Protein AF-0000000067233153 (afdb_homodimer)

Foldseek 3Di:
DDDPPPPPPPCPVPPPPVPDPPLWDDDPCVVCLVVLLVVCLVVLQPLQDDLPVSCVVSVRQLLLNSLLSLCVNLPVDDPHLFDPQLSSRLLVSQQVQFAPALFLHQSLLNQLLSQLVNQVVLLVVQAPDDDSLNNNLLNVLSNQLQGNPPLDALVLCCVLVPVLCVVVVSQLSRLVCSLVVSVVSLVPDVSNPRCVSDDPVSSVVSSVLSSLQSSLLRVVCQVVLLVVLLVVCVVPVRCNPDPDCSSVSSLSSNLSSLLQLLGAQVRNVSNLQSNLLSLLVSQVVCVVLVHPRDPSSPLANAASLVVVLVSCVPHNVSSLVSCCSSRVPSSVSSVVNNVVSNVVSVVCVVVPHGHDPVSHDDDPPPPPDPPPPPPPPDPDDDDPPPDDPPPPDDPDDPDDDPRPSPPPPDDPRPDD/DPPPPPPPPPCPVPPPPVPDPPLWDDDPCPVCLVVLLVVCLVVLQPLQDDLPVSCVVRVRQLLLNSLLSLCVNLPVDDPHLFDPQLSSRLLVSQQVQFDPALFLHQSLLNQLLSQLVNQVVLLVVQAVDDDSLNSNLLSVLSNQLQGNPPLDALVLCCVLVPVLCVVVVSQLSRLVCRLVVSVVSLVPDVSNPRCVSDDPVSVVVSSVLSSLQSSLLRVVCQVVLLVVLLVVCVVPVRCNPDPDCSSVSSLSSNLSSLLQLLGAQVRNVSNLQSNLLSLLVSQVVCVVLVHPRDPSSPLANAASLVVVLVSCVPHNVSSLVSCCSSRVVVSVSSVVNNVVSNVVSVVCVVVPHGHDPVSHDDDPPPPPDPPPPPPPPPPDDDDPDDDDDPPPPDPDDPDPDPRPSPPPPDDPRPDD

Sequence (832 aa):
MNGSAHADADENASSSSRQTPGHLIYDKYASQRRAWCDSIRDQTHAWNFNAFELYTRTHGNPLVTITVTLLESYELLDGWLLDRQKVVNFLLRVESEYNPNSYHNNTHAADVTQTSCVILESFKKQVKQISKLEYFSIIIASAVHDLGHLGVNNDFLINSRHPRATMYNDKSVNENFHIARAFAIARESPDLDIFSGFSLDDQKQIRKLMIETVLSTDMAVHFDLLSRFTSQVDAKPDLSEWTDRTLLYQMLVHLADIANPSRPFHLARGWAERVIEEFCDQGDREAACGLPVSAMCNRVTMNMPRAQLGFINIFLKPTLNCFERAAPDFVRMALEHLDLTIKEWQGLDAGGLVLPPHLMPQPSPQAGQPEQAQQQQQQQGSPATGGKVEDTRAPPMQPQLPLKVVDAGPLPKRHPMNGSAHADADENASSSSRQTPGHLIYDKYASQRRAWCDSIRDQTHAWNFNAFELYTRTHGNPLVTITVTLLESYELLDGWLLDRQKVVNFLLRVESEYNPNSYHNNTHAADVTQTSCVILESFKKQVKQISKLEYFSIIIASAVHDLGHLGVNNDFLINSRHPRATMYNDKSVNENFHIARAFAIARESPDLDIFSGFSLDDQKQIRKLMIETVLSTDMAVHFDLLSRFTSQVDAKPDLSEWTDRTLLYQMLVHLADIANPSRPFHLARGWAERVIEEFCDQGDREAACGLPVSAMCNRVTMNMPRAQLGFINIFLKPTLNCFERAAPDFVRMALEHLDLTIKEWQGLDAGGLVLPPHLMPQPSPQAGQPEQAQQQQQQQGSPATGGKVEDTRAPPMQPQLPLKVVDAGPLPKRHP

Structure (mmCIF, N/CA/C/O backbone):
data_AF-0000000067233153-model_v1
#
loop_
_entity.id
_entity.type
_entity.pdbx_description
1 polymer 'PDEase domain-containing protein'
#
loop_
_atom_site.group_PDB
_atom_site.id
_atom_site.type_symbol
_atom_site.label_atom_id
_ato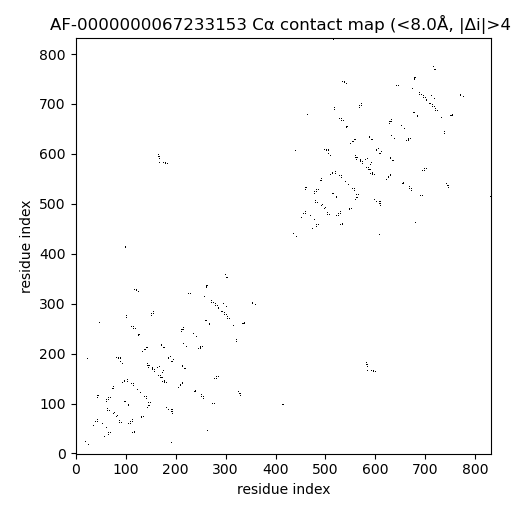m_site.label_alt_id
_atom_site.label_comp_id
_atom_site.label_asym_id
_atom_site.label_entity_id
_atom_site.label_seq_id
_atom_site.pdbx_PDB_ins_code
_atom_site.Cartn_x
_atom_site.Cartn_y
_atom_site.Cartn_z
_atom_site.occupancy
_atom_site.B_iso_or_equiv
_atom_site.auth_seq_id
_atom_site.auth_comp_id
_atom_site.auth_asym_id
_atom_site.auth_atom_id
_atom_site.pdbx_PDB_model_num
ATOM 1 N N . MET A 1 1 ? -25.312 11.039 80.875 1 21.83 1 MET A N 1
ATOM 2 C CA . MET A 1 1 ? -25.422 10.281 79.625 1 21.83 1 MET A CA 1
ATOM 3 C C . MET A 1 1 ? -24.219 10.539 78.75 1 21.83 1 MET A C 1
ATOM 5 O O . MET A 1 1 ? -23.438 11.477 79 1 21.83 1 MET A O 1
ATOM 9 N N . ASN A 1 2 ? -24.359 10.234 77.375 1 23.45 2 ASN A N 1
ATOM 10 C CA . ASN A 1 2 ? -23.812 9.617 76.188 1 23.45 2 ASN A CA 1
ATOM 11 C C . ASN A 1 2 ? -22.969 10.594 75.375 1 23.45 2 ASN A C 1
ATOM 13 O O . ASN A 1 2 ? -23.484 11.562 74.812 1 23.45 2 ASN A O 1
ATOM 17 N N . GLY A 1 3 ? -21.812 10.898 75.875 1 26.89 3 GLY A N 1
ATOM 18 C CA . GLY A 1 3 ? -20.812 11.711 75.188 1 26.89 3 GLY A CA 1
ATOM 19 C C . GLY A 1 3 ? -20.5 11.211 73.75 1 26.89 3 GLY A C 1
ATOM 20 O O . GLY A 1 3 ? -20.203 10.031 73.562 1 26.89 3 GLY A O 1
ATOM 21 N N . SER A 1 4 ? -21.172 11.789 72.75 1 26.62 4 SER A N 1
ATOM 22 C CA . SER A 1 4 ? -21.156 11.555 71.312 1 26.62 4 SER A CA 1
ATOM 23 C C . SER A 1 4 ? -19.75 11.672 70.688 1 26.62 4 SER A C 1
ATOM 25 O O . SER A 1 4 ? -19.156 12.758 70.75 1 26.62 4 SER A O 1
ATOM 27 N N . ALA A 1 5 ? -18.875 10.586 70.875 1 26.81 5 ALA A N 1
ATOM 28 C CA . ALA A 1 5 ? -17.578 10.359 70.25 1 26.81 5 ALA A CA 1
ATOM 29 C C . ALA A 1 5 ? -17.672 10.578 68.75 1 26.81 5 ALA A C 1
ATOM 31 O O . ALA A 1 5 ? -18.312 9.805 68.062 1 26.81 5 ALA A O 1
ATOM 32 N N . HIS A 1 6 ? -17.812 11.812 68.312 1 25.22 6 HIS A N 1
ATOM 33 C CA . HIS A 1 6 ? -17.734 12.078 66.875 1 25.22 6 HIS A CA 1
ATOM 34 C C . HIS A 1 6 ? -16.438 11.555 66.312 1 25.22 6 HIS A C 1
ATOM 36 O O . HIS A 1 6 ? -15.352 11.992 66.688 1 25.22 6 HIS A O 1
ATOM 42 N N . ALA A 1 7 ? -16.328 10.18 66.125 1 27.09 7 ALA A N 1
ATOM 43 C CA . ALA A 1 7 ? -15.242 9.586 65.312 1 27.09 7 ALA A CA 1
ATOM 44 C C . ALA A 1 7 ? -15.039 10.328 64 1 27.09 7 ALA A C 1
ATOM 46 O O . ALA A 1 7 ? -15.977 10.469 63.25 1 27.09 7 ALA A O 1
ATOM 47 N N . ASP A 1 8 ? -14.203 11.273 64 1 22.95 8 ASP A N 1
ATOM 48 C CA . ASP A 1 8 ? -13.711 11.875 62.75 1 22.95 8 ASP A CA 1
ATOM 49 C C . ASP A 1 8 ? -13.219 10.812 61.781 1 22.95 8 ASP A C 1
ATOM 51 O O . ASP A 1 8 ? -12.242 10.109 62.062 1 22.95 8 ASP A O 1
ATOM 55 N N . ALA A 1 9 ? -14.172 9.938 61.219 1 26.86 9 ALA A N 1
ATOM 56 C CA . ALA A 1 9 ? -13.789 9.102 60.094 1 26.86 9 ALA A CA 1
ATOM 57 C C . ALA A 1 9 ? -12.938 9.891 59.094 1 26.86 9 ALA A C 1
ATOM 59 O O . ALA A 1 9 ? -13.367 10.922 58.562 1 26.86 9 ALA A O 1
ATOM 60 N N . ASP A 1 10 ? -11.664 9.914 59.375 1 25.98 10 ASP A N 1
ATOM 61 C CA . ASP A 1 10 ? -10.703 10.328 58.375 1 25.98 10 ASP A CA 1
ATOM 62 C C . ASP A 1 10 ? -11.078 9.758 57 1 25.98 10 ASP A C 1
ATOM 64 O O . ASP A 1 10 ? -11.203 8.547 56.844 1 25.98 10 ASP A O 1
ATOM 68 N N . GLU A 1 11 ? -11.969 10.445 56.312 1 30.02 11 GLU A N 1
ATOM 69 C CA . GLU A 1 11 ? -12.203 10.211 54.875 1 30.02 11 GLU A CA 1
ATOM 70 C C . GLU A 1 11 ? -10.891 10.078 54.125 1 30.02 11 GLU A C 1
ATOM 72 O O . GLU A 1 11 ? -10.227 11.078 53.844 1 30.02 11 GLU A O 1
ATOM 77 N N . ASN A 1 12 ? -10.062 9.164 54.531 1 29.08 12 ASN A N 1
ATOM 78 C CA . ASN A 1 12 ? -9.039 8.812 53.562 1 29.08 12 ASN A CA 1
ATOM 79 C C . ASN A 1 12 ? -9.641 8.57 52.188 1 29.08 12 ASN A C 1
ATOM 81 O O . ASN A 1 12 ? -10.258 7.531 51.938 1 29.08 12 ASN A O 1
ATOM 85 N N . ALA A 1 13 ? -10.227 9.539 51.594 1 27.55 13 ALA A N 1
ATOM 86 C CA . ALA A 1 13 ? -10.5 9.469 50.156 1 27.55 13 ALA A CA 1
ATOM 87 C C . ALA A 1 13 ? -9.398 8.727 49.406 1 27.55 13 ALA A C 1
ATOM 89 O O . ALA A 1 13 ? -8.227 9.109 49.5 1 27.55 13 ALA A O 1
ATOM 90 N N . SER A 1 14 ? -9.461 7.402 49.406 1 31.36 14 SER A N 1
ATOM 91 C CA . SER A 1 14 ? -8.766 6.602 48.375 1 31.36 14 SER A CA 1
ATOM 92 C C . SER A 1 14 ? -8.57 7.387 47.094 1 31.36 14 SER A C 1
ATOM 94 O O . SER A 1 14 ? -9.539 7.801 46.469 1 31.36 14 SER A O 1
ATOM 96 N N . SER A 1 15 ? -7.707 8.32 47.094 1 33.16 15 SER A N 1
ATOM 97 C CA . SER A 1 15 ? -7.242 8.82 45.781 1 33.16 15 SER A CA 1
ATOM 98 C C . SER A 1 15 ? -7.234 7.715 44.75 1 33.16 15 SER A C 1
ATOM 100 O O . SER A 1 15 ? -6.41 6.797 44.812 1 33.16 15 SER A O 1
ATOM 102 N N . SER A 1 16 ? -8.297 7.039 44.438 1 34.19 16 SER A N 1
ATOM 103 C CA . SER A 1 16 ? -8.453 6.141 43.281 1 34.19 16 SER A CA 1
ATOM 104 C C . SER A 1 16 ? -7.613 6.598 42.094 1 34.19 16 SER A C 1
ATOM 106 O O . SER A 1 16 ? -7.926 7.605 41.469 1 34.19 16 SER A O 1
ATOM 108 N N . SER A 1 17 ? -6.34 6.676 42.062 1 37.53 17 SER A N 1
ATOM 109 C CA . SER A 1 17 ? -5.453 6.723 40.906 1 37.53 17 SER A CA 1
ATOM 110 C C . SER A 1 17 ? -5.996 5.875 39.75 1 37.53 17 SER A C 1
ATOM 112 O O . SER A 1 17 ? -5.859 4.648 39.75 1 37.53 17 SER A O 1
ATOM 114 N N . ARG A 1 18 ? -7.117 5.965 39.25 1 44.06 18 ARG A N 1
ATOM 115 C CA . ARG A 1 18 ? -7.668 5.254 38.094 1 44.06 18 ARG A CA 1
ATOM 116 C C . ARG A 1 18 ? -6.605 5.039 37.031 1 44.06 18 ARG A C 1
ATOM 118 O O . ARG A 1 18 ? -6.059 6 36.469 1 44.06 18 ARG A O 1
ATOM 125 N N . GLN A 1 19 ? -5.863 4.039 37.094 1 58.22 19 GLN A N 1
ATOM 126 C CA . GLN A 1 19 ? -4.879 3.553 36.125 1 58.22 19 GLN A CA 1
ATOM 127 C C . GLN A 1 19 ? -5.395 3.695 34.688 1 58.22 19 GLN A C 1
ATOM 129 O O . GLN A 1 19 ? -6.477 3.201 34.375 1 58.22 19 GLN A O 1
ATOM 134 N N . THR A 1 20 ? -4.984 4.773 34.031 1 69.94 20 THR A N 1
ATOM 135 C CA . THR A 1 20 ? -5.285 4.926 32.625 1 69.94 20 THR A CA 1
ATOM 136 C C . THR A 1 20 ? -5.031 3.623 31.859 1 69.94 20 THR A C 1
ATOM 138 O O . THR A 1 20 ? -3.959 3.025 31.984 1 69.94 20 THR A O 1
ATOM 141 N N . PRO A 1 21 ? -6.098 3.1 31.344 1 72.44 21 PRO A N 1
ATOM 142 C CA . PRO A 1 21 ? -5.859 1.893 30.547 1 72.44 21 PRO A CA 1
ATOM 143 C C . PRO A 1 21 ? -4.68 2.041 29.594 1 72.44 21 PRO A C 1
ATOM 145 O O . PRO A 1 21 ? -4.398 3.146 29.125 1 72.44 21 PRO A O 1
ATOM 148 N N . GLY A 1 22 ? -3.928 1.023 29.375 1 75 22 GLY A N 1
ATOM 149 C CA . GLY A 1 22 ? -2.691 0.998 28.609 1 75 22 GLY A CA 1
ATOM 150 C C . GLY A 1 22 ? -2.838 1.579 27.219 1 75 22 GLY A C 1
ATOM 151 O O . GLY A 1 22 ? -1.884 2.133 26.656 1 75 22 GLY A O 1
ATOM 152 N N . HIS A 1 23 ? -4 1.578 26.766 1 84.62 23 HIS A N 1
ATOM 153 C CA . HIS A 1 23 ? -4.195 2.068 25.406 1 84.62 23 HIS A CA 1
ATOM 154 C C . HIS A 1 23 ? -4.492 3.564 25.391 1 84.62 23 HIS A C 1
ATOM 156 O O . HIS A 1 23 ? -4.484 4.199 24.344 1 84.62 23 HIS A O 1
ATOM 162 N N . LEU A 1 24 ? -4.742 4.141 26.516 1 88.38 24 LEU A N 1
ATOM 163 C CA . LEU A 1 24 ? -5.023 5.57 26.641 1 88.38 24 LEU A CA 1
ATOM 164 C C . LEU A 1 24 ? -3.826 6.312 27.219 1 88.38 24 LEU A C 1
ATOM 166 O O . LEU A 1 24 ? -2.998 5.723 27.906 1 88.38 24 LEU A O 1
ATOM 170 N N . ILE A 1 25 ? -3.807 7.59 26.812 1 91.56 25 ILE A N 1
ATOM 171 C CA . ILE A 1 25 ? -2.822 8.492 27.391 1 91.56 25 ILE A CA 1
ATOM 172 C C . ILE A 1 25 ? -3.492 9.383 28.438 1 91.56 25 ILE A C 1
ATOM 174 O O . ILE A 1 25 ? -4.523 10.008 28.172 1 91.56 25 ILE A O 1
ATOM 178 N N . TYR A 1 26 ? -2.938 9.398 29.562 1 88.5 26 TYR A N 1
ATOM 179 C CA . TYR A 1 26 ? -3.461 10.273 30.609 1 88.5 26 TYR A CA 1
ATOM 180 C C . TYR A 1 26 ? -3.346 11.734 30.203 1 88.5 26 TYR A C 1
ATOM 182 O O . TYR A 1 26 ? -2.27 12.195 29.812 1 88.5 26 TYR A O 1
ATOM 190 N N . ASP A 1 27 ? -4.434 12.438 30.344 1 92 27 ASP A N 1
ATOM 191 C CA . ASP A 1 27 ? -4.449 13.852 29.984 1 92 27 ASP A CA 1
ATOM 192 C C . ASP A 1 27 ? -3.994 14.719 31.156 1 92 27 ASP A C 1
ATOM 194 O O . ASP A 1 27 ? -4.812 15.383 31.797 1 92 27 ASP A O 1
ATOM 198 N N . LYS A 1 28 ? -2.752 14.883 31.234 1 91 28 LYS A N 1
ATOM 199 C CA . LYS A 1 28 ? -2.117 15.617 32.312 1 91 28 LYS A CA 1
ATOM 200 C C . LYS A 1 28 ? -2.57 17.078 32.344 1 91 28 LYS A C 1
ATOM 202 O O . LYS A 1 28 ? -2.602 17.703 33.406 1 91 28 LYS A O 1
ATOM 207 N N . TYR A 1 29 ? -3 17.562 31.219 1 93.44 29 TYR A N 1
ATOM 208 C CA . TYR A 1 29 ? -3.254 19 31.094 1 93.44 29 TYR A CA 1
ATOM 209 C C . TYR A 1 29 ? -4.711 19.266 30.75 1 93.44 29 TYR A C 1
ATOM 211 O O . TYR A 1 29 ? -5.027 20.266 30.094 1 93.44 29 TYR A O 1
ATOM 219 N N . ALA A 1 30 ? -5.543 18.406 31.125 1 92 30 ALA A N 1
ATOM 220 C CA . ALA A 1 30 ? -6.969 18.531 30.828 1 92 30 ALA A CA 1
ATOM 221 C C . ALA A 1 30 ? -7.523 19.859 31.297 1 92 30 ALA A C 1
ATOM 223 O O . ALA A 1 30 ? -8.305 20.5 30.594 1 92 30 ALA A O 1
ATOM 224 N N . SER A 1 31 ? -7.09 20.328 32.438 1 93.25 31 SER A N 1
ATOM 225 C CA . SER A 1 31 ? -7.617 21.531 33.031 1 93.25 31 SER A CA 1
ATOM 226 C C . SER A 1 31 ? -7.129 22.781 32.312 1 93.25 31 SER A C 1
ATOM 228 O O . SER A 1 31 ? -7.809 23.812 32.281 1 93.25 31 SER A O 1
ATOM 230 N N . GLN A 1 32 ? -6.004 22.672 31.656 1 96.44 32 GLN A N 1
ATOM 231 C CA . GLN A 1 32 ? -5.398 23.812 30.984 1 96.44 32 GLN A CA 1
ATOM 232 C C . GLN A 1 32 ? -5.805 23.875 29.516 1 96.44 32 GLN A C 1
ATOM 234 O O . GLN A 1 32 ? -5.707 24.922 28.875 1 96.44 32 GLN A O 1
ATOM 239 N N . ARG A 1 33 ? -6.211 22.828 28.984 1 95.12 33 ARG A N 1
ATOM 240 C CA . ARG A 1 33 ? -6.379 22.672 27.547 1 95.12 33 ARG A CA 1
ATOM 241 C C . ARG A 1 33 ? -7.402 23.656 27.016 1 95.12 33 ARG A C 1
ATOM 243 O O . ARG A 1 33 ? -7.207 24.25 25.938 1 95.12 33 ARG A O 1
ATOM 250 N N . ARG A 1 34 ? -8.438 23.844 27.734 1 94.94 34 ARG A N 1
ATOM 251 C CA . ARG A 1 34 ? -9.461 24.766 27.281 1 94.94 34 ARG A CA 1
ATOM 252 C C . ARG A 1 34 ? -8.898 26.188 27.141 1 94.94 34 ARG A C 1
ATOM 254 O O . ARG A 1 34 ? -9.188 26.875 26.172 1 94.94 34 ARG A O 1
ATOM 261 N N . ALA A 1 35 ? -8.172 26.547 28.094 1 97.06 35 ALA A N 1
ATOM 262 C CA . ALA A 1 35 ? -7.559 27.875 28.062 1 97.06 35 ALA A CA 1
ATOM 263 C C . ALA A 1 35 ? -6.586 28 26.891 1 97.06 35 ALA A C 1
ATOM 265 O O . ALA A 1 35 ? -6.492 29.047 26.266 1 97.06 35 ALA A O 1
ATOM 266 N N . TRP A 1 36 ? -5.836 26.953 26.672 1 97.75 36 TRP A N 1
ATOM 267 C CA . TRP A 1 36 ? -4.926 26.938 25.531 1 97.75 36 TRP A CA 1
ATOM 268 C C . TRP A 1 36 ? -5.688 27.094 24.219 1 97.75 36 TRP A C 1
ATOM 270 O O . TRP A 1 36 ? -5.309 27.906 23.359 1 97.75 36 TRP A O 1
ATOM 280 N N . CYS A 1 37 ? -6.742 26.375 24.078 1 97.38 37 CYS A N 1
ATOM 281 C CA . CYS A 1 37 ? -7.562 26.453 22.875 1 97.38 37 CYS A CA 1
ATOM 282 C C . CYS A 1 37 ? -8.141 27.844 22.688 1 97.38 37 CYS A C 1
ATOM 284 O O . CYS A 1 37 ? -8.078 28.406 21.594 1 97.38 37 CYS A O 1
ATOM 286 N N . ASP A 1 38 ? -8.625 28.438 23.719 1 97 38 ASP A N 1
ATOM 287 C CA . ASP A 1 38 ? -9.203 29.781 23.672 1 97 38 ASP A CA 1
ATOM 288 C C . ASP A 1 38 ? -8.156 30.812 23.266 1 97 38 ASP A C 1
ATOM 290 O O . ASP A 1 38 ? -8.461 31.766 22.547 1 97 38 ASP A O 1
ATOM 294 N N . SER A 1 39 ? -7.047 30.594 23.688 1 96.62 39 SER A N 1
ATOM 295 C CA . SER A 1 39 ? -5.977 31.562 23.484 1 96.62 39 SER A CA 1
ATOM 296 C C . SER A 1 39 ? -5.547 31.609 22.016 1 96.62 39 SER A C 1
ATOM 298 O O . SER A 1 39 ? -4.949 32.594 21.562 1 96.62 39 SER A O 1
ATOM 300 N N . ILE A 1 40 ? -5.785 30.547 21.25 1 97.44 40 ILE A N 1
ATOM 301 C CA . ILE A 1 40 ? -5.297 30.531 19.875 1 97.44 40 ILE A CA 1
ATOM 302 C C . ILE A 1 40 ? -6.477 30.562 18.906 1 97.44 40 ILE A C 1
ATOM 304 O O . ILE A 1 40 ? -6.301 30.375 17.703 1 97.44 40 ILE A O 1
ATOM 308 N N . ARG A 1 41 ? -7.629 30.766 19.375 1 96.75 41 ARG A N 1
ATOM 309 C CA . ARG A 1 41 ? -8.836 30.734 18.562 1 96.75 41 ARG A CA 1
ATOM 310 C C . ARG A 1 41 ? -8.75 31.75 17.422 1 96.75 41 ARG A C 1
ATOM 312 O O . ARG A 1 41 ? -9.219 31.484 16.312 1 96.75 41 ARG A O 1
ATOM 319 N N . ASP A 1 42 ? -8.195 32.875 17.688 1 95.5 42 ASP A N 1
ATOM 320 C CA . ASP A 1 42 ? -8.094 33.938 16.703 1 95.5 42 ASP A CA 1
ATOM 321 C C . ASP A 1 42 ? -6.941 33.688 15.734 1 95.5 42 ASP A C 1
ATOM 323 O O . ASP A 1 42 ? -6.793 34.375 14.734 1 95.5 42 ASP A O 1
ATOM 327 N N . GLN A 1 43 ? -6.184 32.656 16.016 1 95.62 43 GLN A N 1
ATOM 328 C CA . GLN A 1 43 ? -5.008 32.344 15.195 1 95.62 43 GLN A CA 1
ATOM 329 C C . GLN A 1 43 ? -5.27 31.188 14.258 1 95.62 43 GLN A C 1
ATOM 331 O O . GLN A 1 43 ? -4.43 30.844 13.422 1 95.62 43 GLN A O 1
ATOM 336 N N . THR A 1 44 ? -6.426 30.609 14.297 1 94.69 44 THR A N 1
ATOM 337 C CA . THR A 1 44 ? -6.73 29.406 13.547 1 94.69 44 THR A CA 1
ATOM 338 C C . THR A 1 44 ? -6.664 29.656 12.047 1 94.69 44 THR A C 1
ATOM 340 O O . THR A 1 44 ? -6.426 28.75 11.258 1 94.69 44 THR A O 1
ATOM 343 N N . HIS A 1 45 ? -6.797 30.938 11.586 1 93 45 HIS A N 1
ATOM 344 C CA . HIS A 1 45 ? -6.742 31.234 10.164 1 93 45 HIS A CA 1
ATOM 345 C C . HIS A 1 45 ? -5.68 32.281 9.867 1 93 45 HIS A C 1
ATOM 347 O O . HIS A 1 45 ? -5.676 32.875 8.781 1 93 45 HIS A O 1
ATOM 353 N N . ALA A 1 46 ? -4.836 32.469 10.836 1 94.88 46 ALA A N 1
ATOM 354 C CA . ALA A 1 46 ? -3.768 33.469 10.664 1 94.88 46 ALA A CA 1
ATOM 355 C C . ALA A 1 46 ? -2.551 32.844 9.984 1 94.88 46 ALA A C 1
ATOM 357 O O . ALA A 1 46 ? -2.156 31.703 10.312 1 94.88 46 ALA A O 1
ATOM 358 N N . TRP A 1 47 ? -1.996 33.562 9.023 1 96.06 47 TRP A N 1
ATOM 359 C CA . TRP A 1 47 ? -0.86 33 8.289 1 96.06 47 TRP A CA 1
ATOM 360 C C . TRP A 1 47 ? 0.427 33.156 9.094 1 96.06 47 TRP A C 1
ATOM 362 O O . TRP A 1 47 ? 1.421 32.469 8.812 1 96.06 47 TRP A O 1
ATOM 372 N N . ASN A 1 48 ? 0.435 34 10.133 1 94.88 48 ASN A N 1
ATOM 373 C CA . ASN A 1 48 ? 1.604 34.156 10.992 1 94.88 48 ASN A CA 1
ATOM 374 C C . ASN A 1 48 ? 1.511 33.281 12.227 1 94.88 48 ASN A C 1
ATOM 376 O O . ASN A 1 48 ? 2.166 33.531 13.242 1 94.88 48 ASN A O 1
ATOM 380 N N . PHE A 1 49 ? 0.603 32.281 12.203 1 97.31 49 PHE A N 1
ATOM 381 C CA . PHE A 1 49 ? 0.495 31.281 13.266 1 97.31 49 PHE A CA 1
ATOM 382 C C . PHE A 1 49 ? 1.857 30.672 13.578 1 97.31 49 PHE A C 1
ATOM 384 O O . PHE A 1 49 ? 2.57 30.234 12.672 1 97.31 49 PHE A O 1
ATOM 391 N N . ASN A 1 50 ? 2.215 30.703 14.859 1 98.38 50 ASN A N 1
ATOM 392 C CA . ASN A 1 50 ? 3.512 30.219 15.32 1 98.38 50 ASN A CA 1
ATOM 393 C C . ASN A 1 50 ? 3.383 28.891 16.078 1 98.38 50 ASN A C 1
ATOM 395 O O . ASN A 1 50 ? 3.215 28.891 17.297 1 98.38 50 ASN A O 1
ATOM 399 N N . ALA A 1 51 ? 3.6 27.797 15.391 1 98.44 51 ALA A N 1
ATOM 400 C CA . ALA A 1 51 ? 3.469 26.453 15.977 1 98.44 51 ALA A CA 1
ATOM 401 C C . ALA A 1 51 ? 4.535 26.219 17.047 1 98.44 51 ALA A C 1
ATOM 403 O O . ALA A 1 51 ? 4.309 25.469 18 1 98.44 51 ALA A O 1
ATOM 404 N N . PHE A 1 52 ? 5.719 26.859 16.891 1 98.44 52 PHE A N 1
ATOM 405 C CA . PHE A 1 52 ? 6.781 26.719 17.875 1 98.44 52 PHE A CA 1
ATOM 406 C C . PHE A 1 52 ? 6.352 27.312 19.219 1 98.44 52 PHE A C 1
ATOM 408 O O . PHE A 1 52 ? 6.594 26.703 20.266 1 98.44 52 PHE A O 1
ATOM 415 N N . GLU A 1 53 ? 5.824 28.438 19.109 1 98.19 53 GLU A N 1
ATOM 416 C CA . GLU A 1 53 ? 5.32 29.078 20.328 1 98.19 53 GLU A CA 1
ATOM 417 C C . GLU A 1 53 ? 4.219 28.25 20.969 1 98.19 53 GLU A C 1
ATOM 419 O O . GLU A 1 53 ? 4.168 28.125 22.203 1 98.19 53 GLU A O 1
ATOM 424 N N . LEU A 1 54 ? 3.326 27.719 20.172 1 98.56 54 LEU A N 1
ATOM 425 C CA . LEU A 1 54 ? 2.262 26.875 20.688 1 98.56 54 LEU A CA 1
ATOM 426 C C . LEU A 1 54 ? 2.836 25.656 21.422 1 98.56 54 LEU A C 1
ATOM 428 O O . LEU A 1 54 ? 2.326 25.25 22.469 1 98.56 54 LEU A O 1
ATOM 432 N N . TYR A 1 55 ? 3.814 25.031 20.844 1 98.5 55 TYR A N 1
ATOM 433 C CA . TYR A 1 55 ? 4.484 23.906 21.484 1 98.5 55 TYR A CA 1
ATOM 434 C C . TYR A 1 55 ? 4.949 24.281 22.875 1 98.5 55 TYR A C 1
ATOM 436 O O . TYR A 1 55 ? 4.695 23.547 23.844 1 98.5 55 TYR A O 1
ATOM 444 N N . THR A 1 56 ? 5.613 25.438 22.984 1 98.19 56 THR A N 1
ATOM 445 C CA . THR A 1 56 ? 6.148 25.891 24.266 1 98.19 56 THR A CA 1
ATOM 446 C C . THR A 1 56 ? 5.02 26.188 25.25 1 98.19 56 THR A C 1
ATOM 448 O O . THR A 1 56 ? 5.055 25.719 26.391 1 98.19 56 THR A O 1
ATOM 451 N N . ARG A 1 57 ? 4.023 26.812 24.828 1 97.38 57 ARG A N 1
ATOM 452 C CA . ARG A 1 57 ? 2.924 27.25 25.688 1 97.38 57 ARG A CA 1
ATOM 453 C C . ARG A 1 57 ? 2.113 26.062 26.188 1 97.38 57 ARG A C 1
ATOM 455 O O . ARG A 1 57 ? 1.532 26.109 27.266 1 97.38 57 ARG A O 1
ATOM 462 N N . THR A 1 58 ? 2.105 25.016 25.453 1 98.06 58 THR A N 1
ATOM 463 C CA . THR A 1 58 ? 1.249 23.891 25.781 1 98.06 58 THR A CA 1
ATOM 464 C C . THR A 1 58 ? 2.07 22.734 26.359 1 98.06 58 THR A C 1
ATOM 466 O O . THR A 1 58 ? 1.602 21.594 26.406 1 98.06 58 THR A O 1
ATOM 469 N N . HIS A 1 59 ? 3.289 22.984 26.672 1 97.06 59 HIS A N 1
ATOM 470 C CA . HIS A 1 59 ? 4.184 22 27.266 1 97.06 59 HIS A CA 1
ATOM 471 C C . HIS A 1 59 ? 4.273 20.75 26.406 1 97.06 59 HIS A C 1
ATOM 473 O O . HIS A 1 59 ? 4.129 19.625 26.906 1 97.06 59 HIS A O 1
ATOM 479 N N . GLY A 1 60 ? 4.34 20.969 25.109 1 97.75 60 GLY A N 1
ATOM 480 C CA . GLY A 1 60 ? 4.605 19.875 24.203 1 97.75 60 GLY A CA 1
ATOM 481 C C . GLY A 1 60 ? 3.346 19.266 23.609 1 97.75 60 GLY A C 1
ATOM 482 O O . GLY A 1 60 ? 3.387 18.188 23.016 1 97.75 60 GLY A O 1
ATOM 483 N N . ASN A 1 61 ? 2.172 20 23.75 1 98.06 61 ASN A N 1
ATOM 484 C CA . ASN A 1 61 ? 0.915 19.469 23.234 1 98.06 61 ASN A CA 1
ATOM 485 C C . ASN A 1 61 ? 0.303 20.375 22.172 1 98.06 61 ASN A C 1
ATOM 487 O O . ASN A 1 61 ? -0.879 20.719 22.25 1 98.06 61 ASN A O 1
ATOM 491 N N . PRO A 1 62 ? 1.052 20.734 21.156 1 98.75 62 PRO A N 1
ATOM 492 C CA . PRO A 1 62 ? 0.524 21.688 20.172 1 98.75 62 PRO A CA 1
ATOM 493 C C . PRO A 1 62 ? -0.524 21.062 19.25 1 98.75 62 PRO A C 1
ATOM 495 O O . PRO A 1 62 ? -1.484 21.734 18.859 1 98.75 62 PRO A O 1
ATOM 498 N N . LEU A 1 63 ? -0.368 19.75 18.922 1 98.88 63 LEU A N 1
ATOM 499 C CA . LEU A 1 63 ? -1.211 19.109 17.922 1 98.88 63 LEU A CA 1
ATOM 500 C C . LEU A 1 63 ? -2.635 18.938 18.453 1 98.88 63 LEU A C 1
ATOM 502 O O . LEU A 1 63 ? -3.596 19.312 17.781 1 98.88 63 LEU A O 1
ATOM 506 N N . VAL A 1 64 ? -2.75 18.328 19.656 1 98.75 64 VAL A N 1
ATOM 507 C CA . VAL A 1 64 ? -4.078 18.141 20.234 1 98.75 64 VAL A CA 1
ATOM 508 C C . VAL A 1 64 ? -4.762 19.5 20.422 1 98.75 64 VAL A C 1
ATOM 510 O O . VAL A 1 64 ? -5.957 19.641 20.172 1 98.75 64 VAL A O 1
ATOM 513 N N . THR A 1 65 ? -4.016 20.516 20.797 1 98.69 65 THR A N 1
ATOM 514 C CA . THR A 1 65 ? -4.566 21.844 21.094 1 98.69 65 THR A CA 1
ATOM 515 C C . THR A 1 65 ? -5.125 22.484 19.828 1 98.69 65 THR A C 1
ATOM 517 O O . THR A 1 65 ? -6.285 22.906 19.797 1 98.69 65 THR A O 1
ATOM 520 N N . ILE A 1 66 ? -4.312 22.547 18.781 1 98.81 66 ILE A N 1
ATOM 521 C CA . ILE A 1 66 ? -4.762 23.219 17.578 1 98.81 66 ILE A CA 1
ATOM 522 C C . ILE A 1 66 ? -5.887 22.406 16.922 1 98.81 66 ILE A C 1
ATOM 524 O O . ILE A 1 66 ? -6.828 22.984 16.375 1 98.81 66 ILE A O 1
ATOM 528 N N . THR A 1 67 ? -5.824 21.047 16.938 1 98.81 67 THR A N 1
ATOM 529 C CA . THR A 1 67 ? -6.832 20.203 16.297 1 98.81 67 THR A CA 1
ATOM 530 C C . THR A 1 67 ? -8.188 20.359 16.984 1 98.81 67 THR A C 1
ATOM 532 O O . THR A 1 67 ? -9.211 20.547 16.328 1 98.81 67 THR A O 1
ATOM 535 N N . VAL A 1 68 ? -8.164 20.328 18.297 1 98.25 68 VAL A N 1
ATOM 536 C CA . VAL A 1 68 ? -9.398 20.516 19.047 1 98.25 68 VAL A CA 1
ATOM 537 C C . VAL A 1 68 ? -9.969 21.906 18.766 1 98.25 68 VAL A C 1
ATOM 539 O O . VAL A 1 68 ? -11.172 22.062 18.547 1 98.25 68 VAL A O 1
ATOM 542 N N . THR A 1 69 ? -9.148 22.922 18.781 1 98.38 69 THR A N 1
ATOM 543 C CA . THR A 1 69 ? -9.586 24.281 18.516 1 98.38 69 THR A CA 1
ATOM 544 C C . THR A 1 69 ? -10.25 24.406 17.156 1 98.38 69 THR A C 1
ATOM 546 O O . THR A 1 69 ? -11.305 25.031 17.016 1 98.38 69 THR A O 1
ATOM 549 N N . LEU A 1 70 ? -9.641 23.781 16.141 1 98.38 70 LEU A N 1
ATOM 550 C CA . LEU A 1 70 ? -10.18 23.828 14.789 1 98.38 70 LEU A CA 1
ATOM 551 C C . LEU A 1 70 ? -11.508 23.078 14.719 1 98.38 70 LEU A C 1
ATOM 553 O O . LEU A 1 70 ? -12.461 23.562 14.102 1 98.38 70 LEU A O 1
ATOM 557 N N . LEU A 1 71 ? -11.57 21.891 15.352 1 98.12 71 LEU A N 1
ATOM 558 C CA . LEU A 1 71 ? -12.82 21.141 15.359 1 98.12 71 LEU A CA 1
ATOM 559 C C . LEU A 1 71 ? -13.93 21.938 16.031 1 98.12 71 LEU A C 1
ATOM 561 O O . LEU A 1 71 ? -15.086 21.906 15.594 1 98.12 71 LEU A O 1
ATOM 565 N N . GLU A 1 72 ? -13.617 22.688 17.047 1 96.69 72 GLU A N 1
ATOM 566 C CA . GLU A 1 72 ? -14.586 23.562 17.703 1 96.69 72 GLU A CA 1
ATOM 567 C C . GLU A 1 72 ? -15.008 24.719 16.797 1 96.69 72 GLU A C 1
ATOM 569 O O . GLU A 1 72 ? -16.188 25.047 16.703 1 96.69 72 GLU A O 1
ATOM 574 N N . SER A 1 73 ? -14.055 25.266 16.172 1 95.25 73 SER A N 1
ATOM 575 C CA . SER A 1 73 ? -14.305 26.438 15.344 1 95.25 73 SER A CA 1
ATOM 576 C C . SER A 1 73 ? -15.25 26.109 14.195 1 95.25 73 SER A C 1
ATOM 578 O O . SER A 1 73 ? -16.031 26.953 13.758 1 95.25 73 SER A O 1
ATOM 580 N N . TYR A 1 74 ? -15.211 24.891 13.719 1 94.81 74 TYR A N 1
ATOM 581 C CA . TYR A 1 74 ? -16.078 24.484 12.617 1 94.81 74 TYR A CA 1
ATOM 582 C C . TYR A 1 74 ? -17.312 23.75 13.141 1 94.81 74 TYR A C 1
ATOM 584 O O . TYR A 1 74 ? -18.016 23.078 12.375 1 94.81 74 TYR A O 1
ATOM 592 N N . GLU A 1 75 ? -17.531 23.781 14.453 1 95.62 75 GLU A N 1
ATOM 593 C CA . GLU A 1 75 ? -18.703 23.234 15.117 1 95.62 75 GLU A CA 1
ATOM 594 C C . GLU A 1 75 ? -18.828 21.734 14.883 1 95.62 75 GLU A C 1
ATOM 596 O O . GLU A 1 75 ? -19.922 21.25 14.578 1 95.62 75 GLU A O 1
ATOM 601 N N . LEU A 1 76 ? -17.672 21.141 14.953 1 96.5 76 LEU A N 1
ATOM 602 C CA . LEU A 1 76 ? -17.672 19.703 14.75 1 96.5 76 LEU A CA 1
ATOM 603 C C . LEU A 1 76 ? -17.703 18.953 16.078 1 96.5 76 LEU A C 1
ATOM 605 O O . LEU A 1 76 ? -17.953 17.75 16.125 1 96.5 76 LEU A O 1
ATOM 609 N N . LEU A 1 77 ? -17.469 19.734 17.125 1 93.25 77 LEU A N 1
ATOM 610 C CA . LEU A 1 77 ? -17.5 19.156 18.469 1 93.25 77 LEU A CA 1
ATOM 611 C C . LEU A 1 77 ? -18.734 19.625 19.234 1 93.25 77 LEU A C 1
ATOM 613 O O . LEU A 1 77 ? -19.188 20.75 19.078 1 93.25 77 LEU A O 1
ATOM 617 N N . ASP A 1 78 ? -19.312 18.812 20.156 1 85.38 78 ASP A N 1
ATOM 618 C CA . ASP A 1 78 ? -20.391 19.141 21.078 1 85.38 78 ASP A CA 1
ATOM 619 C C . ASP A 1 78 ? -21.688 19.453 20.344 1 85.38 78 ASP A C 1
ATOM 621 O O . ASP A 1 78 ? -22.406 20.391 20.703 1 85.38 78 ASP A O 1
ATOM 625 N N . GLY A 1 79 ? -22.094 18.734 19.438 1 83.81 79 GLY A N 1
ATOM 626 C CA . GLY A 1 79 ? -23.344 18.969 18.734 1 83.81 79 GLY A CA 1
ATOM 627 C C . GLY A 1 79 ? -23.391 18.328 17.359 1 83.81 79 GLY A C 1
ATOM 628 O O . GLY A 1 79 ? -24.266 18.641 16.547 1 83.81 79 GLY A O 1
ATOM 629 N N . TRP A 1 80 ? -22.375 17.797 17.016 1 92 80 TRP A N 1
ATOM 630 C CA . TRP A 1 80 ? -22.312 17 15.797 1 92 80 TRP A CA 1
ATOM 631 C C . TRP A 1 80 ? -22.016 15.539 16.125 1 92 80 TRP A C 1
ATOM 633 O O . TRP A 1 80 ? -22.406 15.039 17.172 1 92 80 TRP A O 1
ATOM 643 N N . LEU A 1 81 ? -21.391 14.898 15.289 1 91.19 81 LEU A N 1
ATOM 644 C CA . LEU A 1 81 ? -21.312 13.445 15.398 1 91.19 81 LEU A CA 1
ATOM 645 C C . LEU A 1 81 ? -20.047 13.023 16.141 1 91.19 81 LEU A C 1
ATOM 647 O O . LEU A 1 81 ? -19.859 11.844 16.438 1 91.19 81 LEU A O 1
ATOM 651 N N . LEU A 1 82 ? -19.266 14.055 16.594 1 96.31 82 LEU A N 1
ATOM 652 C CA . LEU A 1 82 ? -18.016 13.727 17.281 1 96.31 82 LEU A CA 1
ATOM 653 C C . LEU A 1 82 ? -18.188 13.766 18.781 1 96.31 82 LEU A C 1
ATOM 655 O O . LEU A 1 82 ? -18.812 14.68 19.328 1 96.31 82 LEU A O 1
ATOM 659 N N . ASP A 1 83 ? -17.703 12.727 19.422 1 95.44 83 ASP A N 1
ATOM 660 C CA . ASP A 1 83 ? -17.578 12.695 20.875 1 95.44 83 ASP A CA 1
ATOM 661 C C . ASP A 1 83 ? -16.281 13.359 21.328 1 95.44 83 ASP A C 1
ATOM 663 O O . ASP A 1 83 ? -15.188 12.859 21.047 1 95.44 83 ASP A O 1
ATOM 667 N N . ARG A 1 84 ? -16.391 14.406 22.109 1 95.81 84 ARG A N 1
ATOM 668 C CA . ARG A 1 84 ? -15.234 15.203 22.5 1 95.81 84 ARG A CA 1
ATOM 669 C C . ARG A 1 84 ? -14.203 14.352 23.234 1 95.81 84 ARG A C 1
ATOM 671 O O . ARG A 1 84 ? -13.008 14.461 22.984 1 95.81 84 ARG A O 1
ATOM 678 N N . GLN A 1 85 ? -14.633 13.609 24.156 1 95.62 85 GLN A N 1
ATOM 679 C CA . GLN A 1 85 ? -13.703 12.82 24.953 1 95.62 85 GLN A CA 1
ATOM 680 C C . GLN A 1 85 ? -12.953 11.812 24.078 1 95.62 85 GLN A C 1
ATOM 682 O O . GLN A 1 85 ? -11.75 11.617 24.25 1 95.62 85 GLN A O 1
ATOM 687 N N . LYS A 1 86 ? -13.625 11.141 23.156 1 96.81 86 LYS A N 1
ATOM 688 C CA . LYS A 1 86 ? -12.977 10.211 22.234 1 96.81 86 LYS A CA 1
ATOM 689 C C . LYS A 1 86 ? -11.953 10.93 21.359 1 96.81 86 LYS A C 1
ATOM 691 O O . LYS A 1 86 ? -10.867 10.406 21.109 1 96.81 86 LYS A O 1
ATOM 696 N N . VAL A 1 87 ? -12.367 12.102 20.953 1 98.12 87 VAL A N 1
ATOM 697 C CA . VAL A 1 87 ? -11.492 12.883 20.094 1 98.12 87 VAL A CA 1
ATOM 698 C C . VAL A 1 87 ? -10.219 13.266 20.844 1 98.12 87 VAL A C 1
ATOM 700 O O . VAL A 1 87 ? -9.109 13.109 20.328 1 98.12 87 VAL A O 1
ATOM 703 N N . VAL A 1 88 ? -10.359 13.734 22.031 1 98 88 VAL A N 1
ATOM 704 C CA . VAL A 1 88 ? -9.203 14.133 22.828 1 98 88 VAL A CA 1
ATOM 705 C C . VAL A 1 88 ? -8.328 12.914 23.125 1 98 88 VAL A C 1
ATOM 707 O O . VAL A 1 88 ? -7.105 12.977 22.984 1 98 88 VAL A O 1
ATOM 710 N N . ASN A 1 89 ? -8.938 11.781 23.516 1 98.12 89 ASN A N 1
ATOM 711 C CA . ASN A 1 89 ? -8.188 10.547 23.75 1 98.12 89 ASN A CA 1
ATOM 712 C C . ASN A 1 89 ? -7.395 10.133 22.516 1 98.12 89 ASN A C 1
ATOM 714 O O . ASN A 1 89 ? -6.215 9.797 22.609 1 98.12 89 ASN A O 1
ATOM 718 N N . PHE A 1 90 ? -8.117 10.18 21.375 1 98.56 90 PHE A N 1
ATOM 719 C CA . PHE A 1 90 ? -7.492 9.805 20.109 1 98.56 90 PHE A CA 1
ATOM 720 C C . PHE A 1 90 ? -6.312 10.719 19.797 1 98.56 90 PHE A C 1
ATOM 722 O O . PHE A 1 90 ? -5.227 10.25 19.453 1 98.56 90 PHE A O 1
ATOM 729 N N . LEU A 1 91 ? -6.48 11.969 19.953 1 98.81 91 LEU A N 1
ATOM 730 C CA . LEU A 1 91 ? -5.449 12.938 19.594 1 98.81 91 LEU A CA 1
ATOM 731 C C . LEU A 1 91 ? -4.273 12.859 20.562 1 98.81 91 LEU A C 1
ATOM 733 O O . LEU A 1 91 ? -3.123 13.07 20.172 1 98.81 91 LEU A O 1
ATOM 737 N N . LEU A 1 92 ? -4.559 12.641 21.797 1 98.5 92 LEU A N 1
ATOM 738 C CA . LEU A 1 92 ? -3.469 12.453 22.75 1 98.5 92 LEU A CA 1
ATOM 739 C C . LEU A 1 92 ? -2.633 11.227 22.391 1 98.5 92 LEU A C 1
ATOM 741 O O . LEU A 1 92 ? -1.402 11.266 22.469 1 98.5 92 LEU A O 1
ATOM 745 N N . ARG A 1 93 ? -3.312 10.164 22.016 1 98.44 93 ARG A N 1
ATOM 746 C CA . ARG A 1 93 ? -2.617 8.953 21.578 1 98.44 93 ARG A CA 1
ATOM 747 C C . ARG A 1 93 ? -1.797 9.227 20.312 1 98.44 93 ARG A C 1
ATOM 749 O O . ARG A 1 93 ? -0.641 8.805 20.219 1 98.44 93 ARG A O 1
ATOM 756 N N . VAL A 1 94 ? -2.367 9.898 19.344 1 98.75 94 VAL A N 1
ATOM 757 C CA . VAL A 1 94 ? -1.699 10.258 18.109 1 98.75 94 VAL A CA 1
ATOM 758 C C . VAL A 1 94 ? -0.467 11.109 18.406 1 98.75 94 VAL A C 1
ATOM 760 O O . VAL A 1 94 ? 0.635 10.797 17.938 1 98.75 94 VAL A O 1
ATOM 763 N N . GLU A 1 95 ? -0.659 12.125 19.156 1 98.62 95 GLU A N 1
ATOM 764 C CA . GLU A 1 95 ? 0.438 13.047 19.453 1 98.62 95 GLU A CA 1
ATOM 765 C C . GLU A 1 95 ? 1.565 12.344 20.203 1 98.62 95 GLU A C 1
ATOM 767 O O . GLU A 1 95 ? 2.742 12.641 19.984 1 98.62 95 GLU A O 1
ATOM 772 N N . SER A 1 96 ? 1.25 11.406 21.078 1 97.88 96 SER A N 1
ATOM 773 C CA . SER A 1 96 ? 2.252 10.664 21.828 1 97.88 96 SER A CA 1
ATOM 774 C C . SER A 1 96 ? 3.092 9.781 20.922 1 97.88 96 SER A C 1
ATOM 776 O O . SER A 1 96 ? 4.199 9.375 21.281 1 97.88 96 SER A O 1
ATOM 778 N N . GLU A 1 97 ? 2.602 9.469 19.734 1 98.19 97 GLU A N 1
ATOM 779 C CA . GLU A 1 97 ? 3.316 8.57 18.828 1 98.19 97 GLU A CA 1
ATOM 780 C C . GLU A 1 97 ? 4.09 9.344 17.766 1 98.19 97 GLU A C 1
ATOM 782 O O . GLU A 1 97 ? 4.754 8.75 16.922 1 98.19 97 GLU A O 1
ATOM 787 N N . TYR A 1 98 ? 3.973 10.625 17.781 1 98.62 98 TYR A N 1
ATOM 788 C CA . TYR A 1 98 ? 4.914 11.422 17 1 98.62 98 TYR A CA 1
ATOM 789 C C . TYR A 1 98 ? 6.305 11.391 17.641 1 98.62 98 TYR A C 1
ATOM 791 O O . TYR A 1 98 ? 6.457 11.664 18.828 1 98.62 98 TYR A O 1
ATOM 799 N N . ASN A 1 99 ? 7.242 11.023 16.828 1 98.44 99 ASN A N 1
ATOM 800 C CA . ASN A 1 99 ? 8.625 10.992 17.297 1 98.44 99 ASN A CA 1
ATOM 801 C C . ASN A 1 99 ? 9.227 12.398 17.359 1 98.44 99 ASN A C 1
ATOM 803 O O . ASN A 1 99 ? 8.828 13.281 16.609 1 98.44 99 ASN A O 1
ATOM 807 N N . PRO A 1 100 ? 10.125 12.57 18.266 1 97.88 100 PRO A N 1
ATOM 808 C CA . PRO A 1 100 ? 10.734 13.898 18.422 1 97.88 100 PRO A CA 1
ATOM 809 C C . PRO A 1 100 ? 11.797 14.188 17.375 1 97.88 100 PRO A C 1
ATOM 811 O O . PRO A 1 100 ? 12.906 14.602 17.703 1 97.88 100 PRO A O 1
ATOM 814 N N . ASN A 1 101 ? 11.469 14.016 16.125 1 98.56 101 ASN A N 1
ATOM 815 C CA . ASN A 1 101 ? 12.328 14.406 15.008 1 98.56 101 ASN A CA 1
ATOM 816 C C . ASN A 1 101 ? 12.5 15.922 14.938 1 98.56 101 ASN A C 1
ATOM 818 O O . ASN A 1 101 ? 11.695 16.672 15.492 1 98.56 101 ASN A O 1
ATOM 822 N N . SER A 1 102 ? 13.516 16.328 14.297 1 98.25 102 SER A N 1
ATOM 823 C CA . SER A 1 102 ? 13.727 17.766 14.203 1 98.25 102 SER A CA 1
ATOM 824 C C . SER A 1 102 ? 12.633 18.438 13.383 1 98.25 102 SER A C 1
ATOM 826 O O . SER A 1 102 ? 12.188 19.531 13.711 1 98.25 102 SER A O 1
ATOM 828 N N . TYR A 1 103 ? 12.164 17.75 12.336 1 98.62 103 TYR A N 1
ATOM 829 C CA . TYR A 1 103 ? 11.188 18.391 11.453 1 98.62 103 TYR A CA 1
ATOM 830 C C . TYR A 1 103 ? 9.852 17.656 11.508 1 98.62 103 TYR A C 1
ATOM 832 O O . TYR A 1 103 ? 8.844 18.219 11.93 1 98.62 103 TYR A O 1
ATOM 840 N N . HIS A 1 104 ? 9.852 16.359 11.094 1 98.88 104 HIS A N 1
ATOM 841 C CA . HIS A 1 104 ? 8.609 15.594 11.062 1 98.88 104 HIS A CA 1
ATOM 842 C C . HIS A 1 104 ? 8.188 15.172 12.469 1 98.88 104 HIS A C 1
ATOM 844 O O . HIS A 1 104 ? 8.367 14.016 12.852 1 98.88 104 HIS A O 1
ATOM 850 N N . ASN A 1 105 ? 7.602 16.047 13.211 1 98.81 105 ASN A N 1
ATOM 851 C CA . ASN A 1 105 ? 7.168 15.883 14.594 1 98.81 105 ASN A CA 1
ATOM 852 C C . ASN A 1 105 ? 5.77 16.453 14.812 1 98.81 105 ASN A C 1
ATOM 854 O O . ASN A 1 105 ? 5.098 16.844 13.859 1 98.81 105 ASN A O 1
ATOM 858 N N . ASN A 1 106 ? 5.312 16.453 16.094 1 98.81 106 ASN A N 1
ATOM 859 C CA . ASN A 1 106 ? 3.963 16.906 16.422 1 98.81 106 ASN A CA 1
ATOM 860 C C . ASN A 1 106 ? 3.801 18.406 16.156 1 98.81 106 ASN A C 1
ATOM 862 O O . ASN A 1 106 ? 2.705 18.859 15.828 1 98.81 106 ASN A O 1
ATOM 866 N N . THR A 1 107 ? 4.836 19.188 16.234 1 98.94 107 THR A N 1
ATOM 867 C CA . THR A 1 107 ? 4.777 20.625 15.953 1 98.94 107 THR A CA 1
ATOM 868 C C . THR A 1 107 ? 4.547 20.875 14.469 1 98.94 107 THR A C 1
ATOM 870 O O . THR A 1 107 ? 3.734 21.734 14.102 1 98.94 107 THR A O 1
ATOM 873 N N . HIS A 1 108 ? 5.305 20.125 13.641 1 98.94 108 HIS A N 1
ATOM 874 C CA . HIS A 1 108 ? 5.086 20.219 12.203 1 98.94 108 HIS A CA 1
ATOM 875 C C . HIS A 1 108 ? 3.66 19.812 11.836 1 98.94 108 HIS A C 1
ATOM 877 O O . HIS A 1 108 ? 3.016 20.469 11.008 1 98.94 108 HIS A O 1
ATOM 883 N N . ALA A 1 109 ? 3.189 18.75 12.43 1 98.94 109 ALA A N 1
ATOM 884 C CA . ALA A 1 109 ? 1.824 18.297 12.18 1 98.94 109 ALA A CA 1
ATOM 885 C C . ALA A 1 109 ? 0.811 19.359 12.562 1 98.94 109 ALA A C 1
ATOM 887 O O . ALA A 1 109 ? -0.181 19.578 11.859 1 98.94 109 ALA A O 1
ATOM 888 N N . ALA A 1 110 ? 1.066 20.047 13.688 1 98.88 110 ALA A N 1
ATOM 889 C CA . ALA A 1 110 ? 0.194 21.141 14.117 1 98.88 110 ALA A CA 1
ATOM 890 C C . ALA A 1 110 ? 0.173 22.266 13.086 1 98.88 110 ALA A C 1
ATOM 892 O O . ALA A 1 110 ? -0.893 22.781 12.742 1 98.88 110 ALA A O 1
ATOM 893 N N . ASP A 1 111 ? 1.296 22.594 12.633 1 98.88 111 ASP A N 1
ATOM 894 C CA . ASP A 1 111 ? 1.425 23.656 11.625 1 98.88 111 ASP A CA 1
ATOM 895 C C . ASP A 1 111 ? 0.66 23.297 10.352 1 98.88 111 ASP A C 1
ATOM 897 O O . ASP A 1 111 ? -0.066 24.125 9.805 1 98.88 111 ASP 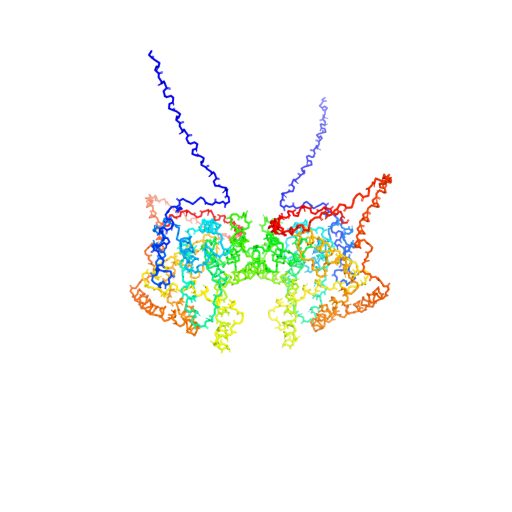A O 1
ATOM 901 N N . VAL A 1 112 ? 0.828 22.078 9.883 1 98.88 112 VAL A N 1
ATOM 902 C CA . VAL A 1 112 ? 0.18 21.625 8.648 1 98.88 112 VAL A CA 1
ATOM 903 C C . VAL A 1 112 ? -1.333 21.578 8.852 1 98.88 112 VAL A C 1
ATOM 905 O O . VAL A 1 112 ? -2.094 21.938 7.949 1 98.88 112 VAL A O 1
ATOM 908 N N . THR A 1 113 ? -1.769 21.125 10.023 1 98.94 113 THR A N 1
ATOM 909 C CA . THR A 1 113 ? -3.195 21.062 10.32 1 98.94 113 THR A CA 1
ATOM 910 C C . THR A 1 113 ? -3.814 22.453 10.273 1 98.94 113 THR A C 1
ATOM 912 O O . THR A 1 113 ? -4.855 22.656 9.641 1 98.94 113 THR A O 1
ATOM 915 N N . GLN A 1 114 ? -3.174 23.422 10.906 1 98.75 114 GLN A N 1
ATOM 916 C CA . GLN A 1 114 ? -3.635 24.812 10.891 1 98.75 114 GLN A CA 1
ATOM 917 C C . GLN A 1 114 ? -3.613 25.375 9.469 1 98.75 114 GLN A C 1
ATOM 919 O O . GLN A 1 114 ? -4.578 26 9.031 1 98.75 114 GLN A O 1
ATOM 924 N N . THR A 1 115 ? -2.545 25.125 8.727 1 98.31 115 THR A N 1
ATOM 925 C CA . THR A 1 115 ? -2.387 25.609 7.363 1 98.31 115 THR A CA 1
ATOM 926 C C . THR A 1 115 ? -3.475 25.047 6.453 1 98.31 115 THR A C 1
ATOM 928 O O . THR A 1 115 ? -4.004 25.766 5.598 1 98.31 115 THR A O 1
ATOM 931 N N . SER A 1 116 ? -3.771 23.781 6.617 1 98.25 116 SER A N 1
ATOM 932 C CA . SER A 1 116 ? -4.82 23.141 5.82 1 98.25 116 SER A CA 1
ATOM 933 C C . SER A 1 116 ? -6.145 23.875 5.969 1 98.25 116 SER A C 1
ATOM 935 O O . SER A 1 116 ? -6.871 24.062 4.988 1 98.25 116 SER A O 1
ATOM 937 N N . CYS A 1 117 ? -6.422 24.359 7.152 1 97.25 117 CYS A N 1
ATOM 938 C CA . CYS A 1 117 ? -7.684 25.047 7.398 1 97.25 117 CYS A CA 1
ATOM 939 C C . CYS A 1 117 ? -7.645 26.469 6.84 1 97.25 117 CYS A C 1
ATOM 941 O O . CYS A 1 117 ? -8.664 26.984 6.391 1 97.25 117 CYS A O 1
ATOM 943 N N . VAL A 1 118 ? -6.48 27.078 6.848 1 96.62 118 VAL A N 1
ATOM 944 C CA . VAL A 1 118 ? -6.34 28.391 6.195 1 96.62 118 VAL A CA 1
ATOM 945 C C . VAL A 1 118 ? -6.672 28.25 4.711 1 96.62 118 VAL A C 1
ATOM 947 O O . VAL A 1 118 ? -7.406 29.078 4.16 1 96.62 118 VAL A O 1
ATOM 950 N N . ILE A 1 119 ? -6.121 27.219 4.082 1 96.25 119 ILE A N 1
ATOM 951 C CA . ILE A 1 119 ? -6.359 26.984 2.66 1 96.25 119 ILE A CA 1
ATOM 952 C C . ILE A 1 119 ? -7.828 26.641 2.432 1 96.25 119 ILE A C 1
ATOM 954 O O . ILE A 1 119 ? -8.453 27.125 1.486 1 96.25 119 ILE A O 1
ATOM 958 N N . LEU A 1 120 ? -8.383 25.812 3.316 1 94.69 120 LEU A N 1
ATOM 959 C CA . LEU A 1 120 ? -9.789 25.438 3.229 1 94.69 120 LEU A CA 1
ATOM 960 C C . LEU A 1 120 ? -10.688 26.672 3.242 1 94.69 120 LEU A C 1
ATOM 962 O O . LEU A 1 120 ? -11.672 26.734 2.498 1 94.69 120 LEU A O 1
ATOM 966 N N . GLU A 1 121 ? -10.383 27.625 4.094 1 92 121 GLU A N 1
ATOM 967 C CA . GLU A 1 121 ? -11.156 28.859 4.195 1 92 121 GLU A CA 1
ATOM 968 C C . GLU A 1 121 ? -11.133 29.641 2.885 1 92 121 GLU A C 1
ATOM 970 O O . GLU A 1 121 ? -12.109 30.297 2.527 1 92 121 GLU A O 1
ATOM 975 N N . SER A 1 122 ? -10.062 29.516 2.238 1 90.19 122 SER A N 1
ATOM 976 C CA . SER A 1 122 ? -9.93 30.203 0.96 1 90.19 122 SER A CA 1
ATOM 977 C C . SER A 1 122 ? -10.758 29.516 -0.126 1 90.19 122 SER A C 1
ATOM 979 O O . SER A 1 122 ? -11.117 30.156 -1.123 1 90.19 122 SER A O 1
ATOM 981 N N . PHE A 1 123 ? -11.008 28.188 0.022 1 89.31 123 PHE A N 1
ATOM 982 C CA . PHE A 1 123 ? -11.82 27.438 -0.927 1 89.31 123 PHE A CA 1
ATOM 983 C C . PHE A 1 123 ? -13.289 27.844 -0.819 1 89.31 123 PHE A C 1
ATOM 985 O O . PHE A 1 123 ? -14.055 27.672 -1.766 1 89.31 123 PHE A O 1
ATOM 992 N N . LYS A 1 124 ? -13.703 28.375 0.325 1 85.19 124 LYS A N 1
ATOM 993 C CA . LYS A 1 124 ? -15.109 28.688 0.584 1 85.19 124 LYS A CA 1
ATOM 994 C C . LYS A 1 124 ? -15.648 29.688 -0.43 1 85.19 124 LYS A C 1
ATOM 996 O O . LYS A 1 124 ? -16.844 29.688 -0.719 1 85.19 124 LYS A O 1
ATOM 1001 N N . LYS A 1 125 ? -14.805 30.406 -0.966 1 81.25 125 LYS A N 1
ATOM 1002 C CA . LYS A 1 125 ? -15.234 31.406 -1.947 1 81.25 125 LYS A CA 1
ATOM 1003 C C . LYS A 1 125 ? -15.438 30.766 -3.32 1 81.25 125 LYS A C 1
ATOM 1005 O O . LYS A 1 125 ? -16.109 31.344 -4.18 1 81.25 125 LYS A O 1
ATOM 1010 N N . GLN A 1 126 ? -14.875 29.625 -3.512 1 84.12 126 GLN A N 1
ATOM 1011 C CA . GLN A 1 126 ? -14.867 29 -4.828 1 84.12 126 GLN A CA 1
ATOM 1012 C C . GLN A 1 126 ? -15.758 27.766 -4.852 1 84.12 126 GLN A C 1
ATOM 1014 O O . GLN A 1 126 ? -16.219 27.344 -5.918 1 84.12 126 GLN A O 1
ATOM 1019 N N . VAL A 1 127 ? -15.867 27.156 -3.666 1 84.62 127 VAL A N 1
ATOM 1020 C CA . VAL A 1 127 ? -16.656 25.922 -3.566 1 84.62 127 VAL A CA 1
ATOM 1021 C C . VAL A 1 127 ? -17.969 26.219 -2.859 1 84.62 127 VAL A C 1
ATOM 1023 O O . VAL A 1 127 ? -18.031 27.062 -1.949 1 84.62 127 VAL A O 1
ATOM 1026 N N . LYS A 1 128 ? -19.109 25.922 -3.418 1 75.5 128 LYS A N 1
ATOM 1027 C CA . LYS A 1 128 ? -20.438 26.25 -2.908 1 75.5 128 LYS A CA 1
ATOM 1028 C C . LYS A 1 128 ? -20.578 25.875 -1.437 1 75.5 128 LYS A C 1
ATOM 1030 O O . LYS A 1 128 ? -21 26.703 -0.617 1 75.5 128 LYS A O 1
ATOM 1035 N N . GLN A 1 129 ? -20.406 24.641 -1.096 1 88 129 GLN A N 1
ATOM 1036 C CA . GLN A 1 129 ? -20.578 24.188 0.285 1 88 129 GLN A CA 1
ATOM 1037 C C . GLN A 1 129 ? -19.578 23.078 0.624 1 88 129 GLN A C 1
ATOM 1039 O O . GLN A 1 129 ? -19.516 22.062 -0.082 1 88 129 GLN A O 1
ATOM 1044 N N . ILE A 1 130 ? -18.688 23.391 1.641 1 93.25 130 ILE A N 1
ATOM 1045 C CA . ILE A 1 130 ? -17.844 22.344 2.197 1 93.25 130 ILE A CA 1
ATOM 1046 C C . ILE A 1 130 ? -18.562 21.656 3.354 1 93.25 130 ILE A C 1
ATOM 1048 O O . ILE A 1 130 ? -18.938 22.297 4.332 1 93.25 130 ILE A O 1
ATOM 1052 N N . SER A 1 131 ? -18.812 20.406 3.219 1 94.19 131 SER A N 1
ATOM 1053 C CA . SER A 1 131 ? -19.562 19.688 4.234 1 94.19 131 SER A CA 1
ATOM 1054 C C . SER A 1 131 ? -18.75 19.5 5.512 1 94.19 131 SER A C 1
ATOM 1056 O O . SER A 1 131 ? -17.531 19.531 5.477 1 94.19 131 SER A O 1
ATOM 1058 N N . LYS A 1 132 ? -19.406 19.344 6.656 1 96.06 132 LYS A N 1
ATOM 1059 C CA . LYS A 1 132 ? -18.75 19.062 7.934 1 96.06 132 LYS A CA 1
ATOM 1060 C C . LYS A 1 132 ? -17.891 17.812 7.855 1 96.06 132 LYS A C 1
ATOM 1062 O O . LYS A 1 132 ? -16.828 17.734 8.469 1 96.06 132 LYS A O 1
ATOM 1067 N N . LEU A 1 133 ? -18.328 16.828 7.035 1 96.75 133 LEU A N 1
ATOM 1068 C CA . LEU A 1 133 ? -17.578 15.594 6.848 1 96.75 133 LEU A CA 1
ATOM 1069 C C . LEU A 1 133 ? -16.234 15.859 6.18 1 96.75 133 LEU A C 1
ATOM 1071 O O . LEU A 1 133 ? -15.219 15.281 6.559 1 96.75 133 LEU A O 1
ATOM 1075 N N . GLU A 1 134 ? -16.266 16.734 5.246 1 96.69 134 GLU A N 1
ATOM 1076 C CA . GLU A 1 134 ? -15.039 17.109 4.551 1 96.69 134 GLU A CA 1
ATOM 1077 C C . GLU A 1 134 ? -14.086 17.859 5.473 1 96.69 134 GLU A C 1
ATOM 1079 O O . GLU A 1 134 ? -12.883 17.578 5.496 1 96.69 134 GLU A O 1
ATOM 1084 N N . TYR A 1 135 ? -14.648 18.781 6.281 1 97.12 135 TYR A N 1
ATOM 1085 C CA . TYR A 1 135 ? -13.828 19.484 7.262 1 97.12 135 TYR A CA 1
ATOM 1086 C C . TYR A 1 135 ? -13.172 18.516 8.227 1 97.12 135 TYR A C 1
ATOM 1088 O O . TYR A 1 135 ? -11.953 18.562 8.438 1 97.12 135 TYR A O 1
ATOM 1096 N N . PHE A 1 136 ? -14.008 17.625 8.734 1 98.5 136 PHE A N 1
ATOM 1097 C CA . PHE A 1 136 ? -13.516 16.641 9.695 1 98.5 136 PHE A CA 1
ATOM 1098 C C . PHE A 1 136 ? -12.406 15.797 9.086 1 98.5 136 PHE A C 1
ATOM 1100 O O . PHE A 1 136 ? -11.336 15.648 9.68 1 98.5 136 PHE A O 1
ATOM 1107 N N . SER A 1 137 ? -12.578 15.281 7.867 1 98.75 137 SER A N 1
ATOM 1108 C CA . SER A 1 137 ? -11.633 14.391 7.199 1 98.75 137 SER A CA 1
ATOM 1109 C C . SER A 1 137 ? -10.297 15.086 6.965 1 98.75 137 SER A C 1
ATOM 1111 O O . SER A 1 137 ? -9.234 14.508 7.227 1 98.75 137 SER A O 1
ATOM 1113 N N . ILE A 1 138 ? -10.328 16.297 6.543 1 98.62 138 ILE A N 1
ATOM 1114 C CA . ILE A 1 138 ? -9.117 17.016 6.164 1 98.62 138 ILE A CA 1
ATOM 1115 C C . ILE A 1 138 ? -8.352 17.422 7.418 1 98.62 138 ILE A C 1
ATOM 1117 O O . ILE A 1 138 ? -7.117 17.344 7.449 1 98.62 138 ILE A O 1
ATOM 1121 N N . ILE A 1 139 ? -9.086 17.828 8.43 1 98.81 139 ILE A N 1
ATOM 1122 C CA . ILE A 1 139 ? -8.438 18.234 9.672 1 98.81 139 ILE A CA 1
ATOM 1123 C C . ILE A 1 139 ? -7.715 17.047 10.289 1 98.81 139 ILE A C 1
ATOM 1125 O O . ILE A 1 139 ? -6.535 17.141 10.641 1 98.81 139 ILE A O 1
ATOM 1129 N N . ILE A 1 140 ? -8.375 15.898 10.352 1 98.94 140 ILE A N 1
ATOM 1130 C CA . ILE A 1 140 ? -7.77 14.727 10.977 1 98.94 140 ILE A CA 1
ATOM 1131 C C . ILE A 1 140 ? -6.668 14.172 10.078 1 98.94 140 ILE A C 1
ATOM 1133 O O . ILE A 1 140 ? -5.605 13.766 10.562 1 98.94 140 ILE A O 1
ATOM 1137 N N . ALA A 1 141 ? -6.875 14.141 8.758 1 98.94 141 ALA A N 1
ATOM 1138 C CA . ALA A 1 141 ? -5.836 13.688 7.84 1 98.94 141 ALA A CA 1
ATOM 1139 C C . ALA A 1 141 ? -4.566 14.516 7.988 1 98.94 141 ALA A C 1
ATOM 1141 O O . ALA A 1 141 ? -3.457 13.977 8.008 1 98.94 141 ALA A O 1
ATOM 1142 N N . SER A 1 142 ? -4.723 15.797 8.102 1 98.94 142 SER A N 1
ATOM 1143 C CA . SER A 1 142 ? -3.58 16.688 8.289 1 98.94 142 SER A CA 1
ATOM 1144 C C . SER A 1 142 ? -2.877 16.422 9.617 1 98.94 142 SER A C 1
ATOM 1146 O O . SER A 1 142 ? -1.646 16.422 9.68 1 98.94 142 SER A O 1
ATOM 1148 N N . ALA A 1 143 ? -3.641 16.172 10.602 1 98.94 143 ALA A N 1
ATOM 1149 C CA . ALA A 1 143 ? -3.096 15.945 11.938 1 98.94 143 ALA A CA 1
ATOM 1150 C C . ALA A 1 143 ? -2.273 14.664 11.992 1 98.94 143 ALA A C 1
ATOM 1152 O O . ALA A 1 143 ? -1.301 14.57 12.742 1 98.94 143 ALA A O 1
ATOM 1153 N N . VAL A 1 144 ? -2.623 13.695 11.148 1 98.94 144 VAL A N 1
ATOM 1154 C CA . VAL A 1 144 ? -1.991 12.383 11.281 1 98.94 144 VAL A CA 1
ATOM 1155 C C . VAL A 1 144 ? -1.045 12.141 10.109 1 98.94 144 VAL A C 1
ATOM 1157 O O . VAL A 1 144 ? -0.484 11.055 9.977 1 98.94 144 VAL A O 1
ATOM 1160 N N . HIS A 1 145 ? -0.758 13.094 9.203 1 98.94 145 HIS A N 1
ATOM 1161 C CA . HIS A 1 145 ? -0.11 12.859 7.918 1 98.94 145 HIS A CA 1
ATOM 1162 C C . HIS A 1 145 ? 1.324 12.375 8.102 1 98.94 145 HIS A C 1
ATOM 1164 O O . HIS A 1 145 ? 1.877 11.703 7.23 1 98.94 145 HIS A O 1
ATOM 1170 N N . ASP A 1 146 ? 1.934 12.633 9.258 1 98.88 146 ASP A N 1
ATOM 1171 C CA . ASP A 1 146 ? 3.312 12.242 9.539 1 98.88 146 ASP A CA 1
ATOM 1172 C C . ASP A 1 146 ? 3.396 11.406 10.812 1 98.88 146 ASP A C 1
ATOM 1174 O O . ASP A 1 146 ? 4.445 11.344 11.453 1 98.88 146 ASP A O 1
ATOM 1178 N N . LEU A 1 147 ? 2.301 10.781 11.219 1 98.88 147 LEU A N 1
ATOM 1179 C CA . LEU A 1 147 ? 2.24 9.992 12.445 1 98.88 147 LEU A CA 1
ATOM 1180 C C . LEU A 1 147 ? 3.283 8.883 12.43 1 98.88 147 LEU A C 1
ATOM 1182 O O . LEU A 1 147 ? 3.324 8.07 11.492 1 98.88 147 LEU A O 1
ATOM 1186 N N . GLY A 1 148 ? 4.141 8.891 13.477 1 98.62 148 GLY A N 1
ATOM 1187 C CA . GLY A 1 148 ? 5.129 7.836 13.617 1 98.62 148 GLY A CA 1
ATOM 1188 C C . GLY A 1 148 ? 6.301 7.984 12.664 1 98.62 148 GLY A C 1
ATOM 1189 O O . GLY A 1 148 ? 7.062 7.039 12.461 1 98.62 148 GLY A O 1
ATOM 1190 N N . HIS A 1 149 ? 6.434 9.117 12.039 1 98.81 149 HIS A N 1
ATOM 1191 C CA . HIS A 1 149 ? 7.535 9.359 11.109 1 98.81 149 HIS A CA 1
ATOM 1192 C C . HIS A 1 149 ? 8.883 9.117 11.773 1 98.81 149 HIS A C 1
ATOM 1194 O O . HIS A 1 149 ? 9.094 9.516 12.922 1 98.81 149 HIS A O 1
ATOM 1200 N N . LEU A 1 150 ? 9.852 8.508 11.055 1 98.56 150 LEU A N 1
ATOM 1201 C CA . LEU A 1 150 ? 11.102 8.062 11.672 1 98.56 150 LEU A CA 1
ATOM 1202 C C . LEU A 1 150 ? 12.219 9.062 11.422 1 98.56 150 LEU A C 1
ATOM 1204 O O . LEU A 1 150 ? 13.375 8.805 11.766 1 98.56 150 LEU A O 1
ATOM 1208 N N . GLY A 1 151 ? 11.906 10.148 10.75 1 98.69 151 GLY A N 1
ATOM 1209 C CA . GLY A 1 151 ? 12.898 11.18 10.5 1 98.69 151 GLY A CA 1
ATOM 1210 C C . GLY A 1 151 ? 13.773 10.883 9.297 1 98.69 151 GLY A C 1
ATOM 1211 O O . GLY A 1 151 ? 14.852 11.453 9.148 1 98.69 151 GLY A O 1
ATOM 1212 N N . VAL A 1 152 ? 13.383 9.875 8.508 1 98.56 152 VAL A N 1
ATOM 1213 C CA . VAL A 1 152 ? 14.07 9.516 7.277 1 98.56 152 VAL A CA 1
ATOM 1214 C C . VAL A 1 152 ? 13.062 9.406 6.137 1 98.56 152 VAL A C 1
ATOM 1216 O O . VAL A 1 152 ? 11.867 9.203 6.371 1 98.56 152 VAL A O 1
ATOM 1219 N N . ASN A 1 153 ? 13.531 9.656 4.914 1 98.25 153 ASN A N 1
ATOM 1220 C CA . ASN A 1 153 ? 12.617 9.609 3.781 1 98.25 153 ASN A CA 1
ATOM 1221 C C . ASN A 1 153 ? 12.414 8.18 3.283 1 98.25 153 ASN A C 1
ATOM 1223 O O . ASN A 1 153 ? 13 7.242 3.818 1 98.25 153 ASN A O 1
ATOM 1227 N N . ASN A 1 154 ? 11.562 7.98 2.34 1 98.5 154 ASN A N 1
ATOM 1228 C CA . ASN A 1 154 ? 11.219 6.668 1.802 1 98.5 154 ASN A CA 1
ATOM 1229 C C . ASN A 1 154 ? 12.438 5.961 1.214 1 98.5 154 ASN A C 1
ATOM 1231 O O . ASN A 1 154 ? 12.602 4.754 1.387 1 98.5 154 ASN A O 1
ATOM 1235 N N . ASP A 1 155 ? 13.336 6.676 0.529 1 97.69 155 ASP A N 1
ATOM 1236 C CA . ASP A 1 155 ? 14.516 6.074 -0.091 1 97.69 155 ASP A CA 1
ATOM 1237 C C . ASP A 1 155 ? 15.422 5.434 0.958 1 97.69 155 ASP A C 1
ATOM 1239 O O . ASP A 1 155 ? 15.969 4.348 0.736 1 97.69 155 ASP A O 1
ATOM 1243 N N . PHE A 1 156 ? 15.625 6.113 2.096 1 98.25 156 PHE A N 1
ATOM 1244 C CA . PHE A 1 156 ? 16.422 5.535 3.168 1 98.25 156 PHE A CA 1
ATOM 1245 C C . PHE A 1 156 ? 15.836 4.215 3.641 1 98.25 156 PHE A C 1
ATOM 1247 O O . PHE A 1 156 ? 16.562 3.229 3.805 1 98.25 156 PHE A O 1
ATOM 1254 N N . LEU A 1 157 ? 14.492 4.203 3.857 1 98.56 157 LEU A N 1
ATOM 1255 C CA . LEU A 1 157 ? 13.82 3.008 4.355 1 98.56 157 LEU A CA 1
ATOM 1256 C C . LEU A 1 157 ? 13.953 1.859 3.359 1 98.56 157 LEU A C 1
ATOM 1258 O O . LEU A 1 157 ? 14.203 0.718 3.752 1 98.56 157 LEU A O 1
ATOM 1262 N N . ILE A 1 158 ? 13.766 2.127 2.115 1 98 158 ILE A N 1
ATOM 1263 C CA . ILE A 1 158 ? 13.852 1.119 1.063 1 98 158 ILE A CA 1
ATOM 1264 C C . ILE A 1 158 ? 15.281 0.6 0.958 1 98 158 ILE A C 1
ATOM 1266 O O . ILE A 1 158 ? 15.516 -0.611 0.995 1 98 158 ILE A O 1
ATOM 1270 N N . ASN A 1 159 ? 16.266 1.532 0.893 1 96.31 159 ASN A N 1
ATOM 1271 C CA . ASN A 1 159 ? 17.672 1.168 0.679 1 96.31 159 ASN A CA 1
ATOM 1272 C C . ASN A 1 159 ? 18.25 0.436 1.886 1 96.31 159 ASN A C 1
ATOM 1274 O O . ASN A 1 159 ? 19.141 -0.395 1.741 1 96.31 159 ASN A O 1
ATOM 1278 N N . SER A 1 160 ? 17.719 0.714 3.047 1 96.38 160 SER A N 1
ATOM 1279 C CA . SER A 1 160 ? 18.188 0.043 4.258 1 96.38 160 SER A CA 1
ATOM 1280 C C . SER A 1 160 ? 17.406 -1.235 4.52 1 96.38 160 SER A C 1
ATOM 1282 O O . SER A 1 160 ? 17.641 -1.922 5.516 1 96.38 160 SER A O 1
ATOM 1284 N N . ARG A 1 161 ? 16.406 -1.563 3.668 1 94.88 161 ARG A N 1
ATOM 1285 C CA . ARG A 1 161 ? 15.555 -2.734 3.799 1 94.88 161 ARG A CA 1
ATOM 1286 C C . ARG A 1 161 ? 14.82 -2.727 5.137 1 94.88 161 ARG A C 1
ATOM 1288 O O . ARG A 1 161 ? 14.727 -3.758 5.805 1 94.88 161 ARG A O 1
ATOM 1295 N N . HIS A 1 162 ? 14.453 -1.497 5.508 1 97.12 162 HIS A N 1
ATOM 1296 C CA . HIS A 1 162 ? 13.672 -1.374 6.73 1 97.12 162 HIS A CA 1
ATOM 1297 C C . HIS A 1 162 ? 12.406 -2.221 6.664 1 97.12 162 HIS A C 1
ATOM 1299 O O . HIS A 1 162 ? 11.773 -2.316 5.609 1 97.12 162 HIS A O 1
ATOM 1305 N N . PRO A 1 163 ? 11.945 -2.842 7.727 1 97.88 163 PRO A N 1
ATOM 1306 C CA . PRO A 1 163 ? 10.742 -3.686 7.719 1 97.88 163 PRO A CA 1
ATOM 1307 C C . PRO A 1 163 ? 9.523 -2.967 7.164 1 97.88 163 PRO A C 1
ATOM 1309 O O . PRO A 1 163 ? 8.688 -3.586 6.5 1 97.88 163 PRO A O 1
ATOM 1312 N N . ARG A 1 164 ? 9.383 -1.642 7.367 1 98.38 164 ARG A N 1
ATOM 1313 C CA . ARG A 1 164 ? 8.258 -0.894 6.824 1 98.38 164 ARG A CA 1
ATOM 1314 C C . ARG A 1 164 ? 8.289 -0.884 5.301 1 98.38 164 ARG A C 1
ATOM 1316 O O . ARG A 1 164 ? 7.242 -0.899 4.652 1 98.38 164 ARG A O 1
ATOM 1323 N N . ALA A 1 165 ? 9.539 -0.788 4.766 1 98.56 165 ALA A N 1
ATOM 1324 C CA . ALA A 1 165 ? 9.664 -0.827 3.309 1 98.56 165 ALA A CA 1
ATOM 1325 C C . ALA A 1 165 ? 9.234 -2.184 2.76 1 98.56 165 ALA A C 1
ATOM 1327 O O . ALA A 1 165 ? 8.562 -2.26 1.725 1 98.56 165 ALA A O 1
ATOM 1328 N N . THR A 1 166 ? 9.594 -3.258 3.457 1 98.38 166 THR A N 1
ATOM 1329 C CA . THR A 1 166 ? 9.164 -4.598 3.074 1 98.38 166 THR A CA 1
ATOM 1330 C C . THR A 1 166 ? 7.652 -4.734 3.164 1 98.38 166 THR A C 1
ATOM 1332 O O . THR A 1 166 ? 7.012 -5.25 2.244 1 98.38 166 THR A O 1
ATOM 1335 N N . MET A 1 167 ? 7.094 -4.184 4.184 1 98.38 167 MET A N 1
ATOM 1336 C CA . MET A 1 167 ? 5.668 -4.293 4.469 1 98.38 167 MET A CA 1
ATOM 1337 C C . MET A 1 167 ? 4.844 -3.58 3.402 1 98.38 167 MET A C 1
ATOM 1339 O O . MET A 1 167 ? 3.826 -4.105 2.943 1 98.38 167 MET A O 1
ATOM 1343 N N . TYR A 1 168 ? 5.285 -2.457 3.039 1 98.62 168 TYR A N 1
ATOM 1344 C CA . TYR A 1 168 ? 4.473 -1.639 2.146 1 98.62 168 TYR A CA 1
ATOM 1345 C C . TYR A 1 168 ? 4.992 -1.71 0.716 1 98.62 168 TYR A C 1
ATOM 1347 O O . TYR A 1 168 ? 4.645 -0.874 -0.121 1 98.62 168 TYR A O 1
ATOM 1355 N N . ASN A 1 169 ? 5.891 -2.674 0.527 1 98.62 169 ASN A N 1
ATOM 1356 C CA . ASN A 1 169 ? 6.363 -3.018 -0.81 1 98.62 169 ASN A CA 1
ATOM 1357 C C . ASN A 1 169 ? 6.965 -1.807 -1.52 1 98.62 169 ASN A C 1
ATOM 1359 O O . ASN A 1 169 ? 6.684 -1.57 -2.695 1 98.62 169 ASN A O 1
ATOM 1363 N N . ASP A 1 170 ? 7.648 -0.975 -0.747 1 98.25 170 ASP A N 1
ATOM 1364 C CA . ASP A 1 170 ? 8.531 0.084 -1.227 1 98.25 170 ASP A CA 1
ATOM 1365 C C . ASP A 1 170 ? 7.73 1.235 -1.831 1 98.25 170 ASP A C 1
ATOM 1367 O O . ASP A 1 170 ? 8.273 2.049 -2.58 1 98.25 170 ASP A O 1
ATOM 1371 N N . LYS A 1 171 ? 6.418 1.282 -1.593 1 98.06 171 LYS A N 1
ATOM 1372 C CA . LYS A 1 171 ? 5.59 2.355 -2.137 1 98.06 171 LYS A CA 1
ATOM 1373 C C . LYS A 1 171 ? 5.082 3.275 -1.028 1 98.06 171 LYS A C 1
ATOM 1375 O O . LYS A 1 171 ? 4.363 2.834 -0.128 1 98.06 171 LYS A O 1
ATOM 1380 N N . SER A 1 172 ? 5.434 4.57 -1.172 1 98.62 172 SER A N 1
ATOM 1381 C CA . SER A 1 172 ? 4.977 5.547 -0.19 1 98.62 172 SER A CA 1
ATOM 1382 C C . SER A 1 172 ? 5.004 4.969 1.221 1 98.62 172 SER A C 1
ATOM 1384 O O . SER A 1 172 ? 4 5.012 1.936 1 98.62 172 SER A O 1
ATOM 1386 N N . VAL A 1 173 ? 6.168 4.477 1.601 1 98.81 173 VAL A N 1
ATOM 1387 C CA . VAL A 1 173 ? 6.34 3.668 2.803 1 98.81 173 VAL A CA 1
ATOM 1388 C C . VAL A 1 173 ? 5.895 4.461 4.027 1 98.81 173 VAL A C 1
ATOM 1390 O O . VAL A 1 173 ? 5.043 4.004 4.797 1 98.81 173 VAL A O 1
ATOM 1393 N N . ASN A 1 174 ? 6.359 5.688 4.18 1 98.88 174 ASN A N 1
ATOM 1394 C CA . ASN A 1 174 ? 6 6.527 5.312 1 98.88 174 ASN A CA 1
ATOM 1395 C C . ASN A 1 174 ? 4.504 6.828 5.34 1 98.88 174 ASN A C 1
ATOM 1397 O O . ASN A 1 174 ? 3.822 6.539 6.324 1 98.88 174 ASN A O 1
ATOM 1401 N N . GLU A 1 175 ? 3.99 7.246 4.25 1 98.88 175 GLU A N 1
ATOM 1402 C CA . GLU A 1 175 ? 2.611 7.723 4.184 1 98.88 175 GLU A CA 1
ATOM 1403 C C . GLU A 1 175 ? 1.623 6.582 4.406 1 98.88 175 GLU A C 1
ATOM 1405 O O . GLU A 1 175 ? 0.597 6.766 5.066 1 98.88 175 GLU A O 1
ATOM 1410 N N . ASN A 1 176 ? 1.995 5.402 3.848 1 98.88 176 ASN A N 1
ATOM 1411 C CA . ASN A 1 176 ? 1.151 4.242 4.117 1 98.88 176 ASN A CA 1
ATOM 1412 C C . ASN A 1 176 ? 1.141 3.889 5.602 1 98.88 176 ASN A C 1
ATOM 1414 O O . ASN A 1 176 ? 0.09 3.568 6.16 1 98.88 176 ASN A O 1
ATOM 1418 N N . PHE A 1 177 ? 2.268 3.953 6.238 1 98.88 177 PHE A N 1
ATOM 1419 C CA . PHE A 1 177 ? 2.332 3.658 7.664 1 98.88 177 PHE A CA 1
ATOM 1420 C C . PHE A 1 177 ? 1.545 4.688 8.461 1 98.88 177 PHE A C 1
ATOM 1422 O O . PHE A 1 177 ? 0.795 4.332 9.375 1 98.88 177 PHE A O 1
ATOM 1429 N N . HIS A 1 178 ? 1.725 5.988 8.125 1 98.94 178 HIS A N 1
ATOM 1430 C CA . HIS A 1 178 ? 1.098 7.062 8.883 1 98.94 178 HIS A CA 1
ATOM 1431 C C . HIS A 1 178 ? -0.412 6.867 8.977 1 98.94 178 HIS A C 1
ATOM 1433 O O . HIS A 1 178 ? -0.976 6.848 10.07 1 98.94 178 HIS A O 1
ATOM 1439 N N . ILE A 1 179 ? -1.023 6.707 7.844 1 98.94 179 ILE A N 1
ATOM 1440 C CA . ILE A 1 179 ? -2.48 6.668 7.797 1 98.94 179 ILE A CA 1
ATOM 1441 C C . ILE A 1 179 ? -2.98 5.324 8.32 1 98.94 179 ILE A C 1
ATOM 1443 O O . ILE A 1 179 ? -4.016 5.258 8.992 1 98.94 179 ILE A O 1
ATOM 1447 N N . ALA A 1 180 ? -2.25 4.223 8.07 1 98.88 180 ALA A N 1
ATOM 1448 C CA . ALA A 1 180 ? -2.613 2.93 8.641 1 98.88 180 ALA A CA 1
ATOM 1449 C C . ALA A 1 180 ? -2.586 2.979 10.164 1 98.88 180 ALA A C 1
ATOM 1451 O O . ALA A 1 180 ? -3.496 2.471 10.828 1 98.88 180 ALA A O 1
ATOM 1452 N N . ARG A 1 181 ? -1.54 3.568 10.688 1 98.75 181 ARG A N 1
ATOM 1453 C CA . ARG A 1 181 ? -1.388 3.646 12.133 1 98.75 181 ARG A CA 1
ATOM 1454 C C . ARG A 1 181 ? -2.512 4.465 12.758 1 98.75 181 ARG A C 1
ATOM 1456 O O . ARG A 1 181 ? -3.029 4.113 13.82 1 98.75 181 ARG A O 1
ATOM 1463 N N . ALA A 1 182 ? -2.9 5.512 12.117 1 98.88 182 ALA A N 1
ATOM 1464 C CA . ALA A 1 182 ? -3.979 6.355 12.625 1 98.88 182 ALA A CA 1
ATOM 1465 C C . ALA A 1 182 ? -5.273 5.562 12.781 1 98.88 182 ALA A C 1
ATOM 1467 O O . ALA A 1 182 ? -5.926 5.621 13.82 1 98.88 182 ALA A O 1
ATOM 1468 N N . PHE A 1 183 ? -5.645 4.836 11.781 1 98.81 183 PHE A N 1
ATOM 1469 C CA . PHE A 1 183 ? -6.875 4.059 11.836 1 98.81 183 PHE A CA 1
ATOM 1470 C C . PHE A 1 183 ? -6.73 2.883 12.797 1 98.81 183 PHE A C 1
ATOM 1472 O O . PHE A 1 183 ? -7.695 2.49 13.453 1 98.81 183 PHE A O 1
ATOM 1479 N N . ALA A 1 184 ? -5.516 2.322 12.867 1 98.44 184 ALA A N 1
ATOM 1480 C CA . ALA A 1 184 ? -5.281 1.273 13.859 1 98.44 184 ALA A CA 1
ATOM 1481 C C . ALA A 1 184 ? -5.512 1.793 15.273 1 98.44 184 ALA A C 1
ATOM 1483 O O . ALA A 1 184 ? -6.125 1.11 16.094 1 98.44 184 ALA A O 1
ATOM 1484 N N . ILE A 1 185 ? -5.039 2.949 15.578 1 98.44 185 ILE A N 1
ATOM 1485 C CA . ILE A 1 185 ? -5.23 3.559 16.891 1 98.44 185 ILE A CA 1
ATOM 1486 C C . ILE A 1 185 ? -6.723 3.707 17.172 1 98.44 185 ILE A C 1
ATOM 1488 O O . ILE A 1 185 ? -7.191 3.334 18.25 1 98.44 185 ILE A O 1
ATOM 1492 N N . ALA A 1 186 ? -7.465 4.199 16.188 1 98.31 186 ALA A N 1
ATOM 1493 C CA . ALA A 1 186 ? -8.891 4.441 16.359 1 98.31 186 ALA A CA 1
ATOM 1494 C C . ALA A 1 186 ? -9.641 3.137 16.625 1 98.31 186 ALA A C 1
ATOM 1496 O O . ALA A 1 186 ? -10.75 3.146 17.172 1 98.31 186 ALA A O 1
ATOM 1497 N N . ARG A 1 187 ? -9.023 2.025 16.25 1 96.69 187 ARG A N 1
ATOM 1498 C CA . ARG A 1 187 ? -9.695 0.733 16.359 1 96.69 187 ARG A CA 1
ATOM 1499 C C . ARG A 1 187 ? -9.211 -0.045 17.578 1 96.69 187 ARG A C 1
ATOM 1501 O O . ARG A 1 187 ? -9.695 -1.145 17.844 1 96.69 187 ARG A O 1
ATOM 1508 N N . GLU A 1 188 ? -8.297 0.487 18.297 1 96.38 188 GLU A N 1
ATOM 1509 C CA . GLU A 1 188 ? -7.723 -0.213 19.453 1 96.38 188 GLU A CA 1
ATOM 1510 C C . GLU A 1 188 ? -8.734 -0.338 20.578 1 96.38 188 GLU A C 1
ATOM 1512 O O . GLU A 1 188 ? -8.703 -1.301 21.344 1 96.38 188 GLU A O 1
ATOM 1517 N N . SER A 1 189 ? -9.547 0.71 20.766 1 95.5 189 SER A N 1
ATOM 1518 C CA . SER A 1 189 ? -10.555 0.729 21.828 1 95.5 189 SER A CA 1
ATOM 1519 C C . SER A 1 189 ? -11.727 1.637 21.453 1 95.5 189 SER A C 1
ATOM 1521 O O . SER A 1 189 ? -11.562 2.578 20.672 1 95.5 189 SER A O 1
ATOM 1523 N N . PRO A 1 190 ? -12.875 1.356 22.047 1 96 190 PRO A N 1
ATOM 1524 C CA . PRO A 1 190 ? -14.023 2.234 21.781 1 96 190 PRO A CA 1
ATOM 1525 C C . PRO A 1 190 ? -13.773 3.676 22.219 1 96 190 PRO A C 1
ATOM 1527 O O . PRO A 1 190 ? -14.32 4.609 21.625 1 96 190 PRO A O 1
ATOM 1530 N N . ASP A 1 191 ? -12.898 3.875 23.172 1 96.75 191 ASP A N 1
ATOM 1531 C CA . ASP A 1 191 ? -12.633 5.199 23.719 1 96.75 191 ASP A CA 1
ATOM 1532 C C . ASP A 1 191 ? -11.766 6.023 22.766 1 96.75 191 ASP A C 1
ATOM 1534 O O . ASP A 1 191 ? -11.641 7.238 22.922 1 96.75 191 ASP A O 1
ATOM 1538 N N . LEU A 1 192 ? -11.227 5.34 21.75 1 98.12 192 LEU A N 1
ATOM 1539 C CA . LEU A 1 192 ? -10.367 6.004 20.781 1 98.12 192 LEU A CA 1
ATOM 1540 C C . LEU A 1 192 ? -11.07 6.152 19.438 1 98.12 192 LEU A C 1
ATOM 1542 O O . LEU A 1 192 ? -10.547 6.801 18.516 1 98.12 192 LEU A O 1
ATOM 1546 N N . ASP A 1 193 ? -12.227 5.559 19.328 1 97.75 193 ASP A N 1
ATOM 1547 C CA . ASP A 1 193 ? -12.898 5.461 18.031 1 97.75 193 ASP A CA 1
ATOM 1548 C C . ASP A 1 193 ? -13.648 6.75 17.703 1 97.75 193 ASP A C 1
ATOM 1550 O O . ASP A 1 193 ? -14.867 6.832 17.891 1 97.75 193 ASP A O 1
ATOM 1554 N N . ILE A 1 194 ? -13 7.637 17.031 1 98.31 194 ILE A N 1
ATOM 1555 C CA . ILE A 1 194 ? -13.562 8.953 16.734 1 98.31 194 ILE A CA 1
ATOM 1556 C C . ILE A 1 194 ? -14.539 8.852 15.57 1 98.31 194 ILE A C 1
ATOM 1558 O O . ILE A 1 194 ? -15.219 9.82 15.234 1 98.31 194 ILE A O 1
ATOM 1562 N N . PHE A 1 195 ? -14.695 7.668 14.977 1 97.81 195 PHE A N 1
ATOM 1563 C CA . PHE A 1 195 ? -15.555 7.48 13.812 1 97.81 195 PHE A CA 1
ATOM 1564 C C . PHE A 1 195 ? -16.875 6.84 14.219 1 97.81 195 PHE A C 1
ATOM 1566 O O . PHE A 1 195 ? -17.781 6.707 13.398 1 97.81 195 PHE A O 1
ATOM 1573 N N . SER A 1 196 ? -17.078 6.504 15.461 1 95.94 196 SER A N 1
ATOM 1574 C CA . SER A 1 196 ? -18.172 5.664 15.938 1 95.94 196 SER A CA 1
ATOM 1575 C C . SER A 1 196 ? -19.531 6.34 15.734 1 95.94 196 SER A C 1
ATOM 1577 O O . SER A 1 196 ? -20.547 5.668 15.633 1 95.94 196 SER A O 1
ATOM 1579 N N . GLY A 1 197 ? -19.531 7.684 15.641 1 95.88 197 GLY A N 1
ATOM 1580 C CA . GLY A 1 197 ? -20.781 8.406 15.5 1 95.88 197 GLY A CA 1
ATOM 1581 C C . GLY A 1 197 ? -21.281 8.461 14.07 1 95.88 197 GLY A C 1
ATOM 1582 O O . GLY A 1 197 ? -22.422 8.82 13.82 1 95.88 197 GLY A O 1
ATOM 1583 N N . PHE A 1 198 ? -20.547 8.055 13.078 1 97.38 198 PHE A N 1
ATOM 1584 C CA . PHE A 1 198 ? -20.875 8.18 11.664 1 97.38 198 PHE A CA 1
ATOM 1585 C C . PHE A 1 198 ? -21.531 6.898 11.148 1 97.38 198 PHE A C 1
ATOM 1587 O O . PHE A 1 198 ? -21.281 5.812 11.672 1 97.38 198 PHE A O 1
ATOM 1594 N N . SER A 1 199 ? -22.391 7.09 10.133 1 96.5 199 SER A N 1
ATOM 1595 C CA . SER A 1 199 ? -22.891 5.926 9.422 1 96.5 199 SER A CA 1
ATOM 1596 C C . SER A 1 199 ? -21.766 5.16 8.734 1 96.5 199 SER A C 1
ATOM 1598 O O . SER A 1 199 ? -20.672 5.695 8.547 1 96.5 199 SER A O 1
ATOM 1600 N N . LEU A 1 200 ? -22.016 3.947 8.352 1 93.75 200 LEU A N 1
ATOM 1601 C CA . LEU A 1 200 ? -21.016 3.139 7.668 1 93.75 200 LEU A CA 1
ATOM 1602 C C . LEU A 1 200 ? -20.594 3.793 6.355 1 93.75 200 LEU A C 1
ATOM 1604 O O . LEU A 1 200 ? -19.406 3.783 6.008 1 93.75 200 LEU A O 1
ATOM 1608 N N . ASP A 1 201 ? -21.516 4.332 5.695 1 95.5 201 ASP A N 1
ATOM 1609 C CA . ASP A 1 201 ? -21.219 4.992 4.426 1 95.5 201 ASP A CA 1
ATOM 1610 C C . ASP A 1 201 ? -20.344 6.223 4.641 1 95.5 201 ASP A C 1
ATOM 1612 O O . ASP A 1 201 ? -19.406 6.465 3.873 1 95.5 201 ASP A O 1
ATOM 1616 N N . ASP A 1 202 ? -20.641 6.957 5.645 1 97.5 202 ASP A N 1
ATOM 1617 C CA . ASP A 1 202 ? -19.844 8.133 5.969 1 97.5 202 ASP A CA 1
ATOM 1618 C C . ASP A 1 202 ? -18.422 7.727 6.391 1 97.5 202 ASP A C 1
ATOM 1620 O O . ASP A 1 202 ? -17.453 8.391 6.031 1 97.5 202 ASP A O 1
ATOM 1624 N N . GLN A 1 203 ? -18.359 6.688 7.145 1 97.75 203 GLN A N 1
ATOM 1625 C CA . GLN A 1 203 ? -17.047 6.199 7.562 1 97.75 203 GLN A CA 1
ATOM 1626 C C . GLN A 1 203 ? -16.188 5.816 6.355 1 97.75 203 GLN A C 1
ATOM 1628 O O . GLN A 1 203 ? -14.992 6.109 6.32 1 97.75 203 GLN A O 1
ATOM 1633 N N . LYS A 1 204 ? -16.812 5.148 5.43 1 96.62 204 LYS A N 1
ATOM 1634 C CA . LYS A 1 204 ? -16.094 4.758 4.215 1 96.62 204 LYS A CA 1
ATOM 1635 C C . LYS A 1 204 ? -15.609 5.98 3.447 1 96.62 204 LYS A C 1
ATOM 1637 O O . LYS A 1 204 ? -14.484 5.992 2.943 1 96.62 204 LYS A O 1
ATOM 1642 N N . GLN A 1 205 ? -16.422 6.945 3.371 1 97.12 205 GLN A N 1
ATOM 1643 C CA . GLN A 1 205 ? -16.062 8.172 2.676 1 97.12 205 GLN A CA 1
ATOM 1644 C C . GLN A 1 205 ? -14.922 8.898 3.389 1 97.12 205 GLN A C 1
ATOM 1646 O O . GLN A 1 205 ? -13.977 9.359 2.746 1 97.12 205 GLN A O 1
ATOM 1651 N N . ILE A 1 206 ? -15.008 8.984 4.68 1 98.31 206 ILE A N 1
ATOM 1652 C CA . ILE A 1 206 ? -13.984 9.633 5.492 1 98.31 206 ILE A CA 1
ATOM 1653 C C . ILE A 1 206 ? -12.648 8.906 5.32 1 98.31 206 ILE A C 1
ATOM 1655 O O . ILE A 1 206 ? -11.617 9.531 5.066 1 98.31 206 ILE A O 1
ATOM 1659 N N . ARG A 1 207 ? -12.727 7.609 5.438 1 98.56 207 ARG A N 1
ATOM 1660 C CA . ARG A 1 207 ? -11.516 6.801 5.348 1 98.56 207 ARG A CA 1
ATOM 1661 C C . ARG A 1 207 ? -10.859 6.941 3.979 1 98.56 207 ARG A C 1
ATOM 1663 O O . ARG A 1 207 ? -9.648 7.148 3.881 1 98.56 207 ARG A O 1
ATOM 1670 N N . LYS A 1 208 ? -11.648 6.836 2.973 1 98.06 208 LYS A N 1
ATOM 1671 C CA . LYS A 1 208 ? -11.117 6.988 1.619 1 98.06 208 LYS A CA 1
ATOM 1672 C C . LYS A 1 208 ? -10.43 8.344 1.446 1 98.06 208 LYS A C 1
ATOM 1674 O O . LYS A 1 208 ? -9.312 8.414 0.942 1 98.06 208 LYS A O 1
ATOM 1679 N N . LEU A 1 209 ? -11.078 9.359 1.851 1 98.5 209 LEU A N 1
ATOM 1680 C CA . LEU A 1 209 ? -10.555 10.711 1.691 1 98.5 209 LEU A CA 1
ATOM 1681 C C . LEU A 1 209 ? -9.273 10.898 2.504 1 98.5 209 LEU A C 1
ATOM 1683 O O . LEU A 1 209 ? -8.305 11.477 2.014 1 98.5 209 LEU A O 1
ATOM 1687 N N . MET A 1 210 ? -9.273 10.43 3.729 1 98.88 210 MET A N 1
ATOM 1688 C CA . MET A 1 210 ? -8.094 10.555 4.582 1 98.88 210 MET A CA 1
ATOM 1689 C C . MET A 1 210 ? -6.914 9.797 3.998 1 98.88 210 MET A C 1
ATOM 1691 O O . MET A 1 210 ? -5.789 10.297 3.984 1 98.88 210 MET A O 1
ATOM 1695 N N . ILE A 1 211 ? -7.184 8.602 3.51 1 98.88 211 ILE A N 1
ATOM 1696 C CA . ILE A 1 211 ? -6.125 7.781 2.926 1 98.88 211 ILE A CA 1
ATOM 1697 C C . ILE A 1 211 ? -5.531 8.5 1.715 1 98.88 211 ILE A C 1
ATOM 1699 O O . ILE A 1 211 ? -4.316 8.695 1.636 1 98.88 211 ILE A O 1
ATOM 1703 N N . GLU A 1 212 ? -6.352 8.938 0.841 1 98.44 212 GLU A N 1
ATOM 1704 C CA . GLU A 1 212 ? -5.898 9.578 -0.39 1 98.44 212 GLU A CA 1
ATOM 1705 C C . GLU A 1 212 ? -5.129 10.867 -0.094 1 98.44 212 GLU A C 1
ATOM 1707 O O . GLU A 1 212 ? -4.133 11.164 -0.753 1 98.44 212 GLU A O 1
ATOM 1712 N N . THR A 1 213 ? -5.566 11.539 0.848 1 98.56 213 THR A N 1
ATOM 1713 C CA . THR A 1 213 ? -4.953 12.812 1.209 1 98.56 213 THR A CA 1
ATOM 1714 C C . THR A 1 213 ? -3.574 12.594 1.829 1 98.56 213 THR A C 1
ATOM 1716 O O . THR A 1 213 ? -2.602 13.242 1.438 1 98.56 213 THR A O 1
ATOM 1719 N N . VAL A 1 214 ? -3.469 11.688 2.748 1 98.94 214 VAL A N 1
ATOM 1720 C CA . VAL A 1 214 ? -2.195 11.438 3.418 1 98.94 214 VAL A CA 1
ATOM 1721 C C . VAL A 1 214 ? -1.198 10.844 2.426 1 98.94 214 VAL A C 1
ATOM 1723 O O . VAL A 1 214 ? -0.024 11.227 2.418 1 98.94 214 VAL A O 1
ATOM 1726 N N . LEU A 1 215 ? -1.638 9.953 1.575 1 98.81 215 LEU A N 1
ATOM 1727 C CA . LEU A 1 215 ? -0.753 9.359 0.576 1 98.81 215 LEU A CA 1
ATOM 1728 C C . LEU A 1 215 ? -0.213 10.43 -0.369 1 98.81 215 LEU A C 1
ATOM 1730 O O . LEU A 1 215 ? 0.908 10.312 -0.87 1 98.81 215 LEU A O 1
ATOM 1734 N N . SER A 1 216 ? -0.914 11.508 -0.558 1 98.5 216 SER A N 1
ATOM 1735 C CA . SER A 1 216 ? -0.529 12.555 -1.494 1 98.5 216 SER A CA 1
ATOM 1736 C C . SER A 1 216 ? 0.577 13.438 -0.916 1 98.5 216 SER A C 1
ATOM 1738 O O . SER A 1 216 ? 1.148 14.266 -1.623 1 98.5 216 SER A O 1
ATOM 1740 N N . THR A 1 217 ? 0.921 13.219 0.33 1 98.69 217 THR A N 1
ATOM 1741 C CA . THR A 1 217 ? 1.994 14.008 0.925 1 98.69 217 THR A CA 1
ATOM 1742 C C . THR A 1 217 ? 3.355 13.398 0.6 1 98.69 217 THR A C 1
ATOM 1744 O O . THR A 1 217 ? 4.395 13.984 0.923 1 98.69 217 THR A O 1
ATOM 1747 N N . ASP A 1 218 ? 3.322 12.258 -0.046 1 98.5 218 ASP A N 1
ATOM 1748 C CA . ASP A 1 218 ? 4.547 11.711 -0.62 1 98.5 218 ASP A CA 1
ATOM 1749 C C . ASP A 1 218 ? 5.051 12.578 -1.771 1 98.5 218 ASP A C 1
ATOM 1751 O O . ASP A 1 218 ? 4.348 12.773 -2.764 1 98.5 218 ASP A O 1
ATOM 1755 N N . MET A 1 219 ? 6.254 13.023 -1.688 1 97.56 219 MET A N 1
ATOM 1756 C CA . MET A 1 219 ? 6.809 13.922 -2.703 1 97.56 219 MET A CA 1
ATOM 1757 C C . MET A 1 219 ? 7.027 13.18 -4.02 1 97.56 219 MET A C 1
ATOM 1759 O O . MET A 1 219 ? 7.172 13.805 -5.07 1 97.56 219 MET A O 1
ATOM 1763 N N . ALA A 1 220 ? 7.02 11.867 -3.939 1 97.19 220 ALA A N 1
ATOM 1764 C CA . ALA A 1 220 ? 7.207 11.07 -5.148 1 97.19 220 ALA A CA 1
ATOM 1765 C C . ALA A 1 220 ? 6.062 11.297 -6.137 1 97.19 220 ALA A C 1
ATOM 1767 O O . ALA A 1 220 ? 6.23 11.109 -7.344 1 97.19 220 ALA A O 1
ATOM 1768 N N . VAL A 1 221 ? 4.938 11.75 -5.613 1 97.5 221 VAL A N 1
ATOM 1769 C CA . VAL A 1 221 ? 3.791 11.891 -6.508 1 97.5 221 VAL A CA 1
ATOM 1770 C C . VAL A 1 221 ? 3.533 13.367 -6.789 1 97.5 221 VAL A C 1
ATOM 1772 O O . VAL A 1 221 ? 2.525 13.727 -7.406 1 97.5 221 VAL A O 1
ATOM 1775 N N . HIS A 1 222 ? 4.402 14.25 -6.402 1 98.19 222 HIS A N 1
ATOM 1776 C CA . HIS A 1 222 ? 4.199 15.695 -6.48 1 98.19 222 HIS A CA 1
ATOM 1777 C C . HIS A 1 222 ? 3.9 16.141 -7.91 1 98.19 222 HIS A C 1
ATOM 1779 O O . HIS A 1 222 ? 2.883 16.781 -8.164 1 98.19 222 HIS A O 1
ATOM 1785 N N . PHE A 1 223 ? 4.75 15.781 -8.828 1 97.81 223 PHE A N 1
ATOM 1786 C CA . PHE A 1 223 ? 4.625 16.297 -10.188 1 97.81 223 PHE A CA 1
ATOM 1787 C C . PHE A 1 223 ? 3.4 15.719 -10.875 1 97.81 223 PHE A C 1
ATOM 1789 O O . PHE A 1 223 ? 2.725 16.406 -11.641 1 97.81 223 PHE A O 1
ATOM 1796 N N . ASP A 1 224 ? 3.143 14.438 -10.602 1 97.44 224 ASP A N 1
ATOM 1797 C CA . ASP A 1 224 ? 1.924 13.836 -11.133 1 97.44 224 ASP A CA 1
ATOM 1798 C C . ASP A 1 224 ? 0.682 14.523 -10.57 1 97.44 224 ASP A C 1
ATOM 1800 O O . ASP A 1 224 ? -0.255 14.82 -11.312 1 97.44 224 ASP A O 1
ATOM 1804 N N . LEU A 1 225 ? 0.678 14.773 -9.305 1 97.25 225 LEU A N 1
ATOM 1805 C CA . LEU A 1 225 ? -0.434 15.438 -8.633 1 97.25 225 LEU A CA 1
ATOM 1806 C C . LEU A 1 225 ? -0.642 16.844 -9.188 1 97.25 225 LEU A C 1
ATOM 1808 O O . LEU A 1 225 ? -1.772 17.234 -9.477 1 97.25 225 LEU A O 1
ATOM 1812 N N . LEU A 1 226 ? 0.439 17.547 -9.305 1 97.5 226 LEU A N 1
ATOM 1813 C CA . LEU A 1 226 ? 0.385 18.922 -9.812 1 97.5 226 LEU A CA 1
ATOM 1814 C C . LEU A 1 226 ? -0.151 18.953 -11.242 1 97.5 226 LEU A C 1
ATOM 1816 O O . LEU A 1 226 ? -0.972 19.812 -11.578 1 97.5 226 LEU A O 1
ATOM 1820 N N . SER A 1 227 ? 0.291 18.031 -12.047 1 97.75 227 SER A N 1
ATOM 1821 C CA . SER A 1 227 ? -0.156 17.953 -13.43 1 97.75 227 SER A CA 1
ATOM 1822 C C . SER A 1 227 ? -1.648 17.641 -13.516 1 97.75 227 SER A C 1
ATOM 1824 O O . SER A 1 227 ? -2.377 18.281 -14.273 1 97.75 227 SER A O 1
ATOM 1826 N N . ARG A 1 228 ? -2.113 16.703 -12.766 1 97.06 228 ARG A N 1
ATOM 1827 C CA . ARG A 1 228 ? -3.525 16.344 -12.75 1 97.06 228 ARG A CA 1
ATOM 1828 C C . ARG A 1 228 ? -4.387 17.5 -12.266 1 97.06 228 ARG A C 1
ATOM 1830 O O . ARG A 1 228 ? -5.457 17.766 -12.82 1 97.06 228 ARG A O 1
ATOM 1837 N N . PHE A 1 229 ? -3.951 18.141 -11.258 1 96.75 229 PHE A N 1
ATOM 1838 C CA . PHE A 1 229 ? -4.688 19.266 -10.688 1 96.75 229 PHE A CA 1
ATOM 1839 C C . PHE A 1 229 ? -4.789 20.406 -11.688 1 96.75 229 PHE A C 1
ATOM 1841 O O . PHE A 1 229 ? -5.867 20.969 -11.891 1 96.75 229 PHE A O 1
ATOM 1848 N N . THR A 1 230 ? -3.682 20.719 -12.297 1 95.75 230 THR A N 1
ATOM 1849 C CA . THR A 1 230 ? -3.65 21.781 -13.289 1 95.75 230 THR A CA 1
ATOM 1850 C C . THR A 1 230 ? -4.5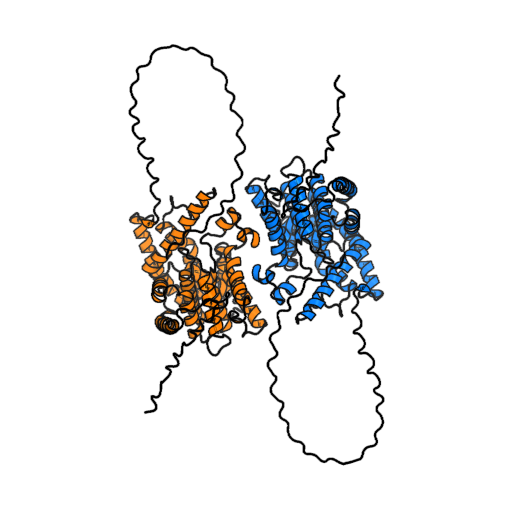86 21.469 -14.453 1 95.75 230 THR A C 1
ATOM 1852 O O . THR A 1 230 ? -5.359 22.328 -14.883 1 95.75 230 THR A O 1
ATOM 1855 N N . SER A 1 231 ? -4.504 20.25 -14.891 1 96.06 231 SER A N 1
ATOM 1856 C CA . SER A 1 231 ? -5.367 19.812 -15.984 1 96.06 231 SER A CA 1
ATOM 1857 C C . SER A 1 231 ? -6.84 19.922 -15.609 1 96.06 231 SER A C 1
ATOM 1859 O O . SER A 1 231 ? -7.66 20.359 -16.422 1 96.06 231 SER A O 1
ATOM 1861 N N . GLN A 1 232 ? -7.125 19.578 -14.406 1 94.94 232 GLN A N 1
ATOM 1862 C CA . GLN A 1 232 ? -8.516 19.609 -13.953 1 94.94 232 GLN A CA 1
ATOM 1863 C C . GLN A 1 232 ? -9 21.047 -13.797 1 94.94 232 GLN A C 1
ATOM 1865 O O . GLN A 1 232 ? -10.141 21.359 -14.141 1 94.94 232 GLN A O 1
ATOM 1870 N N . VAL A 1 233 ? -8.219 21.891 -13.227 1 92.5 233 VAL A N 1
ATOM 1871 C CA . VAL A 1 233 ? -8.57 23.297 -13.031 1 92.5 233 VAL A CA 1
ATOM 1872 C C . VAL A 1 233 ? -8.773 23.969 -14.383 1 92.5 233 VAL A C 1
ATOM 1874 O O . VAL A 1 233 ? -9.648 24.828 -14.539 1 92.5 233 VAL A O 1
ATOM 1877 N N . ASP A 1 234 ? -7.984 23.578 -15.359 1 92.88 234 ASP A N 1
ATOM 1878 C CA . ASP A 1 234 ? -8.117 24.125 -16.703 1 92.88 234 ASP A CA 1
ATOM 1879 C C . ASP A 1 234 ? -9.398 23.641 -17.375 1 92.88 234 ASP A C 1
ATOM 1881 O O . ASP A 1 234 ? -10.102 24.406 -18.031 1 92.88 234 ASP A O 1
ATOM 1885 N N . ALA A 1 235 ? -9.656 22.391 -17.141 1 93.56 235 ALA A N 1
ATOM 1886 C CA . ALA A 1 235 ? -10.828 21.781 -17.766 1 93.56 235 ALA A CA 1
ATOM 1887 C C . ALA A 1 235 ? -12.117 22.266 -17.109 1 93.56 235 ALA A C 1
ATOM 1889 O O . ALA A 1 235 ? -13.133 22.453 -17.781 1 93.56 235 ALA A O 1
ATOM 1890 N N . LYS A 1 236 ? -12.086 22.422 -15.836 1 92.5 236 LYS A N 1
ATOM 1891 C CA . LYS A 1 236 ? -13.227 22.875 -15.047 1 92.5 236 LYS A CA 1
ATOM 1892 C C . LYS A 1 236 ? -12.805 23.969 -14.055 1 92.5 236 LYS A C 1
ATOM 1894 O O . LYS A 1 236 ? -12.719 23.703 -12.852 1 92.5 236 LYS A O 1
ATOM 1899 N N . PRO A 1 237 ? -12.805 25.172 -14.523 1 88.31 237 PRO A N 1
ATOM 1900 C CA . PRO A 1 237 ? -12.297 26.266 -13.688 1 88.31 237 PRO A CA 1
ATOM 1901 C C . PRO A 1 237 ? -13.219 26.578 -12.508 1 88.31 237 PRO A C 1
ATOM 1903 O O . PRO A 1 237 ? -12.766 27.125 -11.5 1 88.31 237 PRO A O 1
ATOM 1906 N N . ASP A 1 238 ? -14.461 26.219 -12.664 1 90.12 238 ASP A N 1
ATOM 1907 C CA . ASP A 1 238 ? -15.398 26.406 -11.562 1 90.12 238 ASP A CA 1
ATOM 1908 C C . ASP A 1 238 ? -15.391 25.219 -10.609 1 90.12 238 ASP A C 1
ATOM 1910 O O . ASP A 1 238 ? -15.984 24.188 -10.891 1 90.12 238 ASP A O 1
ATOM 1914 N N . LEU A 1 239 ? -14.789 25.406 -9.461 1 90.94 239 LEU A N 1
ATOM 1915 C CA . LEU A 1 239 ? -14.609 24.328 -8.484 1 90.94 239 LEU A CA 1
ATOM 1916 C C . LEU A 1 239 ? -15.953 23.812 -7.992 1 90.94 239 LEU A C 1
ATOM 1918 O O . LEU A 1 239 ? -16.047 22.688 -7.512 1 90.94 239 LEU A O 1
ATOM 1922 N N . SER A 1 240 ? -16.922 24.656 -8.055 1 88.5 240 SER A N 1
ATOM 1923 C CA . SER A 1 240 ? -18.25 24.234 -7.605 1 88.5 240 SER A CA 1
ATOM 1924 C C . SER A 1 240 ? -18.797 23.109 -8.477 1 88.5 240 SER A C 1
ATOM 1926 O O . SER A 1 240 ? -19.734 22.406 -8.07 1 88.5 240 SER A O 1
ATOM 1928 N N . GLU A 1 241 ? -18.219 22.922 -9.586 1 89.81 241 GLU A N 1
ATOM 1929 C CA . GLU A 1 241 ? -18.656 21.891 -10.516 1 89.81 241 GLU A CA 1
ATOM 1930 C C . GLU A 1 241 ? -17.969 20.562 -10.227 1 89.81 241 GLU A C 1
ATOM 1932 O O . GLU A 1 241 ? -18.359 19.516 -10.773 1 89.81 241 GLU A O 1
ATOM 1937 N N . TRP A 1 242 ? -17.031 20.656 -9.336 1 90.38 242 TRP A N 1
ATOM 1938 C CA . TRP A 1 242 ? -16.297 19.422 -9.031 1 90.38 242 TRP A CA 1
ATOM 1939 C C . TRP A 1 242 ? -17.156 18.484 -8.195 1 90.38 242 TRP A C 1
ATOM 1941 O O . TRP A 1 242 ? -17.438 18.75 -7.027 1 90.38 242 TRP A O 1
ATOM 1951 N N . THR A 1 243 ? -17.562 17.375 -8.781 1 86.75 243 THR A N 1
ATOM 1952 C CA . THR A 1 243 ? -18.391 16.406 -8.078 1 86.75 243 THR A CA 1
ATOM 1953 C C . THR A 1 243 ? -17.531 15.516 -7.184 1 86.75 243 THR A C 1
ATOM 1955 O O . THR A 1 243 ? -17.938 15.164 -6.074 1 86.75 243 THR A O 1
ATOM 1958 N N . ASP A 1 244 ? -16.422 15.148 -7.652 1 88.38 244 ASP A N 1
ATOM 1959 C CA . ASP A 1 244 ? -15.406 14.469 -6.855 1 88.38 244 ASP A CA 1
ATOM 1960 C C . ASP A 1 244 ? -14.273 15.414 -6.469 1 88.38 244 ASP A C 1
ATOM 1962 O O . ASP A 1 244 ? -13.477 15.82 -7.32 1 88.38 244 ASP A O 1
ATOM 1966 N N . ARG A 1 245 ? -14.172 15.742 -5.188 1 94.06 245 ARG A N 1
ATOM 1967 C CA . ARG A 1 245 ? -13.234 16.766 -4.73 1 94.06 245 ARG A CA 1
ATOM 1968 C C . ARG A 1 245 ? -12 16.125 -4.102 1 94.06 245 ARG A C 1
ATOM 1970 O O . ARG A 1 245 ? -11.25 16.781 -3.387 1 94.06 245 ARG A O 1
ATOM 1977 N N . THR A 1 246 ? -11.82 14.836 -4.332 1 96.94 246 THR A N 1
ATOM 1978 C CA . THR A 1 246 ? -10.68 14.133 -3.764 1 96.94 246 THR A CA 1
ATOM 1979 C C . THR A 1 246 ? -9.367 14.781 -4.191 1 96.94 246 THR A C 1
ATOM 1981 O O . THR A 1 246 ? -8.5 15.055 -3.359 1 96.94 246 THR A O 1
ATOM 1984 N N . LEU A 1 247 ? -9.258 15.086 -5.473 1 97.31 247 LEU A N 1
ATOM 1985 C CA . LEU A 1 247 ? -8.047 15.703 -6 1 97.31 247 LEU A CA 1
ATOM 1986 C C . LEU A 1 247 ? -7.812 17.062 -5.375 1 97.31 247 LEU A C 1
ATOM 1988 O O . LEU A 1 247 ? -6.672 17.438 -5.094 1 97.31 247 LEU A O 1
ATOM 1992 N N . LEU A 1 248 ? -8.859 17.812 -5.172 1 96.25 248 LEU A N 1
ATOM 1993 C CA . LEU A 1 248 ? -8.781 19.125 -4.551 1 96.25 248 LEU A CA 1
ATOM 1994 C C . LEU A 1 248 ? -8.188 19.031 -3.15 1 96.25 248 LEU A C 1
ATOM 1996 O O . LEU A 1 248 ? -7.273 19.781 -2.807 1 96.25 248 LEU A O 1
ATOM 2000 N N . TYR A 1 249 ? -8.648 18.109 -2.402 1 97.75 249 TYR A N 1
ATOM 2001 C CA . TYR A 1 249 ? -8.219 17.984 -1.015 1 97.75 249 TYR A CA 1
ATOM 2002 C C . TYR A 1 249 ? -6.84 17.344 -0.928 1 97.75 249 TYR A C 1
ATOM 2004 O O . TYR A 1 249 ? -6.055 17.672 -0.033 1 97.75 249 TYR A O 1
ATOM 2012 N N . GLN A 1 250 ? -6.508 16.406 -1.853 1 98.5 250 GLN A N 1
ATOM 2013 C CA . GLN A 1 250 ? -5.141 15.906 -1.96 1 98.5 250 GLN A CA 1
ATOM 2014 C C . GLN A 1 250 ? -4.148 17.062 -2.125 1 98.5 250 GLN A C 1
ATOM 2016 O O . GLN A 1 250 ? -3.164 17.141 -1.386 1 98.5 250 GLN A O 1
ATOM 2021 N N . MET A 1 251 ? -4.473 17.922 -3.037 1 97.81 251 MET A N 1
ATOM 2022 C CA . MET A 1 251 ? -3.576 19.031 -3.344 1 97.81 251 MET A CA 1
ATOM 2023 C C . MET A 1 251 ? -3.549 20.031 -2.201 1 97.81 251 MET A C 1
ATOM 2025 O O . MET A 1 251 ? -2.514 20.656 -1.935 1 97.81 251 MET A O 1
ATOM 2029 N N . LEU A 1 252 ? -4.645 20.188 -1.568 1 97.75 252 LEU A N 1
ATOM 2030 C CA . LEU A 1 252 ? -4.73 21.109 -0.439 1 97.75 252 LEU A CA 1
ATOM 2031 C C . LEU A 1 252 ? -3.748 20.719 0.658 1 97.75 252 LEU A C 1
ATOM 2033 O O . LEU A 1 252 ? -2.924 21.531 1.078 1 97.75 252 LEU A O 1
ATOM 2037 N N . VAL A 1 253 ? -3.805 19.484 1.093 1 98.75 253 VAL A N 1
ATOM 2038 C CA . VAL A 1 253 ? -2.947 19.062 2.191 1 98.75 253 VAL A CA 1
ATOM 2039 C C . VAL A 1 253 ? -1.5 18.969 1.714 1 98.75 253 VAL A C 1
ATOM 2041 O O . VAL A 1 253 ? -0.571 19.266 2.471 1 98.75 253 VAL A O 1
ATOM 2044 N N . HIS A 1 254 ? -1.312 18.531 0.453 1 98.75 254 HIS A N 1
ATOM 2045 C CA . HIS A 1 254 ? 0.019 18.531 -0.143 1 98.75 254 HIS A CA 1
ATOM 2046 C C . HIS A 1 254 ? 0.651 19.906 -0.09 1 98.75 254 HIS A C 1
ATOM 2048 O O . HIS A 1 254 ? 1.804 20.062 0.322 1 98.75 254 HIS A O 1
ATOM 2054 N N . LEU A 1 255 ? -0.11 20.906 -0.459 1 98.5 255 LEU A N 1
ATOM 2055 C CA . LEU A 1 255 ? 0.362 22.281 -0.412 1 98.5 255 LEU A CA 1
ATOM 2056 C C . LEU A 1 255 ? 0.593 22.734 1.028 1 98.5 255 LEU A C 1
ATOM 2058 O O . LEU A 1 255 ? 1.591 23.391 1.324 1 98.5 255 LEU A O 1
ATOM 2062 N N . ALA A 1 256 ? -0.339 22.422 1.853 1 98.69 256 ALA A N 1
ATOM 2063 C CA . ALA A 1 256 ? -0.192 22.797 3.258 1 98.69 256 ALA A CA 1
ATOM 2064 C C . ALA A 1 256 ? 1.118 22.266 3.832 1 98.69 256 ALA A C 1
ATOM 2066 O O . ALA A 1 256 ? 1.778 22.938 4.621 1 98.69 256 ALA A O 1
ATOM 2067 N N . ASP A 1 257 ? 1.49 21.047 3.428 1 98.75 257 ASP A N 1
ATOM 2068 C CA . ASP A 1 257 ? 2.666 20.344 3.934 1 98.75 257 ASP A CA 1
ATOM 2069 C C . ASP A 1 257 ? 3.953 21 3.432 1 98.75 257 ASP A C 1
ATOM 2071 O O . ASP A 1 257 ? 4.992 20.906 4.086 1 98.75 257 ASP A O 1
ATOM 2075 N N . ILE A 1 258 ? 3.938 21.719 2.311 1 98.44 258 ILE A N 1
ATOM 2076 C CA . ILE A 1 258 ? 5.184 22.219 1.744 1 98.44 258 ILE A CA 1
ATOM 2077 C C . ILE A 1 258 ? 5.188 23.75 1.794 1 98.44 258 ILE A C 1
ATOM 2079 O O . ILE A 1 258 ? 6.133 24.391 1.33 1 98.44 258 ILE A O 1
ATOM 2083 N N . ALA A 1 259 ? 4.27 24.406 2.479 1 98.25 259 ALA A N 1
ATOM 2084 C CA . ALA A 1 259 ? 4.031 25.844 2.301 1 98.25 259 ALA A CA 1
ATOM 2085 C C . ALA A 1 259 ? 4.805 26.656 3.328 1 98.25 259 ALA A C 1
ATOM 2087 O O . ALA A 1 259 ? 4.832 27.891 3.26 1 98.25 259 ALA A O 1
ATOM 2088 N N . ASN A 1 260 ? 5.449 26.047 4.246 1 96.56 260 ASN A N 1
ATOM 2089 C CA . ASN A 1 260 ? 6.012 26.766 5.383 1 96.56 260 ASN A CA 1
ATOM 2090 C C . ASN A 1 260 ? 7.031 27.812 4.941 1 96.56 260 ASN A C 1
ATOM 2092 O O . ASN A 1 260 ? 7.238 28.812 5.625 1 96.56 260 ASN A O 1
ATOM 2096 N N . PRO A 1 261 ? 7.707 27.703 3.73 1 98.31 261 PRO A N 1
ATOM 2097 C CA . PRO A 1 261 ? 8.602 28.781 3.301 1 98.31 261 PRO A CA 1
ATOM 2098 C C . PRO A 1 261 ? 7.859 30.078 2.99 1 98.31 261 PRO A C 1
ATOM 2100 O O . PRO A 1 261 ? 8.484 31.125 2.848 1 98.31 261 PRO A O 1
ATOM 2103 N N . SER A 1 262 ? 6.598 29.984 2.859 1 98.25 262 SER A N 1
ATOM 2104 C CA . SER A 1 262 ? 5.812 31.172 2.527 1 98.25 262 SER A CA 1
ATOM 2105 C C . SER A 1 262 ? 5.234 31.828 3.781 1 98.25 262 SER A C 1
ATOM 2107 O O . SER A 1 262 ? 4.41 32.75 3.691 1 98.25 262 SER A O 1
ATOM 2109 N N . ARG A 1 263 ? 5.617 31.422 4.949 1 97.62 263 ARG A N 1
ATOM 2110 C CA . ARG A 1 263 ? 5.332 32.094 6.207 1 97.62 263 ARG A CA 1
ATOM 2111 C C . ARG A 1 263 ? 6.285 33.281 6.422 1 97.62 263 ARG A C 1
ATOM 2113 O O . ARG A 1 263 ? 7.25 33.438 5.672 1 97.62 263 ARG A O 1
ATOM 2120 N N . PRO A 1 264 ? 5.957 34.125 7.441 1 97.62 264 PRO A N 1
ATOM 2121 C CA . PRO A 1 264 ? 6.965 35.125 7.781 1 97.62 264 PRO A CA 1
ATOM 2122 C C . PRO A 1 264 ? 8.359 34.531 7.977 1 97.62 264 PRO A C 1
ATOM 2124 O O . PRO A 1 264 ? 8.492 33.438 8.531 1 97.62 264 PRO A O 1
ATOM 2127 N N . PHE A 1 265 ? 9.367 35.219 7.578 1 98.06 265 PHE A N 1
ATOM 2128 C CA . PHE A 1 265 ? 10.695 34.656 7.383 1 98.06 265 PHE A CA 1
ATOM 2129 C C . PHE A 1 265 ? 11.203 34 8.664 1 98.06 265 PHE A C 1
ATOM 2131 O O . PHE A 1 265 ? 11.875 32.969 8.625 1 98.06 265 PHE A O 1
ATOM 2138 N N . HIS A 1 266 ? 10.938 34.625 9.805 1 97.38 266 HIS A N 1
ATOM 2139 C CA . HIS A 1 266 ? 11.453 34.031 11.039 1 97.38 266 HIS A CA 1
ATOM 2140 C C . HIS A 1 266 ? 10.875 32.625 11.273 1 97.38 266 HIS A C 1
ATOM 2142 O O . HIS A 1 266 ? 11.555 31.766 11.82 1 97.38 266 HIS A O 1
ATOM 2148 N N . LEU A 1 267 ? 9.625 32.406 10.906 1 98.38 267 LEU A N 1
ATOM 2149 C CA . LEU A 1 267 ? 9.031 31.062 10.992 1 98.38 267 LEU A CA 1
ATOM 2150 C C . LEU A 1 267 ? 9.562 30.156 9.883 1 98.38 267 LEU A C 1
ATOM 2152 O O . LEU A 1 267 ? 9.914 29 10.141 1 98.38 267 LEU A O 1
ATOM 2156 N N . ALA A 1 268 ? 9.617 30.719 8.609 1 98.44 268 ALA A N 1
ATOM 2157 C CA . ALA A 1 268 ? 10.148 29.984 7.473 1 98.44 268 ALA A CA 1
ATOM 2158 C C . ALA A 1 268 ? 11.57 29.484 7.75 1 98.44 268 ALA A C 1
ATOM 2160 O O . ALA A 1 268 ? 11.906 28.344 7.461 1 98.44 268 ALA A O 1
ATOM 2161 N N . ARG A 1 269 ? 12.383 30.359 8.312 1 97.88 269 ARG A N 1
ATOM 2162 C CA . ARG A 1 269 ? 13.758 30 8.641 1 97.88 269 ARG A CA 1
ATOM 2163 C C . ARG A 1 269 ? 13.797 28.922 9.719 1 97.88 269 ARG A C 1
ATOM 2165 O O . ARG A 1 269 ? 14.625 28.016 9.672 1 97.88 269 ARG A O 1
ATOM 2172 N N . GLY A 1 270 ? 12.914 29.078 10.742 1 98.06 270 GLY A N 1
ATOM 2173 C CA . GLY A 1 270 ? 12.828 28.062 11.766 1 98.06 270 GLY A CA 1
ATOM 2174 C C . GLY A 1 270 ? 12.555 26.672 11.211 1 98.06 270 GLY A C 1
ATOM 2175 O O . GLY A 1 270 ? 13.195 25.703 11.609 1 98.06 270 GLY A O 1
ATOM 2176 N N . TRP A 1 271 ? 11.656 26.562 10.305 1 98.56 271 TRP A N 1
ATOM 2177 C CA . TRP A 1 271 ? 11.312 25.281 9.68 1 98.56 271 TRP A CA 1
ATOM 2178 C C . TRP A 1 271 ? 12.438 24.797 8.781 1 98.56 271 TRP A C 1
ATOM 2180 O O . TRP A 1 271 ? 12.734 23.609 8.727 1 98.56 271 TRP A O 1
ATOM 2190 N N . ALA A 1 272 ? 13.094 25.734 8.016 1 98.38 272 ALA A N 1
ATOM 2191 C CA . ALA A 1 272 ? 14.211 25.391 7.141 1 98.38 272 ALA A CA 1
ATOM 2192 C C . ALA A 1 272 ? 15.344 24.734 7.93 1 98.38 272 ALA A C 1
ATOM 2194 O O . ALA A 1 272 ? 15.898 23.719 7.512 1 98.38 272 ALA A O 1
ATOM 2195 N N . GLU A 1 273 ? 15.695 25.312 9.039 1 97.94 273 GLU A N 1
ATOM 2196 C CA . GLU A 1 273 ? 16.781 24.781 9.859 1 97.94 273 GLU A CA 1
ATOM 2197 C C . GLU A 1 273 ? 16.453 23.375 10.352 1 97.94 273 GLU A C 1
ATOM 2199 O O . GLU A 1 273 ? 17.312 22.5 10.383 1 97.94 273 GLU A O 1
ATOM 2204 N N . ARG A 1 274 ? 15.25 23.141 10.68 1 98.31 274 ARG A N 1
ATOM 2205 C CA . ARG A 1 274 ? 14.82 21.859 11.242 1 98.31 274 ARG A CA 1
ATOM 2206 C C . ARG A 1 274 ? 14.805 20.766 10.172 1 98.31 274 ARG A C 1
ATOM 2208 O O . ARG A 1 274 ? 15.203 19.641 10.43 1 98.31 274 ARG A O 1
ATOM 2215 N N . VAL A 1 275 ? 14.312 21.078 8.945 1 98.38 275 VAL A N 1
ATOM 2216 C CA . VAL A 1 275 ? 14.266 20.078 7.891 1 98.38 275 VAL A CA 1
ATOM 2217 C C . VAL A 1 275 ? 15.68 19.75 7.418 1 98.38 275 VAL A C 1
ATOM 2219 O O . VAL A 1 275 ? 15.992 18.594 7.125 1 98.38 275 VAL A O 1
ATOM 2222 N N . ILE A 1 276 ? 16.531 20.797 7.336 1 98.12 276 ILE A N 1
ATOM 2223 C CA . ILE A 1 276 ? 17.922 20.578 6.941 1 98.12 276 ILE A CA 1
ATOM 2224 C C . ILE A 1 276 ? 18.625 19.719 7.984 1 98.12 276 ILE A C 1
ATOM 2226 O O . ILE A 1 276 ? 19.422 18.844 7.637 1 98.12 276 ILE A O 1
ATOM 2230 N N . GLU A 1 277 ? 18.375 20 9.234 1 98.12 277 GLU A N 1
ATOM 2231 C CA . GLU A 1 277 ? 18.922 19.156 10.297 1 98.12 277 GLU A CA 1
ATOM 2232 C C . GLU A 1 277 ? 18.531 17.703 10.117 1 98.12 277 GLU A C 1
ATOM 2234 O O . GLU A 1 277 ? 19.359 16.797 10.25 1 98.12 277 GLU A O 1
ATOM 2239 N N . GLU A 1 278 ? 17.328 17.453 9.805 1 98.44 278 GLU A N 1
ATOM 2240 C CA . GLU A 1 278 ? 16.828 16.094 9.625 1 98.44 278 GLU A CA 1
ATOM 2241 C C . GLU A 1 278 ? 17.484 15.43 8.414 1 98.44 278 GLU A C 1
ATOM 2243 O O . GLU A 1 278 ? 17.812 14.242 8.461 1 98.44 278 GLU A O 1
ATOM 2248 N N . PHE A 1 279 ? 17.656 16.188 7.371 1 98.19 279 PHE A N 1
ATOM 2249 C CA . PHE A 1 279 ? 18.344 15.672 6.191 1 98.19 279 PHE A CA 1
ATOM 2250 C C . PHE A 1 279 ? 19.797 15.305 6.527 1 98.19 279 PHE A C 1
ATOM 2252 O O . PHE A 1 279 ? 20.266 14.234 6.148 1 98.19 279 PHE A O 1
ATOM 2259 N N . CYS A 1 280 ? 20.422 16.203 7.219 1 97.62 280 CYS A N 1
ATOM 2260 C CA . CYS A 1 280 ? 21.812 15.93 7.617 1 97.62 280 CYS A CA 1
ATOM 2261 C C . CYS A 1 280 ? 21.891 14.688 8.5 1 97.62 280 CYS A C 1
ATOM 2263 O O . CYS A 1 280 ? 22.781 13.859 8.32 1 97.62 280 CYS A O 1
ATOM 2265 N N . ASP A 1 281 ? 20.984 14.586 9.414 1 97.94 281 ASP A N 1
ATOM 2266 C CA . ASP A 1 281 ? 20.938 13.406 10.273 1 97.94 281 ASP A CA 1
ATOM 2267 C C . ASP A 1 281 ? 20.75 12.133 9.453 1 97.94 281 ASP A C 1
ATOM 2269 O O . ASP A 1 281 ? 21.375 11.102 9.75 1 97.94 281 ASP A O 1
ATOM 2273 N N . GLN A 1 282 ? 19.891 12.156 8.484 1 98.44 282 GLN A N 1
ATOM 2274 C CA . GL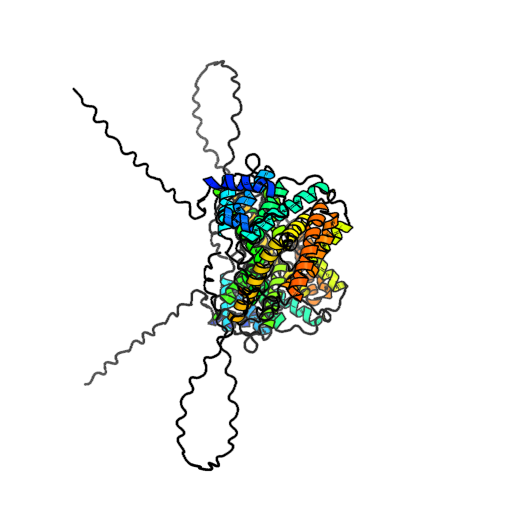N A 1 282 ? 19.703 11 7.613 1 98.44 282 GLN A CA 1
ATOM 2275 C C . GLN A 1 282 ? 21 10.648 6.883 1 98.44 282 GLN A C 1
ATOM 2277 O O . GLN A 1 282 ? 21.344 9.469 6.762 1 98.44 282 GLN A O 1
ATOM 2282 N N . GLY A 1 283 ? 21.656 11.703 6.316 1 98.06 283 GLY A N 1
ATOM 2283 C CA . GLY A 1 283 ? 22.938 11.445 5.664 1 98.06 283 GLY A CA 1
ATOM 2284 C C . GLY A 1 283 ? 23.938 10.758 6.566 1 98.06 283 GLY A C 1
ATOM 2285 O O . GLY A 1 283 ? 24.641 9.836 6.137 1 98.06 283 GLY A O 1
ATOM 2286 N N . ASP A 1 284 ? 24 11.195 7.812 1 97.62 284 ASP A N 1
ATOM 2287 C CA . ASP A 1 284 ? 24.891 10.562 8.797 1 97.62 284 ASP A CA 1
ATOM 2288 C C . ASP A 1 284 ? 24.5 9.102 9.008 1 97.62 284 ASP A C 1
ATOM 2290 O O . ASP A 1 284 ? 25.375 8.234 9.117 1 97.62 284 ASP A O 1
ATOM 2294 N N . ARG A 1 285 ? 23.25 8.844 9.07 1 97.88 285 ARG A N 1
ATOM 2295 C CA . ARG A 1 285 ? 22.781 7.477 9.25 1 97.88 285 ARG A CA 1
ATOM 2296 C C . ARG A 1 285 ? 23.094 6.621 8.031 1 97.88 285 ARG A C 1
ATOM 2298 O O . ARG A 1 285 ? 23.438 5.445 8.164 1 97.88 285 ARG A O 1
ATOM 2305 N N . GLU A 1 286 ? 22.875 7.188 6.891 1 97.81 286 GLU A N 1
ATOM 2306 C CA . GLU A 1 286 ? 23.234 6.48 5.668 1 97.81 286 GLU A CA 1
ATOM 2307 C C . GLU A 1 286 ? 24.703 6.062 5.684 1 97.81 286 GLU A C 1
ATOM 2309 O O . GLU A 1 286 ? 25.016 4.902 5.422 1 97.81 286 GLU A O 1
ATOM 2314 N N . ALA A 1 287 ? 25.531 6.992 6.023 1 96.56 287 ALA A N 1
ATOM 2315 C CA . ALA A 1 287 ? 26.969 6.711 6.098 1 96.56 287 ALA A CA 1
ATOM 2316 C C . ALA A 1 287 ? 27.266 5.621 7.125 1 96.56 287 ALA A C 1
ATOM 2318 O O . ALA A 1 287 ? 28.047 4.711 6.867 1 96.56 287 ALA A O 1
ATOM 2319 N N . ALA A 1 288 ? 26.609 5.688 8.172 1 96.75 288 ALA A N 1
ATOM 2320 C CA . ALA A 1 288 ? 26.844 4.754 9.273 1 96.75 288 ALA A CA 1
ATOM 2321 C C . ALA A 1 288 ? 26.438 3.334 8.883 1 96.75 288 ALA A C 1
ATOM 2323 O O . ALA A 1 288 ? 27.031 2.359 9.352 1 96.75 288 ALA A O 1
ATOM 2324 N N . CYS A 1 289 ? 25.438 3.242 8.023 1 94.75 289 CYS A N 1
ATOM 2325 C CA . CYS A 1 289 ? 24.953 1.93 7.625 1 94.75 289 CYS A CA 1
ATOM 2326 C C . CYS A 1 289 ? 25.625 1.459 6.34 1 94.75 289 CYS A C 1
ATOM 2328 O O . CYS A 1 289 ? 25.234 0.434 5.773 1 94.75 289 CYS A O 1
ATOM 2330 N N . GLY A 1 290 ? 26.547 2.219 5.82 1 94.75 290 GLY A N 1
ATOM 2331 C CA . GLY A 1 290 ? 27.297 1.82 4.641 1 94.75 290 GLY A CA 1
ATOM 2332 C C . GLY A 1 290 ? 26.562 2.088 3.346 1 94.75 290 GLY A C 1
ATOM 2333 O O . GLY A 1 290 ? 26.891 1.518 2.305 1 94.75 290 GLY A O 1
ATOM 2334 N N . LEU A 1 291 ? 25.547 2.898 3.393 1 95.62 291 LEU A N 1
ATOM 2335 C CA . LEU A 1 291 ? 24.812 3.299 2.201 1 95.62 291 LEU A CA 1
ATOM 2336 C C . LEU A 1 291 ? 25.422 4.543 1.569 1 95.62 291 LEU A C 1
ATOM 2338 O O . LEU A 1 291 ? 26.062 5.348 2.26 1 95.62 291 LEU A O 1
ATOM 2342 N N . PRO A 1 292 ? 25.25 4.574 0.199 1 95.25 292 PRO A N 1
ATOM 2343 C CA . PRO A 1 292 ? 25.625 5.867 -0.38 1 95.25 292 PRO A CA 1
ATOM 2344 C C . PRO A 1 292 ? 24.844 7.035 0.233 1 95.25 292 PRO A C 1
ATOM 2346 O O . PRO A 1 292 ? 23.641 6.945 0.417 1 95.25 292 PRO A O 1
ATOM 2349 N N . VAL A 1 293 ? 25.578 8.094 0.566 1 97.12 293 VAL A N 1
ATOM 2350 C CA . VAL A 1 293 ? 24.953 9.258 1.169 1 97.12 293 VAL A CA 1
ATOM 2351 C C . VAL A 1 293 ? 24.203 10.055 0.097 1 97.12 293 VAL A C 1
ATOM 2353 O O . VAL A 1 293 ? 24.797 10.461 -0.905 1 97.12 293 VAL A O 1
ATOM 2356 N N . SER A 1 294 ? 22.938 10.266 0.314 1 96.44 294 SER A N 1
ATOM 2357 C CA . SER A 1 294 ? 22.125 11.016 -0.634 1 96.44 294 SER A CA 1
ATOM 2358 C C . SER A 1 294 ? 22.609 12.461 -0.752 1 96.44 294 SER A C 1
ATOM 2360 O O . SER A 1 294 ? 22.984 13.078 0.247 1 96.44 294 SER A O 1
ATOM 2362 N N . ALA A 1 295 ? 22.547 12.961 -1.938 1 93.56 295 ALA A N 1
ATOM 2363 C CA . ALA A 1 295 ? 23.094 14.281 -2.232 1 93.56 295 ALA A CA 1
ATOM 2364 C C . ALA A 1 295 ? 22.438 15.352 -1.359 1 93.56 295 ALA A C 1
ATOM 2366 O O . ALA A 1 295 ? 23.125 16.219 -0.821 1 93.56 295 ALA A O 1
ATOM 2367 N N . MET A 1 296 ? 21.156 15.281 -1.138 1 93.94 296 MET A N 1
ATOM 2368 C CA . MET A 1 296 ? 20.422 16.312 -0.405 1 93.94 296 MET A CA 1
ATOM 2369 C C . MET A 1 296 ? 20.531 16.078 1.1 1 93.94 296 MET A C 1
ATOM 2371 O O . MET A 1 296 ? 20.047 16.891 1.889 1 93.94 296 MET A O 1
ATOM 2375 N N . CYS A 1 297 ? 21.203 15.008 1.499 1 96.88 297 CYS A N 1
ATOM 2376 C CA . CYS A 1 297 ? 21.312 14.672 2.912 1 96.88 297 CYS A CA 1
ATOM 2377 C C . CYS A 1 297 ? 22.766 14.742 3.373 1 96.88 297 CYS A C 1
ATOM 2379 O O . CYS A 1 297 ? 23.078 14.398 4.516 1 96.88 297 CYS A O 1
ATOM 2381 N N . ASN A 1 298 ? 23.641 15.156 2.479 1 96.06 298 ASN A N 1
ATOM 2382 C CA . ASN A 1 298 ? 25.078 15.188 2.773 1 96.06 298 ASN A CA 1
ATOM 2383 C C . ASN A 1 298 ? 25.453 16.453 3.539 1 96.06 298 ASN A C 1
ATOM 2385 O O . ASN A 1 298 ? 25.531 17.531 2.961 1 96.06 298 ASN A O 1
ATOM 2389 N N . ARG A 1 299 ? 25.719 16.312 4.793 1 94.62 299 ARG A N 1
ATOM 2390 C CA . ARG A 1 299 ? 26.047 17.406 5.699 1 94.62 299 ARG A CA 1
ATOM 2391 C C . ARG A 1 299 ? 27.25 18.203 5.199 1 94.62 299 ARG A C 1
ATOM 2393 O O . ARG A 1 299 ? 27.328 19.406 5.398 1 94.62 299 ARG A O 1
ATOM 2400 N N . VAL A 1 300 ? 28.156 17.531 4.523 1 92.81 300 VAL A N 1
ATOM 2401 C CA . VAL A 1 300 ? 29.406 18.141 4.098 1 92.81 300 VAL A CA 1
ATOM 2402 C C . VAL A 1 300 ? 29.156 19.078 2.918 1 92.81 300 VAL A C 1
ATOM 2404 O O . VAL A 1 300 ? 29.797 20.125 2.811 1 92.81 300 VAL A O 1
ATOM 2407 N N . THR A 1 301 ? 28.266 18.75 2.105 1 94.75 301 THR A N 1
ATOM 2408 C CA . THR A 1 301 ? 28.062 19.5 0.879 1 94.75 301 THR A CA 1
ATOM 2409 C C . THR A 1 301 ? 26.766 20.312 0.949 1 94.75 301 THR A C 1
ATOM 2411 O O . THR A 1 301 ? 26.453 21.094 0.043 1 94.75 301 THR A O 1
ATOM 2414 N N . MET A 1 302 ? 26.078 20.203 2.076 1 95.88 302 MET A N 1
ATOM 2415 C CA . MET A 1 302 ? 24.781 20.859 2.227 1 95.88 302 MET A CA 1
ATOM 2416 C C . MET A 1 302 ? 24.922 22.375 2.285 1 95.88 302 MET A C 1
ATOM 2418 O O . MET A 1 302 ? 25.812 22.891 2.959 1 95.88 302 MET A O 1
ATOM 2422 N N . ASN A 1 303 ? 24.141 23.094 1.454 1 97.12 303 ASN A N 1
ATOM 2423 C CA . ASN A 1 303 ? 23.969 24.531 1.499 1 97.12 303 ASN A CA 1
ATOM 2424 C C . ASN A 1 303 ? 22.5 24.922 1.717 1 97.12 303 ASN A C 1
ATOM 2426 O O . ASN A 1 303 ? 21.703 24.875 0.783 1 97.12 303 ASN A O 1
ATOM 2430 N N . MET A 1 304 ? 22.172 25.375 2.955 1 97.69 304 MET A N 1
ATOM 2431 C CA . MET A 1 304 ? 20.781 25.562 3.367 1 97.69 304 MET A CA 1
ATOM 2432 C C . MET A 1 304 ? 20.094 26.641 2.525 1 97.69 304 MET A C 1
ATOM 2434 O O . MET A 1 304 ? 19.016 26.406 1.979 1 97.69 304 MET A O 1
ATOM 2438 N N . PRO A 1 305 ? 20.656 27.812 2.326 1 98.25 305 PRO A N 1
ATOM 2439 C CA . PRO A 1 305 ? 20 28.828 1.494 1 98.25 305 PRO A CA 1
ATOM 2440 C C . PRO A 1 305 ? 19.703 28.328 0.082 1 98.25 305 PRO A C 1
ATOM 2442 O O . PRO A 1 305 ? 18.594 28.531 -0.43 1 98.25 305 PRO A O 1
ATOM 2445 N N . ARG A 1 306 ? 20.609 27.641 -0.499 1 97.94 306 ARG A N 1
ATOM 2446 C CA . ARG A 1 306 ? 20.438 27.156 -1.864 1 97.94 306 ARG A CA 1
ATOM 2447 C C . ARG A 1 306 ? 19.391 26.047 -1.921 1 97.94 306 ARG A C 1
ATOM 2449 O O . ARG A 1 306 ? 18.625 25.953 -2.877 1 97.94 306 ARG A O 1
ATOM 2456 N N . ALA A 1 307 ? 19.484 25.203 -0.909 1 97.94 307 ALA A N 1
ATOM 2457 C CA . ALA A 1 307 ? 18.469 24.141 -0.822 1 97.94 307 ALA A CA 1
ATOM 2458 C C . ALA A 1 307 ? 17.078 24.734 -0.718 1 97.94 307 ALA A C 1
ATOM 2460 O O . ALA A 1 307 ? 16.141 24.266 -1.377 1 97.94 307 ALA A O 1
ATOM 2461 N N . GLN A 1 308 ? 16.922 25.766 0.094 1 98.31 308 GLN A N 1
ATOM 2462 C CA . GLN A 1 308 ? 15.625 26.406 0.28 1 98.31 308 GLN A CA 1
ATOM 2463 C C . GLN A 1 308 ? 15.164 27.109 -0.999 1 98.31 308 GLN A C 1
ATOM 2465 O O . GLN A 1 308 ? 13.992 27.016 -1.379 1 98.31 308 GLN A O 1
ATOM 2470 N N . LEU A 1 309 ? 16.078 27.812 -1.646 1 98.5 309 LEU A N 1
ATOM 2471 C CA . LEU A 1 309 ? 15.75 28.484 -2.896 1 98.5 309 LEU A CA 1
ATOM 2472 C C . LEU A 1 309 ? 15.359 27.484 -3.971 1 98.5 309 LEU A C 1
ATOM 2474 O O . LEU A 1 309 ? 14.414 27.703 -4.73 1 98.5 309 LEU A O 1
ATOM 2478 N N . GLY A 1 310 ? 16.109 26.391 -4.039 1 98.19 310 GLY A N 1
ATOM 2479 C CA . GLY A 1 310 ? 15.766 25.328 -4.965 1 98.19 310 GLY A CA 1
ATOM 2480 C C . GLY A 1 310 ? 14.391 24.734 -4.711 1 98.19 310 GLY A C 1
ATOM 2481 O O . GLY A 1 310 ? 13.609 24.547 -5.645 1 98.19 310 GLY A O 1
ATOM 2482 N N . PHE A 1 311 ? 14.102 24.453 -3.424 1 98.31 311 PHE A N 1
ATOM 2483 C CA . PHE A 1 311 ? 12.812 23.891 -3.037 1 98.31 311 PHE A CA 1
ATOM 2484 C C . PHE A 1 311 ? 11.68 24.844 -3.42 1 98.31 311 PHE A C 1
ATOM 2486 O O . PHE A 1 311 ? 10.664 24.422 -3.971 1 98.31 311 PHE A O 1
ATOM 2493 N N . ILE A 1 312 ? 11.828 26.094 -3.145 1 98.5 312 ILE A N 1
ATOM 2494 C CA . ILE A 1 312 ? 10.828 27.125 -3.434 1 98.5 312 ILE A CA 1
ATOM 2495 C C . ILE A 1 312 ? 10.57 27.188 -4.938 1 98.5 312 ILE A C 1
ATOM 2497 O O . ILE A 1 312 ? 9.422 27.172 -5.379 1 98.5 312 ILE A O 1
ATOM 2501 N N . ASN A 1 313 ? 11.594 27.141 -5.707 1 97.94 313 ASN A N 1
ATOM 2502 C CA . ASN A 1 313 ? 11.492 27.328 -7.152 1 97.94 313 ASN A CA 1
ATOM 2503 C C . ASN A 1 313 ? 10.891 26.109 -7.836 1 97.94 313 ASN A C 1
ATOM 2505 O O . ASN A 1 313 ? 10.133 26.234 -8.797 1 97.94 313 ASN A O 1
ATOM 2509 N N . ILE A 1 314 ? 11.227 24.938 -7.359 1 97.88 314 ILE A N 1
ATOM 2510 C CA . ILE A 1 314 ? 10.867 23.719 -8.062 1 97.88 314 ILE A CA 1
ATOM 2511 C C . ILE A 1 314 ? 9.5 23.234 -7.566 1 97.88 314 ILE A C 1
ATOM 2513 O O . ILE A 1 314 ? 8.695 22.734 -8.352 1 97.88 314 ILE A O 1
ATOM 2517 N N . PHE A 1 315 ? 9.242 23.406 -6.301 1 98.06 315 PHE A N 1
ATOM 2518 C CA . PHE A 1 315 ? 8.086 22.734 -5.734 1 98.06 315 PHE A CA 1
ATOM 2519 C C . PHE A 1 315 ? 7.023 23.734 -5.301 1 98.06 315 PHE A C 1
ATOM 2521 O O . PHE A 1 315 ? 5.859 23.625 -5.699 1 98.06 315 PHE A O 1
ATOM 2528 N N . LEU A 1 316 ? 7.348 24.75 -4.535 1 98.5 316 LEU A N 1
ATOM 2529 C CA . LEU A 1 316 ? 6.348 25.594 -3.881 1 98.5 316 LEU A CA 1
ATOM 2530 C C . LEU A 1 316 ? 5.75 26.594 -4.859 1 98.5 316 LEU A C 1
ATOM 2532 O O . LEU A 1 316 ? 4.531 26.688 -5 1 98.5 316 LEU A O 1
ATOM 2536 N N . LYS A 1 317 ? 6.566 27.344 -5.578 1 97 317 LYS A N 1
ATOM 2537 C CA . LYS A 1 317 ? 6.09 28.422 -6.438 1 97 317 LYS A CA 1
ATOM 2538 C C . LYS A 1 317 ? 5.156 27.891 -7.523 1 97 317 LYS A C 1
ATOM 2540 O O . LYS A 1 317 ? 4.062 28.422 -7.723 1 97 317 LYS A O 1
ATOM 2545 N N . PRO A 1 318 ? 5.543 26.812 -8.25 1 96.88 318 PRO A N 1
ATOM 2546 C CA . PRO A 1 318 ? 4.613 26.266 -9.25 1 96.88 318 PRO A CA 1
ATOM 2547 C C . PRO A 1 318 ? 3.297 25.797 -8.633 1 96.88 318 PRO A C 1
ATOM 2549 O O . PRO A 1 318 ? 2.238 25.938 -9.25 1 96.88 318 PRO A O 1
ATOM 2552 N N . THR A 1 319 ? 3.367 25.25 -7.449 1 97.88 319 THR A N 1
ATOM 2553 C CA . THR A 1 319 ? 2.152 24.781 -6.789 1 97.88 319 THR A CA 1
ATOM 2554 C C . THR A 1 319 ? 1.254 25.969 -6.422 1 97.88 319 THR A C 1
ATOM 2556 O O . THR A 1 319 ? 0.042 25.922 -6.641 1 97.88 319 THR A O 1
ATOM 2559 N N . LEU A 1 320 ? 1.838 27.031 -5.867 1 97.5 320 LEU A N 1
ATOM 2560 C CA . LEU A 1 320 ? 1.073 28.234 -5.539 1 97.5 320 LEU A CA 1
ATOM 2561 C C . LEU A 1 320 ? 0.438 28.828 -6.785 1 97.5 320 LEU A C 1
ATOM 2563 O O . LEU A 1 320 ? -0.719 29.25 -6.758 1 97.5 320 LEU A O 1
ATOM 2567 N N . ASN A 1 321 ? 1.186 28.812 -7.863 1 94.81 321 ASN A N 1
ATOM 2568 C CA . ASN A 1 321 ? 0.652 29.344 -9.117 1 94.81 321 ASN A CA 1
ATOM 2569 C C . ASN A 1 321 ? -0.581 28.562 -9.57 1 94.81 321 ASN A C 1
ATOM 2571 O O . ASN A 1 321 ? -1.554 29.156 -10.039 1 94.81 321 ASN A O 1
ATOM 2575 N N . CYS A 1 322 ? -0.493 27.312 -9.414 1 93.94 322 CYS A N 1
ATOM 2576 C CA . CYS A 1 322 ? -1.618 26.469 -9.797 1 93.94 322 CYS A CA 1
ATOM 2577 C C . CYS A 1 322 ? -2.826 26.734 -8.906 1 93.94 322 CYS A C 1
ATOM 2579 O O . CYS A 1 322 ? -3.969 26.609 -9.344 1 93.94 322 CYS A O 1
ATOM 2581 N N . PHE A 1 323 ? -2.629 27.156 -7.66 1 94.69 323 PHE A N 1
ATOM 2582 C CA . PHE A 1 323 ? -3.691 27.375 -6.684 1 94.69 323 PHE A CA 1
ATOM 2583 C C . PHE A 1 323 ? -4.297 28.766 -6.836 1 94.69 323 PHE A C 1
ATOM 2585 O O . PHE A 1 323 ? -5.297 29.078 -6.188 1 94.69 323 PHE A O 1
ATOM 2592 N N . GLU A 1 324 ? -3.752 29.578 -7.672 1 92.06 324 GLU A N 1
ATOM 2593 C CA . GLU A 1 324 ? -4.215 30.953 -7.805 1 92.06 324 GLU A CA 1
ATOM 2594 C C . GLU A 1 324 ? -5.703 31.016 -8.141 1 92.06 324 GLU A C 1
ATOM 2596 O O . GLU A 1 324 ? -6.426 31.891 -7.652 1 92.06 324 GLU A O 1
ATOM 2601 N N . ARG A 1 325 ? -6.176 30.094 -8.93 1 85.88 325 ARG A N 1
ATOM 2602 C CA . ARG A 1 325 ? -7.586 30.062 -9.305 1 85.88 325 ARG A CA 1
ATOM 2603 C C . ARG A 1 325 ? -8.422 29.391 -8.219 1 85.88 325 ARG A C 1
ATOM 2605 O O . ARG A 1 325 ? -9.555 29.812 -7.953 1 85.88 325 ARG A O 1
ATOM 2612 N N . ALA A 1 326 ? -7.867 28.438 -7.609 1 87.06 326 ALA A N 1
ATOM 2613 C CA . ALA A 1 326 ? -8.617 27.641 -6.641 1 87.06 326 ALA A CA 1
ATOM 2614 C C . ALA A 1 326 ? -8.68 28.344 -5.285 1 87.06 326 ALA A C 1
ATOM 2616 O O . ALA A 1 326 ? -9.695 28.281 -4.59 1 87.06 326 ALA A O 1
ATOM 2617 N N . ALA A 1 327 ? -7.621 29.031 -4.902 1 91.31 327 ALA A N 1
ATOM 2618 C CA . ALA A 1 327 ? -7.52 29.672 -3.594 1 91.31 327 ALA A CA 1
ATOM 2619 C C . ALA A 1 327 ? -6.754 30.984 -3.684 1 91.31 327 ALA A C 1
ATOM 2621 O O . ALA A 1 327 ? -5.707 31.156 -3.053 1 91.31 327 ALA A O 1
ATOM 2622 N N . PRO A 1 328 ? -7.324 31.953 -4.332 1 91.38 328 PRO A N 1
ATOM 2623 C CA . PRO A 1 328 ? -6.605 33.219 -4.594 1 91.38 328 PRO A CA 1
ATOM 2624 C C . PRO A 1 328 ? -6.227 33.938 -3.316 1 91.38 328 PRO A C 1
ATOM 2626 O O . PRO A 1 328 ? -5.148 34.531 -3.24 1 91.38 328 PRO A O 1
ATOM 2629 N N . ASP A 1 329 ? -7.051 33.969 -2.33 1 92.19 329 ASP A N 1
ATOM 2630 C CA . ASP A 1 329 ? -6.762 34.688 -1.096 1 92.19 329 ASP A CA 1
ATOM 2631 C C . ASP A 1 329 ? -5.543 34.094 -0.386 1 92.19 329 ASP A C 1
ATOM 2633 O O . ASP A 1 329 ? -4.676 34.844 0.082 1 92.19 329 ASP A O 1
ATOM 2637 N N . PHE A 1 330 ? -5.539 32.812 -0.322 1 94.81 330 PHE A N 1
ATOM 2638 C CA . PHE A 1 330 ? -4.391 32.156 0.302 1 94.81 330 PHE A CA 1
ATOM 2639 C C . PHE A 1 330 ? -3.115 32.469 -0.482 1 94.81 330 PHE A C 1
ATOM 2641 O O . PHE A 1 330 ? -2.074 32.75 0.105 1 94.81 330 PHE A O 1
ATOM 2648 N N . VAL A 1 331 ? -3.18 32.344 -1.772 1 96.12 331 VAL A N 1
ATOM 2649 C CA . VAL A 1 331 ? -2.008 32.5 -2.627 1 96.12 331 VAL A CA 1
ATOM 2650 C C . VAL A 1 331 ? -1.453 33.906 -2.475 1 96.12 331 VAL A C 1
ATOM 2652 O O . VAL A 1 331 ? -0.237 34.094 -2.398 1 96.12 331 VAL A O 1
ATOM 2655 N N . ARG A 1 332 ? -2.311 34.875 -2.4 1 94.38 332 ARG A N 1
ATOM 2656 C CA . ARG A 1 332 ? -1.875 36.25 -2.221 1 94.38 332 ARG A CA 1
ATOM 2657 C C . ARG A 1 332 ? -1.119 36.406 -0.907 1 94.38 332 ARG A C 1
ATOM 2659 O O . ARG A 1 332 ? -0.046 37.031 -0.876 1 94.38 332 ARG A O 1
ATOM 2666 N N . MET A 1 333 ? -1.669 35.875 0.079 1 93.88 333 MET A N 1
ATOM 2667 C CA . MET A 1 333 ? -1.045 35.938 1.397 1 93.88 333 MET A CA 1
ATOM 2668 C C . MET A 1 333 ? 0.3 35.219 1.404 1 93.88 333 MET A C 1
ATOM 2670 O O . MET A 1 333 ? 1.28 35.75 1.945 1 93.88 333 MET A O 1
ATOM 2674 N N . ALA A 1 334 ? 0.359 34.062 0.836 1 96.75 334 ALA A N 1
ATOM 2675 C CA . ALA A 1 334 ? 1.564 33.25 0.793 1 96.75 334 ALA A CA 1
ATOM 2676 C C . ALA A 1 334 ? 2.656 33.938 -0.036 1 96.75 334 ALA A C 1
ATOM 2678 O O . ALA A 1 334 ? 3.82 33.969 0.37 1 96.75 334 ALA A O 1
ATOM 2679 N N . LEU A 1 335 ? 2.303 34.5 -1.149 1 95.5 335 LEU A N 1
ATOM 2680 C CA . LEU A 1 335 ? 3.271 35.094 -2.072 1 95.5 335 LEU A CA 1
ATOM 2681 C C . LEU A 1 335 ? 3.908 36.344 -1.475 1 95.5 335 LEU A C 1
ATOM 2683 O O . LEU A 1 335 ? 5.082 36.625 -1.723 1 95.5 335 LEU A O 1
ATOM 2687 N N . GLU A 1 336 ? 3.213 37.031 -0.733 1 93.31 336 GLU A N 1
ATOM 2688 C CA . GLU A 1 336 ? 3.75 38.219 -0.08 1 93.31 336 GLU A CA 1
ATOM 2689 C C . GLU A 1 336 ? 4.934 37.875 0.819 1 93.31 336 GLU A C 1
ATOM 2691 O O . GLU A 1 336 ? 5.973 38.531 0.772 1 93.31 336 GLU A O 1
ATOM 2696 N N . HIS A 1 337 ? 4.797 36.906 1.566 1 96.31 337 HIS A N 1
ATOM 2697 C CA . HIS A 1 337 ? 5.867 36.469 2.459 1 96.31 337 HIS A CA 1
ATOM 2698 C C . HIS A 1 337 ? 6.957 35.719 1.697 1 96.31 337 HIS A C 1
ATOM 2700 O O . HIS A 1 337 ? 8.133 35.812 2.053 1 96.31 337 HIS A O 1
ATOM 2706 N N . LEU A 1 338 ? 6.539 35.031 0.659 1 97.81 338 LEU A N 1
ATOM 2707 C CA . LEU A 1 338 ? 7.484 34.219 -0.088 1 97.81 338 LEU A CA 1
ATOM 2708 C C . LEU A 1 338 ? 8.547 35.062 -0.759 1 97.81 338 LEU A C 1
ATOM 2710 O O . LEU A 1 338 ? 9.727 34.719 -0.784 1 97.81 338 LEU A O 1
ATOM 2714 N N . ASP A 1 339 ? 8.156 36.156 -1.268 1 96.81 339 ASP A N 1
ATOM 2715 C CA . ASP A 1 339 ? 9.094 37.094 -1.917 1 96.81 339 ASP A CA 1
ATOM 2716 C C . ASP A 1 339 ? 10.148 37.594 -0.931 1 96.81 339 ASP A C 1
ATOM 2718 O O . ASP A 1 339 ? 11.328 37.688 -1.27 1 96.81 339 ASP A O 1
ATOM 2722 N N . LEU A 1 340 ? 9.734 37.906 0.215 1 97.38 340 LEU A N 1
ATOM 2723 C CA . LEU A 1 340 ? 10.656 38.344 1.261 1 97.38 340 LEU A CA 1
ATOM 2724 C C . LEU A 1 340 ? 11.594 37.188 1.651 1 97.38 340 LEU A C 1
ATOM 2726 O O . LEU A 1 340 ? 12.789 37.406 1.865 1 97.38 340 LEU A O 1
ATOM 2730 N N . THR A 1 341 ? 11.023 36.062 1.743 1 98.31 341 THR A N 1
ATOM 2731 C CA . THR A 1 341 ? 11.797 34.875 2.096 1 98.31 341 THR A CA 1
ATOM 2732 C C . THR A 1 341 ? 12.883 34.594 1.054 1 98.31 341 THR A C 1
ATOM 2734 O O . THR A 1 341 ? 14.023 34.281 1.401 1 98.31 341 THR A O 1
ATOM 2737 N N . ILE A 1 342 ? 12.531 34.719 -0.207 1 98.44 342 ILE A N 1
ATOM 2738 C CA . ILE A 1 342 ? 13.477 34.5 -1.298 1 98.44 342 ILE A CA 1
ATOM 2739 C C . ILE A 1 342 ? 14.609 35.531 -1.191 1 98.44 342 ILE A C 1
ATOM 2741 O O . ILE A 1 342 ? 15.789 35.156 -1.272 1 98.44 342 ILE A O 1
ATOM 2745 N N . LYS A 1 343 ? 14.297 36.75 -0.917 1 98.25 343 LYS A N 1
ATOM 2746 C CA . LYS A 1 343 ? 15.297 37.812 -0.775 1 98.25 343 LYS A CA 1
ATOM 2747 C C . LYS A 1 343 ? 16.219 37.531 0.411 1 98.25 343 LYS A C 1
ATOM 2749 O O . LYS A 1 343 ? 17.438 37.75 0.323 1 98.25 343 LYS A O 1
ATOM 2754 N N . GLU A 1 344 ? 15.609 37.125 1.473 1 98.38 344 GLU A N 1
ATOM 2755 C CA . GLU A 1 344 ? 16.391 36.844 2.676 1 98.38 344 GLU A CA 1
ATOM 2756 C C . GLU A 1 344 ? 17.375 35.688 2.441 1 98.38 344 GLU A C 1
ATOM 2758 O O . GLU A 1 344 ? 18.531 35.781 2.822 1 98.38 344 GLU A O 1
ATOM 2763 N N . TRP A 1 345 ? 16.922 34.625 1.811 1 98.44 345 TRP A N 1
ATOM 2764 C CA . TRP A 1 345 ? 17.781 33.5 1.546 1 98.44 345 TRP A CA 1
ATOM 2765 C C . TRP A 1 345 ? 18.891 33.875 0.569 1 98.44 345 TRP A C 1
ATOM 2767 O O . TRP A 1 345 ? 20.031 33.438 0.713 1 98.44 345 TRP A O 1
ATOM 2777 N N . GLN A 1 346 ? 18.547 34.656 -0.462 1 98.44 346 GLN A N 1
ATOM 2778 C CA . GLN A 1 346 ? 19.562 35.125 -1.392 1 98.44 346 GLN A CA 1
ATOM 2779 C C . GLN A 1 346 ? 20.625 35.969 -0.667 1 98.44 346 GLN A C 1
ATOM 2781 O O . GLN A 1 346 ? 21.812 35.844 -0.951 1 98.44 346 GLN A O 1
ATOM 2786 N N . GLY A 1 347 ? 20.188 36.75 0.168 1 98.25 347 GLY A N 1
ATOM 2787 C CA . GLY A 1 347 ? 21.109 37.562 0.968 1 98.25 347 GLY A CA 1
ATOM 2788 C C . GLY A 1 347 ? 22.016 36.719 1.851 1 98.25 347 GLY A C 1
ATOM 2789 O O . GLY A 1 347 ? 23.203 36.969 1.967 1 98.25 347 GLY A O 1
ATOM 2790 N N . LEU A 1 348 ? 21.438 35.75 2.473 1 97.75 348 LEU A N 1
ATOM 2791 C CA . LEU A 1 348 ? 22.203 34.844 3.342 1 97.75 348 LEU A CA 1
ATOM 2792 C C . LEU A 1 348 ? 23.203 34.031 2.535 1 97.75 348 LEU A C 1
ATOM 2794 O O . LEU A 1 348 ? 24.344 33.812 2.982 1 97.75 348 LEU A O 1
ATOM 2798 N N . ASP A 1 349 ? 22.766 33.594 1.398 1 97.44 349 ASP A N 1
ATOM 2799 C CA . ASP A 1 349 ? 23.672 32.875 0.509 1 97.44 349 ASP A CA 1
ATOM 2800 C C . ASP A 1 349 ? 24.828 33.781 0.083 1 97.44 349 ASP A C 1
ATOM 2802 O O . ASP A 1 349 ? 26 33.375 0.136 1 97.44 349 ASP A O 1
ATOM 2806 N N . ALA A 1 350 ? 24.562 34.969 -0.32 1 97.62 350 ALA A N 1
ATOM 2807 C CA . ALA A 1 350 ? 25.578 35.938 -0.712 1 97.62 350 ALA A CA 1
ATOM 2808 C C . ALA A 1 350 ? 26.5 36.281 0.456 1 97.62 350 ALA A C 1
ATOM 2810 O O . ALA A 1 350 ? 27.688 36.531 0.258 1 97.62 350 ALA A O 1
ATOM 2811 N N . GLY A 1 351 ? 25.938 36.25 1.562 1 96.94 351 GLY A N 1
ATOM 2812 C CA . GLY A 1 351 ? 26.688 36.531 2.77 1 96.94 351 GLY A CA 1
ATOM 2813 C C . GLY A 1 351 ? 27.562 35.375 3.215 1 96.94 351 GLY A C 1
ATOM 2814 O O . GLY A 1 351 ? 28.328 35.5 4.168 1 96.94 351 GLY A O 1
ATOM 2815 N N . GLY A 1 352 ? 27.422 34.25 2.607 1 94.88 352 GLY A N 1
ATOM 2816 C CA . GLY A 1 352 ? 28.328 33.125 2.846 1 94.88 352 GLY A CA 1
ATOM 2817 C C . GLY A 1 352 ? 27.75 32.094 3.785 1 94.88 352 GLY A C 1
ATOM 2818 O O . GLY A 1 352 ? 28.422 31.125 4.152 1 94.88 352 GLY A O 1
ATOM 2819 N N . LEU A 1 353 ? 26.453 32.219 4.156 1 94.5 353 LEU A N 1
ATOM 2820 C CA . LEU A 1 353 ? 25.859 31.188 5.02 1 94.5 353 LEU A CA 1
ATOM 2821 C C . LEU A 1 353 ? 25.703 29.875 4.285 1 94.5 353 LEU A C 1
ATOM 2823 O O . LEU A 1 353 ? 25.219 29.844 3.148 1 94.5 353 LEU A O 1
ATOM 2827 N N . VAL A 1 354 ? 26.156 28.797 4.891 1 94.44 354 VAL A N 1
ATOM 2828 C CA . VAL A 1 354 ? 25.984 27.469 4.336 1 94.44 354 VAL A CA 1
ATOM 2829 C C . VAL A 1 354 ? 25.047 26.641 5.238 1 94.44 354 VAL A C 1
ATOM 2831 O O . VAL A 1 354 ? 23.984 26.203 4.805 1 94.44 354 VAL A O 1
ATOM 2834 N N . LEU A 1 355 ? 25.469 26.484 6.496 1 94.94 355 LEU A N 1
ATOM 2835 C CA . LEU A 1 355 ? 24.703 25.844 7.555 1 94.94 355 LEU A CA 1
ATOM 2836 C C . LEU A 1 355 ? 24.797 26.625 8.859 1 94.94 355 LEU A C 1
ATOM 2838 O O . LEU A 1 355 ? 25.781 27.312 9.102 1 94.94 355 LEU A O 1
ATOM 2842 N N . PRO A 1 356 ? 23.703 26.547 9.617 1 92.44 356 PRO A N 1
ATOM 2843 C CA . PRO A 1 356 ? 23.891 27.109 10.953 1 92.44 356 PRO A CA 1
ATOM 2844 C C . PRO A 1 356 ? 25 26.406 11.727 1 92.44 356 PRO A C 1
ATOM 2846 O O . PRO A 1 356 ? 25.312 25.234 11.461 1 92.44 356 PRO A O 1
ATOM 2849 N N . PRO A 1 357 ? 25.531 27.031 12.672 1 89.06 357 PRO A N 1
ATOM 2850 C CA . PRO A 1 357 ? 26.719 26.516 13.375 1 89.06 357 PRO A CA 1
ATOM 2851 C C . PRO A 1 357 ? 26.484 25.156 14.008 1 89.06 357 PRO A C 1
ATOM 2853 O O . PRO A 1 357 ? 27.375 24.297 13.969 1 89.06 357 PRO A O 1
ATOM 2856 N N . HIS A 1 358 ? 25.312 24.906 14.523 1 88.31 358 HIS A N 1
ATOM 2857 C CA . HIS A 1 358 ? 25.078 23.656 15.25 1 88.31 358 HIS A CA 1
ATOM 2858 C C . HIS A 1 358 ? 24.922 22.484 14.289 1 88.31 358 HIS A C 1
ATOM 2860 O O . HIS A 1 358 ? 24.953 21.328 14.711 1 88.31 358 HIS A O 1
ATOM 2866 N N . LEU A 1 359 ? 24.891 22.734 12.984 1 90.81 359 LEU A N 1
ATOM 2867 C CA . LEU A 1 359 ? 24.734 21.672 11.992 1 90.81 359 LEU A CA 1
ATOM 2868 C C . LEU A 1 359 ? 26.016 21.453 11.211 1 90.81 359 LEU A C 1
ATOM 2870 O O . LEU A 1 359 ? 26.125 20.531 10.414 1 90.81 359 LEU A O 1
ATOM 2874 N N . MET A 1 360 ? 26.953 22.266 11.469 1 88.62 360 MET A N 1
ATOM 2875 C CA . MET A 1 360 ? 28.219 22.141 10.75 1 88.62 360 MET A CA 1
ATOM 2876 C C . MET A 1 360 ? 28.922 20.844 11.125 1 88.62 360 MET A C 1
ATOM 2878 O O . MET A 1 360 ? 28.844 20.391 12.266 1 88.62 360 MET A O 1
ATOM 2882 N N . PRO A 1 361 ? 29.578 20.266 10.141 1 84.25 361 PRO A N 1
ATOM 2883 C CA . PRO A 1 361 ? 30.312 19.031 10.469 1 84.25 361 PRO A CA 1
ATOM 2884 C C . PRO A 1 361 ? 31.359 19.25 11.555 1 84.25 361 PRO A C 1
ATOM 2886 O O . PRO A 1 361 ? 31.969 20.328 11.641 1 84.25 361 PRO A O 1
ATOM 2889 N N . GLN A 1 362 ? 31.438 18.344 12.469 1 71 362 GLN A N 1
ATOM 2890 C CA . GLN A 1 362 ? 32.5 18.422 13.477 1 71 362 GLN A CA 1
ATOM 2891 C C . GLN A 1 362 ? 33.875 18.172 12.852 1 71 362 GLN A C 1
ATOM 2893 O O . GLN A 1 362 ? 34.031 17.297 12.008 1 71 362 GLN A O 1
ATOM 2898 N N . PRO A 1 363 ? 34.656 19.156 13.055 1 64 363 PRO A N 1
ATOM 2899 C CA . PRO A 1 363 ? 36 18.922 12.531 1 64 363 PRO A CA 1
ATOM 2900 C C . PRO A 1 363 ? 36.562 17.547 12.914 1 64 363 PRO A C 1
ATOM 2902 O O . PRO A 1 363 ? 36.219 17.016 13.984 1 64 363 PRO A O 1
ATOM 2905 N N . SER A 1 364 ? 36.719 16.734 11.961 1 54.34 364 SER A N 1
ATOM 2906 C CA . SER A 1 364 ? 37.375 15.484 12.312 1 54.34 364 SER A CA 1
ATOM 2907 C C . SER A 1 364 ? 38.438 15.703 13.391 1 54.34 364 SER A C 1
ATOM 2909 O O . SER A 1 364 ? 39.188 16.688 13.336 1 54.34 364 SER A O 1
ATOM 2911 N N . PRO A 1 365 ? 38.25 15.188 14.508 1 45.47 365 PRO A N 1
ATOM 2912 C CA . PRO A 1 365 ? 39.375 15.375 15.422 1 45.47 365 PRO A CA 1
ATOM 2913 C C . PRO A 1 365 ? 40.719 15.289 14.711 1 45.47 365 PRO A C 1
ATOM 2915 O O . PRO A 1 365 ? 40.906 14.43 13.844 1 45.47 365 PRO A O 1
ATOM 2918 N N . GLN A 1 366 ? 41.312 16.422 14.492 1 35.56 366 GLN A N 1
ATOM 2919 C CA . GLN A 1 366 ? 42.688 16.281 14.062 1 35.56 366 GLN A CA 1
ATOM 2920 C C . GLN A 1 366 ? 43.375 15.078 14.734 1 35.56 366 GLN A C 1
ATOM 2922 O O . GLN A 1 366 ? 43.25 14.898 15.945 1 35.56 366 GLN A O 1
ATOM 2927 N N . ALA A 1 367 ? 43.594 14.039 13.953 1 38.75 367 ALA A N 1
ATOM 2928 C CA . ALA A 1 367 ? 44.5 13.039 14.477 1 38.75 367 ALA A CA 1
ATOM 2929 C C . ALA A 1 367 ? 45.562 13.68 15.398 1 38.75 367 ALA A C 1
ATOM 2931 O O . ALA A 1 367 ? 46.156 14.68 15.047 1 38.75 367 ALA A O 1
ATOM 2932 N N . GLY A 1 368 ? 45.375 13.648 16.734 1 33 368 GLY A N 1
ATOM 2933 C CA . GLY A 1 368 ? 46.406 14.062 17.672 1 33 368 GLY A CA 1
ATOM 2934 C C . GLY A 1 368 ? 47.812 13.945 17.109 1 33 368 GLY A C 1
ATOM 2935 O O . GLY A 1 368 ? 48.094 13.086 16.266 1 33 368 GLY A O 1
ATOM 2936 N N . GLN A 1 369 ? 48.562 15.07 17.109 1 35 369 GLN A N 1
ATOM 2937 C CA . GLN A 1 369 ? 49.969 15.094 16.781 1 35 369 GLN A CA 1
ATOM 2938 C C . GLN A 1 369 ? 50.688 13.836 17.266 1 35 369 GLN A C 1
ATOM 2940 O O . GLN A 1 369 ? 50.5 13.438 18.422 1 35 369 GLN A O 1
ATOM 2945 N N . PRO A 1 370 ? 50.938 12.875 16.359 1 33.5 370 PRO A N 1
ATOM 2946 C CA . PRO A 1 370 ? 51.75 11.781 16.906 1 33.5 370 PRO A CA 1
ATOM 2947 C C . PRO A 1 370 ? 52.75 12.258 17.953 1 33.5 370 PRO A C 1
ATOM 2949 O O . PRO A 1 370 ? 53.281 13.367 17.844 1 33.5 370 PRO A O 1
ATOM 2952 N N . GLU A 1 371 ? 52.5 11.992 19.172 1 30.41 371 GLU A N 1
ATOM 2953 C CA . GLU A 1 371 ? 53.562 12.211 20.141 1 30.41 371 GLU A CA 1
ATOM 2954 C C . GLU A 1 371 ? 54.938 11.938 19.516 1 30.41 371 GLU A C 1
ATOM 2956 O O . GLU A 1 371 ? 55.156 10.898 18.891 1 30.41 371 GLU A O 1
ATOM 2961 N N . GLN A 1 372 ? 55.625 13.023 19.188 1 25.69 372 GLN A N 1
ATOM 2962 C CA . GLN A 1 372 ? 57.031 12.969 18.75 1 25.69 372 GLN A CA 1
ATOM 2963 C C . GLN A 1 372 ? 57.812 11.922 19.531 1 25.69 372 GLN A C 1
ATOM 2965 O O . GLN A 1 372 ? 58.062 12.094 20.719 1 25.69 372 GLN A O 1
ATOM 2970 N N . ALA A 1 373 ? 57.406 10.609 19.312 1 25.47 373 ALA A N 1
ATOM 2971 C CA . ALA A 1 373 ? 58.406 9.656 19.844 1 25.47 373 ALA A CA 1
ATOM 2972 C C . ALA A 1 373 ? 59.812 10.133 19.578 1 25.47 373 ALA A C 1
ATOM 2974 O O . ALA A 1 373 ? 60.156 10.477 18.438 1 25.47 373 ALA A O 1
ATOM 2975 N N . GLN A 1 374 ? 60.531 10.742 20.578 1 22.08 374 GLN A N 1
ATOM 2976 C CA . GLN A 1 374 ? 61.938 11.047 20.625 1 22.08 374 GLN A CA 1
ATOM 2977 C C . GLN A 1 374 ? 62.781 9.93 20 1 22.08 374 GLN A C 1
ATOM 2979 O O . GLN A 1 374 ? 62.812 8.82 20.531 1 22.08 374 GLN A O 1
ATOM 2984 N N . GLN A 1 375 ? 62.75 9.82 18.656 1 23.28 375 GLN A N 1
ATOM 2985 C CA . GLN A 1 375 ? 63.656 8.969 17.875 1 23.28 375 GLN A CA 1
ATOM 2986 C C . GLN A 1 375 ? 65.125 9.117 18.344 1 23.28 375 GLN A C 1
ATOM 2988 O O . GLN A 1 375 ? 65.688 10.195 18.234 1 23.28 375 GLN A O 1
ATOM 2993 N N . GLN A 1 376 ? 65.438 8.5 19.562 1 21.41 376 GLN A N 1
ATOM 2994 C CA . GLN A 1 376 ? 66.875 8.336 19.812 1 21.41 376 GLN A CA 1
ATOM 2995 C C . GLN A 1 376 ? 67.562 7.805 18.562 1 21.41 376 GLN A C 1
ATOM 2997 O O . GLN A 1 376 ? 67.125 6.879 17.922 1 21.41 376 GLN A O 1
ATOM 3002 N N . GLN A 1 377 ? 68.5 8.617 18.031 1 21.03 377 GLN A N 1
ATOM 3003 C CA . GLN A 1 377 ? 69.375 8.633 16.859 1 21.03 377 GLN A CA 1
ATOM 3004 C C . GLN A 1 377 ? 70.25 7.371 16.797 1 21.03 377 GLN A C 1
ATOM 3006 O O . GLN A 1 377 ? 71.375 7.383 17.188 1 21.03 377 GLN A O 1
ATOM 3011 N N . GLN A 1 378 ? 69.75 6.168 17.297 1 19.62 378 GLN A N 1
ATOM 3012 C CA . GLN A 1 378 ? 70.875 5.266 17.219 1 19.62 378 GLN A CA 1
ATOM 3013 C C . GLN A 1 378 ? 71.375 5.129 15.789 1 19.62 378 GLN A C 1
ATOM 3015 O O . GLN A 1 378 ? 70.562 5.117 14.852 1 19.62 378 GLN A O 1
ATOM 3020 N N . GLN A 1 379 ? 72.75 5.211 15.578 1 19.89 379 GLN A N 1
ATOM 3021 C CA . GLN A 1 379 ? 73.812 5.371 14.539 1 19.89 379 GLN A CA 1
ATOM 3022 C C . GLN A 1 379 ? 73.75 4.191 13.57 1 19.89 379 GLN A C 1
ATOM 3024 O O . GLN A 1 379 ? 74.438 4.207 12.555 1 19.89 379 GLN A O 1
ATOM 3029 N N . GLN A 1 380 ? 73 3.113 13.906 1 19.17 380 GLN A N 1
ATOM 3030 C CA . GLN A 1 380 ? 73.812 1.996 13.422 1 19.17 380 GLN A CA 1
ATOM 3031 C C . GLN A 1 380 ? 73.938 2.023 11.898 1 19.17 380 GLN A C 1
ATOM 3033 O O . GLN A 1 380 ? 73.125 2.625 11.219 1 19.17 380 GLN A O 1
ATOM 3038 N N . GLY A 1 381 ? 74.875 1.149 11.367 1 19.83 381 GLY A N 1
ATOM 3039 C CA . GLY A 1 381 ? 75.812 0.847 10.273 1 19.83 381 GLY A CA 1
ATOM 3040 C C . GLY A 1 381 ? 75.062 0.458 8.992 1 19.83 381 GLY A C 1
ATOM 3041 O O . GLY A 1 381 ? 73.875 0.173 9.016 1 19.83 381 GLY A O 1
ATOM 3042 N N . SER A 1 382 ? 75.812 0.489 7.949 1 19.81 382 SER A N 1
ATOM 3043 C CA . SER A 1 382 ? 75.812 0.748 6.512 1 19.81 382 SER A CA 1
ATOM 3044 C C . SER A 1 382 ? 75.125 -0.378 5.75 1 19.81 382 SER A C 1
ATOM 3046 O O . SER A 1 382 ? 74.688 -0.187 4.613 1 19.81 382 SER A O 1
ATOM 3048 N N . PRO A 1 383 ? 74.938 -1.64 6.332 1 21.34 383 PRO A N 1
ATOM 3049 C CA . PRO A 1 383 ? 75.375 -2.525 5.25 1 21.34 383 PRO A CA 1
ATOM 3050 C C . PRO A 1 383 ? 74.375 -2.604 4.105 1 21.34 383 PRO A C 1
ATOM 3052 O O . PRO A 1 383 ? 73.188 -2.318 4.297 1 21.34 383 PRO A O 1
ATOM 3055 N N . ALA A 1 384 ? 74.875 -2.594 2.861 1 20.72 384 ALA A N 1
ATOM 3056 C CA . ALA A 1 384 ? 74.5 -2.494 1.443 1 20.72 384 ALA A CA 1
ATOM 3057 C C . ALA A 1 384 ? 73.625 -3.666 1.005 1 20.72 384 ALA A C 1
ATOM 3059 O O . ALA A 1 384 ? 73.5 -3.934 -0.191 1 20.72 384 ALA A O 1
ATOM 3060 N N . THR A 1 385 ? 72.625 -3.994 1.979 1 18.19 385 THR A N 1
ATOM 3061 C CA . THR A 1 385 ? 72.062 -5.324 1.722 1 18.19 385 THR A CA 1
ATOM 3062 C C . THR A 1 385 ? 71.375 -5.383 0.352 1 18.19 385 THR A C 1
ATOM 3064 O O . THR A 1 385 ? 70.688 -4.441 -0.048 1 18.19 385 THR A O 1
ATOM 3067 N N . GLY A 1 386 ? 71.875 -6.145 -0.59 1 20.59 386 GLY A N 1
ATOM 3068 C CA . GLY A 1 386 ? 71.75 -6.48 -1.999 1 20.59 386 GLY A CA 1
ATOM 3069 C C . GLY A 1 386 ? 70.375 -7.02 -2.355 1 20.59 386 GLY A C 1
ATOM 3070 O O . GLY A 1 386 ? 70.125 -7.352 -3.516 1 20.59 386 GLY A O 1
ATOM 3071 N N . GLY A 1 387 ? 69.5 -7.32 -1.318 1 17.61 387 GLY A N 1
ATOM 3072 C CA . GLY A 1 387 ? 68.812 -8.531 -1.669 1 17.61 387 GLY A CA 1
ATOM 3073 C C . GLY A 1 387 ? 67.812 -8.344 -2.822 1 17.61 387 GLY A C 1
ATOM 3074 O O . GLY A 1 387 ? 67.5 -7.207 -3.18 1 17.61 387 GLY A O 1
ATOM 3075 N N . LYS A 1 388 ? 67.438 -9.555 -3.455 1 20.23 388 LYS A N 1
ATOM 3076 C CA . LYS A 1 388 ? 66.75 -10.164 -4.617 1 20.23 388 LYS A CA 1
ATOM 3077 C C . LYS A 1 388 ? 65.312 -9.805 -4.676 1 20.23 388 LYS A C 1
ATOM 3079 O O . LYS A 1 388 ? 64.625 -9.664 -3.639 1 20.23 388 LYS A O 1
ATOM 3084 N N . VAL A 1 389 ? 64.812 -9.391 -5.793 1 21.27 389 VAL A N 1
ATOM 3085 C CA . VAL A 1 389 ? 63.625 -8.805 -6.418 1 21.27 389 VAL A CA 1
ATOM 3086 C C . VAL A 1 389 ? 62.438 -9.758 -6.289 1 21.27 389 VAL A C 1
ATOM 3088 O O . VAL A 1 389 ? 61.438 -9.617 -6.992 1 21.27 389 VAL A O 1
ATOM 3091 N N . GLU A 1 390 ? 62.344 -10.68 -5.203 1 19.23 390 GLU A N 1
ATOM 3092 C CA . GLU A 1 390 ? 61.406 -11.719 -5.578 1 19.23 390 GLU A CA 1
ATOM 3093 C C . GLU A 1 390 ? 60 -11.141 -5.754 1 19.23 390 GLU A C 1
ATOM 3095 O O . GLU A 1 390 ? 59.625 -10.195 -5.059 1 19.23 390 GLU A O 1
ATOM 3100 N N . ASP A 1 391 ? 59.312 -11.625 -6.832 1 22.39 391 ASP A N 1
ATOM 3101 C CA . ASP A 1 391 ? 58.094 -11.367 -7.609 1 22.39 391 ASP A CA 1
ATOM 3102 C C . ASP A 1 391 ? 56.844 -11.594 -6.773 1 22.39 391 ASP A C 1
ATOM 3104 O O . ASP A 1 391 ? 56.406 -12.742 -6.57 1 22.39 391 ASP A O 1
ATOM 3108 N N . THR A 1 392 ? 56.75 -11.047 -5.566 1 20.17 392 THR A N 1
ATOM 3109 C CA . THR A 1 392 ? 55.688 -11.508 -4.676 1 20.17 392 THR A CA 1
ATOM 3110 C C . THR A 1 392 ? 54.312 -11.227 -5.281 1 20.17 392 THR A C 1
ATOM 3112 O O . THR A 1 392 ? 53.969 -10.07 -5.578 1 20.17 392 THR A O 1
ATOM 3115 N N . ARG A 1 393 ? 53.75 -12.25 -5.898 1 21.56 393 ARG A N 1
ATOM 3116 C CA . ARG A 1 393 ? 52.406 -12.367 -6.449 1 21.56 393 ARG A CA 1
ATOM 3117 C C . ARG A 1 393 ? 51.344 -11.938 -5.43 1 21.56 393 ARG A C 1
ATOM 3119 O O . ARG A 1 393 ? 51.438 -12.266 -4.246 1 21.56 393 ARG A O 1
ATOM 3126 N N . ALA A 1 394 ? 50.5 -10.969 -5.801 1 22.14 394 ALA A N 1
ATOM 3127 C CA . ALA A 1 394 ? 49.469 -10.234 -5.105 1 22.14 394 ALA A CA 1
ATOM 3128 C C . ALA A 1 394 ? 48.406 -11.18 -4.562 1 22.14 394 ALA A C 1
ATOM 3130 O O . ALA A 1 394 ? 47.875 -12.031 -5.293 1 22.14 394 ALA A O 1
ATOM 3131 N N . PRO A 1 395 ? 48.469 -11.609 -3.25 1 22.92 395 PRO A N 1
ATOM 3132 C CA . PRO A 1 395 ? 47.438 -12.539 -2.752 1 22.92 395 PRO A CA 1
ATOM 3133 C C . PRO A 1 395 ? 46.031 -12.062 -3.018 1 22.92 395 PRO A C 1
ATOM 3135 O O . PRO A 1 395 ? 45.781 -10.859 -3.182 1 22.92 395 PRO A O 1
ATOM 3138 N N . PRO A 1 396 ? 45.094 -13.008 -3.391 1 22.61 396 PRO A N 1
ATOM 3139 C CA . PRO A 1 396 ? 43.688 -12.859 -3.789 1 22.61 396 PRO A CA 1
ATOM 3140 C C . PRO A 1 396 ? 42.844 -12.156 -2.729 1 22.61 396 PRO A C 1
ATOM 3142 O O . PRO A 1 396 ? 43.188 -12.195 -1.541 1 22.61 396 PRO A O 1
ATOM 3145 N N . MET A 1 397 ? 42.094 -11.125 -3.17 1 22.56 397 MET A N 1
ATOM 3146 C CA . MET A 1 397 ? 41.188 -10.195 -2.484 1 22.56 397 MET A CA 1
ATOM 3147 C C . MET A 1 397 ? 40.156 -10.938 -1.663 1 22.56 397 MET A C 1
ATOM 3149 O O . MET A 1 397 ? 39.438 -11.805 -2.186 1 22.56 397 MET A O 1
ATOM 3153 N N . GLN A 1 398 ? 40.406 -11.219 -0.397 1 23.73 398 GLN A N 1
ATOM 3154 C CA . GLN A 1 398 ? 39.469 -11.852 0.529 1 23.73 398 GLN A CA 1
ATOM 3155 C C . GLN A 1 398 ? 38.094 -11.211 0.458 1 23.73 398 GLN A C 1
ATOM 3157 O O . GLN A 1 398 ? 38 -9.984 0.366 1 23.73 398 GLN A O 1
ATOM 3162 N N . PRO A 1 399 ? 37.062 -12.07 0.192 1 23.52 399 PRO A N 1
ATOM 3163 C CA . PRO A 1 399 ? 35.656 -11.703 0.051 1 23.52 399 PRO A CA 1
ATOM 3164 C C . PRO A 1 399 ? 35.125 -10.914 1.246 1 23.52 399 PRO A C 1
ATOM 3166 O O . PRO A 1 399 ? 35.469 -11.227 2.393 1 23.52 399 PRO A O 1
ATOM 3169 N N . GLN A 1 400 ? 34.938 -9.633 1.047 1 24.28 400 GLN A N 1
ATOM 3170 C CA . GLN A 1 400 ? 34.469 -8.664 2.031 1 24.28 400 GLN A CA 1
ATOM 3171 C C . GLN A 1 400 ? 33.219 -9.164 2.742 1 24.28 400 GLN A C 1
ATOM 3173 O O . GLN A 1 400 ? 32.344 -9.789 2.123 1 24.28 400 GLN A O 1
ATOM 3178 N N . LEU A 1 401 ? 33.312 -9.344 4.051 1 26.67 401 LEU A N 1
ATOM 3179 C CA . LEU A 1 401 ? 32.344 -9.781 5.062 1 26.67 401 LEU A CA 1
ATOM 3180 C C . LEU A 1 401 ? 31.016 -9.062 4.906 1 26.67 401 LEU A C 1
ATOM 3182 O O . LEU A 1 401 ? 30.984 -7.887 4.547 1 26.67 401 LEU A O 1
ATOM 3186 N N . PRO A 1 402 ? 29.938 -9.844 4.867 1 27.78 402 PRO A N 1
ATOM 3187 C CA . PRO A 1 402 ? 28.547 -9.398 4.703 1 27.78 402 PRO A CA 1
ATOM 3188 C C . PRO A 1 402 ? 28.172 -8.281 5.672 1 27.78 402 PRO A C 1
ATOM 3190 O O . PRO A 1 402 ? 28.688 -8.227 6.793 1 27.78 402 PRO A O 1
ATOM 3193 N N . LEU A 1 403 ? 27.781 -7.191 5.137 1 26.38 403 LEU A N 1
ATOM 3194 C CA . LEU A 1 403 ? 27.344 -6 5.859 1 26.38 403 LEU A CA 1
ATOM 3195 C C . LEU A 1 403 ? 26.375 -6.355 6.98 1 26.38 403 LEU A C 1
ATOM 3197 O O . LEU A 1 403 ? 25.375 -7.02 6.746 1 26.38 403 LEU A O 1
ATOM 3201 N N . LYS A 1 404 ? 26.797 -6.477 8.18 1 28.97 404 LYS A N 1
ATOM 3202 C CA . LYS A 1 404 ? 25.984 -6.641 9.383 1 28.97 404 LYS A CA 1
ATOM 3203 C C . LYS A 1 404 ? 24.828 -5.656 9.398 1 28.97 404 LYS A C 1
ATOM 3205 O O . LYS A 1 404 ? 25.016 -4.453 9.203 1 28.97 404 LYS A O 1
ATOM 3210 N N . VAL A 1 405 ? 23.688 -6.082 9.203 1 30.16 405 VAL A N 1
ATOM 3211 C CA . VAL A 1 405 ? 22.469 -5.309 9.414 1 30.16 405 VAL A CA 1
ATOM 3212 C C . VAL A 1 405 ? 22.547 -4.559 10.742 1 30.16 405 VAL A C 1
ATOM 3214 O O . VAL A 1 405 ? 22.625 -5.18 11.805 1 30.16 405 VAL A O 1
ATOM 3217 N N . VAL A 1 406 ? 23.234 -3.412 10.836 1 29.83 406 VAL A N 1
ATOM 3218 C CA . VAL A 1 406 ? 23.375 -2.594 12.039 1 29.83 406 VAL A CA 1
ATOM 3219 C C . VAL A 1 406 ? 21.984 -2.303 12.617 1 29.83 406 VAL A C 1
ATOM 3221 O O . VAL A 1 406 ? 21.109 -1.818 11.914 1 29.83 406 VAL A O 1
ATOM 3224 N N . ASP A 1 407 ? 21.641 -3.018 13.562 1 30.27 407 ASP A N 1
ATOM 3225 C CA . ASP A 1 407 ? 20.516 -2.639 14.406 1 30.27 407 ASP A CA 1
ATOM 3226 C C . ASP A 1 407 ? 20.609 -1.173 14.828 1 30.27 407 ASP A C 1
ATOM 3228 O O . ASP A 1 407 ? 21.547 -0.781 15.516 1 30.27 407 ASP A O 1
ATOM 3232 N N . ALA A 1 408 ? 20.297 -0.281 13.992 1 31.09 408 ALA A N 1
ATOM 3233 C CA . ALA A 1 408 ? 20.281 1.114 14.422 1 31.09 408 ALA A CA 1
ATOM 3234 C C . ALA A 1 408 ? 19.656 1.252 15.812 1 31.09 408 ALA A C 1
ATOM 3236 O O . ALA A 1 408 ? 18.484 0.921 16.016 1 31.09 408 ALA A O 1
ATOM 3237 N N . GLY A 1 409 ? 20.406 1.055 16.922 1 29.92 409 GLY A N 1
ATOM 3238 C CA . GLY A 1 409 ? 20.016 1.318 18.297 1 29.92 409 GLY A CA 1
ATOM 3239 C C . GLY A 1 409 ? 19.109 2.525 18.438 1 29.92 409 GLY A C 1
ATOM 3240 O O . GLY A 1 409 ? 18.984 3.328 17.516 1 29.92 409 GLY A O 1
ATOM 3241 N N . PRO A 1 410 ? 18.25 2.574 19.438 1 32.94 410 PRO A N 1
ATOM 3242 C CA . PRO A 1 410 ? 17.328 3.684 19.719 1 32.94 410 PRO A CA 1
ATOM 3243 C C . PRO A 1 410 ? 18.031 5.043 19.688 1 32.94 410 PRO A C 1
ATOM 3245 O O . PRO A 1 410 ? 19.219 5.137 20.031 1 32.94 410 PRO A O 1
ATOM 3248 N N . LEU A 1 411 ? 17.766 5.883 18.703 1 32.81 411 LEU A N 1
ATOM 3249 C CA . LEU A 1 411 ? 18.297 7.242 18.656 1 32.81 411 LEU A CA 1
ATOM 3250 C C . LEU A 1 411 ? 18.219 7.902 20.031 1 32.81 411 LEU A C 1
ATOM 3252 O O . LEU A 1 411 ? 17.297 7.625 20.812 1 32.81 411 LEU A O 1
ATOM 3256 N N . PRO A 1 412 ? 19.359 8.375 20.484 1 27.83 412 PRO A N 1
ATOM 3257 C CA . PRO A 1 412 ? 19.281 9.008 21.812 1 27.83 412 PRO A CA 1
ATOM 3258 C C . PRO A 1 412 ? 18.156 10.031 21.906 1 27.83 412 PRO A C 1
ATOM 3260 O O . PRO A 1 412 ? 17.828 10.695 20.922 1 27.83 412 PRO A O 1
ATOM 3263 N N . LYS A 1 413 ? 17.297 9.898 22.828 1 30.36 413 LYS A N 1
ATOM 3264 C CA . LYS A 1 413 ? 16.188 10.789 23.156 1 30.36 413 LYS A CA 1
ATOM 3265 C C . LYS A 1 413 ? 16.688 12.227 23.328 1 30.36 413 LYS A C 1
ATOM 3267 O O . LYS A 1 413 ? 17.422 12.531 24.266 1 30.36 413 LYS A O 1
ATOM 3272 N N . ARG A 1 414 ? 17.031 12.953 22.156 1 27.34 414 ARG A N 1
ATOM 3273 C CA . ARG A 1 414 ? 17.391 14.352 22.406 1 27.34 414 ARG A CA 1
ATOM 3274 C C . ARG A 1 414 ? 16.188 15.141 22.906 1 27.34 414 ARG A C 1
ATOM 3276 O O . ARG A 1 414 ? 15.062 14.93 22.438 1 27.34 414 ARG A O 1
ATOM 3283 N N . HIS A 1 415 ? 16.281 15.57 24.141 1 26.73 415 HIS A N 1
ATOM 3284 C CA . HIS A 1 415 ? 15.297 16.5 24.688 1 26.73 415 HIS A CA 1
ATOM 3285 C C . HIS A 1 415 ? 15.016 17.625 23.703 1 26.73 415 HIS A C 1
ATOM 3287 O O . HIS A 1 415 ? 15.938 18.188 23.094 1 26.73 415 HIS A O 1
ATOM 3293 N N . PRO A 1 416 ? 13.703 17.781 23.188 1 27.27 416 PRO A N 1
ATOM 3294 C CA . PRO A 1 416 ? 13.352 18.859 22.266 1 27.27 416 PRO A CA 1
ATOM 3295 C C . PRO A 1 416 ? 13.859 20.219 22.734 1 27.27 416 PRO A C 1
ATOM 3297 O O . PRO A 1 416 ? 13.945 20.469 23.953 1 27.27 416 PRO A O 1
ATOM 3300 N N . MET B 1 1 ? 42.688 -67.5 32.188 1 25.16 1 MET B N 1
ATOM 3301 C CA . MET B 1 1 ? 41.625 -67.562 31.188 1 25.16 1 MET B CA 1
ATOM 3302 C C . MET B 1 1 ? 40.844 -66.25 31.188 1 25.16 1 MET B C 1
ATOM 3304 O O . MET B 1 1 ? 40.156 -65.938 32.156 1 25.16 1 MET B O 1
ATOM 3308 N N . ASN B 1 2 ? 41.5 -65.125 30.641 1 26.09 2 ASN B N 1
ATOM 3309 C CA . ASN B 1 2 ? 41.406 -63.656 30.516 1 26.09 2 ASN B CA 1
ATOM 3310 C C . ASN B 1 2 ? 40.219 -63.25 29.688 1 26.09 2 ASN B C 1
ATOM 3312 O O . ASN B 1 2 ? 40.219 -63.344 28.469 1 26.09 2 ASN B O 1
ATOM 3316 N N . GLY B 1 3 ? 39 -63.625 30.188 1 26.23 3 GLY B N 1
ATOM 3317 C CA . GLY B 1 3 ? 37.75 -63.375 29.484 1 26.23 3 GLY B CA 1
ATOM 3318 C C . GLY B 1 3 ? 37.562 -61.906 29.125 1 26.23 3 GLY B C 1
ATOM 3319 O O . GLY B 1 3 ? 37.719 -61.031 29.969 1 26.23 3 GLY B O 1
ATOM 3320 N N . SER B 1 4 ? 37.844 -61.594 27.812 1 25.62 4 SER B N 1
ATOM 3321 C CA . SER B 1 4 ? 37.812 -60.344 27.062 1 25.62 4 SER B CA 1
ATOM 3322 C C . SER B 1 4 ? 36.406 -59.75 27.078 1 25.62 4 SER B C 1
ATOM 3324 O O . SER B 1 4 ? 35.469 -60.312 26.484 1 25.62 4 SER B O 1
ATOM 3326 N N . ALA B 1 5 ? 35.906 -59.219 28.312 1 26.17 5 ALA B N 1
ATOM 3327 C CA . ALA B 1 5 ? 34.656 -58.5 28.422 1 26.17 5 ALA B CA 1
ATOM 3328 C C . ALA B 1 5 ? 34.562 -57.406 27.344 1 26.17 5 ALA B C 1
ATOM 3330 O O . ALA B 1 5 ? 35.344 -56.438 27.359 1 26.17 5 ALA B O 1
ATOM 3331 N N . HIS B 1 6 ? 34.281 -57.875 26.094 1 24.48 6 HIS B N 1
ATOM 3332 C CA . HIS B 1 6 ? 33.969 -56.938 25.016 1 24.48 6 HIS B CA 1
ATOM 3333 C C . HIS B 1 6 ? 32.844 -56 25.406 1 24.48 6 HIS B C 1
ATOM 3335 O O . HIS B 1 6 ? 31.734 -56.406 25.703 1 24.48 6 HIS B O 1
ATOM 3341 N N . ALA B 1 7 ? 33.156 -55 26.312 1 27.33 7 ALA B N 1
ATOM 3342 C CA . ALA B 1 7 ? 32.219 -53.906 26.562 1 27.33 7 ALA B CA 1
ATOM 3343 C C . ALA B 1 7 ? 31.641 -53.344 25.266 1 27.33 7 ALA B C 1
ATOM 3345 O O . ALA B 1 7 ? 32.375 -52.938 24.375 1 27.33 7 ALA B O 1
ATOM 3346 N N . ASP B 1 8 ? 30.594 -53.969 24.812 1 22 8 ASP B N 1
ATOM 3347 C CA . ASP B 1 8 ? 29.781 -53.406 23.734 1 22 8 ASP B CA 1
ATOM 3348 C C . ASP B 1 8 ? 29.484 -51.938 23.984 1 22 8 ASP B C 1
ATOM 3350 O O . ASP B 1 8 ? 28.875 -51.594 25 1 22 8 ASP B O 1
ATOM 3354 N N . ALA B 1 9 ? 30.484 -51.031 23.688 1 26.7 9 ALA B N 1
ATOM 3355 C CA . ALA B 1 9 ? 30.25 -49.594 23.531 1 26.7 9 ALA B CA 1
ATOM 3356 C C . ALA B 1 9 ? 28.953 -49.344 22.75 1 26.7 9 ALA B C 1
ATOM 3358 O O . ALA B 1 9 ? 28.891 -49.625 21.547 1 26.7 9 ALA B O 1
ATOM 3359 N N . ASP B 1 10 ? 27.844 -49.75 23.391 1 25.66 10 ASP B N 1
ATOM 3360 C CA . ASP B 1 10 ? 26.609 -49.25 22.766 1 25.66 10 ASP B CA 1
ATOM 3361 C C . ASP B 1 10 ? 26.781 -47.812 22.297 1 25.66 10 ASP B C 1
ATOM 3363 O O . ASP B 1 10 ? 27.141 -46.938 23.078 1 25.66 10 ASP B O 1
ATOM 3367 N N . GLU B 1 11 ? 27.281 -47.688 21.094 1 29.73 11 GLU B N 1
ATOM 3368 C CA . GLU B 1 11 ? 27.203 -46.469 20.297 1 29.73 11 GLU B CA 1
ATOM 3369 C C . GLU B 1 11 ? 25.812 -45.844 20.391 1 29.73 11 GLU B C 1
ATOM 3371 O O . GLU B 1 11 ? 24.875 -46.281 19.734 1 29.73 11 GLU B O 1
ATOM 3376 N N . ASN B 1 12 ? 25.359 -45.594 21.609 1 28.73 12 ASN B N 1
ATOM 3377 C CA . ASN B 1 12 ? 24.25 -44.656 21.625 1 28.73 12 ASN B CA 1
ATOM 3378 C C . ASN B 1 12 ? 24.516 -43.438 20.75 1 28.73 12 ASN B C 1
ATOM 3380 O O . ASN B 1 12 ? 25.297 -42.562 21.109 1 28.73 12 ASN B O 1
ATOM 3384 N N . ALA B 1 13 ? 24.703 -43.656 19.469 1 27.3 13 ALA B N 1
ATOM 3385 C CA . ALA B 1 13 ? 24.594 -42.531 18.547 1 27.3 13 ALA B CA 1
ATOM 3386 C C . ALA B 1 13 ? 23.531 -41.531 19.016 1 27.3 13 ALA B C 1
ATOM 3388 O O . ALA B 1 13 ? 22.375 -41.906 19.203 1 27.3 13 ALA B O 1
ATOM 3389 N N . SER B 1 14 ? 23.906 -40.625 19.906 1 31.14 14 SER B N 1
ATOM 3390 C CA . SER B 1 14 ? 23.172 -39.375 20.094 1 31.14 14 SER B CA 1
ATOM 3391 C C . SER B 1 14 ? 22.438 -38.969 18.828 1 31.14 14 SER B C 1
ATOM 3393 O O . SER B 1 14 ? 23.078 -38.688 17.797 1 31.14 14 SER B O 1
ATOM 3395 N N . SER B 1 15 ? 21.484 -39.688 18.406 1 33.56 15 SER B N 1
ATOM 3396 C CA . SER B 1 15 ? 20.578 -39.125 17.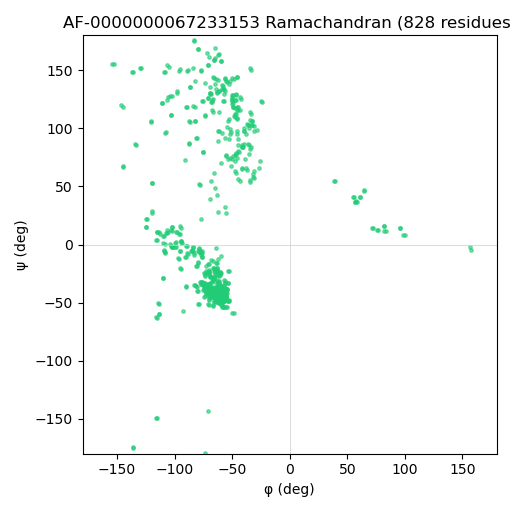422 1 33.56 15 SER B CA 1
ATOM 3397 C C . SER B 1 15 ? 20.453 -37.594 17.625 1 33.56 15 SER B C 1
ATOM 3399 O O . SER B 1 15 ? 19.844 -37.156 18.594 1 33.56 15 SER B O 1
ATOM 3401 N N . SER B 1 16 ? 21.484 -36.812 17.594 1 34.09 16 SER B N 1
ATOM 3402 C CA . SER B 1 16 ? 21.438 -35.375 17.516 1 34.09 16 SER B CA 1
ATOM 3403 C C . SER B 1 16 ? 20.219 -34.906 16.734 1 34.09 16 SER B C 1
ATOM 3405 O O . SER B 1 16 ? 20.156 -35.031 15.516 1 34.09 16 SER B O 1
ATOM 3407 N N . SER B 1 17 ? 19.016 -35.125 17.047 1 37.59 17 SER B N 1
ATOM 3408 C CA . SER B 1 17 ? 17.828 -34.406 16.594 1 37.59 17 SER B CA 1
ATOM 3409 C C . SER B 1 17 ? 18.125 -32.938 16.406 1 37.59 17 SER B C 1
ATOM 3411 O O . SER B 1 17 ? 18.188 -32.188 17.375 1 37.59 17 SER B O 1
ATOM 3413 N N . ARG B 1 18 ? 19.031 -32.469 15.68 1 43.97 18 ARG B N 1
ATOM 3414 C CA . ARG B 1 18 ? 19.297 -31.062 15.375 1 43.97 18 ARG B CA 1
ATOM 3415 C C . ARG B 1 18 ? 18 -30.266 15.273 1 43.97 18 ARG B C 1
ATOM 3417 O O . ARG B 1 18 ? 17.156 -30.547 14.422 1 43.97 18 ARG B O 1
ATOM 3424 N N . GLN B 1 19 ? 17.5 -29.797 16.297 1 58 19 GLN B N 1
ATOM 3425 C CA . GLN B 1 19 ? 16.359 -28.891 16.438 1 58 19 GLN B CA 1
ATOM 3426 C C . GLN B 1 19 ? 16.359 -27.844 15.32 1 58 19 GLN B C 1
ATOM 3428 O O . GLN B 1 19 ? 17.328 -27.125 15.141 1 58 19 GLN B O 1
ATOM 3433 N N . THR B 1 20 ? 15.609 -28.141 14.258 1 69.88 20 THR B N 1
ATOM 3434 C CA . THR B 1 20 ? 15.406 -27.141 13.219 1 69.88 20 THR B CA 1
ATOM 3435 C C . THR B 1 20 ? 15.125 -25.781 13.836 1 69.88 20 THR B C 1
ATOM 3437 O O . THR B 1 20 ? 14.258 -25.641 14.703 1 69.88 20 THR B O 1
ATOM 3440 N N . PRO B 1 21 ? 16.031 -24.891 13.578 1 72.5 21 PRO B N 1
ATOM 3441 C CA . PRO B 1 21 ? 15.734 -23.547 14.094 1 72.5 21 PRO B CA 1
ATOM 3442 C C . PRO B 1 21 ? 14.297 -23.125 13.805 1 72.5 21 PRO B C 1
ATOM 3444 O O . PRO B 1 21 ? 13.719 -23.516 12.789 1 72.5 21 PRO B O 1
ATOM 3447 N N . GLY B 1 22 ? 13.68 -22.422 14.664 1 75 22 GLY B N 1
ATOM 3448 C CA . GLY B 1 22 ? 12.281 -22.031 14.641 1 75 22 GLY B CA 1
ATOM 3449 C C . GLY B 1 22 ? 11.883 -21.344 13.344 1 75 22 GLY B C 1
ATOM 3450 O O . GLY B 1 22 ? 10.734 -21.453 12.906 1 75 22 GLY B O 1
ATOM 3451 N N . HIS B 1 23 ? 12.828 -20.828 12.719 1 84.56 23 HIS B N 1
ATOM 3452 C CA . HIS B 1 23 ? 12.5 -20.094 11.492 1 84.56 23 HIS B CA 1
ATOM 3453 C C . HIS B 1 23 ? 12.539 -21.031 10.281 1 84.56 23 HIS B C 1
ATOM 3455 O O . HIS B 1 23 ? 12.094 -20.656 9.195 1 84.56 23 HIS B O 1
ATOM 3461 N N . LEU B 1 24 ? 13.031 -22.219 10.43 1 88.25 24 LEU B N 1
ATOM 3462 C CA . LEU B 1 24 ? 13.109 -23.188 9.344 1 88.25 24 LEU B CA 1
ATOM 3463 C C . LEU B 1 24 ? 12.07 -24.281 9.523 1 88.25 24 LEU B C 1
ATOM 3465 O O . LEU B 1 24 ? 11.617 -24.531 10.641 1 88.25 24 LEU B O 1
ATOM 3469 N N . ILE B 1 25 ? 11.742 -24.828 8.344 1 91.44 25 ILE B N 1
ATOM 3470 C CA . ILE B 1 25 ? 10.875 -26 8.336 1 91.44 25 ILE B CA 1
ATOM 3471 C C . ILE B 1 25 ? 11.711 -27.25 8.062 1 91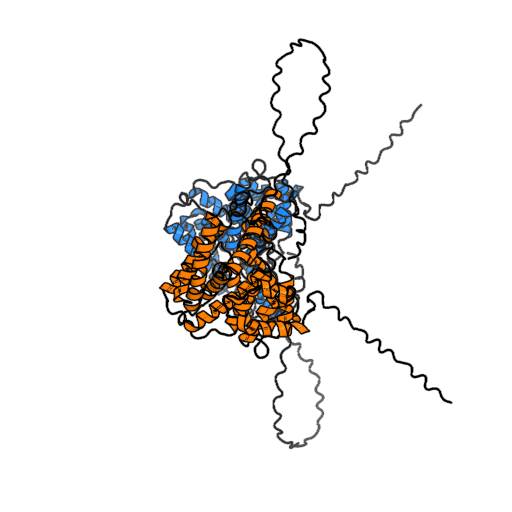.44 25 ILE B C 1
ATOM 3473 O O . ILE B 1 25 ? 12.484 -27.297 7.105 1 91.44 25 ILE B O 1
ATOM 3477 N N . TYR B 1 26 ? 11.555 -28.172 8.891 1 88.12 26 TYR B N 1
ATOM 3478 C CA . TYR B 1 26 ? 12.25 -29.438 8.672 1 88.12 26 TYR B CA 1
ATOM 3479 C C . TYR B 1 26 ? 11.781 -30.109 7.387 1 88.12 26 TYR B C 1
ATOM 3481 O O . TYR B 1 26 ? 10.578 -30.281 7.172 1 88.12 26 TYR B O 1
ATOM 3489 N N . ASP B 1 27 ? 12.727 -30.516 6.598 1 91.94 27 ASP B N 1
ATOM 3490 C CA . ASP B 1 27 ? 12.406 -31.172 5.332 1 91.94 27 ASP B CA 1
ATOM 3491 C C . ASP B 1 27 ? 12.234 -32.656 5.512 1 91.94 27 ASP B C 1
ATOM 3493 O O . ASP B 1 27 ? 13.102 -33.438 5.129 1 91.94 27 ASP B O 1
ATOM 3497 N N . LYS B 1 28 ? 11.078 -33.031 5.836 1 90.88 28 LYS B N 1
ATOM 3498 C CA . LYS B 1 28 ? 10.734 -34.406 6.133 1 90.88 28 LYS B CA 1
ATOM 3499 C C . LYS B 1 28 ? 10.93 -35.312 4.91 1 90.88 28 LYS B C 1
ATOM 3501 O O . LYS B 1 28 ? 11.211 -36.5 5.039 1 90.88 28 LYS B O 1
ATOM 3506 N N . TYR B 1 29 ? 10.891 -34.719 3.748 1 93.38 29 TYR B N 1
ATOM 3507 C CA . TYR B 1 29 ? 10.867 -35.5 2.531 1 93.38 29 TYR B CA 1
ATOM 3508 C C . TYR B 1 29 ? 12.07 -35.188 1.647 1 93.38 29 TYR B C 1
ATOM 3510 O O . TYR B 1 29 ? 11.992 -35.312 0.422 1 93.38 29 TYR B O 1
ATOM 3518 N N . ALA B 1 30 ? 13.109 -34.812 2.234 1 92 30 ALA B N 1
ATOM 3519 C CA . ALA B 1 30 ? 14.32 -34.438 1.508 1 92 30 ALA B CA 1
ATOM 3520 C C . ALA B 1 30 ? 14.781 -35.562 0.605 1 92 30 ALA B C 1
ATOM 3522 O O . ALA B 1 30 ? 15.18 -35.344 -0.541 1 92 30 ALA B O 1
ATOM 3523 N N . SER B 1 31 ? 14.672 -36.781 1.064 1 93.12 31 SER B N 1
ATOM 3524 C CA . SER B 1 31 ? 15.172 -37.938 0.339 1 93.12 31 SER B CA 1
ATOM 3525 C C . SER B 1 31 ? 14.289 -38.281 -0.854 1 93.12 31 SER B C 1
ATOM 3527 O O . SER B 1 31 ? 14.758 -38.844 -1.846 1 93.12 31 SER B O 1
ATOM 3529 N N . GLN B 1 32 ? 13.039 -37.875 -0.785 1 96.44 32 GLN B N 1
ATOM 3530 C CA . GLN B 1 32 ? 12.078 -38.219 -1.828 1 96.44 32 GLN B CA 1
ATOM 3531 C C . GLN B 1 32 ? 11.961 -37.094 -2.857 1 96.44 32 GLN B C 1
ATOM 3533 O O . GLN B 1 32 ? 11.5 -37.344 -3.979 1 96.44 32 GLN B O 1
ATOM 3538 N N . ARG B 1 33 ? 12.336 -35.969 -2.51 1 95.12 33 ARG B N 1
ATOM 3539 C CA . ARG B 1 33 ? 12.039 -34.781 -3.289 1 95.12 33 ARG B CA 1
ATOM 3540 C C . ARG B 1 33 ? 12.664 -34.875 -4.68 1 95.12 33 ARG B C 1
ATOM 3542 O O . ARG B 1 33 ? 12.039 -34.469 -5.668 1 95.12 33 ARG B O 1
ATOM 3549 N N . ARG B 1 34 ? 13.836 -35.344 -4.73 1 94.94 34 ARG B N 1
ATOM 3550 C CA . ARG B 1 34 ? 14.5 -35.469 -6.023 1 94.94 34 ARG B CA 1
ATOM 3551 C C . ARG B 1 34 ? 13.711 -36.375 -6.969 1 94.94 34 ARG B C 1
ATOM 3553 O O . ARG B 1 34 ? 13.562 -36.062 -8.148 1 94.94 34 ARG B O 1
ATOM 3560 N N . ALA B 1 35 ? 13.281 -37.438 -6.445 1 97.06 35 ALA B N 1
ATOM 3561 C CA . ALA B 1 35 ? 12.5 -38.344 -7.25 1 97.06 35 ALA B CA 1
ATOM 3562 C C . ALA B 1 35 ? 11.188 -37.719 -7.703 1 97.06 35 ALA B C 1
ATOM 3564 O O . ALA B 1 35 ? 10.734 -37.938 -8.828 1 97.06 35 ALA B O 1
ATOM 3565 N N . TRP B 1 36 ? 10.586 -37 -6.816 1 97.69 36 TRP B N 1
ATOM 3566 C CA . TRP B 1 36 ? 9.359 -36.281 -7.168 1 97.69 36 TRP B CA 1
ATOM 3567 C C . TRP B 1 36 ? 9.617 -35.281 -8.305 1 97.69 36 TRP B C 1
ATOM 3569 O O . TRP B 1 36 ? 8.859 -35.25 -9.273 1 97.69 36 TRP B O 1
ATOM 3579 N N . CYS B 1 37 ? 10.664 -34.562 -8.203 1 97.31 37 CYS B N 1
ATOM 3580 C CA . CYS B 1 37 ? 11.023 -33.562 -9.227 1 97.31 37 CYS B CA 1
ATOM 3581 C C . CYS B 1 37 ? 11.273 -34.25 -10.562 1 97.31 37 CYS B C 1
ATOM 3583 O O . CYS B 1 37 ? 10.773 -33.812 -11.594 1 97.31 37 CYS B O 1
ATOM 3585 N N . ASP B 1 38 ? 11.977 -35.344 -10.555 1 97 38 ASP B N 1
ATOM 3586 C CA . ASP B 1 38 ? 12.297 -36.062 -11.773 1 97 38 ASP B CA 1
ATOM 3587 C C . ASP B 1 38 ? 11.031 -36.625 -12.438 1 97 38 ASP B C 1
ATOM 3589 O O . ASP B 1 38 ? 10.93 -36.625 -13.664 1 97 38 ASP B O 1
ATOM 3593 N N . SER B 1 39 ? 10.164 -36.938 -11.648 1 96.56 39 SER B N 1
ATOM 3594 C CA . SER B 1 39 ? 8.953 -37.594 -12.141 1 96.56 39 SER B CA 1
ATOM 3595 C C . SER B 1 39 ? 8.07 -36.594 -12.891 1 96.56 39 SER B C 1
ATOM 3597 O O . SER B 1 39 ? 7.207 -37 -13.672 1 96.56 39 SER B O 1
ATOM 3599 N N . ILE B 1 40 ? 8.203 -35.312 -12.625 1 97.38 40 ILE B N 1
ATOM 3600 C CA . ILE B 1 40 ? 7.297 -34.375 -13.25 1 97.38 40 ILE B CA 1
ATOM 3601 C C . ILE B 1 40 ? 8.07 -33.469 -14.227 1 97.38 40 ILE B C 1
ATOM 3603 O O . ILE B 1 40 ? 7.539 -32.5 -14.742 1 97.38 40 ILE B O 1
ATOM 3607 N N . ARG B 1 41 ? 9.266 -33.781 -14.5 1 96.75 41 ARG B N 1
ATOM 3608 C CA . ARG B 1 41 ? 10.125 -32.969 -15.352 1 96.75 41 ARG B CA 1
ATOM 3609 C C . ARG B 1 41 ? 9.516 -32.781 -16.734 1 96.75 41 ARG B C 1
ATOM 3611 O O . ARG B 1 41 ? 9.633 -31.719 -17.344 1 96.75 41 ARG B O 1
ATOM 3618 N N . ASP B 1 42 ? 8.914 -33.812 -17.219 1 95.44 42 ASP B N 1
ATOM 3619 C CA . ASP B 1 42 ? 8.328 -33.781 -18.562 1 95.44 42 ASP B CA 1
ATOM 3620 C C . ASP B 1 42 ? 6.977 -33.062 -18.547 1 95.44 42 ASP B C 1
ATOM 3622 O O . ASP B 1 42 ? 6.402 -32.812 -19.609 1 95.44 42 ASP B O 1
ATOM 3626 N N . GLN B 1 43 ? 6.52 -32.719 -17.375 1 95.62 43 GLN B N 1
ATOM 3627 C CA . GLN B 1 43 ? 5.203 -32.094 -17.25 1 95.62 43 GLN B CA 1
ATOM 3628 C C . GLN B 1 43 ? 5.32 -30.594 -17 1 95.62 43 GLN B C 1
ATOM 3630 O O . GLN B 1 43 ? 4.312 -29.891 -16.953 1 95.62 43 GLN B O 1
ATOM 3635 N N . THR B 1 44 ? 6.5 -30.078 -16.938 1 94.69 44 THR B N 1
ATOM 3636 C CA . THR B 1 44 ? 6.727 -28.688 -16.562 1 94.69 44 THR B CA 1
ATOM 3637 C C . THR B 1 44 ? 6.129 -27.75 -17.609 1 94.69 44 THR B C 1
ATOM 3639 O O . THR B 1 44 ? 5.793 -26.609 -17.312 1 94.69 44 THR B O 1
ATOM 3642 N N . HIS B 1 45 ? 5.902 -28.219 -18.875 1 92.94 45 HIS B N 1
ATOM 3643 C CA . HIS B 1 45 ? 5.336 -27.359 -19.922 1 92.94 45 HIS B CA 1
ATOM 3644 C C . HIS B 1 45 ? 4.086 -27.984 -20.516 1 92.94 45 HIS B C 1
ATOM 3646 O O . HIS B 1 45 ? 3.639 -27.578 -21.594 1 92.94 45 HIS B O 1
ATOM 3652 N N . ALA B 1 46 ? 3.582 -28.953 -19.812 1 94.88 46 ALA B N 1
ATOM 3653 C CA . ALA B 1 46 ? 2.379 -29.625 -20.281 1 94.88 46 ALA B CA 1
ATOM 3654 C C . ALA B 1 46 ? 1.12 -28.906 -19.812 1 94.88 46 ALA B C 1
ATOM 3656 O O . ALA B 1 46 ? 1.035 -28.484 -18.656 1 94.88 46 ALA B O 1
ATOM 3657 N N . TRP B 1 47 ? 0.178 -28.75 -20.734 1 96.06 47 TRP B N 1
ATOM 3658 C CA . TRP B 1 47 ? -1.036 -28.016 -20.375 1 96.06 47 TRP B CA 1
ATOM 3659 C C . TRP B 1 47 ? -1.993 -28.922 -19.594 1 96.06 47 TRP B C 1
ATOM 3661 O O . TRP B 1 47 ? -2.906 -28.422 -18.938 1 96.06 47 TRP B O 1
ATOM 3671 N N . ASN B 1 48 ? -1.783 -30.234 -19.625 1 94.88 48 ASN B N 1
ATOM 3672 C CA . ASN B 1 48 ? -2.615 -31.172 -18.859 1 94.88 48 ASN B CA 1
ATOM 3673 C C . ASN B 1 48 ? -1.987 -31.5 -17.5 1 94.88 48 ASN B C 1
ATOM 3675 O O . ASN B 1 48 ? -2.311 -32.531 -16.906 1 94.88 48 ASN B O 1
ATOM 3679 N N . PHE B 1 49 ? -1 -30.703 -17.094 1 97.25 49 PHE B N 1
ATOM 3680 C CA . PHE B 1 49 ? -0.399 -30.828 -15.766 1 97.25 49 PHE B CA 1
ATOM 3681 C C . PHE B 1 49 ? -1.472 -30.875 -14.688 1 97.25 49 PHE B C 1
ATOM 3683 O O . PHE B 1 49 ? -2.367 -30.031 -14.656 1 97.25 49 PHE B O 1
ATOM 3690 N N . ASN B 1 50 ? -1.386 -31.891 -13.828 1 98.38 50 ASN B N 1
ATOM 3691 C CA . ASN B 1 50 ? -2.367 -32.125 -12.773 1 98.38 50 ASN B CA 1
ATOM 3692 C C . ASN B 1 50 ? -1.795 -31.812 -11.398 1 98.38 50 ASN B C 1
ATOM 3694 O O . ASN B 1 50 ? -1.23 -32.688 -10.734 1 98.38 50 ASN B O 1
ATOM 3698 N N . ALA B 1 51 ? -2.055 -30.609 -10.906 1 98.38 51 ALA B N 1
ATOM 3699 C CA . ALA B 1 51 ? -1.532 -30.156 -9.617 1 98.38 51 ALA B CA 1
ATOM 3700 C C . ALA B 1 51 ? -2.135 -30.953 -8.469 1 98.38 51 ALA B C 1
ATOM 3702 O O . ALA B 1 51 ? -1.495 -31.141 -7.43 1 98.38 51 ALA B O 1
ATOM 3703 N N . PHE B 1 52 ? -3.389 -31.453 -8.633 1 98.44 52 PHE B N 1
ATOM 3704 C CA . PHE B 1 52 ? -4.027 -32.25 -7.602 1 98.44 52 PHE B CA 1
ATOM 3705 C C . PHE B 1 52 ? -3.281 -33.562 -7.402 1 98.44 52 PHE B C 1
ATOM 3707 O O . PHE B 1 52 ? -3.064 -34 -6.266 1 98.44 52 PHE B O 1
ATOM 3714 N N . GLU B 1 53 ? -3 -34.125 -8.484 1 98.19 53 GLU B N 1
ATOM 3715 C CA . GLU B 1 53 ? -2.229 -35.375 -8.422 1 98.19 53 GLU B CA 1
ATOM 3716 C C . GLU B 1 53 ? -0.861 -35.156 -7.785 1 98.19 53 GLU B C 1
ATOM 3718 O O . GLU B 1 53 ? -0.39 -35.969 -7 1 98.19 53 GLU B O 1
ATOM 3723 N N . LEU B 1 54 ? -0.21 -34.062 -8.156 1 98.56 54 LEU B N 1
ATOM 3724 C CA . LEU B 1 54 ? 1.088 -33.75 -7.57 1 98.56 54 LEU B CA 1
ATOM 3725 C C . LEU B 1 54 ? 0.979 -33.594 -6.059 1 98.56 54 LEU B C 1
ATOM 3727 O O . LEU B 1 54 ? 1.862 -34.031 -5.316 1 98.56 54 LEU B O 1
ATOM 3731 N N . TYR B 1 55 ? -0.033 -32.906 -5.605 1 98.5 55 TYR B N 1
ATOM 3732 C CA . TYR B 1 55 ? -0.273 -32.75 -4.172 1 98.5 55 TYR B CA 1
ATOM 3733 C C . TYR B 1 55 ? -0.301 -34.094 -3.48 1 98.5 55 TYR B C 1
ATOM 3735 O O . TYR B 1 55 ? 0.364 -34.312 -2.461 1 98.5 55 TYR B O 1
ATOM 3743 N N . THR B 1 56 ? -1.063 -35.031 -4.066 1 98.12 56 THR B N 1
ATOM 3744 C CA . THR B 1 56 ? -1.212 -36.375 -3.49 1 98.12 56 THR B CA 1
ATOM 3745 C C . THR B 1 56 ? 0.119 -37.125 -3.502 1 98.12 56 THR B C 1
ATOM 3747 O O . THR B 1 56 ? 0.534 -37.688 -2.482 1 98.12 56 THR B O 1
ATOM 3750 N N . ARG B 1 57 ? 0.813 -37.062 -4.539 1 97.38 57 ARG B N 1
ATOM 3751 C CA . ARG B 1 57 ? 2.053 -37.812 -4.73 1 97.38 57 ARG B CA 1
ATOM 3752 C C . ARG B 1 57 ? 3.156 -37.281 -3.82 1 97.38 57 ARG B C 1
ATOM 3754 O O . ARG B 1 57 ? 4.051 -38.031 -3.418 1 97.38 57 ARG B O 1
ATOM 3761 N N . THR B 1 58 ? 3.086 -36.062 -3.473 1 98.06 58 THR B N 1
ATOM 3762 C CA . THR B 1 58 ? 4.164 -35.438 -2.723 1 98.06 58 THR B CA 1
ATOM 3763 C C . THR B 1 58 ? 3.764 -35.219 -1.263 1 98.06 58 THR B C 1
ATOM 3765 O O . THR B 1 58 ? 4.391 -34.438 -0.543 1 98.06 58 THR B O 1
ATOM 3768 N N . HIS B 1 59 ? 2.693 -35.812 -0.864 1 97 59 HIS B N 1
ATOM 3769 C CA . HIS B 1 59 ? 2.209 -35.75 0.51 1 97 59 HIS B CA 1
ATOM 3770 C C . HIS B 1 59 ? 2.033 -34.312 0.973 1 97 59 HIS B C 1
ATOM 3772 O O . HIS B 1 59 ? 2.51 -33.938 2.047 1 97 59 HIS B O 1
ATOM 3778 N N . GLY B 1 60 ? 1.517 -33.531 0.072 1 97.75 60 GLY B N 1
ATOM 3779 C CA . GLY B 1 60 ? 1.138 -32.156 0.451 1 97.75 60 GLY B CA 1
ATOM 3780 C C . GLY B 1 60 ? 2.207 -31.141 0.14 1 97.75 60 GLY B C 1
ATOM 3781 O O . GLY B 1 60 ? 2.143 -30 0.619 1 97.75 60 GLY B O 1
ATOM 3782 N N . ASN B 1 61 ? 3.236 -31.531 -0.709 1 98.06 61 ASN B N 1
ATOM 3783 C CA . ASN B 1 61 ? 4.324 -30.609 -1.021 1 98.06 61 ASN B CA 1
ATOM 3784 C C . ASN B 1 61 ? 4.402 -30.328 -2.518 1 98.06 61 ASN B C 1
ATOM 3786 O O . ASN B 1 61 ? 5.477 -30.422 -3.115 1 98.06 61 ASN B O 1
ATOM 3790 N N . PRO B 1 62 ? 3.312 -29.922 -3.135 1 98.75 62 PRO B N 1
ATOM 3791 C CA . PRO B 1 62 ? 3.336 -29.734 -4.586 1 98.75 62 PRO B CA 1
ATOM 3792 C C . PRO B 1 62 ? 4.105 -28.469 -5 1 98.75 62 PRO B C 1
ATOM 3794 O O . PRO B 1 62 ? 4.766 -28.469 -6.043 1 98.75 62 PRO B O 1
ATOM 3797 N N . LEU B 1 63 ? 4.062 -27.406 -4.172 1 98.88 63 LEU B N 1
ATOM 3798 C CA . LEU B 1 63 ? 4.621 -26.109 -4.551 1 98.88 63 LEU B CA 1
ATOM 3799 C C . LEU B 1 63 ? 6.145 -26.156 -4.586 1 98.88 63 LEU B C 1
ATOM 3801 O O . LEU B 1 63 ? 6.762 -25.766 -5.578 1 98.88 63 LEU B O 1
ATOM 3805 N N . VAL B 1 64 ? 6.746 -26.656 -3.477 1 98.75 64 VAL B N 1
ATOM 3806 C CA . VAL B 1 64 ? 8.203 -26.766 -3.438 1 98.75 64 VAL B CA 1
ATOM 3807 C C . VAL B 1 64 ? 8.688 -27.672 -4.555 1 98.75 64 VAL B C 1
ATOM 3809 O O . VAL B 1 64 ? 9.695 -27.391 -5.203 1 98.75 64 VAL B O 1
ATOM 3812 N N . THR B 1 65 ? 7.957 -28.734 -4.855 1 98.69 65 THR B N 1
ATOM 3813 C CA . THR B 1 65 ? 8.359 -29.719 -5.844 1 98.69 65 THR B CA 1
ATOM 3814 C C . THR B 1 65 ? 8.367 -29.125 -7.246 1 98.69 65 THR B C 1
ATOM 3816 O O . THR B 1 65 ? 9.375 -29.188 -7.953 1 98.69 65 THR B O 1
ATOM 3819 N N . ILE B 1 66 ? 7.262 -28.516 -7.625 1 98.81 66 ILE B N 1
ATOM 3820 C CA . ILE B 1 66 ? 7.172 -27.969 -8.977 1 98.81 66 ILE B CA 1
ATOM 3821 C C . ILE B 1 66 ? 8.125 -26.797 -9.133 1 98.81 66 ILE B C 1
ATOM 3823 O O . ILE B 1 66 ? 8.734 -26.609 -10.188 1 98.81 66 ILE B O 1
ATOM 3827 N N . THR B 1 67 ? 8.297 -25.922 -8.078 1 98.81 67 THR B N 1
ATOM 3828 C CA . THR B 1 67 ? 9.148 -24.734 -8.172 1 98.81 67 THR B CA 1
ATOM 3829 C C . THR B 1 67 ? 10.609 -25.141 -8.328 1 98.81 67 THR B C 1
ATOM 3831 O O . THR B 1 67 ? 11.32 -24.609 -9.188 1 98.81 67 THR B O 1
ATOM 3834 N N . VAL B 1 68 ? 11.023 -26.109 -7.539 1 98.31 68 VAL B N 1
ATOM 3835 C CA . VAL B 1 68 ? 12.398 -26.594 -7.648 1 98.31 68 VAL B CA 1
ATOM 3836 C C . VAL B 1 68 ? 12.617 -27.203 -9.031 1 98.31 68 VAL B C 1
ATOM 3838 O O . VAL B 1 68 ? 13.641 -26.953 -9.664 1 98.31 68 VAL B O 1
ATOM 3841 N N . THR B 1 69 ? 11.688 -28 -9.508 1 98.38 69 THR B N 1
ATOM 3842 C CA . THR B 1 69 ? 11.805 -28.625 -10.812 1 98.38 69 THR B CA 1
ATOM 3843 C C . THR B 1 69 ? 11.961 -27.578 -11.914 1 98.38 69 THR B C 1
ATOM 3845 O O . THR B 1 69 ? 12.797 -27.734 -12.805 1 98.38 69 THR B O 1
ATOM 3848 N N . LEU B 1 70 ? 11.156 -26.531 -11.844 1 98.38 70 LEU B N 1
ATOM 3849 C CA . LEU B 1 70 ? 11.211 -25.453 -12.836 1 98.38 70 LEU B CA 1
ATOM 3850 C C . LEU B 1 70 ? 12.531 -24.719 -12.766 1 98.38 70 LEU B C 1
ATOM 3852 O O . LEU B 1 70 ? 13.148 -24.422 -13.797 1 98.38 70 LEU B O 1
ATOM 3856 N N . LEU B 1 71 ? 12.992 -24.406 -11.531 1 98.12 71 LEU B N 1
ATOM 3857 C CA . LEU B 1 71 ? 14.273 -23.734 -11.383 1 98.12 71 LEU B CA 1
ATOM 3858 C C . LEU B 1 71 ? 15.406 -24.578 -11.945 1 98.12 71 LEU B C 1
ATOM 3860 O O . LEU B 1 71 ? 16.344 -24.062 -12.555 1 98.12 71 LEU B O 1
ATOM 3864 N N . GLU B 1 72 ? 15.32 -25.859 -11.82 1 96.69 72 GLU B N 1
ATOM 3865 C CA . GLU B 1 72 ? 16.297 -26.781 -12.398 1 96.69 72 GLU B CA 1
ATOM 3866 C C . GLU B 1 72 ? 16.219 -26.781 -13.922 1 96.69 72 GLU B C 1
ATOM 3868 O O . GLU B 1 72 ? 17.234 -26.75 -14.609 1 96.69 72 GLU B O 1
ATOM 3873 N N . SER B 1 73 ? 15.047 -26.828 -14.375 1 95.25 73 SER B N 1
ATOM 3874 C CA . SER B 1 73 ? 14.82 -26.922 -15.812 1 95.25 73 SER B CA 1
ATOM 3875 C C . SER B 1 73 ? 15.375 -25.719 -16.547 1 95.25 73 SER B C 1
ATOM 3877 O O . SER B 1 73 ? 15.828 -25.828 -17.688 1 95.25 73 SER B O 1
ATOM 3879 N N . TYR B 1 74 ? 15.375 -24.578 -15.906 1 94.88 74 TYR B N 1
ATOM 3880 C CA . TYR B 1 74 ? 15.883 -23.359 -16.531 1 94.88 74 TYR B CA 1
ATOM 3881 C C . TYR B 1 74 ? 17.312 -23.078 -16.094 1 94.88 74 TYR B C 1
ATOM 3883 O O . TYR B 1 74 ? 17.828 -21.969 -16.266 1 94.88 74 TYR B O 1
ATOM 3891 N N . GLU B 1 75 ? 17.953 -24.047 -15.414 1 95.69 75 GLU B N 1
ATOM 3892 C CA . GLU B 1 75 ? 19.344 -24 -15.016 1 95.69 75 GLU B CA 1
ATOM 3893 C C . GLU B 1 75 ? 19.625 -22.828 -14.078 1 95.69 75 GLU B C 1
ATOM 3895 O O . GLU B 1 75 ? 20.609 -22.125 -14.242 1 95.69 75 GLU B O 1
ATOM 3900 N N . LEU B 1 76 ? 18.656 -22.688 -13.211 1 96.5 76 LEU B N 1
ATOM 3901 C CA . LEU B 1 76 ? 18.812 -21.594 -12.258 1 96.5 76 LEU B CA 1
ATOM 3902 C C . LEU B 1 76 ? 19.391 -22.094 -10.938 1 96.5 76 LEU B C 1
ATOM 3904 O O . LEU B 1 76 ? 19.828 -21.312 -10.109 1 96.5 76 LEU B O 1
ATOM 3908 N N . LEU B 1 77 ? 19.406 -23.422 -10.828 1 93.25 77 LEU B N 1
ATOM 3909 C CA . LEU B 1 77 ? 19.953 -24.031 -9.625 1 93.25 77 LEU B CA 1
ATOM 3910 C C . LEU B 1 77 ? 21.281 -24.719 -9.93 1 93.25 77 LEU B C 1
ATOM 3912 O O . LEU B 1 77 ? 21.469 -25.266 -11.016 1 93.25 77 LEU B O 1
ATOM 3916 N N . ASP B 1 78 ? 22.25 -24.781 -8.969 1 85.38 78 ASP B N 1
ATOM 3917 C CA . ASP B 1 78 ? 23.516 -25.516 -9.031 1 85.38 78 ASP B CA 1
ATOM 3918 C C . ASP B 1 78 ? 24.422 -24.969 -10.125 1 85.38 78 ASP B C 1
ATOM 3920 O O . ASP B 1 78 ? 25.047 -25.75 -10.859 1 85.38 78 ASP B O 1
ATOM 3924 N N . GLY B 1 79 ? 24.625 -23.781 -10.266 1 83.75 79 GLY B N 1
ATOM 3925 C CA . GLY B 1 79 ? 25.531 -23.219 -11.258 1 83.75 79 GLY B CA 1
ATOM 3926 C C . GLY B 1 79 ? 25.203 -21.781 -11.609 1 83.75 79 GLY B C 1
ATOM 3927 O O . GLY B 1 79 ? 25.719 -21.25 -12.602 1 83.75 79 GLY B O 1
ATOM 3928 N N . TRP B 1 80 ? 24.234 -21.312 -11.07 1 91.88 80 TRP B N 1
ATOM 3929 C CA . TRP B 1 80 ? 23.891 -19.906 -11.164 1 91.88 80 TRP B CA 1
ATOM 3930 C C . TRP B 1 80 ? 23.953 -19.234 -9.789 1 91.88 80 TRP B C 1
ATOM 3932 O O . TRP B 1 80 ? 24.75 -19.641 -8.938 1 91.88 80 TRP B O 1
ATOM 3942 N N . LEU B 1 81 ? 23.188 -18.297 -9.594 1 91.19 81 LEU B N 1
ATOM 3943 C CA . LEU B 1 81 ? 23.375 -17.438 -8.422 1 91.19 81 LEU B CA 1
ATOM 3944 C C . LEU B 1 81 ? 22.516 -17.922 -7.262 1 91.19 81 LEU B C 1
ATOM 3946 O O . LEU B 1 81 ? 22.609 -17.391 -6.148 1 91.19 81 LEU B O 1
ATOM 3950 N N . LEU B 1 82 ? 21.766 -19.062 -7.508 1 96.25 82 LEU B N 1
ATOM 3951 C CA . LEU B 1 82 ? 20.875 -19.547 -6.461 1 96.25 82 LEU B CA 1
ATOM 3952 C C . LEU B 1 82 ? 21.516 -20.672 -5.664 1 96.25 82 LEU B C 1
ATOM 3954 O O . LEU B 1 82 ? 22.125 -21.562 -6.246 1 96.25 82 LEU B O 1
ATOM 3958 N N . ASP B 1 83 ? 21.469 -20.531 -4.359 1 95.31 83 ASP B N 1
ATOM 3959 C CA . ASP B 1 83 ? 21.828 -21.609 -3.453 1 95.31 83 ASP B CA 1
ATOM 3960 C C . ASP B 1 83 ? 20.672 -22.578 -3.254 1 95.31 83 ASP B C 1
ATOM 3962 O O . ASP B 1 83 ? 19.625 -22.203 -2.693 1 95.31 83 ASP B O 1
ATOM 3966 N N . ARG B 1 84 ? 20.844 -23.828 -3.617 1 95.81 84 ARG B N 1
ATOM 3967 C CA . ARG B 1 84 ? 19.781 -24.812 -3.602 1 95.81 84 ARG B CA 1
ATOM 3968 C C . ARG B 1 84 ? 19.188 -24.969 -2.199 1 95.81 84 ARG B C 1
ATOM 3970 O O . ARG B 1 84 ? 17.969 -25.031 -2.031 1 95.81 84 ARG B O 1
ATOM 3977 N N . GLN B 1 85 ? 20 -25.094 -1.258 1 95.62 85 GLN B N 1
ATOM 3978 C CA . GLN B 1 85 ? 19.531 -25.312 0.103 1 95.62 85 GLN B CA 1
ATOM 3979 C C . GLN B 1 85 ? 18.703 -24.141 0.591 1 95.62 85 GLN B C 1
ATOM 3981 O O . GLN B 1 85 ? 17.656 -24.312 1.233 1 95.62 85 GLN B O 1
ATOM 3986 N N . LYS B 1 86 ? 19.125 -22.906 0.327 1 96.75 86 LYS B N 1
ATOM 3987 C CA . LYS B 1 86 ? 18.359 -21.719 0.693 1 96.75 86 LYS B CA 1
ATOM 3988 C C . LYS B 1 86 ? 17.016 -21.688 -0.009 1 96.75 86 LYS B C 1
ATOM 3990 O O . LYS B 1 86 ? 16 -21.328 0.596 1 96.75 86 LYS B O 1
ATOM 3995 N N . VAL B 1 87 ? 17.094 -22.094 -1.251 1 98.12 87 VAL B N 1
ATOM 3996 C CA . VAL B 1 87 ? 15.867 -22.078 -2.049 1 98.12 87 VAL B CA 1
ATOM 3997 C C . VAL B 1 87 ? 14.875 -23.094 -1.475 1 98.12 87 VAL B C 1
ATOM 3999 O O . VAL B 1 87 ? 13.695 -22.781 -1.29 1 98.12 87 VAL B O 1
ATOM 4002 N N . VAL B 1 88 ? 15.32 -24.25 -1.176 1 98 88 VAL B N 1
ATOM 4003 C CA . VAL B 1 88 ? 14.445 -25.281 -0.628 1 98 88 VAL B CA 1
ATOM 4004 C C . VAL B 1 88 ? 13.914 -24.844 0.734 1 98 88 VAL B C 1
ATOM 4006 O O . VAL B 1 88 ? 12.719 -24.969 1.013 1 98 88 VAL B O 1
ATOM 4009 N N . ASN B 1 89 ? 14.781 -24.312 1.611 1 98.12 89 ASN B N 1
ATOM 4010 C CA . ASN B 1 89 ? 14.352 -23.797 2.91 1 98.12 89 ASN B CA 1
ATOM 4011 C C . ASN B 1 89 ? 13.273 -22.734 2.764 1 98.12 89 ASN B C 1
ATOM 4013 O O . ASN B 1 89 ? 12.258 -22.766 3.457 1 98.12 89 ASN B O 1
ATOM 4017 N N . PHE B 1 90 ? 13.562 -21.812 1.827 1 98.56 90 PHE B N 1
ATOM 4018 C CA . PHE B 1 90 ? 12.625 -20.719 1.573 1 98.56 90 PHE B CA 1
ATOM 4019 C C . PHE B 1 90 ? 11.281 -21.266 1.101 1 98.56 90 PHE B C 1
ATOM 4021 O O . PHE B 1 90 ? 10.227 -20.875 1.615 1 98.56 90 PHE B O 1
ATOM 4028 N N . LEU B 1 91 ? 11.289 -22.172 0.213 1 98.81 91 LEU B N 1
ATOM 4029 C CA . LEU B 1 91 ? 10.062 -22.688 -0.376 1 98.81 91 LEU B CA 1
ATOM 4030 C C . LEU B 1 91 ? 9.297 -23.531 0.63 1 98.81 91 LEU B C 1
ATOM 4032 O O . LEU B 1 91 ? 8.062 -23.547 0.625 1 98.81 91 LEU B O 1
ATOM 4036 N N . LEU B 1 92 ? 10.008 -24.266 1.421 1 98.5 92 LEU B N 1
ATOM 4037 C CA . LEU B 1 92 ? 9.336 -25.016 2.473 1 98.5 92 LEU B CA 1
ATOM 4038 C C . LEU B 1 92 ? 8.625 -24.094 3.447 1 98.5 92 LEU B C 1
ATOM 4040 O O . LEU B 1 92 ? 7.5 -24.359 3.867 1 98.5 92 LEU B O 1
ATOM 4044 N N . ARG B 1 93 ? 9.297 -23 3.791 1 98.38 93 ARG B N 1
ATOM 4045 C CA . ARG B 1 93 ? 8.695 -22 4.66 1 98.38 93 ARG B CA 1
ATOM 4046 C C . ARG B 1 93 ? 7.473 -21.359 3.998 1 98.38 93 ARG B C 1
ATOM 4048 O O . ARG B 1 93 ? 6.43 -21.203 4.633 1 98.38 93 ARG B O 1
ATOM 4055 N N . VAL B 1 94 ? 7.582 -21 2.75 1 98.75 94 VAL B N 1
ATOM 4056 C CA . VAL B 1 94 ? 6.492 -20.422 1.976 1 98.75 94 VAL B CA 1
ATOM 4057 C C . VAL B 1 94 ? 5.312 -21.391 1.924 1 98.75 94 VAL B C 1
ATOM 4059 O O . VAL B 1 94 ? 4.184 -21.016 2.248 1 98.75 94 VAL B O 1
ATOM 4062 N N . GLU B 1 95 ? 5.582 -22.578 1.543 1 98.62 95 GLU B N 1
ATOM 4063 C CA . GLU B 1 95 ? 4.512 -23.562 1.39 1 98.62 95 GLU B CA 1
ATOM 4064 C C . GLU B 1 95 ? 3.818 -23.828 2.721 1 98.62 95 GLU B C 1
ATOM 4066 O O . GLU B 1 95 ? 2.605 -24.047 2.764 1 98.62 95 GLU B O 1
ATOM 4071 N N . SER B 1 96 ? 4.547 -23.828 3.824 1 97.88 96 SER B N 1
ATOM 4072 C CA . SER B 1 96 ? 3.98 -24.062 5.148 1 97.88 96 SER B CA 1
ATOM 4073 C C . SER B 1 96 ? 3.033 -22.938 5.551 1 97.88 96 SER B C 1
ATOM 4075 O O . SER B 1 96 ? 2.182 -23.125 6.426 1 97.88 96 SER B O 1
ATOM 4077 N N . GLU B 1 97 ? 3.148 -21.781 4.93 1 98.19 97 GLU B N 1
ATOM 4078 C CA . GLU B 1 97 ? 2.324 -20.641 5.312 1 98.19 97 GLU B CA 1
ATOM 4079 C C . GLU B 1 97 ? 1.137 -20.469 4.371 1 98.19 97 GLU B C 1
ATOM 4081 O O . GLU B 1 97 ? 0.329 -19.547 4.535 1 98.19 97 GLU B O 1
ATOM 4086 N N . TYR B 1 98 ? 1.053 -21.297 3.381 1 98.69 98 TYR B N 1
ATOM 4087 C CA . TYR B 1 98 ? -0.203 -21.375 2.645 1 98.69 98 TYR B CA 1
ATOM 4088 C C . TYR B 1 98 ? -1.286 -22.047 3.486 1 98.69 98 TYR B C 1
ATOM 4090 O O . TYR B 1 98 ? -1.079 -23.125 4.031 1 98.69 98 TYR B O 1
ATOM 4098 N N . ASN B 1 99 ? -2.367 -21.344 3.596 1 98.44 99 ASN B N 1
ATOM 4099 C CA . ASN B 1 99 ? -3.498 -21.891 4.344 1 98.44 99 ASN B CA 1
ATOM 4100 C C . ASN B 1 99 ? -4.25 -22.938 3.541 1 98.44 99 ASN B C 1
ATOM 4102 O O . ASN B 1 99 ? -4.27 -22.891 2.309 1 98.44 99 ASN B O 1
ATOM 4106 N N . PRO B 1 100 ? -4.812 -23.875 4.23 1 97.88 100 PRO B N 1
ATOM 4107 C CA . PRO B 1 100 ? -5.531 -24.938 3.537 1 97.88 100 PRO B CA 1
ATOM 4108 C C . PRO B 1 100 ? -6.914 -24.516 3.059 1 97.88 100 PRO B C 1
ATOM 4110 O O . PRO B 1 100 ? -7.902 -25.203 3.307 1 97.88 100 PRO B O 1
ATOM 4113 N N . ASN B 1 101 ? -7 -23.422 2.357 1 98.56 101 ASN B N 1
ATOM 4114 C CA . ASN B 1 101 ? -8.227 -22.984 1.702 1 98.56 101 ASN B CA 1
ATOM 4115 C C . ASN B 1 101 ? -8.648 -23.938 0.59 1 98.56 101 ASN B C 1
ATOM 4117 O O . ASN B 1 101 ? -7.828 -24.703 0.089 1 98.56 101 ASN B O 1
ATOM 4121 N N . SER B 1 102 ? -9.867 -23.891 0.259 1 98.25 102 SER B N 1
ATOM 4122 C CA . SER B 1 102 ? -10.32 -24.781 -0.796 1 98.25 102 SER B CA 1
ATOM 4123 C C . SER B 1 102 ? -9.664 -24.438 -2.131 1 98.25 102 SER B C 1
ATOM 4125 O O . SER B 1 102 ? -9.328 -25.344 -2.908 1 98.25 102 SER B O 1
ATOM 4127 N N . TYR B 1 103 ? -9.469 -23.156 -2.389 1 98.62 103 TYR B N 1
ATOM 4128 C CA . TYR B 1 103 ? -8.953 -22.766 -3.691 1 98.62 103 TYR B CA 1
ATOM 4129 C C . TYR B 1 103 ? -7.574 -22.125 -3.559 1 98.62 103 TYR B C 1
ATOM 4131 O O . TYR B 1 103 ? -6.582 -22.656 -4.066 1 98.62 103 TYR B O 1
ATOM 4139 N N . HIS B 1 104 ? -7.508 -20.953 -2.844 1 98.88 104 HIS B N 1
ATOM 4140 C CA . HIS B 1 104 ? -6.242 -20.25 -2.705 1 98.88 104 HIS B CA 1
ATOM 4141 C C . HIS B 1 104 ? -5.32 -20.953 -1.711 1 98.88 104 HIS B C 1
ATOM 4143 O O . HIS B 1 104 ? -5.18 -20.5 -0.569 1 98.88 104 HIS B O 1
ATOM 4149 N N . ASN B 1 105 ? -4.66 -21.984 -2.115 1 98.81 105 ASN B N 1
ATOM 4150 C CA . ASN B 1 105 ? -3.773 -22.828 -1.329 1 98.81 105 ASN B CA 1
ATOM 4151 C C . ASN B 1 105 ? -2.49 -23.156 -2.088 1 98.81 105 ASN B C 1
ATOM 4153 O O . ASN B 1 105 ? -2.236 -22.594 -3.156 1 98.81 105 ASN B O 1
ATOM 4157 N N . ASN B 1 106 ? -1.645 -24.031 -1.485 1 98.81 106 ASN B N 1
ATOM 4158 C CA . ASN B 1 106 ? -0.354 -24.359 -2.086 1 98.81 106 ASN B CA 1
ATOM 4159 C C . ASN B 1 106 ? -0.521 -25.109 -3.402 1 98.81 106 ASN B C 1
ATOM 4161 O O . ASN B 1 106 ? 0.32 -25 -4.297 1 98.81 106 ASN B O 1
ATOM 4165 N N . THR B 1 107 ? -1.585 -25.844 -3.611 1 98.94 107 THR B N 1
ATOM 4166 C CA . THR B 1 107 ? -1.844 -26.562 -4.855 1 98.94 107 THR B CA 1
ATOM 4167 C C . THR B 1 107 ? -2.154 -25.578 -5.984 1 98.94 107 THR B C 1
ATOM 4169 O O . THR B 1 107 ? -1.652 -25.734 -7.102 1 98.94 107 THR B O 1
ATOM 4172 N N . HIS B 1 108 ? -3.02 -24.594 -5.664 1 98.94 108 HIS B N 1
ATOM 4173 C CA . HIS B 1 108 ? -3.301 -23.547 -6.641 1 98.94 108 HIS B CA 1
ATOM 4174 C C . HIS B 1 108 ? -2.031 -22.797 -7.02 1 98.94 108 HIS B C 1
ATOM 4176 O O . HIS B 1 108 ? -1.803 -22.5 -8.195 1 98.94 108 HIS B O 1
ATOM 4182 N N . ALA B 1 109 ? -1.231 -22.469 -6.031 1 98.94 109 ALA B N 1
ATOM 4183 C CA . ALA B 1 109 ? 0.03 -21.781 -6.289 1 98.94 109 ALA B CA 1
ATOM 4184 C C . ALA B 1 109 ? 0.933 -22.609 -7.199 1 98.94 109 ALA B C 1
ATOM 4186 O O . ALA B 1 109 ? 1.592 -22.062 -8.086 1 98.94 109 ALA B O 1
ATOM 4187 N N . ALA B 1 110 ? 0.961 -23.938 -6.969 1 98.88 110 ALA B N 1
ATOM 4188 C CA . ALA B 1 110 ? 1.745 -24.828 -7.82 1 98.88 110 ALA B CA 1
ATOM 4189 C C . ALA B 1 110 ? 1.251 -24.781 -9.266 1 98.88 110 ALA B C 1
ATOM 4191 O O . ALA B 1 110 ? 2.053 -24.703 -10.195 1 98.88 110 ALA B O 1
ATOM 4192 N N . ASP B 1 111 ? 0.002 -24.828 -9.406 1 98.88 111 ASP B N 1
ATOM 4193 C CA . ASP B 1 111 ? -0.609 -24.797 -10.727 1 98.88 111 ASP B CA 1
ATOM 4194 C C . ASP B 1 111 ? -0.26 -23.5 -11.461 1 98.88 111 ASP B C 1
ATOM 4196 O O . ASP B 1 111 ? 0.109 -23.531 -12.633 1 98.88 111 ASP B O 1
ATOM 4200 N N . VAL B 1 112 ? -0.382 -22.375 -10.773 1 98.88 112 VAL B N 1
ATOM 4201 C CA . VAL B 1 112 ? -0.113 -21.062 -11.367 1 98.88 112 VAL B CA 1
ATOM 4202 C C . VAL B 1 112 ? 1.368 -20.953 -11.719 1 98.88 112 VAL B C 1
ATOM 4204 O O . VAL B 1 112 ? 1.726 -20.406 -12.758 1 98.88 112 VAL B O 1
ATOM 4207 N N . THR B 1 113 ? 2.225 -21.469 -10.836 1 98.88 113 THR B N 1
ATOM 4208 C CA . THR B 1 113 ? 3.66 -21.422 -11.086 1 98.88 113 THR B CA 1
ATOM 4209 C C . THR B 1 113 ? 4.008 -22.203 -12.352 1 98.88 113 THR B C 1
ATOM 4211 O O . THR B 1 113 ? 4.734 -21.703 -13.219 1 98.88 113 THR B O 1
ATOM 4214 N N . GLN B 1 114 ? 3.467 -23.406 -12.492 1 98.75 114 GLN B N 1
ATOM 4215 C CA . GLN B 1 114 ? 3.672 -24.219 -13.68 1 98.75 114 GLN B CA 1
ATOM 4216 C C . GLN B 1 114 ? 3.098 -23.531 -14.922 1 98.75 114 GLN B C 1
ATOM 4218 O O . GLN B 1 114 ? 3.754 -23.469 -15.961 1 98.75 114 GLN B O 1
ATOM 4223 N N . THR B 1 115 ? 1.903 -22.984 -14.812 1 98.31 115 THR B N 1
ATOM 4224 C CA . THR B 1 115 ? 1.23 -22.312 -15.922 1 98.31 115 THR B CA 1
ATOM 4225 C C . THR B 1 115 ? 2.033 -21.094 -16.391 1 98.31 115 THR B C 1
ATOM 4227 O O . THR B 1 115 ? 2.133 -20.844 -17.594 1 98.31 115 THR B O 1
ATOM 4230 N N . SER B 1 116 ? 2.553 -20.344 -15.445 1 98.31 116 SER B N 1
ATOM 4231 C CA . SER B 1 116 ? 3.367 -19.172 -15.781 1 98.31 116 SER B CA 1
ATOM 4232 C C . SER B 1 116 ? 4.535 -19.562 -16.688 1 98.31 116 SER B C 1
ATOM 4234 O O . SER B 1 116 ? 4.855 -18.844 -17.641 1 98.31 116 SER B O 1
ATOM 4236 N N . CYS B 1 117 ? 5.113 -20.703 -16.438 1 97.25 117 CYS B N 1
ATOM 4237 C CA . CYS B 1 117 ? 6.262 -21.141 -17.234 1 97.25 117 CYS B CA 1
ATOM 4238 C C . CYS B 1 117 ? 5.82 -21.656 -18.594 1 97.25 117 CYS B C 1
ATOM 4240 O O . CYS B 1 117 ? 6.543 -21.516 -19.578 1 97.25 117 CYS B O 1
ATOM 4242 N N . VAL B 1 118 ? 4.633 -22.25 -18.672 1 96.62 118 VAL B N 1
ATOM 4243 C CA . VAL B 1 118 ? 4.086 -22.625 -19.969 1 96.62 118 VAL B CA 1
ATOM 4244 C C . VAL B 1 118 ? 3.926 -21.391 -20.844 1 96.62 118 VAL B C 1
ATOM 4246 O O . VAL B 1 118 ? 4.301 -21.406 -22.016 1 96.62 118 VAL B O 1
ATOM 4249 N N . ILE B 1 119 ? 3.375 -20.328 -20.25 1 96.25 119 ILE B N 1
ATOM 4250 C CA . ILE B 1 119 ? 3.164 -19.094 -21 1 96.25 119 ILE B CA 1
ATOM 4251 C C . ILE B 1 119 ? 4.512 -18.469 -21.344 1 96.25 119 ILE B C 1
ATOM 4253 O O . ILE B 1 119 ? 4.707 -17.984 -22.469 1 96.25 119 ILE B O 1
ATOM 4257 N N . LEU B 1 120 ? 5.445 -18.5 -20.391 1 94.69 120 LEU B N 1
ATOM 4258 C CA . LEU B 1 120 ? 6.785 -17.969 -20.625 1 94.69 120 LEU B CA 1
ATOM 4259 C C . LEU B 1 120 ? 7.438 -18.641 -21.828 1 94.69 120 LEU B C 1
ATOM 4261 O O . LEU B 1 120 ? 8.102 -17.984 -22.625 1 94.69 120 LEU B O 1
ATOM 4265 N N . GLU B 1 121 ? 7.285 -19.953 -21.953 1 92.06 121 GLU B N 1
ATOM 4266 C CA . GLU B 1 121 ? 7.855 -20.703 -23.062 1 92.06 121 GLU B CA 1
ATOM 4267 C C . GLU B 1 121 ? 7.273 -20.234 -24.406 1 92.06 121 GLU B C 1
ATOM 4269 O O . GLU B 1 121 ? 7.965 -20.25 -25.422 1 92.06 121 GLU B O 1
ATOM 4274 N N . SER B 1 122 ? 6.09 -19.844 -24.328 1 90.25 122 SER B N 1
ATOM 4275 C CA . SER B 1 122 ? 5.438 -19.359 -25.547 1 90.25 122 SER B CA 1
ATOM 4276 C C . SER B 1 122 ? 5.957 -17.984 -25.938 1 90.25 122 SER B C 1
ATOM 4278 O O . SER B 1 122 ? 5.867 -17.594 -27.109 1 90.25 122 SER B O 1
ATOM 4280 N N . PHE B 1 123 ? 6.438 -17.188 -24.938 1 89.44 123 PHE B N 1
ATOM 4281 C CA . PHE B 1 123 ? 7.004 -15.867 -25.203 1 89.44 123 PHE B CA 1
ATOM 4282 C C . PHE B 1 123 ? 8.344 -15.992 -25.922 1 89.44 123 PHE B C 1
ATOM 4284 O O . PHE B 1 123 ? 8.773 -15.047 -26.594 1 89.44 123 PHE B O 1
ATOM 4291 N N . LYS B 1 124 ? 9.016 -17.125 -25.797 1 85.31 124 LYS B N 1
ATOM 4292 C CA . LYS B 1 124 ? 10.367 -17.297 -26.328 1 85.31 124 LYS B CA 1
ATOM 4293 C C . LYS B 1 124 ? 10.391 -17.094 -27.844 1 85.31 124 LYS B C 1
ATOM 4295 O O . LYS B 1 124 ? 11.406 -16.703 -28.422 1 85.31 124 LYS B O 1
ATOM 4300 N N . LYS B 1 125 ? 9.32 -17.312 -28.422 1 81.31 125 LYS B N 1
ATOM 4301 C CA . LYS B 1 125 ? 9.234 -17.156 -29.875 1 81.31 125 LYS B CA 1
ATOM 4302 C C . LYS B 1 125 ? 9.07 -15.695 -30.266 1 81.31 125 LYS B C 1
ATOM 4304 O O . LYS B 1 125 ? 9.336 -15.328 -31.422 1 81.31 125 LYS B O 1
ATOM 4309 N N . GLN B 1 126 ? 8.664 -14.906 -29.344 1 84.25 126 GLN B N 1
ATOM 4310 C CA . GLN B 1 126 ? 8.328 -13.516 -29.641 1 84.25 126 GLN B CA 1
ATOM 4311 C C . GLN B 1 126 ? 9.336 -12.555 -29.031 1 84.25 126 GLN B C 1
ATOM 4313 O O . GLN B 1 126 ? 9.484 -11.422 -29.5 1 84.25 126 GLN B O 1
ATOM 4318 N N . VAL B 1 127 ? 9.922 -13.023 -27.922 1 84.94 127 VAL B N 1
ATOM 4319 C CA . VAL B 1 127 ? 10.883 -12.18 -27.234 1 84.94 127 VAL B CA 1
ATOM 4320 C C . VAL B 1 127 ? 12.305 -12.695 -27.484 1 84.94 127 VAL B C 1
ATOM 4322 O O . VAL B 1 127 ? 12.516 -13.906 -27.594 1 84.94 127 VAL B O 1
ATOM 4325 N N . LYS B 1 128 ? 13.219 -11.898 -27.938 1 75.88 128 LYS B N 1
ATOM 4326 C CA . LYS B 1 128 ? 14.57 -12.289 -28.328 1 75.88 128 LYS B CA 1
ATOM 4327 C C . LYS B 1 128 ? 15.234 -13.125 -27.234 1 75.88 128 LYS B C 1
ATOM 4329 O O . LYS B 1 128 ? 15.766 -14.203 -27.5 1 75.88 128 LYS B O 1
ATOM 4334 N N . GLN B 1 129 ? 15.367 -12.609 -26.047 1 88.31 129 GLN B N 1
ATOM 4335 C CA . GLN B 1 129 ? 16.031 -13.328 -24.969 1 88.31 129 GLN B CA 1
ATOM 4336 C C . GLN B 1 129 ? 15.398 -13 -23.625 1 88.31 129 GLN B C 1
ATOM 4338 O O . GLN B 1 129 ? 15.242 -11.828 -23.266 1 88.31 129 GLN B O 1
ATOM 4343 N N . ILE B 1 130 ? 14.867 -14.094 -22.953 1 93.38 130 ILE B N 1
ATOM 4344 C CA . ILE B 1 130 ? 14.422 -13.953 -21.578 1 93.38 130 ILE B CA 1
ATOM 4345 C C . ILE B 1 130 ? 15.586 -14.258 -20.625 1 93.38 130 ILE B C 1
ATOM 4347 O O . ILE B 1 130 ? 16.156 -15.344 -20.672 1 93.38 130 ILE B O 1
ATOM 4351 N N . SER B 1 131 ? 15.969 -13.297 -19.859 1 94.31 131 SER B N 1
ATOM 4352 C CA . SER B 1 131 ? 17.125 -13.469 -18.984 1 94.31 131 SER B CA 1
ATOM 4353 C C . SER B 1 131 ? 16.812 -14.422 -17.828 1 94.31 131 SER B C 1
ATOM 4355 O O . SER B 1 131 ? 15.648 -14.602 -17.469 1 94.31 131 SER B O 1
ATOM 4357 N N . LYS B 1 132 ? 17.812 -15.07 -17.266 1 96.12 132 LYS B N 1
ATOM 4358 C CA . LYS B 1 132 ? 17.672 -15.945 -16.094 1 96.12 132 LYS B CA 1
ATOM 4359 C C . LYS B 1 132 ? 17.047 -15.195 -14.93 1 96.12 132 LYS B C 1
ATOM 4361 O O . LYS B 1 132 ? 16.266 -15.773 -14.164 1 96.12 132 LYS B O 1
ATOM 4366 N N . LEU B 1 133 ? 17.328 -13.891 -14.82 1 96.81 133 LEU B N 1
ATOM 4367 C CA . LEU B 1 133 ? 16.75 -13.055 -13.766 1 96.81 133 LEU B CA 1
ATOM 4368 C C . LEU B 1 133 ? 15.242 -12.945 -13.914 1 96.81 133 LEU B C 1
ATOM 4370 O O . LEU B 1 133 ? 14.508 -13.008 -12.922 1 96.81 133 LEU B O 1
ATOM 4374 N N . GLU B 1 134 ? 14.836 -12.805 -15.117 1 96.75 134 GLU B N 1
ATOM 4375 C CA . GLU B 1 134 ? 13.406 -12.719 -15.398 1 96.75 134 GLU B CA 1
ATOM 4376 C C . GLU B 1 134 ? 12.703 -14.047 -15.102 1 96.75 134 GLU B C 1
ATOM 4378 O O . GLU B 1 134 ? 11.641 -14.062 -14.484 1 96.75 134 GLU B O 1
ATOM 4383 N N . TYR B 1 135 ? 13.352 -15.164 -15.508 1 97.19 135 TYR B N 1
ATOM 4384 C CA . TYR B 1 135 ? 12.805 -16.484 -15.188 1 97.19 135 TYR B CA 1
ATOM 4385 C C . TYR B 1 135 ? 12.656 -16.656 -13.688 1 97.19 135 TYR B C 1
ATOM 4387 O O . TYR B 1 135 ? 11.586 -17.047 -13.203 1 97.19 135 TYR B O 1
ATOM 4395 N N . PHE B 1 136 ? 13.734 -16.328 -13 1 98.5 136 PHE B N 1
ATOM 4396 C CA . PHE B 1 136 ? 13.75 -16.484 -11.555 1 98.5 136 PHE B CA 1
ATOM 4397 C C . PHE B 1 136 ? 12.641 -15.648 -10.914 1 98.5 136 PHE B C 1
ATOM 4399 O O . PHE B 1 136 ? 11.867 -16.156 -10.102 1 98.5 136 PHE B O 1
ATOM 4406 N N . SER B 1 137 ? 12.484 -14.383 -11.297 1 98.75 137 SER B N 1
ATOM 4407 C CA . SER B 1 137 ? 11.523 -13.453 -10.711 1 98.75 137 SER B CA 1
ATOM 4408 C C . SER B 1 137 ? 10.094 -13.938 -10.93 1 98.75 137 SER B C 1
ATOM 4410 O O . SER B 1 137 ? 9.281 -13.93 -10 1 98.75 137 SER B O 1
ATOM 4412 N N . ILE B 1 138 ? 9.805 -14.406 -12.078 1 98.69 138 ILE B N 1
ATOM 4413 C CA . ILE B 1 138 ? 8.438 -14.773 -12.438 1 98.69 138 ILE B CA 1
ATOM 4414 C C . ILE B 1 138 ? 8.07 -16.094 -11.758 1 98.69 138 ILE B C 1
ATOM 4416 O O . ILE B 1 138 ? 6.945 -16.25 -11.273 1 98.69 138 ILE B O 1
ATOM 4420 N N . ILE B 1 139 ? 9.016 -17 -11.719 1 98.88 139 ILE B N 1
ATOM 4421 C CA . ILE B 1 139 ? 8.766 -18.297 -11.086 1 98.88 139 ILE B CA 1
ATOM 4422 C C . ILE B 1 139 ? 8.477 -18.094 -9.602 1 98.88 139 ILE B C 1
ATOM 4424 O O . ILE B 1 139 ? 7.48 -18.594 -9.078 1 98.88 139 ILE B O 1
ATOM 4428 N N . ILE B 1 140 ? 9.281 -17.281 -8.93 1 98.94 140 ILE B N 1
ATOM 4429 C CA . ILE B 1 140 ? 9.102 -17.078 -7.5 1 98.94 140 ILE B CA 1
ATOM 4430 C C . ILE B 1 140 ? 7.867 -16.219 -7.246 1 98.94 140 ILE B C 1
ATOM 4432 O O . ILE B 1 140 ? 7.102 -16.484 -6.32 1 98.94 140 ILE B O 1
ATOM 4436 N N . ALA B 1 141 ? 7.641 -15.195 -8.062 1 98.94 141 ALA B N 1
ATOM 4437 C CA . ALA B 1 141 ? 6.438 -14.375 -7.914 1 98.94 141 ALA B CA 1
ATOM 4438 C C . ALA B 1 141 ? 5.176 -15.227 -8.031 1 98.94 141 ALA B C 1
ATOM 4440 O O . ALA B 1 141 ? 4.234 -15.062 -7.254 1 98.94 141 ALA B O 1
ATOM 4441 N N . SER B 1 142 ? 5.168 -16.109 -8.961 1 98.94 142 SER B N 1
ATOM 4442 C CA . SER B 1 142 ? 4.027 -17 -9.141 1 98.94 142 SER B CA 1
ATOM 4443 C C . SER B 1 142 ? 3.848 -17.922 -7.941 1 98.94 142 SER B C 1
ATOM 4445 O O . SER B 1 142 ? 2.723 -18.172 -7.496 1 98.94 142 SER B O 1
ATOM 4447 N N . ALA B 1 143 ? 4.926 -18.391 -7.426 1 98.94 143 ALA B N 1
ATOM 4448 C CA . ALA B 1 143 ? 4.891 -19.312 -6.305 1 98.94 143 ALA B CA 1
ATOM 4449 C C . ALA B 1 143 ? 4.34 -18.641 -5.051 1 98.94 143 ALA B C 1
ATOM 4451 O O . ALA B 1 143 ? 3.699 -19.297 -4.223 1 98.94 143 ALA B O 1
ATOM 4452 N N . VAL B 1 144 ? 4.539 -17.328 -4.941 1 98.94 144 VAL B N 1
ATOM 4453 C CA . VAL B 1 144 ? 4.195 -16.688 -3.678 1 98.94 144 VAL B CA 1
ATOM 4454 C C . VAL B 1 144 ? 2.967 -15.797 -3.869 1 98.94 144 VAL B C 1
ATOM 4456 O O . VAL B 1 144 ? 2.568 -15.07 -2.955 1 98.94 144 VAL B O 1
ATOM 4459 N N . HIS B 1 145 ? 2.258 -15.781 -5.012 1 98.94 145 HIS B N 1
ATOM 4460 C CA . HIS B 1 145 ? 1.268 -14.773 -5.371 1 98.94 145 HIS B CA 1
ATOM 4461 C C . HIS B 1 145 ? 0.065 -14.828 -4.434 1 98.94 145 HIS B C 1
ATOM 4463 O O . HIS B 1 145 ? -0.635 -13.82 -4.266 1 98.94 145 HIS B O 1
ATOM 4469 N N . ASP B 1 146 ? -0.155 -15.945 -3.758 1 98.88 146 ASP B N 1
ATOM 4470 C CA . ASP B 1 146 ? -1.283 -16.125 -2.85 1 98.88 146 ASP B CA 1
ATOM 4471 C C . ASP B 1 146 ? -0.809 -16.531 -1.457 1 98.88 146 ASP B C 1
ATOM 4473 O O . ASP B 1 146 ? -1.564 -17.125 -0.689 1 98.88 146 ASP B O 1
ATOM 4477 N N . LEU B 1 147 ? 0.434 -16.25 -1.108 1 98.88 147 LEU B N 1
ATOM 4478 C CA . LEU B 1 147 ? 1.017 -16.641 0.171 1 98.88 147 LEU B CA 1
ATOM 4479 C C . LEU B 1 147 ? 0.208 -16.062 1.331 1 98.88 147 LEU B C 1
ATOM 4481 O O . LEU B 1 147 ? -0.013 -14.859 1.402 1 98.88 147 LEU B O 1
ATOM 4485 N N . GLY B 1 148 ? -0.25 -16.984 2.213 1 98.62 148 GLY B N 1
ATOM 4486 C CA . GLY B 1 148 ? -0.962 -16.562 3.408 1 98.62 148 GLY B CA 1
ATOM 4487 C C . GLY B 1 148 ? -2.391 -16.141 3.129 1 98.62 148 GLY B C 1
ATOM 4488 O O . GLY B 1 148 ? -3.027 -15.492 3.969 1 98.62 148 GLY B O 1
ATOM 4489 N N . HIS B 1 149 ? -2.896 -16.422 1.957 1 98.81 149 HIS B N 1
ATOM 4490 C CA . HIS B 1 149 ? -4.262 -16.062 1.599 1 98.81 149 HIS B CA 1
ATOM 4491 C C . HIS B 1 149 ? -5.262 -16.609 2.615 1 98.81 149 HIS B C 1
ATOM 4493 O O . HIS B 1 149 ? -5.145 -17.75 3.057 1 98.81 149 HIS B O 1
ATOM 4499 N N . LEU B 1 150 ? -6.301 -15.82 2.965 1 98.56 150 LEU B N 1
ATOM 4500 C CA . LEU B 1 150 ? -7.191 -16.172 4.066 1 98.56 150 LEU B CA 1
ATOM 4501 C C . LEU B 1 150 ? -8.477 -16.812 3.543 1 98.56 150 LEU B C 1
ATOM 4503 O O . LEU B 1 150 ? -9.398 -17.078 4.316 1 98.56 150 LEU B O 1
ATOM 4507 N N . GLY B 1 151 ? -8.57 -16.984 2.248 1 98.69 151 GLY B N 1
ATOM 4508 C CA . GLY B 1 151 ? -9.742 -17.609 1.66 1 98.69 151 GLY B CA 1
ATOM 4509 C C . GLY B 1 151 ? -10.906 -16.656 1.476 1 98.69 151 GLY B C 1
ATOM 4510 O O . GLY B 1 151 ? -12.055 -17.094 1.332 1 98.69 151 GLY B O 1
ATOM 4511 N N . VAL B 1 152 ? -10.641 -15.367 1.636 1 98.56 152 VAL B N 1
ATOM 4512 C CA . VAL B 1 152 ? -11.633 -14.312 1.417 1 98.56 152 VAL B CA 1
ATOM 4513 C C . VAL B 1 152 ? -11.047 -13.242 0.503 1 98.56 152 VAL B C 1
ATOM 4515 O O . VAL B 1 152 ? -9.828 -13.102 0.393 1 98.56 152 VAL B O 1
ATOM 4518 N N . ASN B 1 153 ? -11.93 -12.562 -0.243 1 98.25 153 ASN B N 1
ATOM 4519 C CA . ASN B 1 153 ? -11.438 -11.547 -1.169 1 98.25 153 ASN B CA 1
ATOM 4520 C C . ASN B 1 153 ? -11.188 -10.219 -0.463 1 98.25 153 ASN B C 1
ATOM 4522 O O . ASN B 1 153 ? -11.414 -10.094 0.742 1 98.25 153 ASN B O 1
ATOM 4526 N N . ASN B 1 154 ? -10.68 -9.258 -1.139 1 98.5 154 ASN B N 1
ATOM 4527 C CA . ASN B 1 154 ? -10.336 -7.949 -0.59 1 98.5 154 ASN B CA 1
ATOM 4528 C C . ASN B 1 154 ? -11.555 -7.246 -0.006 1 98.5 154 ASN B C 1
ATOM 4530 O O . ASN B 1 154 ? -11.469 -6.609 1.047 1 98.5 154 ASN B O 1
ATOM 4534 N N . ASP B 1 155 ? -12.734 -7.34 -0.633 1 97.69 155 ASP B N 1
ATOM 4535 C CA . ASP B 1 155 ? -13.945 -6.672 -0.159 1 97.69 155 ASP B CA 1
ATOM 4536 C C . ASP B 1 155 ? -14.344 -7.176 1.226 1 97.69 155 ASP B C 1
ATOM 4538 O O . ASP B 1 155 ? -14.758 -6.391 2.082 1 97.69 155 ASP B O 1
ATOM 4542 N N . PHE B 1 156 ? -14.258 -8.492 1.448 1 98.25 156 PHE B N 1
ATOM 4543 C CA . PHE B 1 156 ? -14.562 -9.047 2.764 1 98.25 156 PHE B CA 1
ATOM 4544 C C . PHE B 1 156 ? -13.648 -8.445 3.826 1 98.25 156 PHE B C 1
ATOM 4546 O O . PHE B 1 156 ? -14.109 -8.039 4.895 1 98.25 156 PHE B O 1
ATOM 4553 N N . LEU B 1 157 ? -12.328 -8.398 3.516 1 98.56 157 LEU B N 1
ATOM 4554 C CA . LEU B 1 157 ? -11.352 -7.887 4.473 1 98.56 157 LEU B CA 1
ATOM 4555 C C . LEU B 1 157 ? -11.625 -6.422 4.797 1 98.56 157 LEU B C 1
ATOM 4557 O O . LEU B 1 157 ? -11.555 -6.012 5.957 1 98.56 157 LEU B O 1
ATOM 4561 N N . ILE B 1 158 ? -11.906 -5.641 3.812 1 97.94 158 ILE B N 1
ATOM 4562 C CA . ILE B 1 158 ? -12.18 -4.215 3.979 1 97.94 158 ILE B CA 1
ATOM 4563 C C . ILE B 1 158 ? -13.469 -4.023 4.773 1 97.94 158 ILE B C 1
ATOM 4565 O O . ILE B 1 158 ? -13.484 -3.301 5.773 1 97.94 158 ILE B O 1
ATOM 4569 N N . ASN B 1 159 ? -14.547 -4.73 4.375 1 96.31 159 ASN B N 1
ATOM 4570 C CA . ASN B 1 159 ? -15.859 -4.555 4.98 1 96.31 159 ASN B CA 1
ATOM 4571 C C . ASN B 1 159 ? -15.891 -5.07 6.418 1 96.31 159 ASN B C 1
ATOM 4573 O O . ASN B 1 159 ? -16.656 -4.566 7.246 1 96.31 159 ASN B O 1
ATOM 4577 N N . SER B 1 160 ? -15.062 -6.035 6.707 1 96.38 160 SER B N 1
ATOM 4578 C CA . SER B 1 160 ? -15 -6.574 8.062 1 96.38 160 SER B CA 1
ATOM 4579 C C . SER B 1 160 ? -13.984 -5.816 8.914 1 96.38 160 SER B C 1
ATOM 4581 O O . SER B 1 160 ? -13.766 -6.152 10.078 1 96.38 160 SER B O 1
ATOM 4583 N N . ARG B 1 161 ? -13.289 -4.812 8.336 1 94.88 161 ARG B N 1
ATOM 4584 C CA . ARG B 1 161 ? -12.258 -4.02 9.008 1 94.88 161 ARG B CA 1
ATOM 4585 C C . ARG B 1 161 ? -11.141 -4.906 9.539 1 94.88 161 ARG B C 1
ATOM 4587 O O . ARG B 1 161 ? -10.672 -4.719 10.664 1 94.88 161 ARG B O 1
ATOM 4594 N N . HIS B 1 162 ? -10.867 -5.926 8.711 1 97.12 162 HIS B N 1
ATOM 4595 C CA . HIS B 1 162 ? -9.75 -6.793 9.07 1 97.12 162 HIS B CA 1
ATOM 4596 C C . HIS B 1 162 ? -8.461 -5.996 9.242 1 97.12 162 HIS B C 1
ATOM 4598 O O . HIS B 1 162 ? -8.211 -5.051 8.5 1 97.12 162 HIS B O 1
ATOM 4604 N N . PRO B 1 163 ? -7.586 -6.305 10.18 1 97.81 163 PRO B N 1
ATOM 4605 C CA . PRO B 1 163 ? -6.344 -5.566 10.406 1 97.81 163 PRO B CA 1
ATOM 4606 C C . PRO B 1 163 ? -5.492 -5.426 9.148 1 97.81 163 PRO B C 1
ATOM 4608 O O . PRO B 1 163 ? -4.84 -4.398 8.953 1 97.81 163 PRO B O 1
ATOM 4611 N N . ARG B 1 164 ? -5.508 -6.422 8.242 1 98.38 164 ARG B N 1
ATOM 4612 C CA . ARG B 1 164 ? -4.75 -6.324 6.996 1 98.38 164 ARG B CA 1
ATOM 4613 C C . ARG B 1 164 ? -5.285 -5.199 6.113 1 98.38 164 ARG B C 1
ATOM 4615 O O . ARG B 1 164 ? -4.52 -4.543 5.406 1 98.38 164 ARG B O 1
ATOM 4622 N N . ALA B 1 165 ? -6.645 -5.051 6.141 1 98.56 165 ALA B N 1
ATOM 4623 C CA . ALA B 1 165 ? -7.23 -3.959 5.367 1 98.56 165 ALA B CA 1
ATOM 4624 C C . ALA B 1 165 ? -6.797 -2.602 5.918 1 98.56 165 ALA B C 1
ATOM 4626 O O . ALA B 1 165 ? -6.504 -1.681 5.152 1 98.56 165 ALA B O 1
ATOM 4627 N N . THR B 1 166 ? -6.73 -2.482 7.238 1 98.38 166 THR B N 1
ATOM 4628 C CA . THR B 1 166 ? -6.254 -1.26 7.875 1 98.38 166 THR B CA 1
ATOM 4629 C C . THR B 1 166 ? -4.789 -1.007 7.527 1 98.38 166 THR B C 1
ATOM 4631 O O . THR B 1 166 ? -4.414 0.111 7.164 1 98.38 166 THR B O 1
ATOM 4634 N N . MET B 1 167 ? -4.02 -2.037 7.523 1 98.38 167 MET B N 1
ATOM 4635 C CA . MET B 1 167 ? -2.58 -1.961 7.301 1 98.38 167 MET B CA 1
ATOM 4636 C C . MET B 1 167 ? -2.271 -1.505 5.879 1 98.38 167 MET B C 1
ATOM 4638 O O . MET B 1 167 ? -1.393 -0.667 5.668 1 98.38 167 MET B O 1
ATOM 4642 N N . TYR B 1 168 ? -2.982 -2.029 4.977 1 98.69 168 TYR B N 1
ATOM 4643 C CA . TYR B 1 168 ? -2.646 -1.772 3.582 1 98.69 168 TYR B CA 1
ATOM 4644 C C . TYR B 1 168 ? -3.59 -0.742 2.975 1 98.69 168 TYR B C 1
ATOM 4646 O O . TYR B 1 168 ? -3.67 -0.61 1.75 1 98.69 168 TYR B O 1
ATOM 4654 N N . ASN B 1 169 ? -4.332 -0.11 3.877 1 98.62 169 ASN B N 1
ATOM 4655 C CA . ASN B 1 169 ? -5.16 1.035 3.514 1 98.62 169 ASN B CA 1
ATOM 4656 C C . ASN B 1 169 ? -6.145 0.686 2.398 1 98.62 169 ASN B C 1
ATOM 4658 O O . ASN B 1 169 ? -6.312 1.452 1.449 1 98.62 169 ASN B O 1
ATOM 4662 N N . ASP B 1 170 ? -6.66 -0.544 2.459 1 98.25 170 ASP B N 1
ATOM 4663 C CA . ASP B 1 170 ? -7.805 -1.012 1.684 1 98.25 170 ASP B CA 1
ATOM 4664 C C . ASP B 1 170 ? -7.438 -1.181 0.211 1 98.25 170 ASP B C 1
ATOM 4666 O O . ASP B 1 170 ? -8.32 -1.235 -0.651 1 98.25 170 ASP B O 1
ATOM 4670 N N . LYS B 1 171 ? -6.137 -1.187 -0.126 1 98.06 171 LYS B N 1
ATOM 4671 C CA . LYS B 1 171 ? -5.711 -1.351 -1.514 1 98.06 171 LYS B CA 1
ATOM 4672 C C . LYS B 1 171 ? -5.02 -2.693 -1.722 1 98.06 171 LYS B C 1
ATOM 4674 O O . LYS B 1 171 ? -3.982 -2.965 -1.112 1 98.06 171 LYS B O 1
ATOM 4679 N N . SER B 1 172 ? -5.605 -3.477 -2.65 1 98.62 172 SER B N 1
ATOM 4680 C CA . SER B 1 172 ? -5.004 -4.77 -2.959 1 98.62 172 SER B CA 1
ATOM 4681 C C . SER B 1 172 ? -4.48 -5.449 -1.699 1 98.62 172 SER B C 1
ATOM 4683 O O . SER B 1 172 ? -3.314 -5.852 -1.645 1 98.62 172 SER B O 1
ATOM 4685 N N . VAL B 1 173 ? -5.355 -5.598 -0.732 1 98.81 173 VAL B N 1
ATOM 4686 C CA . VAL B 1 173 ? -4.992 -5.996 0.625 1 98.81 173 VAL B CA 1
ATOM 4687 C C . VAL B 1 173 ? -4.301 -7.355 0.597 1 98.81 173 VAL B C 1
ATOM 4689 O O . VAL B 1 173 ? -3.184 -7.5 1.104 1 98.81 173 VAL B O 1
ATOM 4692 N N . ASN B 1 174 ? -4.867 -8.336 -0.073 1 98.88 174 ASN B N 1
ATOM 4693 C CA . ASN B 1 174 ? -4.293 -9.672 -0.161 1 98.88 174 ASN B CA 1
ATOM 4694 C C . ASN B 1 174 ? -2.938 -9.648 -0.865 1 98.88 174 ASN B C 1
ATOM 4696 O O . ASN B 1 174 ? -1.933 -10.086 -0.3 1 98.88 174 ASN B O 1
ATOM 4700 N N . GLU B 1 175 ? -2.887 -9.031 -1.976 1 98.88 175 GLU B N 1
ATOM 4701 C CA . GLU B 1 175 ? -1.699 -9.078 -2.824 1 98.88 175 GLU B CA 1
ATOM 4702 C C . GLU B 1 175 ? -0.526 -8.352 -2.172 1 98.88 175 GLU B C 1
ATOM 4704 O O . GLU B 1 175 ? 0.618 -8.805 -2.264 1 98.88 175 GLU B O 1
ATOM 4709 N N . ASN B 1 176 ? -0.877 -7.23 -1.492 1 98.88 176 ASN B N 1
ATOM 4710 C CA . ASN B 1 176 ? 0.177 -6.547 -0.751 1 98.88 176 ASN B CA 1
ATOM 4711 C C . ASN B 1 176 ? 0.73 -7.418 0.372 1 98.88 176 ASN B C 1
ATOM 4713 O O . ASN B 1 176 ? 1.941 -7.461 0.59 1 98.88 176 ASN B O 1
ATOM 4717 N N . PHE B 1 177 ? -0.121 -8.109 1.063 1 98.88 177 PHE B N 1
ATOM 4718 C CA . PHE B 1 177 ? 0.336 -8.984 2.133 1 98.88 177 PHE B CA 1
ATOM 4719 C C . PHE B 1 177 ? 1.175 -10.133 1.571 1 98.88 177 PHE B C 1
ATOM 4721 O O . PHE B 1 177 ? 2.229 -10.461 2.117 1 98.88 177 PHE B O 1
ATOM 4728 N N . HIS B 1 178 ? 0.699 -10.75 0.467 1 98.94 178 HIS B N 1
ATOM 4729 C CA . HIS B 1 178 ? 1.367 -11.914 -0.1 1 98.94 178 HIS B CA 1
ATOM 4730 C C . HIS B 1 178 ? 2.832 -11.617 -0.4 1 98.94 178 HIS B C 1
ATOM 4732 O O . HIS B 1 178 ? 3.723 -12.336 0.067 1 98.94 178 HIS B O 1
ATOM 4738 N N . ILE B 1 179 ? 3.055 -10.578 -1.141 1 98.94 179 ILE B N 1
ATOM 4739 C CA . ILE B 1 179 ? 4.402 -10.297 -1.621 1 98.94 179 ILE B CA 1
ATOM 4740 C C . ILE B 1 179 ? 5.246 -9.734 -0.48 1 98.94 179 ILE B C 1
ATOM 4742 O O . ILE B 1 179 ? 6.441 -10.023 -0.383 1 98.94 179 ILE B O 1
ATOM 4746 N N . ALA B 1 180 ? 4.648 -8.938 0.432 1 98.88 180 ALA B N 1
ATOM 4747 C CA . ALA B 1 180 ? 5.379 -8.469 1.606 1 98.88 180 ALA B CA 1
ATOM 4748 C C . ALA B 1 180 ? 5.852 -9.633 2.467 1 98.88 180 ALA B C 1
ATOM 4750 O O . ALA B 1 180 ? 6.992 -9.648 2.93 1 98.88 180 ALA B O 1
ATOM 4751 N N . ARG B 1 181 ? 4.961 -10.57 2.67 1 98.75 181 ARG B N 1
ATOM 4752 C CA . ARG B 1 181 ? 5.285 -11.719 3.508 1 98.75 181 ARG B CA 1
ATOM 4753 C C . ARG B 1 181 ? 6.414 -12.539 2.893 1 98.75 181 ARG B C 1
ATOM 4755 O O . ARG B 1 181 ? 7.301 -13.023 3.604 1 98.75 181 ARG B O 1
ATOM 4762 N N . ALA B 1 182 ? 6.406 -12.688 1.615 1 98.88 182 ALA B N 1
ATOM 4763 C CA . ALA B 1 182 ? 7.445 -13.445 0.928 1 98.88 182 ALA B CA 1
ATOM 4764 C C . ALA B 1 182 ? 8.82 -12.844 1.184 1 98.88 182 ALA B C 1
ATOM 4766 O O . ALA B 1 182 ? 9.766 -13.555 1.534 1 98.88 182 ALA B O 1
ATOM 4767 N N . PHE B 1 183 ? 8.945 -11.578 1.024 1 98.81 183 PHE B N 1
ATOM 4768 C CA . PHE B 1 183 ? 10.234 -10.914 1.23 1 98.81 183 PHE B CA 1
ATOM 4769 C C . PHE B 1 183 ? 10.594 -10.891 2.711 1 98.81 183 PHE B C 1
ATOM 4771 O O . PHE B 1 183 ? 11.766 -10.969 3.07 1 98.81 183 PHE B O 1
ATOM 4778 N N . ALA B 1 184 ? 9.562 -10.766 3.566 1 98.44 184 ALA B N 1
ATOM 4779 C CA . ALA B 1 184 ? 9.836 -10.852 5 1 98.44 184 ALA B CA 1
ATOM 4780 C C . ALA B 1 184 ? 10.438 -12.203 5.363 1 98.44 184 ALA B C 1
ATOM 4782 O O . ALA B 1 184 ? 11.383 -12.281 6.152 1 98.44 184 ALA B O 1
ATOM 4783 N N . ILE B 1 185 ? 9.922 -13.258 4.84 1 98.5 185 ILE B N 1
ATOM 4784 C CA . ILE B 1 185 ? 10.438 -14.594 5.086 1 98.5 185 ILE B CA 1
ATOM 4785 C C . ILE B 1 185 ? 11.898 -14.672 4.656 1 98.5 185 ILE B C 1
ATOM 4787 O O . ILE B 1 185 ? 12.75 -15.156 5.406 1 98.5 185 ILE B O 1
ATOM 4791 N N . ALA B 1 186 ? 12.188 -14.148 3.471 1 98.31 186 ALA B N 1
ATOM 4792 C CA . ALA B 1 186 ? 13.539 -14.211 2.924 1 98.31 186 ALA B CA 1
ATOM 4793 C C . ALA B 1 186 ? 14.523 -13.445 3.803 1 98.31 186 ALA B C 1
ATOM 4795 O O . ALA B 1 186 ? 15.727 -13.688 3.748 1 98.31 186 ALA B O 1
ATOM 4796 N N . ARG B 1 187 ? 13.992 -12.547 4.609 1 96.69 187 ARG B N 1
ATOM 4797 C CA . ARG B 1 187 ? 14.852 -11.672 5.406 1 96.69 187 ARG B CA 1
ATOM 4798 C C . ARG B 1 187 ? 14.922 -12.148 6.852 1 96.69 187 ARG B C 1
ATOM 4800 O O . ARG B 1 187 ? 15.641 -11.562 7.668 1 96.69 187 ARG B O 1
ATOM 4807 N N . GLU B 1 188 ? 14.219 -13.18 7.188 1 96.38 188 GLU B N 1
ATOM 4808 C CA . GLU B 1 188 ? 14.18 -13.664 8.562 1 96.38 188 GLU B CA 1
ATOM 4809 C C . GLU B 1 188 ? 15.516 -14.273 8.977 1 96.38 188 GLU B C 1
ATOM 4811 O O . GLU B 1 188 ? 15.883 -14.227 10.156 1 96.38 188 GLU B O 1
ATOM 4816 N N . SER B 1 189 ? 16.188 -14.953 8.039 1 95.5 189 SER B N 1
ATOM 4817 C CA . SER B 1 189 ? 17.469 -15.594 8.312 1 95.5 189 SER B CA 1
ATOM 4818 C C . SER B 1 189 ? 18.297 -15.734 7.035 1 95.5 189 SER B C 1
ATOM 4820 O O . SER B 1 189 ? 17.734 -15.789 5.934 1 95.5 189 SER B O 1
ATOM 4822 N N . PRO B 1 190 ? 19.594 -15.812 7.203 1 96 190 PRO B N 1
ATOM 4823 C CA . PRO B 1 190 ? 20.438 -16.016 6.023 1 96 190 PRO B CA 1
ATOM 4824 C C . PRO B 1 190 ? 20.125 -17.312 5.289 1 96 190 PRO B C 1
ATOM 4826 O O . PRO B 1 190 ? 20.297 -17.406 4.07 1 96 190 PRO B O 1
ATOM 4829 N N . ASP B 1 191 ? 19.594 -18.297 5.984 1 96.69 191 ASP B N 1
ATOM 4830 C CA . ASP B 1 191 ? 19.328 -19.609 5.406 1 96.69 191 ASP B CA 1
ATOM 4831 C C . ASP B 1 191 ? 18.078 -19.562 4.527 1 96.69 191 ASP B C 1
ATOM 4833 O O . ASP B 1 191 ? 17.812 -20.5 3.76 1 96.69 191 ASP B O 1
ATOM 4837 N N . LEU B 1 192 ? 17.344 -18.438 4.617 1 98.12 192 LEU B N 1
ATOM 4838 C CA . LEU B 1 192 ? 16.125 -18.281 3.842 1 98.12 192 LEU B CA 1
ATOM 4839 C C . LEU B 1 192 ? 16.312 -17.281 2.719 1 98.12 192 LEU B C 1
ATOM 4841 O O . LEU B 1 192 ? 15.422 -17.094 1.88 1 98.12 192 LEU B O 1
ATOM 4845 N N . ASP B 1 193 ? 17.438 -16.625 2.713 1 97.69 193 ASP B N 1
ATOM 4846 C CA . ASP B 1 193 ? 17.672 -15.5 1.811 1 97.69 193 ASP B CA 1
ATOM 4847 C C . ASP B 1 193 ? 18.062 -15.984 0.416 1 97.69 193 ASP B C 1
ATOM 4849 O O . ASP B 1 193 ? 19.234 -15.992 0.067 1 97.69 193 ASP B O 1
ATOM 4853 N N . ILE B 1 194 ? 17.094 -16.156 -0.425 1 98.31 194 ILE B N 1
ATOM 4854 C CA . ILE B 1 194 ? 17.312 -16.703 -1.758 1 98.31 194 ILE B CA 1
ATOM 4855 C C . ILE B 1 194 ? 17.859 -15.617 -2.682 1 98.31 194 ILE B C 1
ATOM 4857 O O . ILE B 1 194 ? 18.234 -15.898 -3.826 1 98.31 194 ILE B O 1
ATOM 4861 N N . PHE B 1 195 ? 17.984 -14.383 -2.199 1 97.81 195 PHE B N 1
ATOM 4862 C CA . PHE B 1 195 ? 18.422 -13.266 -3.018 1 97.81 195 PHE B CA 1
ATOM 4863 C C . PHE B 1 195 ? 19.891 -12.938 -2.738 1 97.81 195 PHE B C 1
ATOM 4865 O O . PHE B 1 195 ? 20.484 -12.094 -3.412 1 97.81 195 PHE B O 1
ATOM 4872 N N . SER B 1 196 ? 20.547 -13.609 -1.832 1 95.88 196 SER B N 1
ATOM 4873 C CA . SER B 1 196 ? 21.859 -13.25 -1.29 1 95.88 196 SER B CA 1
ATOM 4874 C C . SER B 1 196 ? 22.938 -13.32 -2.363 1 95.88 196 SER B C 1
ATOM 4876 O O . SER B 1 196 ? 23.969 -12.648 -2.264 1 95.88 196 SER B O 1
ATOM 4878 N N . GLY B 1 197 ? 22.703 -14.125 -3.41 1 95.81 197 GLY B N 1
ATOM 4879 C CA . GLY B 1 197 ? 23.719 -14.297 -4.441 1 95.81 197 GLY B CA 1
ATOM 4880 C C . GLY B 1 197 ? 23.688 -13.195 -5.484 1 95.81 197 GLY B C 1
ATOM 4881 O O . GLY B 1 197 ? 24.625 -13.07 -6.277 1 95.81 197 GLY B O 1
ATOM 4882 N N . PHE B 1 198 ? 22.766 -12.312 -5.516 1 97.38 198 PHE B N 1
ATOM 4883 C CA . PHE B 1 198 ? 22.578 -11.289 -6.539 1 97.38 198 PHE B CA 1
ATOM 4884 C C . PHE B 1 198 ? 23.203 -9.969 -6.109 1 97.38 198 PHE B C 1
ATOM 4886 O O . PHE B 1 198 ? 23.312 -9.688 -4.914 1 97.38 198 PHE B O 1
ATOM 4893 N N . SER B 1 199 ? 23.656 -9.211 -7.121 1 96.5 199 SER B N 1
ATOM 4894 C CA . SER B 1 199 ? 24.062 -7.84 -6.84 1 96.5 199 SER B CA 1
ATOM 4895 C C . SER B 1 199 ? 22.906 -7.008 -6.301 1 96.5 199 SER B C 1
ATOM 4897 O O . SER B 1 199 ? 21.75 -7.387 -6.441 1 96.5 199 SER B O 1
ATOM 4899 N N . LEU B 1 200 ? 23.203 -5.895 -5.715 1 93.69 200 LEU B N 1
ATOM 4900 C CA . LEU B 1 200 ? 22.172 -5.016 -5.18 1 93.69 200 LEU B CA 1
ATOM 4901 C C . LEU B 1 200 ? 21.234 -4.535 -6.289 1 93.69 200 LEU B C 1
ATOM 4903 O O . LEU B 1 200 ? 20.016 -4.453 -6.094 1 93.69 200 LEU B O 1
ATOM 4907 N N . ASP B 1 201 ? 21.797 -4.246 -7.371 1 95.5 201 ASP B N 1
ATOM 4908 C CA . ASP B 1 201 ? 21 -3.785 -8.5 1 95.5 201 ASP B CA 1
ATOM 4909 C C . ASP B 1 201 ? 20.062 -4.883 -8.992 1 95.5 201 ASP B C 1
ATOM 4911 O O . ASP B 1 201 ? 18.891 -4.613 -9.32 1 95.5 201 ASP B O 1
ATOM 4915 N N . ASP B 1 202 ? 20.562 -6.062 -9.055 1 97.44 202 ASP B N 1
ATOM 4916 C CA . ASP B 1 202 ? 19.734 -7.195 -9.469 1 97.44 202 ASP B CA 1
ATOM 4917 C C . ASP B 1 202 ? 18.625 -7.461 -8.461 1 97.44 202 ASP B C 1
ATOM 4919 O O . ASP B 1 202 ? 17.5 -7.781 -8.844 1 97.44 202 ASP B O 1
ATOM 4923 N N . GLN B 1 203 ? 18.969 -7.352 -7.223 1 97.75 203 GLN B N 1
ATOM 4924 C CA . GLN B 1 203 ? 17.953 -7.547 -6.184 1 97.75 203 GLN B CA 1
ATOM 4925 C C . GLN B 1 203 ? 16.828 -6.539 -6.32 1 97.75 203 GLN B C 1
ATOM 4927 O O . GLN B 1 203 ? 15.648 -6.887 -6.168 1 97.75 203 GLN B O 1
ATOM 4932 N N . LYS B 1 204 ? 17.188 -5.32 -6.578 1 96.69 204 LYS B N 1
ATOM 4933 C CA . LYS B 1 204 ? 16.188 -4.273 -6.762 1 96.69 204 LYS B CA 1
ATOM 4934 C C . LYS B 1 204 ? 15.289 -4.574 -7.953 1 96.69 204 LYS B C 1
ATOM 4936 O O . LYS B 1 204 ? 14.078 -4.383 -7.883 1 96.69 204 LYS B O 1
ATOM 4941 N N . GLN B 1 205 ? 15.883 -5.016 -8.977 1 97.19 205 GLN B N 1
ATOM 4942 C CA . GLN B 1 205 ? 15.125 -5.355 -10.18 1 97.19 205 GLN B CA 1
ATOM 4943 C C . GLN B 1 205 ? 14.188 -6.531 -9.922 1 97.19 205 GLN B C 1
ATOM 4945 O O . GLN B 1 205 ? 13.023 -6.504 -10.336 1 97.19 205 GLN B O 1
ATOM 4950 N N . ILE B 1 206 ? 14.672 -7.539 -9.266 1 98.31 206 ILE B N 1
ATOM 4951 C CA . ILE B 1 206 ? 13.891 -8.727 -8.938 1 98.31 206 ILE B CA 1
ATOM 4952 C C . ILE B 1 206 ? 12.703 -8.328 -8.055 1 98.31 206 ILE B C 1
ATOM 4954 O O . ILE B 1 206 ? 11.562 -8.711 -8.336 1 98.31 206 ILE B O 1
ATOM 4958 N N . ARG B 1 207 ? 13.016 -7.562 -7.051 1 98.56 207 ARG B N 1
ATOM 4959 C CA . ARG B 1 207 ? 11.977 -7.16 -6.105 1 98.56 207 ARG B CA 1
ATOM 4960 C C . ARG B 1 207 ? 10.898 -6.336 -6.793 1 98.56 207 ARG B C 1
ATOM 4962 O O . ARG B 1 207 ? 9.703 -6.586 -6.609 1 98.56 207 ARG B O 1
ATOM 4969 N N . LYS B 1 208 ? 11.32 -5.398 -7.562 1 98.12 208 LYS B N 1
ATOM 4970 C CA . LYS B 1 208 ? 10.359 -4.574 -8.289 1 98.12 208 LYS B CA 1
ATOM 4971 C C . LYS B 1 208 ? 9.453 -5.43 -9.172 1 98.12 208 LYS B C 1
ATOM 4973 O O . LYS B 1 208 ? 8.234 -5.277 -9.148 1 98.12 208 LYS B O 1
ATOM 4978 N N . LEU B 1 209 ? 10.031 -6.289 -9.906 1 98.5 209 LEU B N 1
ATOM 4979 C CA . LEU B 1 209 ? 9.281 -7.133 -10.828 1 98.5 209 LEU B CA 1
ATOM 4980 C C . LEU B 1 209 ? 8.336 -8.055 -10.078 1 98.5 209 LEU B C 1
ATOM 4982 O O . LEU B 1 209 ? 7.176 -8.219 -10.469 1 98.5 209 LEU B O 1
ATOM 4986 N N . MET B 1 210 ? 8.805 -8.664 -9.016 1 98.88 210 MET B N 1
ATOM 4987 C CA . MET B 1 210 ? 7.969 -9.57 -8.234 1 98.88 210 MET B CA 1
ATOM 4988 C C . MET B 1 210 ? 6.793 -8.82 -7.613 1 98.88 210 MET B C 1
ATOM 4990 O O . MET B 1 210 ? 5.664 -9.312 -7.629 1 98.88 210 MET B O 1
ATOM 4994 N N . ILE B 1 211 ? 7.07 -7.637 -7.094 1 98.88 211 ILE B N 1
ATOM 4995 C CA . ILE B 1 211 ? 6.016 -6.836 -6.48 1 98.88 211 ILE B CA 1
ATOM 4996 C C . ILE B 1 211 ? 4.953 -6.492 -7.52 1 98.88 211 ILE B C 1
ATOM 4998 O O . ILE B 1 211 ? 3.766 -6.746 -7.312 1 98.88 211 ILE B O 1
ATOM 5002 N N . GLU B 1 212 ? 5.359 -6 -8.625 1 98.5 212 GLU B N 1
ATOM 5003 C CA . GLU B 1 212 ? 4.438 -5.57 -9.672 1 98.5 212 GLU B CA 1
ATOM 5004 C C . GLU B 1 212 ? 3.619 -6.746 -10.203 1 98.5 212 GLU B C 1
ATOM 5006 O O . GLU B 1 212 ? 2.426 -6.602 -10.477 1 98.5 212 GLU B O 1
ATOM 5011 N N . THR B 1 213 ? 4.23 -7.816 -10.297 1 98.62 213 THR B N 1
ATOM 5012 C CA . THR B 1 213 ? 3.58 -9.008 -10.828 1 98.62 213 THR B CA 1
ATOM 5013 C C . THR B 1 213 ? 2.535 -9.539 -9.852 1 98.62 213 THR B C 1
ATOM 5015 O O . THR B 1 213 ? 1.398 -9.812 -10.242 1 98.62 213 THR B O 1
ATOM 5018 N N . VAL B 1 214 ? 2.877 -9.656 -8.617 1 98.94 214 VAL B N 1
ATOM 5019 C CA . VAL B 1 214 ? 1.949 -10.188 -7.621 1 98.94 214 VAL B CA 1
ATOM 5020 C C . VAL B 1 214 ? 0.785 -9.219 -7.43 1 98.94 214 VAL B C 1
ATOM 5022 O O . VAL B 1 214 ? -0.37 -9.641 -7.328 1 98.94 214 VAL B O 1
ATOM 5025 N N . LEU B 1 215 ? 1.052 -7.941 -7.398 1 98.81 215 LEU B N 1
ATOM 5026 C CA . LEU B 1 215 ? -0.01 -6.953 -7.25 1 98.81 215 LEU B CA 1
ATOM 5027 C C . LEU B 1 215 ? -0.988 -7.023 -8.414 1 98.81 215 LEU B C 1
ATOM 5029 O O . LEU B 1 215 ? -2.178 -6.742 -8.258 1 98.81 215 LEU B O 1
ATOM 5033 N N . SER B 1 216 ? -0.558 -7.469 -9.555 1 98.56 216 SER B N 1
ATOM 5034 C CA . SER B 1 216 ? -1.388 -7.516 -10.75 1 98.56 216 SER B CA 1
ATOM 5035 C C . SER B 1 216 ? -2.367 -8.68 -10.703 1 98.56 216 SER B C 1
ATOM 5037 O O . SER B 1 216 ? -3.264 -8.781 -11.539 1 98.56 216 SER B O 1
ATOM 5039 N N . THR B 1 217 ? -2.24 -9.531 -9.711 1 98.69 217 THR B N 1
ATOM 5040 C CA . THR B 1 217 ? -3.17 -10.648 -9.602 1 98.69 217 THR B CA 1
ATOM 5041 C C . THR B 1 217 ? -4.449 -10.219 -8.891 1 98.69 217 THR B C 1
ATOM 5043 O O . THR B 1 217 ? -5.402 -10.992 -8.789 1 98.69 217 THR B O 1
ATOM 5046 N N . ASP B 1 218 ? -4.453 -8.992 -8.414 1 98.5 218 ASP B N 1
ATOM 5047 C CA . ASP B 1 218 ? -5.699 -8.398 -7.941 1 98.5 218 ASP B CA 1
ATOM 5048 C C . ASP B 1 218 ? -6.68 -8.188 -9.094 1 98.5 218 ASP B C 1
ATOM 5050 O O . ASP B 1 218 ? -6.383 -7.469 -10.047 1 98.5 218 ASP B O 1
ATOM 5054 N N . MET B 1 219 ? -7.848 -8.711 -8.977 1 97.62 219 MET B N 1
ATOM 5055 C CA . MET B 1 219 ? -8.836 -8.625 -10.047 1 97.62 219 MET B CA 1
ATOM 5056 C C . MET B 1 219 ? -9.359 -7.199 -10.188 1 97.62 219 MET B C 1
ATOM 5058 O O . MET B 1 219 ? -9.945 -6.848 -11.211 1 97.62 219 MET B O 1
ATOM 5062 N N . ALA B 1 220 ? -9.125 -6.406 -9.172 1 97.19 220 ALA B N 1
ATOM 5063 C CA . ALA B 1 220 ? -9.57 -5.016 -9.219 1 97.19 220 ALA B CA 1
ATOM 5064 C C . ALA B 1 220 ? -8.867 -4.254 -10.344 1 97.19 220 ALA B C 1
ATOM 5066 O O . ALA B 1 220 ? -9.398 -3.266 -10.859 1 97.19 220 ALA B O 1
ATOM 5067 N N . VAL B 1 221 ? -7.719 -4.758 -10.742 1 97.56 221 VAL B N 1
ATOM 5068 C CA . VAL B 1 221 ? -6.969 -4.012 -11.75 1 97.56 221 VAL B CA 1
ATOM 5069 C C . VAL B 1 221 ? -7.051 -4.727 -13.094 1 97.56 221 VAL B C 1
ATOM 5071 O O . VAL B 1 221 ? -6.375 -4.34 -14.055 1 97.56 221 VAL B O 1
ATOM 5074 N N . HIS B 1 222 ? -7.871 -5.723 -13.242 1 98.19 222 HIS B N 1
ATOM 5075 C CA . HIS B 1 222 ? -7.93 -6.574 -14.422 1 98.19 222 HIS B CA 1
ATOM 5076 C C . HIS B 1 222 ? -8.195 -5.75 -15.68 1 98.19 222 HIS B C 1
ATOM 5078 O O . HIS B 1 222 ? -7.434 -5.824 -16.641 1 98.19 222 HIS B O 1
ATOM 5084 N N . PHE B 1 223 ? -9.234 -4.969 -15.68 1 97.81 223 PHE B N 1
ATOM 5085 C CA . PHE B 1 223 ? -9.648 -4.277 -16.891 1 97.81 223 PHE B CA 1
ATOM 5086 C C . PHE B 1 223 ? -8.641 -3.197 -17.266 1 97.81 223 PHE B C 1
ATOM 5088 O O . PHE B 1 223 ? -8.375 -2.98 -18.453 1 97.81 223 PHE B O 1
ATOM 5095 N N . ASP B 1 224 ? -8.109 -2.537 -16.234 1 97.44 224 ASP B N 1
ATOM 5096 C CA . ASP B 1 224 ? -7.055 -1.562 -16.5 1 97.44 224 ASP B CA 1
ATOM 5097 C C . ASP B 1 224 ? -5.824 -2.234 -17.094 1 97.44 224 ASP B C 1
ATOM 5099 O O . ASP B 1 224 ? -5.242 -1.734 -18.062 1 97.44 224 ASP B O 1
ATOM 5103 N N . LEU B 1 225 ? -5.441 -3.338 -16.547 1 97.31 225 LEU B N 1
ATOM 5104 C CA . LEU B 1 225 ? -4.289 -4.098 -17.016 1 97.31 225 LEU B CA 1
ATOM 5105 C C . LEU B 1 225 ? -4.496 -4.57 -18.453 1 97.31 225 LEU B C 1
ATOM 5107 O O . LEU B 1 225 ? -3.602 -4.438 -19.281 1 97.31 225 LEU B O 1
ATOM 5111 N N . LEU B 1 226 ? -5.652 -5.102 -18.688 1 97.56 226 LEU B N 1
ATOM 5112 C CA . LEU B 1 226 ? -5.98 -5.609 -20.016 1 97.56 226 LEU B CA 1
ATOM 5113 C C . LEU B 1 226 ? -5.957 -4.488 -21.047 1 97.56 226 LEU B C 1
ATOM 5115 O O . LEU B 1 226 ? -5.434 -4.664 -22.156 1 97.56 226 LEU B O 1
ATOM 5119 N N . SER B 1 227 ? -6.488 -3.363 -20.688 1 97.75 227 SER B N 1
ATOM 5120 C CA . SER B 1 227 ? -6.516 -2.213 -21.578 1 97.75 227 SER B CA 1
ATOM 5121 C C . SER B 1 227 ? -5.105 -1.723 -21.906 1 97.75 227 SER B C 1
ATOM 5123 O O . SER B 1 227 ? -4.777 -1.463 -23.062 1 97.75 227 SER B O 1
ATOM 5125 N N . ARG B 1 228 ? -4.281 -1.599 -20.906 1 97.06 228 ARG B N 1
ATOM 5126 C CA . ARG B 1 228 ? -2.904 -1.154 -21.094 1 97.06 228 ARG B CA 1
ATOM 5127 C C . ARG B 1 228 ? -2.123 -2.141 -21.969 1 97.06 228 ARG B C 1
ATOM 5129 O O . ARG B 1 228 ? -1.352 -1.734 -22.828 1 97.06 228 ARG B O 1
ATOM 5136 N N . PHE B 1 229 ? -2.295 -3.369 -21.703 1 96.81 229 PHE B N 1
ATOM 5137 C CA . PHE B 1 229 ? -1.593 -4.41 -22.453 1 96.81 229 PHE B CA 1
ATOM 5138 C C . PHE B 1 229 ? -2.006 -4.398 -23.922 1 96.81 229 PHE B C 1
ATOM 5140 O O . PHE B 1 229 ? -1.155 -4.445 -24.812 1 96.81 229 PHE B O 1
ATOM 5147 N N . THR B 1 230 ? -3.285 -4.32 -24.141 1 95.69 230 THR B N 1
ATOM 5148 C CA . THR B 1 230 ? -3.807 -4.281 -25.5 1 95.69 230 THR B CA 1
ATOM 5149 C C . THR B 1 230 ? -3.27 -3.068 -26.25 1 95.69 230 THR B C 1
ATOM 5151 O O . THR B 1 230 ? -2.824 -3.188 -27.406 1 95.69 230 THR B O 1
ATOM 5154 N N . SER B 1 231 ? -3.305 -1.952 -25.578 1 96 231 SER B N 1
ATOM 5155 C CA . SER B 1 231 ? -2.801 -0.727 -26.188 1 96 231 SER B CA 1
ATOM 5156 C C . SER B 1 231 ? -1.32 -0.851 -26.531 1 96 231 SER B C 1
ATOM 5158 O O . SER B 1 231 ? -0.887 -0.408 -27.594 1 96 231 SER B O 1
ATOM 5160 N N . GLN B 1 232 ? -0.598 -1.473 -25.656 1 94.94 232 GLN B N 1
ATOM 5161 C CA . GLN B 1 232 ? 0.837 -1.618 -25.875 1 94.94 232 GLN B CA 1
ATOM 5162 C C . GLN B 1 232 ? 1.126 -2.598 -27.016 1 94.94 232 GLN B C 1
ATOM 5164 O O . GLN B 1 232 ? 2.023 -2.367 -27.828 1 94.94 232 GLN B O 1
ATOM 5169 N N . VAL B 1 233 ? 0.453 -3.691 -27.062 1 92.44 233 VAL B N 1
ATOM 5170 C CA . VAL B 1 233 ? 0.629 -4.695 -28.094 1 92.44 233 VAL B CA 1
ATOM 5171 C C . VAL B 1 233 ? 0.27 -4.098 -29.453 1 92.44 233 VAL B C 1
ATOM 5173 O O . VAL B 1 233 ? 0.906 -4.406 -30.469 1 92.44 233 VAL B O 1
ATOM 5176 N N . ASP B 1 234 ? -0.722 -3.238 -29.469 1 92.75 234 ASP B N 1
ATOM 5177 C CA . ASP B 1 234 ? -1.124 -2.576 -30.703 1 92.75 234 ASP B CA 1
ATOM 5178 C C . ASP B 1 234 ? -0.074 -1.562 -31.156 1 92.75 234 ASP B C 1
ATOM 5180 O O . ASP B 1 234 ? 0.247 -1.477 -32.344 1 92.75 234 ASP B O 1
ATOM 5184 N N . ALA B 1 235 ? 0.431 -0.873 -30.172 1 93.56 235 ALA B N 1
ATOM 5185 C CA . ALA B 1 235 ? 1.409 0.17 -30.469 1 93.56 235 ALA B CA 1
ATOM 5186 C C . ALA B 1 235 ? 2.752 -0.436 -30.875 1 93.56 235 ALA B C 1
ATOM 5188 O O . ALA B 1 235 ? 3.447 0.097 -31.734 1 93.56 235 ALA B O 1
ATOM 5189 N N . LYS B 1 236 ? 3.109 -1.492 -30.234 1 92.44 236 LYS B N 1
ATOM 5190 C CA . LYS B 1 236 ? 4.363 -2.197 -30.5 1 92.44 236 LYS B CA 1
ATOM 5191 C C . LYS B 1 236 ? 4.137 -3.705 -30.578 1 92.44 236 LYS B C 1
ATOM 5193 O O . LYS B 1 236 ? 4.484 -4.445 -29.656 1 92.44 236 LYS B O 1
ATOM 5198 N N . PRO B 1 237 ? 3.793 -4.145 -31.75 1 88.31 237 PRO B N 1
ATOM 5199 C CA . PRO B 1 237 ? 3.43 -5.555 -31.906 1 88.31 237 PRO B CA 1
ATOM 5200 C C . PRO B 1 237 ? 4.625 -6.492 -31.766 1 88.31 237 PRO B C 1
ATOM 5202 O O . PRO B 1 237 ? 4.453 -7.668 -31.438 1 88.31 237 PRO B O 1
ATOM 5205 N N . ASP B 1 238 ? 5.793 -5.949 -31.984 1 90.12 238 ASP B N 1
ATOM 5206 C CA . ASP B 1 238 ? 6.996 -6.754 -31.797 1 90.12 238 ASP B CA 1
ATOM 5207 C C . ASP B 1 238 ? 7.484 -6.691 -30.359 1 90.12 238 ASP B C 1
ATOM 5209 O O . ASP B 1 238 ? 8.102 -5.707 -29.953 1 90.12 238 ASP B O 1
ATOM 5213 N N . LEU B 1 239 ? 7.293 -7.758 -29.625 1 91 239 LEU B N 1
ATOM 5214 C CA . LEU B 1 239 ? 7.609 -7.809 -28.203 1 91 239 LEU B CA 1
ATOM 5215 C C . LEU B 1 239 ? 9.109 -7.633 -27.984 1 91 239 LEU B C 1
ATOM 5217 O O . LEU B 1 239 ? 9.531 -7.234 -26.891 1 91 239 LEU B O 1
ATOM 5221 N N . SER B 1 240 ? 9.867 -7.977 -28.953 1 88.56 240 SER B N 1
ATOM 5222 C CA . SER B 1 240 ? 11.312 -7.836 -28.828 1 88.56 240 SER B CA 1
ATOM 5223 C C . SER B 1 240 ? 11.719 -6.375 -28.672 1 88.56 240 SER B C 1
ATOM 5225 O O . SER B 1 240 ? 12.82 -6.074 -28.219 1 88.56 240 SER B O 1
ATOM 5227 N N . GLU B 1 241 ? 10.828 -5.516 -28.984 1 89.75 241 GLU B N 1
ATOM 5228 C CA . GLU B 1 241 ? 11.094 -4.082 -28.906 1 89.75 241 GLU B CA 1
ATOM 5229 C C . GLU B 1 241 ? 10.75 -3.535 -27.531 1 89.75 241 GLU B C 1
ATOM 5231 O O . GLU B 1 241 ? 11.086 -2.396 -27.203 1 89.75 241 GLU B O 1
ATOM 5236 N N . TRP B 1 242 ? 10.148 -4.414 -26.766 1 90.5 242 TRP B N 1
ATOM 5237 C CA . TRP B 1 242 ? 9.758 -3.955 -25.438 1 90.5 242 TRP B CA 1
ATOM 5238 C C . TRP B 1 242 ? 10.977 -3.832 -24.531 1 90.5 242 TRP B C 1
ATOM 5240 O O . TRP B 1 242 ? 11.578 -4.84 -24.141 1 90.5 242 TRP B O 1
ATOM 5250 N N . THR B 1 243 ? 11.344 -2.617 -24.188 1 86.75 243 THR B N 1
ATOM 5251 C CA . THR B 1 243 ? 12.492 -2.381 -23.312 1 86.75 243 THR B CA 1
ATOM 5252 C C . THR B 1 243 ? 12.117 -2.6 -21.859 1 86.75 243 THR B C 1
ATOM 5254 O O . THR B 1 243 ? 12.914 -3.131 -21.078 1 86.75 243 THR B O 1
ATOM 5257 N N . ASP B 1 244 ? 10.984 -2.184 -21.5 1 88.62 244 ASP B N 1
ATOM 5258 C CA . ASP B 1 244 ? 10.406 -2.486 -20.188 1 88.62 244 ASP B CA 1
ATOM 5259 C C . ASP B 1 244 ? 9.336 -3.564 -20.297 1 88.62 244 ASP B C 1
ATOM 5261 O O . ASP B 1 244 ? 8.25 -3.314 -20.828 1 88.62 244 ASP B O 1
ATOM 5265 N N . ARG B 1 245 ? 9.602 -4.734 -19.766 1 94.12 245 ARG B N 1
ATOM 5266 C CA . ARG B 1 245 ? 8.719 -5.883 -19.938 1 94.12 245 ARG B CA 1
ATOM 5267 C C . ARG B 1 245 ? 7.875 -6.125 -18.703 1 94.12 245 ARG B C 1
ATOM 5269 O O . ARG B 1 245 ? 7.301 -7.203 -18.531 1 94.12 245 ARG B O 1
ATOM 5276 N N . THR B 1 246 ? 7.828 -5.148 -17.828 1 96.94 246 THR B N 1
ATOM 5277 C CA . THR B 1 246 ? 7.062 -5.289 -16.594 1 96.94 246 THR B CA 1
ATOM 5278 C C . THR B 1 246 ? 5.602 -5.598 -16.891 1 96.94 246 THR B C 1
ATOM 5280 O O . THR B 1 246 ? 5.027 -6.527 -16.328 1 96.94 246 THR B O 1
ATOM 5283 N N . LEU B 1 247 ? 5.031 -4.863 -17.828 1 97.31 247 LEU B N 1
ATOM 5284 C CA . LEU B 1 247 ? 3.633 -5.059 -18.188 1 97.31 247 LEU B CA 1
ATOM 5285 C C . LEU B 1 247 ? 3.408 -6.453 -18.766 1 97.31 247 LEU B C 1
ATOM 5287 O O . LEU B 1 247 ? 2.381 -7.082 -18.5 1 97.31 247 LEU B O 1
ATOM 5291 N N . LEU B 1 248 ? 4.332 -6.918 -19.547 1 96.31 248 LEU B N 1
ATOM 5292 C CA . LEU B 1 248 ? 4.258 -8.25 -20.141 1 96.31 248 LEU B CA 1
ATOM 5293 C C . LEU B 1 248 ? 4.176 -9.32 -19.047 1 96.31 248 LEU B C 1
ATOM 5295 O O . LEU B 1 248 ? 3.326 -10.211 -19.109 1 96.31 248 LEU B O 1
ATOM 5299 N N . TYR B 1 249 ? 5 -9.203 -18.094 1 97.81 249 TYR B N 1
ATOM 5300 C CA . TYR B 1 249 ? 5.078 -10.219 -17.047 1 97.81 249 TYR B CA 1
ATOM 5301 C C . TYR B 1 249 ? 3.92 -10.086 -16.062 1 97.81 249 TYR B C 1
ATOM 5303 O O . TYR B 1 249 ? 3.434 -11.078 -15.523 1 97.81 249 TYR B O 1
ATOM 5311 N N . GLN B 1 250 ? 3.461 -8.836 -15.789 1 98.5 250 GLN B N 1
ATOM 5312 C CA . GLN B 1 250 ? 2.23 -8.648 -15.031 1 98.5 250 GLN B CA 1
ATOM 5313 C C . GLN B 1 250 ? 1.073 -9.422 -15.648 1 98.5 250 GLN B C 1
ATOM 5315 O O . GLN B 1 250 ? 0.388 -10.188 -14.961 1 98.5 250 GLN B O 1
ATOM 5320 N N . MET B 1 251 ? 0.941 -9.25 -16.922 1 97.81 251 MET B N 1
ATOM 5321 C CA . MET B 1 251 ? -0.17 -9.883 -17.641 1 97.81 251 MET B CA 1
ATOM 5322 C C . MET B 1 251 ? 0.022 -11.398 -17.703 1 97.81 251 MET B C 1
ATOM 5324 O O . MET B 1 251 ? -0.95 -12.156 -17.672 1 97.81 251 MET B O 1
ATOM 5328 N N . LEU B 1 252 ? 1.229 -11.797 -17.828 1 97.75 252 LEU B N 1
ATOM 5329 C CA . LEU B 1 252 ? 1.536 -13.219 -17.875 1 97.75 252 LEU B CA 1
ATOM 5330 C C . LEU B 1 252 ? 1.04 -13.93 -16.625 1 97.75 252 LEU B C 1
ATOM 5332 O O . LEU B 1 252 ? 0.282 -14.898 -16.719 1 97.75 252 LEU B O 1
ATOM 5336 N N . VAL B 1 253 ? 1.427 -13.445 -15.477 1 98.75 253 VAL B N 1
ATOM 5337 C CA . VAL B 1 253 ? 1.056 -14.117 -14.234 1 98.75 253 VAL B CA 1
ATOM 5338 C C . VAL B 1 253 ? -0.436 -13.922 -13.969 1 98.75 253 VAL B C 1
ATOM 5340 O O . VAL B 1 253 ? -1.099 -14.82 -13.445 1 98.75 253 VAL B O 1
ATOM 5343 N N . HIS B 1 254 ? -0.954 -12.727 -14.32 1 98.75 254 HIS B N 1
ATOM 5344 C CA . HIS B 1 254 ? -2.389 -12.484 -14.219 1 98.75 254 HIS B CA 1
ATOM 5345 C C . HIS B 1 254 ? -3.176 -13.531 -15.016 1 98.75 254 HIS B C 1
ATOM 5347 O O . HIS B 1 254 ? -4.137 -14.102 -14.5 1 98.75 254 HIS B O 1
ATOM 5353 N N . LEU B 1 255 ? -2.746 -13.781 -16.219 1 98.5 255 LEU B N 1
ATOM 5354 C CA . LEU B 1 255 ? -3.385 -14.781 -17.062 1 98.5 255 LEU B CA 1
ATOM 5355 C C . LEU B 1 255 ? -3.195 -16.188 -16.484 1 98.5 255 LEU B C 1
ATOM 5357 O O . LEU B 1 255 ? -4.129 -16.984 -16.469 1 98.5 255 LEU B O 1
ATOM 5361 N N . ALA B 1 256 ? -2.002 -16.453 -16.078 1 98.69 256 ALA B N 1
ATOM 5362 C CA . ALA B 1 256 ? -1.733 -17.766 -15.484 1 98.69 256 ALA B CA 1
ATOM 5363 C C . ALA B 1 256 ? -2.684 -18.047 -14.328 1 98.69 256 ALA B C 1
ATOM 5365 O O . ALA B 1 256 ? -3.143 -19.188 -14.156 1 98.69 256 ALA B O 1
ATOM 5366 N N . ASP B 1 257 ? -2.979 -17.016 -13.539 1 98.75 257 ASP B N 1
ATOM 5367 C CA . ASP B 1 257 ? -3.799 -17.109 -12.336 1 98.75 257 ASP B CA 1
ATOM 5368 C C . ASP B 1 257 ? -5.262 -17.359 -12.688 1 98.75 257 ASP B C 1
ATOM 5370 O O . ASP B 1 257 ? -6.004 -17.953 -11.898 1 98.75 257 ASP B O 1
ATOM 5374 N N . ILE B 1 258 ? -5.723 -17 -13.875 1 98.44 258 ILE B N 1
ATOM 5375 C CA . ILE B 1 258 ? -7.148 -17.094 -14.172 1 98.44 258 ILE B CA 1
ATOM 5376 C C . ILE B 1 258 ? -7.375 -18.125 -15.281 1 98.44 258 ILE B C 1
ATOM 5378 O O . ILE B 1 258 ? -8.508 -18.344 -15.711 1 98.44 258 ILE B O 1
ATOM 5382 N N . ALA B 1 259 ? -6.398 -18.922 -15.68 1 98.25 259 ALA B N 1
ATOM 5383 C CA . ALA B 1 259 ? -6.457 -19.672 -16.922 1 98.25 259 ALA B CA 1
ATOM 5384 C C . ALA B 1 259 ? -6.965 -21.094 -16.688 1 98.25 259 ALA B C 1
ATOM 5386 O O . ALA B 1 259 ? -7.203 -21.844 -17.641 1 98.25 259 ALA B O 1
ATOM 5387 N N . ASN B 1 260 ? -7.168 -21.484 -15.484 1 96.5 260 ASN B N 1
ATOM 5388 C CA . ASN B 1 260 ? -7.43 -22.875 -15.172 1 96.5 260 ASN B CA 1
ATOM 5389 C C . ASN B 1 260 ? -8.688 -23.391 -15.867 1 96.5 260 ASN B C 1
ATOM 5391 O O . ASN B 1 260 ? -8.812 -24.578 -16.156 1 96.5 260 ASN B O 1
ATOM 5395 N N . PRO B 1 261 ? -9.695 -22.516 -16.281 1 98.31 261 PRO B N 1
ATOM 5396 C CA . PRO B 1 261 ? -10.844 -23.047 -17.031 1 98.31 261 PRO B CA 1
ATOM 5397 C C . PRO B 1 261 ? -10.453 -23.531 -18.422 1 98.31 261 PRO B C 1
ATOM 5399 O O . PRO B 1 261 ? -11.25 -24.203 -19.078 1 98.31 261 PRO B O 1
ATOM 5402 N N . SER B 1 262 ? -9.312 -23.188 -18.844 1 98.25 262 SER B N 1
ATOM 5403 C CA . SER B 1 262 ? -8.875 -23.594 -20.188 1 98.25 262 SER B CA 1
ATOM 5404 C C . SER B 1 262 ? -8.023 -24.859 -20.125 1 98.25 262 SER B C 1
ATOM 5406 O O . SER B 1 262 ? -7.418 -25.25 -21.125 1 98.25 262 SER B O 1
ATOM 5408 N N . ARG B 1 263 ? -7.918 -25.516 -19.016 1 97.62 263 ARG B N 1
ATOM 5409 C CA . ARG B 1 263 ? -7.344 -26.859 -18.891 1 97.62 263 ARG B CA 1
ATOM 5410 C C . ARG B 1 263 ? -8.344 -27.922 -19.312 1 97.62 263 ARG B C 1
ATOM 5412 O O . ARG B 1 263 ? -9.516 -27.625 -19.547 1 97.62 263 ARG B O 1
ATOM 5419 N N . PRO B 1 264 ? -7.84 -29.188 -19.469 1 97.56 264 PRO B N 1
ATOM 5420 C CA . PRO B 1 264 ? -8.82 -30.25 -19.672 1 97.56 264 PRO B CA 1
ATOM 5421 C C . PRO B 1 264 ? -9.961 -30.219 -18.656 1 97.56 264 PRO B C 1
ATOM 5423 O O . PRO B 1 264 ? -9.734 -29.922 -17.484 1 97.56 264 PRO B O 1
ATOM 5426 N N . PHE B 1 265 ? -11.133 -30.516 -19.062 1 98.06 265 PHE B N 1
ATOM 5427 C CA . PHE B 1 265 ? -12.352 -30.203 -18.312 1 98.06 265 PHE B CA 1
ATOM 5428 C C . PHE B 1 265 ? -12.297 -30.828 -16.922 1 98.06 265 PHE B C 1
ATOM 5430 O O . PHE B 1 265 ? -12.781 -30.234 -15.953 1 98.06 265 PHE B O 1
ATOM 5437 N N . HIS B 1 266 ? -11.773 -32.031 -16.797 1 97.38 266 HIS B N 1
ATOM 5438 C CA . HIS B 1 266 ? -11.758 -32.656 -15.484 1 97.38 266 HIS B CA 1
ATOM 5439 C C . HIS B 1 266 ? -10.922 -31.828 -14.5 1 97.38 266 HIS B C 1
ATOM 5441 O O . HIS B 1 266 ? -11.234 -31.766 -13.312 1 97.38 266 HIS B O 1
ATOM 5447 N N . LEU B 1 267 ? -9.836 -31.203 -14.938 1 98.31 267 LEU B N 1
ATOM 5448 C CA . LEU B 1 267 ? -9.047 -30.297 -14.102 1 98.31 267 LEU B CA 1
ATOM 5449 C C . LEU B 1 267 ? -9.766 -28.969 -13.891 1 98.31 267 LEU B C 1
ATOM 5451 O O . LEU B 1 267 ? -9.836 -28.469 -12.773 1 98.31 267 LEU B O 1
ATOM 5455 N N . ALA B 1 268 ? -10.344 -28.406 -15.039 1 98.44 268 ALA B N 1
ATOM 5456 C CA . ALA B 1 268 ? -11.094 -27.156 -14.969 1 98.44 268 ALA B CA 1
ATOM 5457 C C . ALA B 1 268 ? -12.25 -27.266 -13.977 1 98.44 268 ALA B C 1
ATOM 5459 O O . ALA B 1 268 ? -12.477 -26.359 -13.172 1 98.44 268 ALA B O 1
ATOM 5460 N N . ARG B 1 269 ? -12.953 -28.375 -14.031 1 97.88 269 ARG B N 1
ATOM 5461 C CA . ARG B 1 269 ? -14.07 -28.594 -13.125 1 97.88 269 ARG B CA 1
ATOM 5462 C C . ARG B 1 269 ? -13.586 -28.703 -11.68 1 97.88 269 ARG B C 1
ATOM 5464 O O . ARG B 1 269 ? -14.234 -28.203 -10.758 1 97.88 269 ARG B O 1
ATOM 5471 N N . GLY B 1 270 ? -12.445 -29.438 -11.5 1 98.06 270 GLY B N 1
ATOM 5472 C CA . GLY B 1 270 ? -11.867 -29.516 -10.172 1 98.06 270 GLY B CA 1
ATOM 5473 C C . GLY B 1 270 ? -11.578 -28.156 -9.555 1 98.06 270 GLY B C 1
ATOM 5474 O O . GLY B 1 270 ? -11.891 -27.922 -8.391 1 98.06 270 GLY B O 1
ATOM 5475 N N . TRP B 1 271 ? -11.023 -27.281 -10.289 1 98.56 271 TRP B N 1
ATOM 5476 C CA . TRP B 1 271 ? -10.711 -25.938 -9.82 1 98.56 271 TRP B CA 1
ATOM 5477 C C . TRP B 1 271 ? -11.984 -25.125 -9.609 1 98.56 271 TRP B C 1
ATOM 5479 O O . TRP B 1 271 ? -12.094 -24.359 -8.648 1 98.56 271 TRP B O 1
ATOM 5489 N N . ALA B 1 272 ? -13 -25.266 -10.531 1 98.38 272 ALA B N 1
ATOM 5490 C CA . ALA B 1 272 ? -14.273 -24.547 -10.406 1 98.38 272 ALA B CA 1
ATOM 5491 C C . ALA B 1 272 ? -14.969 -24.906 -9.094 1 98.38 272 ALA B C 1
ATOM 5493 O O . ALA B 1 272 ? -15.461 -24.016 -8.398 1 98.38 272 ALA B O 1
ATOM 5494 N N . GLU B 1 273 ? -15.008 -26.141 -8.766 1 97.88 273 GLU B N 1
ATOM 5495 C CA . GLU B 1 273 ? -15.664 -26.578 -7.535 1 97.88 273 GLU B CA 1
ATOM 5496 C C . GLU B 1 273 ? -14.969 -25.984 -6.309 1 97.88 273 GLU B C 1
ATOM 5498 O O . GLU B 1 273 ? -15.633 -25.578 -5.355 1 97.88 273 GLU B O 1
ATOM 5503 N N . ARG B 1 274 ? -13.719 -25.891 -6.34 1 98.31 274 ARG B N 1
ATOM 5504 C CA . ARG B 1 274 ? -12.938 -25.422 -5.211 1 98.31 274 ARG B CA 1
ATOM 5505 C C . ARG B 1 274 ? -13.102 -23.906 -5.027 1 98.31 274 ARG B C 1
ATOM 5507 O O . ARG B 1 274 ? -13.219 -23.422 -3.898 1 98.31 274 ARG B O 1
ATOM 5514 N N . VAL B 1 275 ? -13.102 -23.125 -6.137 1 98.38 275 VAL B N 1
ATOM 5515 C CA . VAL B 1 275 ? -13.242 -21.672 -6.008 1 98.38 275 VAL B CA 1
ATOM 5516 C C . VAL B 1 275 ? -14.672 -21.328 -5.578 1 98.38 275 VAL B C 1
ATOM 5518 O O . VAL B 1 275 ? -14.875 -20.406 -4.781 1 98.38 275 VAL B O 1
ATOM 5521 N N . ILE B 1 276 ? -15.648 -22.078 -6.117 1 98.12 276 ILE B N 1
ATOM 5522 C CA . ILE B 1 276 ? -17.047 -21.859 -5.734 1 98.12 276 ILE B CA 1
ATOM 5523 C C . ILE B 1 276 ? -17.234 -22.188 -4.254 1 98.12 276 ILE B C 1
ATOM 5525 O O . ILE B 1 276 ? -17.938 -21.469 -3.541 1 98.12 276 ILE B O 1
ATOM 5529 N N . GLU B 1 277 ? -16.609 -23.266 -3.82 1 98.12 277 GLU B N 1
ATOM 5530 C CA . GLU B 1 277 ? -16.656 -23.594 -2.398 1 98.12 277 GLU B CA 1
ATOM 5531 C C . GLU B 1 277 ? -16.109 -22.438 -1.549 1 98.12 277 GLU B C 1
ATOM 5533 O O . GLU B 1 277 ? -16.703 -22.094 -0.526 1 98.12 277 GLU B O 1
ATOM 5538 N N . GLU B 1 278 ? -15.055 -21.875 -1.944 1 98.44 278 GLU B N 1
ATOM 5539 C CA . GLU B 1 278 ? -14.438 -20.781 -1.205 1 98.44 278 GLU B CA 1
ATOM 5540 C C . GLU B 1 278 ? -15.344 -19.547 -1.193 1 98.44 278 GLU B C 1
ATOM 5542 O O . GLU B 1 278 ? -15.453 -18.859 -0.176 1 98.44 278 GLU B O 1
ATOM 5547 N N . PHE B 1 279 ? -15.984 -19.281 -2.305 1 98.19 279 PHE B N 1
ATOM 5548 C CA . PHE B 1 279 ? -16.922 -18.188 -2.379 1 98.19 279 PHE B CA 1
ATOM 5549 C C . PHE B 1 279 ? -18.109 -18.406 -1.437 1 98.19 279 PHE B C 1
ATOM 5551 O O . PHE B 1 279 ? -18.5 -17.516 -0.703 1 98.19 279 PHE B O 1
ATOM 5558 N N . CYS B 1 280 ? -18.594 -19.609 -1.48 1 97.62 280 CYS B N 1
ATOM 5559 C CA . CYS B 1 280 ? -19.719 -19.953 -0.597 1 97.62 280 CYS B CA 1
ATOM 5560 C C . CYS B 1 280 ? -19.312 -19.812 0.866 1 97.62 280 CYS B C 1
ATOM 5562 O O . CYS B 1 280 ? -20.062 -19.266 1.676 1 97.62 280 CYS B O 1
ATOM 5564 N N . ASP B 1 281 ? -18.156 -20.266 1.173 1 97.94 281 ASP B N 1
ATOM 5565 C CA . ASP B 1 281 ? -17.641 -20.141 2.533 1 97.94 281 ASP B CA 1
ATOM 5566 C C . ASP B 1 281 ? -17.547 -18.672 2.941 1 97.94 281 ASP B C 1
ATOM 5568 O O . ASP B 1 281 ? -17.859 -18.312 4.078 1 97.94 281 ASP B O 1
ATOM 5572 N N . GLN B 1 282 ? -17.062 -17.828 2.074 1 98.44 282 GLN B N 1
ATOM 5573 C CA . GLN B 1 282 ? -17 -16.406 2.365 1 98.44 282 GLN B CA 1
ATOM 5574 C C . GLN B 1 282 ? -18.391 -15.836 2.631 1 98.44 282 GLN B C 1
ATOM 5576 O O . GLN B 1 282 ? -18.578 -15.031 3.547 1 98.44 282 GLN B O 1
ATOM 5581 N N . GLY B 1 283 ? -19.359 -16.203 1.734 1 98.06 283 GLY B N 1
ATOM 5582 C CA . GLY B 1 283 ? -20.719 -15.75 1.965 1 98.06 283 GLY B CA 1
ATOM 5583 C C . GLY B 1 283 ? -21.25 -16.141 3.334 1 98.06 283 GLY B C 1
ATOM 5584 O O . GLY B 1 283 ? -21.906 -15.328 3.998 1 98.06 283 GLY B O 1
ATOM 5585 N N . ASP B 1 284 ? -20.969 -17.344 3.756 1 97.62 284 ASP B N 1
ATOM 5586 C CA . ASP B 1 284 ? -21.359 -17.812 5.086 1 97.62 284 ASP B CA 1
ATOM 5587 C C . ASP B 1 284 ? -20.719 -16.953 6.176 1 97.62 284 ASP B C 1
ATOM 5589 O O . ASP B 1 284 ? -21.359 -16.609 7.164 1 97.62 284 ASP B O 1
ATOM 5593 N N . ARG B 1 285 ? -19.484 -16.641 5.996 1 97.81 285 ARG B N 1
ATOM 5594 C CA . ARG B 1 285 ? -18.781 -15.812 6.957 1 97.81 285 ARG B CA 1
ATOM 5595 C C . ARG B 1 285 ? -19.344 -14.398 6.988 1 97.81 285 ARG B C 1
ATOM 5597 O O . ARG B 1 285 ? -19.438 -13.781 8.055 1 97.81 285 ARG B O 1
ATOM 5604 N N . GLU B 1 286 ? -19.594 -13.883 5.824 1 97.81 286 GLU B N 1
ATOM 5605 C CA . GLU B 1 286 ? -20.219 -12.57 5.758 1 97.81 286 GLU B CA 1
ATOM 5606 C C . GLU B 1 286 ? -21.516 -12.539 6.559 1 97.81 286 GLU B C 1
ATOM 5608 O O . GLU B 1 286 ? -21.734 -11.641 7.379 1 97.81 286 GLU B O 1
ATOM 5613 N N . ALA B 1 287 ? -22.328 -13.523 6.355 1 96.56 287 ALA B N 1
ATOM 5614 C CA . ALA B 1 287 ? -23.594 -13.625 7.074 1 96.56 287 ALA B CA 1
ATOM 5615 C C . ALA B 1 287 ? -23.359 -13.727 8.578 1 96.56 287 ALA B C 1
ATOM 5617 O O . ALA B 1 287 ? -24.047 -13.07 9.367 1 96.56 287 ALA B O 1
ATOM 5618 N N . ALA B 1 288 ? -22.422 -14.453 8.914 1 96.69 288 ALA B N 1
ATOM 5619 C CA . ALA B 1 288 ? -22.141 -14.703 10.32 1 96.69 288 ALA B CA 1
ATOM 5620 C C . ALA B 1 288 ? -21.672 -13.422 11.023 1 96.69 288 ALA B C 1
ATOM 5622 O O . ALA B 1 288 ? -21.906 -13.234 12.211 1 96.69 288 ALA B O 1
ATOM 5623 N N . CYS B 1 289 ? -21.016 -12.562 10.266 1 94.75 289 CYS B N 1
ATOM 5624 C CA . CYS B 1 289 ? -20.484 -11.336 10.859 1 94.75 289 CYS B CA 1
ATOM 5625 C C . CYS B 1 289 ? -21.469 -10.18 10.672 1 94.75 289 CYS B C 1
ATOM 5627 O O . CYS B 1 289 ? -21.125 -9.031 10.969 1 94.75 289 CYS B O 1
ATOM 5629 N N . GLY B 1 290 ? -22.625 -10.43 10.102 1 94.81 290 GLY B N 1
ATOM 5630 C CA . GLY B 1 290 ? -23.641 -9.406 9.961 1 94.81 290 GLY B CA 1
ATOM 5631 C C . GLY B 1 290 ? -23.422 -8.5 8.766 1 94.81 290 GLY B C 1
ATOM 5632 O O . GLY B 1 290 ? -23.984 -7.406 8.695 1 94.81 290 GLY B O 1
ATOM 5633 N N . LEU B 1 291 ? -22.578 -8.922 7.863 1 95.62 291 LEU B N 1
ATOM 5634 C CA . LEU B 1 291 ? -22.344 -8.18 6.629 1 95.62 291 LEU B CA 1
ATOM 5635 C C . LEU B 1 291 ? -23.328 -8.609 5.539 1 95.62 291 LEU B C 1
ATOM 5637 O O . LEU B 1 291 ? -23.797 -9.75 5.543 1 95.62 291 LEU B O 1
ATOM 5641 N N . PRO B 1 292 ? -23.609 -7.578 4.656 1 95.31 292 PRO B N 1
ATOM 5642 C CA . PRO B 1 292 ? -24.344 -8.047 3.479 1 95.31 292 PRO B CA 1
ATOM 5643 C C . PRO B 1 292 ? -23.594 -9.141 2.715 1 95.31 292 PRO B C 1
ATOM 5645 O O . PRO B 1 292 ? -22.391 -9.023 2.488 1 95.31 292 PRO B O 1
ATOM 5648 N N . VAL B 1 293 ? -24.344 -10.195 2.361 1 97.12 293 VAL B N 1
ATOM 5649 C CA . VAL B 1 293 ? -23.734 -11.305 1.639 1 97.12 293 VAL B CA 1
ATOM 5650 C C . VAL B 1 293 ? -23.516 -10.914 0.178 1 97.12 293 VAL B C 1
ATOM 5652 O O . VAL B 1 293 ? -24.453 -10.523 -0.512 1 97.12 293 VAL B O 1
ATOM 5655 N N . SER B 1 294 ? -22.281 -11.008 -0.262 1 96.44 294 SER B N 1
ATOM 5656 C CA . SER B 1 294 ? -21.953 -10.672 -1.643 1 96.44 294 SER B CA 1
ATOM 5657 C C . SER B 1 294 ? -22.672 -11.602 -2.623 1 96.44 294 SER B C 1
ATOM 5659 O O . SER B 1 294 ? -22.781 -12.805 -2.377 1 96.44 294 SER B O 1
ATOM 5661 N N . ALA B 1 295 ? -23.094 -11.023 -3.699 1 93.5 295 ALA B N 1
ATOM 5662 C CA . ALA B 1 295 ? -23.906 -11.75 -4.672 1 93.5 295 ALA B CA 1
ATOM 5663 C C . ALA B 1 295 ? -23.172 -12.992 -5.176 1 93.5 295 ALA B C 1
ATOM 5665 O O . ALA B 1 295 ? -23.766 -14.07 -5.285 1 93.5 295 ALA B O 1
ATOM 5666 N N . MET B 1 296 ? -21.906 -12.922 -5.418 1 93.94 296 MET B N 1
ATOM 5667 C CA . MET B 1 296 ? -21.141 -14.023 -6 1 93.94 296 MET B CA 1
ATOM 5668 C C . MET B 1 296 ? -20.703 -15.008 -4.922 1 93.94 296 MET B C 1
ATOM 5670 O O . MET B 1 296 ? -20.109 -16.047 -5.23 1 93.94 296 MET B O 1
ATOM 5674 N N . CYS B 1 297 ? -21.016 -14.711 -3.674 1 96.94 297 CYS B N 1
ATOM 5675 C CA . CYS B 1 297 ? -20.594 -15.562 -2.562 1 96.94 297 CYS B CA 1
ATOM 5676 C C . CYS B 1 297 ? -21.812 -16.172 -1.867 1 96.94 297 CYS B C 1
ATOM 5678 O O . CYS B 1 297 ? -21.672 -16.844 -0.847 1 96.94 297 CYS B O 1
ATOM 5680 N N . ASN B 1 298 ? -23 -15.906 -2.406 1 96 298 ASN B N 1
ATOM 5681 C CA . ASN B 1 298 ? -24.234 -16.359 -1.788 1 96 298 ASN B CA 1
ATOM 5682 C C . ASN B 1 298 ? -24.531 -17.812 -2.156 1 96 298 ASN B C 1
ATOM 5684 O O . ASN B 1 298 ? -24.969 -18.094 -3.275 1 96 298 ASN B O 1
ATOM 5688 N N . ARG B 1 299 ? -24.344 -18.703 -1.235 1 94.5 299 ARG B N 1
ATOM 5689 C CA . ARG B 1 299 ? -24.516 -20.141 -1.422 1 94.5 299 ARG B CA 1
ATOM 5690 C C . ARG B 1 299 ? -25.938 -20.453 -1.898 1 94.5 299 ARG B C 1
ATOM 5692 O O . ARG B 1 299 ? -26.125 -21.406 -2.66 1 94.5 299 ARG B O 1
ATOM 5699 N N . VAL B 1 300 ? -26.891 -19.656 -1.502 1 92.75 300 VAL B N 1
ATOM 5700 C CA . VAL B 1 300 ? -28.297 -19.922 -1.78 1 92.75 300 VAL B CA 1
ATOM 5701 C C . VAL B 1 300 ? -28.609 -19.609 -3.246 1 92.75 300 VAL B C 1
ATOM 5703 O O . VAL B 1 300 ? -29.391 -20.312 -3.881 1 92.75 300 VAL B O 1
ATOM 5706 N N . THR B 1 301 ? -27.969 -18.656 -3.773 1 94.69 301 THR B N 1
ATOM 5707 C CA . THR B 1 301 ? -28.312 -18.219 -5.121 1 94.69 301 THR B CA 1
ATOM 5708 C C . THR B 1 301 ? -27.203 -18.594 -6.105 1 94.69 301 THR B C 1
ATOM 5710 O O . THR B 1 301 ? -27.328 -18.375 -7.309 1 94.69 301 THR B O 1
ATOM 5713 N N . MET B 1 302 ? -26.172 -19.25 -5.602 1 95.75 302 MET B N 1
ATOM 5714 C CA . MET B 1 302 ? -25.016 -19.594 -6.422 1 95.75 302 MET B CA 1
ATOM 5715 C C . MET B 1 302 ? -25.375 -20.641 -7.465 1 95.75 302 MET B C 1
ATOM 5717 O O . MET B 1 302 ? -26.062 -21.625 -7.16 1 95.75 302 MET B O 1
ATOM 5721 N N . ASN B 1 303 ? -25.031 -20.375 -8.742 1 97.12 303 ASN B N 1
ATOM 5722 C CA . ASN B 1 303 ? -25.078 -21.328 -9.844 1 97.12 303 ASN B CA 1
ATOM 5723 C C . ASN B 1 303 ? -23.703 -21.516 -10.484 1 97.12 303 ASN B C 1
ATOM 5725 O O . ASN B 1 303 ? -23.25 -20.656 -11.258 1 97.12 303 ASN B O 1
ATOM 5729 N N . MET B 1 304 ? -23.062 -22.672 -10.219 1 97.62 304 MET B N 1
ATOM 5730 C CA . MET B 1 304 ? -21.656 -22.891 -10.57 1 97.62 304 MET B CA 1
ATOM 5731 C C . MET B 1 304 ? -21.469 -22.859 -12.086 1 97.62 304 MET B C 1
ATOM 5733 O O . MET B 1 304 ? -20.609 -22.141 -12.594 1 97.62 304 MET B O 1
ATOM 5737 N N . PRO B 1 305 ? -22.234 -23.562 -12.906 1 98.25 305 PRO B N 1
ATOM 5738 C CA . PRO B 1 305 ? -22.062 -23.5 -14.352 1 98.25 305 PRO B CA 1
ATOM 5739 C C . PRO B 1 305 ? -22.172 -22.078 -14.906 1 98.25 305 PRO B C 1
ATOM 5741 O O . PRO B 1 305 ? -21.328 -21.656 -15.719 1 98.25 305 PRO B O 1
ATOM 5744 N N . ARG B 1 306 ? -23.094 -21.344 -14.438 1 97.94 306 ARG B N 1
ATOM 5745 C CA . ARG B 1 306 ? -23.312 -19.984 -14.922 1 97.94 306 ARG B CA 1
ATOM 5746 C C . ARG B 1 306 ? -22.188 -19.062 -14.469 1 97.94 306 ARG B C 1
ATOM 5748 O O . ARG B 1 306 ? -21.766 -18.172 -15.219 1 97.94 306 ARG B O 1
ATOM 5755 N N . ALA B 1 307 ? -21.797 -19.281 -13.227 1 97.94 307 ALA B N 1
ATOM 5756 C CA . ALA B 1 307 ? -20.656 -18.5 -12.727 1 97.94 307 ALA B CA 1
ATOM 5757 C C . ALA B 1 307 ? -19.406 -18.75 -13.57 1 97.94 307 ALA B C 1
ATOM 5759 O O . ALA B 1 307 ? -18.688 -17.797 -13.906 1 97.94 307 ALA B O 1
ATOM 5760 N N . GLN B 1 308 ? -19.156 -19.984 -13.906 1 98.31 308 GLN B N 1
ATOM 5761 C CA . GLN B 1 308 ? -17.984 -20.344 -14.703 1 98.31 308 GLN B CA 1
ATOM 5762 C C . GLN B 1 308 ? -18.094 -19.766 -16.109 1 98.31 308 GLN B C 1
ATOM 5764 O O . GLN B 1 308 ? -17.109 -19.25 -16.656 1 98.31 308 GLN B O 1
ATOM 5769 N N . LEU B 1 309 ? -19.266 -19.891 -16.719 1 98.5 309 LEU B N 1
ATOM 5770 C CA . LEU B 1 309 ? -19.484 -19.344 -18.047 1 98.5 309 LEU B CA 1
ATOM 5771 C C . LEU B 1 309 ? -19.312 -17.828 -18.047 1 98.5 309 LEU B C 1
ATOM 5773 O O . LEU B 1 309 ? -18.719 -17.266 -18.969 1 98.5 309 LEU B O 1
ATOM 5777 N N . GLY B 1 310 ? -19.875 -17.188 -17.031 1 98.12 310 GLY B N 1
ATOM 5778 C CA . GLY B 1 310 ? -19.688 -15.75 -16.891 1 98.12 310 GLY B CA 1
ATOM 5779 C C . GLY B 1 310 ? -18.234 -15.352 -16.766 1 98.12 310 GLY B C 1
ATOM 5780 O O . GLY B 1 310 ? -17.781 -14.414 -17.422 1 98.12 310 GLY B O 1
ATOM 5781 N N . PHE B 1 311 ? -17.5 -16.078 -15.898 1 98.31 311 PHE B N 1
ATOM 5782 C CA . PHE B 1 311 ? -16.078 -15.805 -15.688 1 98.31 311 PHE B CA 1
ATOM 5783 C C . PHE B 1 311 ? -15.305 -15.961 -16.984 1 98.31 311 PHE B C 1
ATOM 5785 O O . PHE B 1 311 ? -14.469 -15.109 -17.328 1 98.31 311 PHE B O 1
ATOM 5792 N N . ILE B 1 312 ? -15.547 -17 -17.703 1 98.5 312 ILE B N 1
ATOM 5793 C CA . ILE B 1 312 ? -14.875 -17.297 -18.969 1 98.5 312 ILE B CA 1
ATOM 5794 C C . ILE B 1 312 ? -15.141 -16.172 -19.969 1 98.5 312 ILE B C 1
ATOM 5796 O O . ILE B 1 312 ? -14.211 -15.664 -20.609 1 98.5 312 ILE B O 1
ATOM 5800 N N . ASN B 1 313 ? -16.344 -15.734 -20.062 1 97.94 313 ASN B N 1
ATOM 5801 C CA . ASN B 1 313 ? -16.75 -14.766 -21.062 1 97.94 313 ASN B CA 1
ATOM 5802 C C . ASN B 1 313 ? -16.234 -13.367 -20.75 1 97.94 313 ASN B C 1
ATOM 5804 O O . ASN B 1 313 ? -15.852 -12.617 -21.656 1 97.94 313 ASN B O 1
ATOM 5808 N N . ILE B 1 314 ? -16.203 -13.023 -19.5 1 97.88 314 ILE B N 1
ATOM 5809 C CA . ILE B 1 314 ? -15.898 -11.648 -19.109 1 97.88 314 ILE B CA 1
ATOM 5810 C C . ILE B 1 314 ? -14.398 -11.492 -18.906 1 97.88 314 ILE B C 1
ATOM 5812 O O . ILE B 1 314 ? -13.82 -10.461 -19.266 1 97.88 314 ILE B O 1
ATOM 5816 N N . PHE B 1 315 ? -13.766 -12.516 -18.391 1 98.06 315 PHE B N 1
ATOM 5817 C CA . PHE B 1 315 ? -12.391 -12.312 -17.938 1 98.06 315 PHE B CA 1
ATOM 5818 C C . PHE B 1 315 ? -11.414 -13.125 -18.781 1 98.06 315 PHE B C 1
ATOM 5820 O O . PHE B 1 315 ? -10.445 -12.578 -19.312 1 98.06 315 PHE B O 1
ATOM 5827 N N . LEU B 1 316 ? -11.625 -14.414 -19 1 98.5 316 LEU B N 1
ATOM 5828 C CA . LEU B 1 316 ? -10.609 -15.289 -19.562 1 98.5 316 LEU B CA 1
ATOM 5829 C C . LEU B 1 316 ? -10.531 -15.117 -21.078 1 98.5 316 LEU B C 1
ATOM 5831 O O . LEU B 1 316 ? -9.453 -14.883 -21.625 1 98.5 316 LEU B O 1
ATOM 5835 N N . LYS B 1 317 ? -11.641 -15.195 -21.781 1 97 317 LYS B N 1
ATOM 5836 C CA . LYS B 1 317 ? -11.648 -15.18 -23.25 1 97 317 LYS B CA 1
ATOM 5837 C C . LYS B 1 317 ? -11.055 -13.883 -23.781 1 97 317 LYS B C 1
ATOM 5839 O O . LYS B 1 317 ? -10.18 -13.906 -24.656 1 97 317 LYS B O 1
ATOM 5844 N N . PRO B 1 318 ? -11.484 -12.695 -23.281 1 96.81 318 PRO B N 1
ATOM 5845 C CA . PRO B 1 318 ? -10.859 -11.461 -23.766 1 96.81 318 PRO B CA 1
ATOM 5846 C C . PRO B 1 318 ? -9.359 -11.414 -23.484 1 96.81 318 PRO B C 1
ATOM 5848 O O . PRO B 1 318 ? -8.602 -10.883 -24.297 1 96.81 318 PRO B O 1
ATOM 5851 N N . THR B 1 319 ? -8.953 -11.945 -22.359 1 97.88 319 THR B N 1
ATOM 5852 C CA . THR B 1 319 ? -7.531 -11.945 -22.031 1 97.88 319 THR B CA 1
ATOM 5853 C C . THR B 1 319 ? -6.754 -12.844 -22.984 1 97.88 319 THR B C 1
ATOM 5855 O O . THR B 1 319 ? -5.688 -12.469 -23.484 1 97.88 319 THR B O 1
ATOM 5858 N N . LEU B 1 320 ? -7.277 -14.031 -23.281 1 97.44 320 LEU B N 1
ATOM 5859 C CA . LEU B 1 320 ? -6.645 -14.938 -24.234 1 97.44 320 LEU B CA 1
ATOM 5860 C C . LEU B 1 320 ? -6.555 -14.305 -25.625 1 97.44 320 LEU B C 1
ATOM 5862 O O . LEU B 1 320 ? -5.535 -14.43 -26.297 1 97.44 320 LEU B O 1
ATOM 5866 N N . ASN B 1 321 ? -7.609 -13.617 -25.984 1 94.75 321 ASN B N 1
ATOM 5867 C CA . ASN B 1 321 ? -7.605 -12.938 -27.281 1 94.75 321 ASN B CA 1
ATOM 5868 C C . ASN B 1 321 ? -6.484 -11.906 -27.375 1 94.75 321 ASN B C 1
ATOM 5870 O O . ASN B 1 321 ? -5.824 -11.789 -28.406 1 94.75 321 ASN B O 1
ATOM 5874 N N . CYS B 1 322 ? -6.32 -11.227 -26.328 1 93.94 322 CYS B N 1
ATOM 5875 C CA . CYS B 1 322 ? -5.266 -10.219 -26.281 1 93.94 322 CYS B CA 1
ATOM 5876 C C . CYS B 1 322 ? -3.889 -10.875 -26.359 1 93.94 322 CYS B C 1
ATOM 5878 O O . CYS B 1 322 ? -2.949 -10.289 -26.906 1 93.94 322 CYS B O 1
ATOM 5880 N N . PHE B 1 323 ? -3.738 -12.109 -25.891 1 94.69 323 PHE B N 1
ATOM 5881 C CA . PHE B 1 323 ? -2.461 -12.805 -25.828 1 94.69 323 PHE B CA 1
ATOM 5882 C C . PHE B 1 323 ? -2.16 -13.508 -27.141 1 94.69 323 PHE B C 1
ATOM 5884 O O . PHE B 1 323 ? -1.064 -14.039 -27.344 1 94.69 323 PHE B O 1
ATOM 5891 N N . GLU B 1 324 ? -3.066 -13.5 -28.062 1 92.19 324 GLU B N 1
ATOM 5892 C CA . GLU B 1 324 ? -2.891 -14.227 -29.312 1 92.19 324 GLU B CA 1
ATOM 5893 C C . GLU B 1 324 ? -1.625 -13.773 -30.047 1 92.19 324 GLU B C 1
ATOM 5895 O O . GLU B 1 324 ? -0.924 -14.594 -30.641 1 92.19 324 GLU B O 1
ATOM 5900 N N . ARG B 1 325 ? -1.316 -12.516 -29.969 1 85.88 325 ARG B N 1
ATOM 5901 C CA . ARG B 1 325 ? -0.124 -12.008 -30.641 1 85.88 325 ARG B CA 1
ATOM 5902 C C . ARG B 1 325 ? 1.122 -12.242 -29.781 1 85.88 325 ARG B C 1
ATOM 5904 O O . ARG B 1 325 ? 2.195 -12.523 -30.328 1 85.88 325 ARG B O 1
ATOM 5911 N N . ALA B 1 326 ? 0.963 -12.156 -28.531 1 87.12 326 ALA B N 1
ATOM 5912 C CA . ALA B 1 326 ? 2.107 -12.25 -27.625 1 87.12 326 ALA B CA 1
ATOM 5913 C C . ALA B 1 326 ? 2.502 -13.703 -27.391 1 87.12 326 ALA B C 1
ATOM 5915 O O . ALA B 1 326 ? 3.688 -14.023 -27.281 1 87.12 326 ALA B O 1
ATOM 5916 N N . ALA B 1 327 ? 1.535 -14.594 -27.328 1 91.38 327 ALA B N 1
ATOM 5917 C CA . ALA B 1 327 ? 1.77 -16 -27 1 91.38 327 ALA B CA 1
ATOM 5918 C C . ALA B 1 327 ? 0.824 -16.906 -27.781 1 91.38 327 ALA B C 1
ATOM 5920 O O . ALA B 1 327 ? 0.031 -17.641 -27.188 1 91.38 327 ALA B O 1
ATOM 5921 N N . PRO B 1 328 ? 0.99 -16.953 -29.062 1 91.44 328 PRO B N 1
ATOM 5922 C CA . PRO B 1 328 ? 0.041 -17.688 -29.906 1 91.44 328 PRO B CA 1
ATOM 5923 C C . PRO B 1 328 ? -0.004 -19.188 -29.594 1 91.44 328 PRO B C 1
ATOM 5925 O O . PRO B 1 328 ? -1.074 -19.797 -29.641 1 91.44 328 PRO B O 1
ATOM 5928 N N . ASP B 1 329 ? 1.079 -19.812 -29.297 1 92.19 329 ASP B N 1
ATOM 5929 C CA . ASP B 1 329 ? 1.106 -21.234 -29.031 1 92.19 329 ASP B CA 1
ATOM 5930 C C . ASP B 1 329 ? 0.297 -21.578 -27.781 1 92.19 329 ASP B C 1
ATOM 5932 O O . ASP B 1 329 ? -0.474 -22.531 -27.766 1 92.19 329 ASP B O 1
ATOM 5936 N N . PHE B 1 330 ? 0.508 -20.781 -26.781 1 94.81 330 PHE B N 1
ATOM 5937 C CA . PHE B 1 330 ? -0.257 -21 -25.562 1 94.81 330 PHE B CA 1
ATOM 5938 C C . PHE B 1 330 ? -1.747 -20.812 -25.812 1 94.81 330 PHE B C 1
ATOM 5940 O O . PHE B 1 330 ? -2.57 -21.609 -25.359 1 94.81 330 PHE B O 1
ATOM 5947 N N . VAL B 1 331 ? -2.088 -19.75 -26.5 1 96.12 331 VAL B N 1
ATOM 5948 C CA . VAL B 1 331 ? -3.486 -19.406 -26.734 1 96.12 331 VAL B CA 1
ATOM 5949 C C . VAL B 1 331 ? -4.172 -20.531 -27.516 1 96.12 331 VAL B C 1
ATOM 5951 O O . VAL B 1 331 ? -5.309 -20.891 -27.203 1 96.12 331 VAL B O 1
ATOM 5954 N N . ARG B 1 332 ? -3.49 -21.078 -28.453 1 94.38 332 ARG B N 1
ATOM 5955 C CA . ARG B 1 332 ? -4.047 -22.172 -29.234 1 94.38 332 ARG B CA 1
ATOM 5956 C C . ARG B 1 332 ? -4.348 -23.375 -28.344 1 94.38 332 ARG B C 1
ATOM 5958 O O . ARG B 1 332 ? -5.43 -23.969 -28.422 1 94.38 332 ARG B O 1
ATOM 5965 N N . MET B 1 333 ? -3.422 -23.672 -27.547 1 93.88 333 MET B N 1
ATOM 5966 C CA . MET B 1 333 ? -3.582 -24.797 -26.625 1 93.88 333 MET B CA 1
ATOM 5967 C C . MET B 1 333 ? -4.723 -24.547 -25.641 1 93.88 333 MET B C 1
ATOM 5969 O O . MET B 1 333 ? -5.535 -25.438 -25.391 1 93.88 333 MET B O 1
ATOM 5973 N N . ALA B 1 334 ? -4.789 -23.375 -25.109 1 96.69 334 ALA B N 1
ATOM 5974 C CA . ALA B 1 334 ? -5.797 -23 -24.125 1 96.69 334 ALA B CA 1
ATOM 5975 C C . ALA B 1 334 ? -7.191 -22.984 -24.75 1 96.69 334 ALA B C 1
ATOM 5977 O O . ALA B 1 334 ? -8.148 -23.484 -24.156 1 96.69 334 ALA B O 1
ATOM 5978 N N . LEU B 1 335 ? -7.32 -22.484 -25.938 1 95.44 335 LEU B N 1
ATOM 5979 C CA . LEU B 1 335 ? -8.617 -22.328 -26.594 1 95.44 335 LEU B CA 1
ATOM 5980 C C . LEU B 1 335 ? -9.203 -23.688 -26.969 1 95.44 335 LEU B C 1
ATOM 5982 O O . LEU B 1 335 ? -10.422 -23.859 -26.938 1 95.44 335 LEU B O 1
ATOM 5986 N N . GLU B 1 336 ? -8.414 -24.578 -27.281 1 93.12 336 GLU B N 1
ATOM 5987 C CA . GLU B 1 336 ? -8.883 -25.922 -27.609 1 93.12 336 GLU B CA 1
ATOM 5988 C C . GLU B 1 336 ? -9.633 -26.547 -26.438 1 93.12 336 GLU B C 1
ATOM 5990 O O . GLU B 1 336 ? -10.719 -27.109 -26.625 1 93.12 336 GLU B O 1
ATOM 5995 N N . HIS B 1 337 ? -9.117 -26.453 -25.328 1 96.25 337 HIS B N 1
ATOM 5996 C CA . HIS B 1 337 ? -9.758 -27 -24.141 1 96.25 337 HIS B CA 1
ATOM 5997 C C . HIS B 1 337 ? -10.906 -26.109 -23.672 1 96.25 337 HIS B C 1
ATOM 5999 O O . HIS B 1 337 ? -11.898 -26.609 -23.125 1 96.25 337 HIS B O 1
ATOM 6005 N N . LEU B 1 338 ? -10.75 -24.828 -23.891 1 97.81 338 LEU B N 1
ATOM 6006 C CA . LEU B 1 338 ? -11.75 -23.875 -23.391 1 97.81 338 LEU B CA 1
ATOM 6007 C C . LEU B 1 338 ? -13.094 -24.109 -24.078 1 97.81 338 LEU B C 1
ATOM 6009 O O . LEU B 1 338 ? -14.141 -24.031 -23.438 1 97.81 338 LEU B O 1
ATOM 6013 N N . ASP B 1 339 ? -13.07 -24.375 -25.328 1 96.75 339 ASP B N 1
ATOM 6014 C CA . ASP B 1 339 ? -14.297 -24.625 -26.078 1 96.75 339 ASP B CA 1
ATOM 6015 C C . ASP B 1 339 ? -15.031 -25.859 -25.531 1 96.75 339 ASP B C 1
ATOM 6017 O O . ASP B 1 339 ? -16.25 -25.844 -25.406 1 96.75 339 ASP B O 1
ATOM 6021 N N . LEU B 1 340 ? -14.312 -26.844 -25.25 1 97.38 340 LEU B N 1
ATOM 6022 C CA . LEU B 1 340 ? -14.891 -28.047 -24.641 1 97.38 340 LEU B CA 1
ATOM 6023 C C . LEU B 1 340 ? -15.461 -27.734 -23.266 1 97.38 340 LEU B C 1
ATOM 6025 O O . LEU B 1 340 ? -16.531 -28.234 -22.906 1 97.38 340 LEU B O 1
ATOM 6029 N N . THR B 1 341 ? -14.727 -26.984 -22.547 1 98.31 341 THR B N 1
ATOM 6030 C CA . THR B 1 341 ? -15.148 -26.594 -21.203 1 98.31 341 THR B CA 1
ATOM 6031 C C . THR B 1 341 ? -16.453 -25.812 -21.25 1 98.31 341 THR B C 1
ATOM 6033 O O . THR B 1 341 ? -17.359 -26.047 -20.438 1 98.31 341 THR B O 1
ATOM 6036 N N . ILE B 1 342 ? -16.562 -24.891 -22.172 1 98.44 342 ILE B N 1
ATOM 6037 C CA . ILE B 1 342 ? -17.766 -24.094 -22.344 1 98.44 342 ILE B CA 1
ATOM 6038 C C . ILE B 1 342 ? -18.953 -25 -22.672 1 98.44 342 ILE B C 1
ATOM 6040 O O . ILE B 1 342 ? -20.016 -24.891 -22.062 1 98.44 342 ILE B O 1
ATOM 6044 N N . LYS B 1 343 ? -18.75 -25.953 -23.531 1 98.25 343 LYS B N 1
ATOM 6045 C CA . LYS B 1 343 ? -19.797 -26.906 -23.891 1 98.25 343 LYS B CA 1
ATOM 6046 C C . LYS B 1 343 ? -20.234 -27.75 -22.703 1 98.25 343 LYS B C 1
ATOM 6048 O O . LYS B 1 343 ? -21.422 -28 -22.5 1 98.25 343 LYS B O 1
ATOM 6053 N N . GLU B 1 344 ? -19.25 -28.188 -21.984 1 98.38 344 GLU B N 1
ATOM 6054 C CA . GLU B 1 344 ? -19.531 -29.016 -20.812 1 98.38 344 GLU B CA 1
ATOM 6055 C C . GLU B 1 344 ? -20.344 -28.25 -19.766 1 98.38 344 GLU B C 1
ATOM 6057 O O . GLU B 1 344 ? -21.328 -28.766 -19.234 1 98.38 344 GLU B O 1
ATOM 6062 N N . TRP B 1 345 ? -19.969 -27.031 -19.5 1 98.44 345 TRP B N 1
ATOM 6063 C CA . TRP B 1 345 ? -20.703 -26.234 -18.531 1 98.44 345 TRP B CA 1
ATOM 6064 C C . TRP B 1 345 ? -22.109 -25.922 -19.016 1 98.44 345 TRP B C 1
ATOM 6066 O O . TRP B 1 345 ? -23.062 -25.922 -18.219 1 98.44 345 TRP B O 1
ATOM 6076 N N . GLN B 1 346 ? -22.25 -25.594 -20.297 1 98.44 346 GLN B N 1
ATOM 6077 C CA . GLN B 1 346 ? -23.578 -25.375 -20.859 1 98.44 346 GLN B CA 1
ATOM 6078 C C . GLN B 1 346 ? -24.453 -26.609 -20.703 1 98.44 346 GLN B C 1
ATOM 6080 O O . GLN B 1 346 ? -25.641 -26.5 -20.391 1 98.44 346 GLN B O 1
ATOM 6085 N N . GLY B 1 347 ? -23.891 -27.688 -20.953 1 98.25 347 GLY B N 1
ATOM 6086 C CA . GLY B 1 347 ? -24.609 -28.938 -20.781 1 98.25 347 GLY B CA 1
ATOM 6087 C C . GLY B 1 347 ? -25.031 -29.188 -19.344 1 98.25 347 GLY B C 1
ATOM 6088 O O . GLY B 1 347 ? -26.141 -29.641 -19.078 1 98.25 347 GLY B O 1
ATOM 6089 N N . LEU B 1 348 ? -24.141 -28.938 -18.453 1 97.75 348 LEU B N 1
ATOM 6090 C CA . LEU B 1 348 ? -24.422 -29.125 -17.031 1 97.75 348 LEU B CA 1
ATOM 6091 C C . LEU B 1 348 ? -25.5 -28.141 -16.562 1 97.75 348 LEU B C 1
ATOM 6093 O O . LEU B 1 348 ? -26.375 -28.516 -15.766 1 97.75 348 LEU B O 1
ATOM 6097 N N . ASP B 1 349 ? -25.391 -26.953 -17.047 1 97.44 349 ASP B N 1
ATOM 6098 C CA . ASP B 1 349 ? -26.422 -25.969 -16.734 1 97.44 349 ASP B CA 1
ATOM 6099 C C . ASP B 1 349 ? -27.781 -26.406 -17.266 1 97.44 349 ASP B C 1
ATOM 6101 O O . ASP B 1 349 ? -28.781 -26.359 -16.547 1 97.44 349 ASP B O 1
ATOM 6105 N N . ALA B 1 350 ? -27.859 -26.844 -18.469 1 97.62 350 ALA B N 1
ATOM 6106 C CA . ALA B 1 350 ? -29.078 -27.344 -19.094 1 97.62 350 ALA B CA 1
ATOM 6107 C C . ALA B 1 350 ? -29.609 -28.578 -18.359 1 97.62 350 ALA B C 1
ATOM 6109 O O . ALA B 1 350 ? -30.812 -28.781 -18.281 1 97.62 350 ALA B O 1
ATOM 6110 N N . GLY B 1 351 ? -28.688 -29.297 -17.875 1 96.88 351 GLY B N 1
ATOM 6111 C CA . GLY B 1 351 ? -29.047 -30.484 -17.141 1 96.88 351 GLY B CA 1
ATOM 6112 C C . GLY B 1 351 ? -29.516 -30.203 -15.727 1 96.88 351 GLY B C 1
ATOM 6113 O O . GLY B 1 351 ? -29.938 -31.109 -15.008 1 96.88 351 GLY B O 1
ATOM 6114 N N . GLY B 1 352 ? -29.438 -29 -15.289 1 94.88 352 GLY B N 1
ATOM 6115 C CA . GLY B 1 352 ? -30.016 -28.578 -14.016 1 94.88 352 GLY B CA 1
ATOM 6116 C C . GLY B 1 352 ? -29.016 -28.516 -12.891 1 94.88 352 GLY B C 1
ATOM 6117 O O . GLY B 1 352 ? -29.375 -28.281 -11.734 1 94.88 352 GLY B O 1
ATOM 6118 N N . LEU B 1 353 ? -27.719 -28.672 -13.195 1 94.44 353 LEU B N 1
ATOM 6119 C CA . LEU B 1 353 ? -26.719 -28.562 -12.133 1 94.44 353 LEU B CA 1
ATOM 6120 C C . LEU B 1 353 ? -26.609 -27.141 -11.625 1 94.44 353 LEU B C 1
ATOM 6122 O O . LEU B 1 353 ? -26.531 -26.188 -12.422 1 94.44 353 LEU B O 1
ATOM 6126 N N . VAL B 1 354 ? -26.656 -26.953 -10.336 1 94.44 354 VAL B N 1
ATOM 6127 C CA . VAL B 1 354 ? -26.469 -25.656 -9.719 1 94.44 354 VAL B CA 1
ATOM 6128 C C . VAL B 1 354 ? -25.188 -25.641 -8.891 1 94.44 354 VAL B C 1
ATOM 6130 O O . VAL B 1 354 ? -24.266 -24.875 -9.164 1 94.44 354 VAL B O 1
ATOM 6133 N N . LEU B 1 355 ? -25.141 -26.531 -7.906 1 94.81 355 LEU B N 1
ATOM 6134 C CA . LEU B 1 355 ? -23.969 -26.781 -7.059 1 94.81 355 LEU B CA 1
ATOM 6135 C C . LEU B 1 355 ? -23.75 -28.281 -6.855 1 94.81 355 LEU B C 1
ATOM 6137 O O . LEU B 1 355 ? -24.703 -29.062 -6.906 1 94.81 355 LEU B O 1
ATOM 6141 N N . PRO B 1 356 ? -22.469 -28.625 -6.715 1 92.38 356 PRO B N 1
ATOM 6142 C CA . PRO B 1 356 ? -22.297 -30.016 -6.289 1 92.38 356 PRO B CA 1
ATOM 6143 C C . PRO B 1 356 ? -22.969 -30.312 -4.949 1 92.38 356 PRO B C 1
ATOM 6145 O O . PRO B 1 356 ? -23.156 -29.391 -4.137 1 92.38 356 PRO B O 1
ATOM 6148 N N . PRO B 1 357 ? -23.25 -31.5 -4.695 1 89 357 PRO B N 1
ATOM 6149 C CA . PRO B 1 357 ? -24.047 -31.859 -3.521 1 89 357 PRO B CA 1
ATOM 6150 C C . PRO B 1 357 ? -23.406 -31.422 -2.211 1 89 357 PRO B C 1
ATOM 6152 O O . PRO B 1 357 ? -24.094 -30.969 -1.301 1 89 357 PRO B O 1
ATOM 6155 N N . HIS B 1 358 ? -22.109 -31.453 -2.117 1 88.06 358 HIS B N 1
ATOM 6156 C CA . HIS B 1 358 ? -21.438 -31.156 -0.854 1 88.06 358 HIS B CA 1
ATOM 6157 C C . HIS B 1 358 ? -21.438 -29.656 -0.582 1 88.06 358 HIS B C 1
ATOM 6159 O O . HIS B 1 358 ? -21.141 -29.219 0.534 1 88.06 358 HIS B O 1
ATOM 6165 N N . LEU B 1 359 ? -21.875 -28.828 -1.53 1 90.56 359 LEU B N 1
ATOM 6166 C CA . LEU B 1 359 ? -21.891 -27.391 -1.37 1 90.56 359 LEU B CA 1
ATOM 6167 C C . LEU B 1 359 ? -23.312 -26.859 -1.235 1 90.56 359 LEU B C 1
ATOM 6169 O O . LEU B 1 359 ? -23.531 -25.672 -0.973 1 90.56 359 LEU B O 1
ATOM 6173 N N . MET B 1 360 ? -24.234 -27.719 -1.396 1 88.25 360 MET B N 1
ATOM 6174 C CA . MET B 1 360 ? -25.625 -27.297 -1.296 1 88.25 360 MET B CA 1
ATOM 6175 C C . MET B 1 360 ? -25.969 -26.844 0.122 1 88.25 360 MET B C 1
ATOM 6177 O O . MET B 1 360 ? -25.438 -27.406 1.092 1 88.25 360 MET B O 1
ATOM 6181 N N . PRO B 1 361 ? -26.797 -25.828 0.215 1 84.25 361 PRO B N 1
ATOM 6182 C CA . PRO B 1 361 ? -27.172 -25.391 1.559 1 84.25 361 PRO B CA 1
ATOM 6183 C C . PRO B 1 361 ? -27.828 -26.5 2.381 1 84.25 361 PRO B C 1
ATOM 6185 O O . PRO B 1 361 ? -28.531 -27.344 1.828 1 84.25 361 PRO B O 1
ATOM 6188 N N . GLN B 1 362 ? -27.438 -26.609 3.596 1 71.31 362 GLN B N 1
ATOM 6189 C CA . GLN B 1 362 ? -28.109 -27.578 4.469 1 71.31 362 GLN B CA 1
ATOM 6190 C C . GLN B 1 362 ? -29.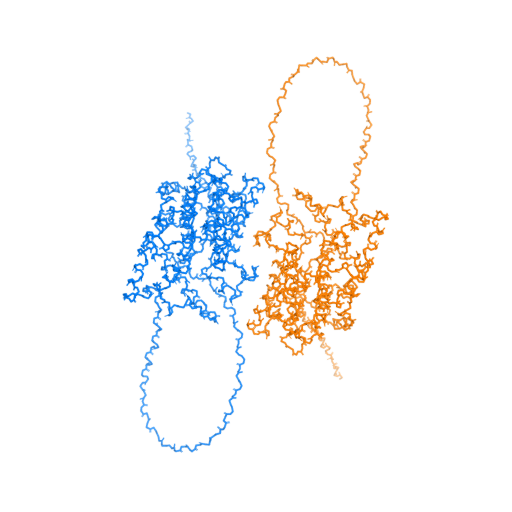547 -27.172 4.746 1 71.31 362 GLN B C 1
ATOM 6192 O O . GLN B 1 362 ? -29.828 -25.984 4.953 1 71.31 362 GLN B O 1
ATOM 6197 N N . PRO B 1 363 ? -30.359 -28.062 4.41 1 63.94 363 PRO B N 1
ATOM 6198 C CA . PRO B 1 363 ? -31.75 -27.734 4.73 1 63.94 363 PRO B CA 1
ATOM 6199 C C . PRO B 1 363 ? -31.922 -27.203 6.156 1 63.94 363 PRO B C 1
ATOM 6201 O O . PRO B 1 363 ? -31.188 -27.609 7.055 1 63.94 363 PRO B O 1
ATOM 6204 N N . SER B 1 364 ? -32.25 -25.984 6.254 1 54.38 364 SER B N 1
ATOM 6205 C CA . SER B 1 364 ? -32.562 -25.531 7.609 1 54.38 364 SER B CA 1
ATOM 6206 C C . SER B 1 364 ? -33.219 -26.641 8.43 1 54.38 364 SER B C 1
ATOM 6208 O O . SER B 1 364 ? -34.062 -27.375 7.93 1 54.38 364 SER B O 1
ATOM 6210 N N . PRO B 1 365 ? -32.531 -27.094 9.383 1 45.28 365 PRO B N 1
ATOM 6211 C CA . PRO B 1 365 ? -33.281 -28.078 10.156 1 45.28 365 PRO B CA 1
ATOM 6212 C C . PRO B 1 365 ? -34.781 -27.719 10.273 1 45.28 365 PRO B C 1
ATOM 6214 O O . PRO B 1 365 ? -35.094 -26.547 10.453 1 45.28 365 PRO B O 1
ATOM 6217 N N . GLN B 1 366 ? -35.562 -28.375 9.516 1 35.12 366 GLN B N 1
ATOM 6218 C CA . GLN B 1 366 ? -36.969 -28.188 9.852 1 35.12 366 GLN B CA 1
ATOM 6219 C C . GLN B 1 366 ? -37.156 -27.984 11.359 1 35.12 366 GLN B C 1
ATOM 6221 O O . GLN B 1 366 ? -36.625 -28.75 12.156 1 35.12 366 GLN B O 1
ATOM 6226 N N . ALA B 1 367 ? -37.438 -26.75 11.711 1 38.53 367 ALA B N 1
ATOM 6227 C CA . ALA B 1 367 ? -37.938 -26.594 13.07 1 38.53 367 ALA B CA 1
ATOM 6228 C C . ALA B 1 367 ? -38.656 -27.844 13.539 1 38.53 367 ALA B C 1
ATOM 6230 O O . ALA B 1 367 ? -39.531 -28.359 12.836 1 38.53 367 ALA B O 1
ATOM 6231 N N . GLY B 1 368 ? -38.062 -28.766 14.305 1 32.75 368 GLY B N 1
ATOM 6232 C CA . GLY B 1 368 ? -38.75 -29.875 14.93 1 32.75 368 GLY B CA 1
ATOM 6233 C C . GLY B 1 368 ? -40.219 -29.625 15.133 1 32.75 368 GLY B C 1
ATOM 6234 O O . GLY B 1 368 ? -40.625 -28.5 15.352 1 32.75 368 GLY B O 1
ATOM 6235 N N . GLN B 1 369 ? -41.062 -30.516 14.57 1 34.59 369 GLN B N 1
ATOM 6236 C CA . GLN B 1 369 ? -42.5 -30.531 14.836 1 34.59 369 GLN B CA 1
ATOM 6237 C C . GLN B 1 369 ? -42.781 -30.141 16.281 1 34.59 369 GLN B C 1
ATOM 6239 O O . GLN B 1 369 ? -42.156 -30.656 17.203 1 34.59 369 GLN B O 1
ATOM 6244 N N . PRO B 1 370 ? -43.219 -28.891 16.484 1 33.25 370 PRO B N 1
ATOM 6245 C CA . PRO B 1 370 ? -43.625 -28.641 17.875 1 33.25 370 PRO B CA 1
ATOM 6246 C C . PRO B 1 370 ? -44.219 -29.875 18.547 1 33.25 370 PRO B C 1
ATOM 6248 O O . PRO B 1 370 ? -44.906 -30.672 17.891 1 33.25 370 PRO B O 1
ATOM 6251 N N . GLU B 1 371 ? -43.469 -30.5 19.359 1 30.55 371 GLU B N 1
ATOM 6252 C CA . GLU B 1 371 ? -44.125 -31.516 20.188 1 30.55 371 GLU B CA 1
ATOM 6253 C C . GLU B 1 371 ? -45.562 -31.125 20.484 1 30.55 371 GLU B C 1
ATOM 6255 O O . GLU B 1 371 ? -45.844 -30.016 20.922 1 30.55 371 GLU B O 1
ATOM 6260 N N . GLN B 1 372 ? -46.469 -31.75 19.75 1 25.53 372 GLN B N 1
ATOM 6261 C CA . GLN B 1 372 ? -47.906 -31.641 20.016 1 25.53 372 GLN B CA 1
ATOM 6262 C C . GLN B 1 372 ? -48.188 -31.594 21.516 1 25.53 372 GLN B C 1
ATOM 6264 O O . GLN B 1 372 ? -48.031 -32.594 22.219 1 25.53 372 GLN B O 1
ATOM 6269 N N . ALA B 1 373 ? -47.688 -30.5 22.156 1 25.58 373 ALA B N 1
ATOM 6270 C CA . ALA B 1 373 ? -48.219 -30.359 23.516 1 25.58 373 ALA B CA 1
ATOM 6271 C C . ALA B 1 373 ? -49.719 -30.719 23.547 1 25.58 373 ALA B C 1
ATOM 6273 O O . ALA B 1 373 ? -50.5 -30.203 22.766 1 25.58 373 ALA B O 1
ATOM 6274 N N . GLN B 1 374 ? -50.062 -31.969 23.938 1 21.81 374 GLN B N 1
ATOM 6275 C CA . GLN B 1 374 ? -51.375 -32.469 24.297 1 21.81 374 GLN B CA 1
ATOM 6276 C C . GLN B 1 374 ? -52.188 -31.391 25.031 1 21.81 374 GLN B C 1
ATOM 6278 O O . GLN B 1 374 ? -51.844 -30.969 26.125 1 21.81 374 GLN B O 1
ATOM 6283 N N . GLN B 1 375 ? -52.75 -30.422 24.266 1 23.14 375 GLN B N 1
ATOM 6284 C CA . GLN B 1 375 ? -53.75 -29.422 24.672 1 23.14 375 GLN B CA 1
ATOM 6285 C C . GLN B 1 375 ? -54.812 -30.047 25.562 1 23.14 375 GLN B C 1
ATOM 6287 O O . GLN B 1 375 ? -55.594 -30.891 25.094 1 23.14 375 GLN B O 1
ATOM 6292 N N . GLN B 1 376 ? -54.406 -30.5 26.812 1 21.06 376 GLN B N 1
ATOM 6293 C CA . GLN B 1 376 ? -55.531 -30.781 27.703 1 21.06 376 GLN B CA 1
ATOM 6294 C C . GLN B 1 376 ? -56.562 -29.656 27.656 1 21.06 376 GLN B C 1
ATOM 6296 O O . GLN B 1 376 ? -56.219 -28.484 27.734 1 21.06 376 GLN B O 1
ATOM 6301 N N . GLN B 1 377 ? -57.781 -30 27.172 1 21 377 GLN B N 1
ATOM 6302 C CA . GLN B 1 377 ? -59.031 -29.344 26.844 1 21 377 GLN B CA 1
ATOM 6303 C C . GLN B 1 377 ? -59.562 -28.562 28.047 1 21 377 GLN B C 1
ATOM 6305 O O . GLN B 1 377 ? -60.5 -28.984 28.719 1 21 377 GLN B O 1
ATOM 6310 N N . GLN B 1 378 ? -58.688 -28.078 29 1 19.41 378 GLN B N 1
ATOM 6311 C CA . GLN B 1 378 ? -59.562 -27.656 30.078 1 19.41 378 GLN B CA 1
ATOM 6312 C C . GLN B 1 378 ? -60.5 -26.547 29.609 1 19.41 378 GLN B C 1
ATOM 6314 O O . GLN B 1 378 ? -60.094 -25.656 28.859 1 19.41 378 GLN B O 1
ATOM 6319 N N . GLN B 1 379 ? -61.812 -26.703 29.922 1 19.66 379 GLN B N 1
ATOM 6320 C CA . GLN B 1 379 ? -63.156 -26.172 29.641 1 19.66 379 GLN B CA 1
ATOM 6321 C C . GLN B 1 379 ? -63.281 -24.719 30.094 1 19.66 379 GLN B C 1
ATOM 6323 O O . GLN B 1 379 ? -64.312 -24.078 29.906 1 19.66 379 GLN B O 1
ATOM 6328 N N . GLN B 1 380 ? -62.188 -24.125 30.734 1 18.73 380 GLN B N 1
ATOM 6329 C CA . GLN B 1 380 ? -62.812 -23.203 31.656 1 18.73 380 GLN B CA 1
ATOM 6330 C C . GLN B 1 380 ? -63.562 -22.109 30.906 1 18.73 380 GLN B C 1
ATOM 6332 O O . GLN B 1 380 ? -63.219 -21.781 29.766 1 18.73 380 GLN B O 1
ATOM 6337 N N . GLY B 1 381 ? -64.5 -21.469 31.672 1 19.25 381 GLY B N 1
ATOM 6338 C CA . GLY B 1 381 ? -65.75 -20.703 31.594 1 19.25 381 GLY B CA 1
ATOM 6339 C C . GLY B 1 381 ? -65.562 -19.312 31.016 1 19.25 381 GLY B C 1
ATOM 6340 O O . GLY B 1 381 ? -64.438 -18.906 30.75 1 19.25 381 GLY B O 1
ATOM 6341 N N . SER B 1 382 ? -66.312 -18.422 31.562 1 18.98 382 SER B N 1
ATOM 6342 C CA . SER B 1 382 ? -67.312 -17.5 31.031 1 18.98 382 SER B CA 1
ATOM 6343 C C . SER B 1 382 ? -66.688 -16.156 30.688 1 18.98 382 SER B C 1
ATOM 6345 O O . SER B 1 382 ? -66.938 -15.594 29.625 1 18.98 382 SER B O 1
ATOM 6347 N N . PRO B 1 383 ? -66 -15.414 31.656 1 20.8 383 PRO B N 1
ATOM 6348 C CA . PRO B 1 383 ? -66.688 -14.156 31.859 1 20.8 383 PRO B CA 1
ATOM 6349 C C . PRO B 1 383 ? -66.312 -13.07 30.859 1 20.8 383 PRO B C 1
ATOM 6351 O O . PRO B 1 383 ? -65.25 -13.156 30.25 1 20.8 383 PRO B O 1
ATOM 6354 N N . ALA B 1 384 ? -67.188 -12.102 30.531 1 21.19 384 ALA B N 1
ATOM 6355 C CA . ALA B 1 384 ? -67.625 -11.078 29.578 1 21.19 384 ALA B CA 1
ATOM 6356 C C . ALA B 1 384 ? -66.75 -9.844 29.672 1 21.19 384 ALA B C 1
ATOM 6358 O O . ALA B 1 384 ? -67 -8.82 29.031 1 21.19 384 ALA B O 1
ATOM 6359 N N . THR B 1 385 ? -65.375 -10.078 30.266 1 18.36 385 THR B N 1
ATOM 6360 C CA . THR B 1 385 ? -65 -8.797 30.859 1 18.36 385 THR B CA 1
ATOM 6361 C C . THR B 1 385 ? -64.75 -7.762 29.766 1 18.36 385 THR B C 1
ATOM 6363 O O . THR B 1 385 ? -64.312 -8.109 28.656 1 18.36 385 THR B O 1
ATOM 6366 N N . GLY B 1 386 ? -65.25 -6.539 29.922 1 20.59 386 GLY B N 1
ATOM 6367 C CA . GLY B 1 386 ? -65.562 -5.309 29.219 1 20.59 386 GLY B CA 1
ATOM 6368 C C . GLY B 1 386 ? -64.312 -4.527 28.797 1 20.59 386 GLY B C 1
ATOM 6369 O O . GLY B 1 386 ? -64.375 -3.613 27.984 1 20.59 386 GLY B O 1
ATOM 6370 N N . GLY B 1 387 ? -63.156 -4.719 29.531 1 17.94 387 GLY B N 1
ATOM 6371 C CA . GLY B 1 387 ? -62.594 -3.42 29.844 1 17.94 387 GLY B CA 1
ATOM 6372 C C . GLY B 1 387 ? -61.938 -2.756 28.641 1 17.94 387 GLY B C 1
ATOM 6373 O O . GLY B 1 387 ? -61.719 -3.398 27.609 1 17.94 387 GLY B O 1
ATOM 6374 N N . LYS B 1 388 ? -61.375 -1.491 28.938 1 20.66 388 LYS B N 1
ATOM 6375 C CA . LYS B 1 388 ? -61.094 -0.168 28.406 1 20.66 388 LYS B CA 1
ATOM 6376 C C . LYS B 1 388 ? -59.812 -0.189 27.578 1 20.66 388 LYS B C 1
ATOM 6378 O O . LYS B 1 388 ? -58.906 -0.988 27.828 1 20.66 388 LYS B O 1
ATOM 6383 N N . VAL B 1 389 ? -59.781 0.512 26.5 1 21.69 389 VAL B N 1
ATOM 6384 C CA . VAL B 1 389 ? -59.031 0.732 25.266 1 21.69 389 VAL B CA 1
ATOM 6385 C C . VAL B 1 389 ? -57.688 1.371 25.594 1 21.69 389 VAL B C 1
ATOM 6387 O O . VAL B 1 389 ? -57.5 2.576 25.406 1 21.69 389 VAL B O 1
ATOM 6390 N N . GLU B 1 390 ? -56.969 0.958 26.734 1 19.11 390 GLU B N 1
ATOM 6391 C CA . GLU B 1 390 ? -55.906 1.926 27.016 1 19.11 390 GLU B CA 1
ATOM 6392 C C . GLU B 1 390 ? -54.875 1.964 25.891 1 19.11 390 GLU B C 1
ATOM 6394 O O . GLU B 1 390 ? -54.562 0.933 25.297 1 19.11 390 GLU B O 1
ATOM 6399 N N . ASP B 1 391 ? -54.5 3.191 25.469 1 22.72 391 ASP B N 1
ATOM 6400 C CA . ASP B 1 391 ? -53.75 3.824 24.391 1 22.72 391 ASP B CA 1
ATOM 6401 C C . ASP B 1 391 ? -52.25 3.5 24.5 1 22.72 391 ASP B C 1
ATOM 6403 O O . ASP B 1 391 ? -51.562 4.027 25.375 1 22.72 391 ASP B O 1
ATOM 6407 N N . THR B 1 392 ? -51.844 2.254 24.562 1 20.23 392 THR B N 1
ATOM 6408 C CA . THR B 1 392 ? -50.469 1.924 24.922 1 20.23 392 THR B CA 1
ATOM 6409 C C . THR B 1 392 ? -49.5 2.486 23.906 1 20.23 392 THR B C 1
ATOM 6411 O O . THR B 1 392 ? -49.5 2.098 22.734 1 20.23 392 THR B O 1
ATOM 6414 N N . ARG B 1 393 ? -49.062 3.699 24.125 1 21.94 393 ARG B N 1
ATOM 6415 C CA . ARG B 1 393 ? -48 4.383 23.375 1 21.94 393 ARG B CA 1
ATOM 6416 C C . ARG B 1 393 ? -46.75 3.516 23.266 1 21.94 393 ARG B C 1
ATOM 6418 O O . ARG B 1 393 ? -46.375 2.84 24.234 1 21.94 393 ARG B O 1
ATOM 6425 N N . ALA B 1 394 ? -46.219 3.34 22.031 1 22.27 394 ALA B N 1
ATOM 6426 C CA . ALA B 1 394 ? -45.156 2.494 21.484 1 22.27 394 ALA B CA 1
ATOM 6427 C C . ALA B 1 394 ? -43.812 2.824 22.109 1 22.27 394 ALA B C 1
ATOM 6429 O O . ALA B 1 394 ? -43.406 3.99 22.172 1 22.27 394 ALA B O 1
ATOM 6430 N N . PRO B 1 395 ? -43.312 2.064 23.156 1 23.28 395 PRO B N 1
ATOM 6431 C CA . PRO B 1 395 ? -42.031 2.422 23.781 1 23.28 395 PRO B CA 1
ATOM 6432 C C . PRO B 1 395 ? -40.906 2.566 22.766 1 23.28 395 PRO B C 1
ATOM 6434 O O . PRO B 1 395 ? -40.969 1.986 21.672 1 23.28 395 PRO B O 1
ATOM 6437 N N . PRO B 1 396 ? -40.031 3.613 22.922 1 22.72 396 PRO B N 1
ATOM 6438 C CA . PRO B 1 396 ? -38.906 4.043 22.078 1 22.72 396 PRO B CA 1
ATOM 6439 C C . PRO B 1 396 ? -37.875 2.93 21.844 1 22.72 396 PRO B C 1
ATOM 6441 O O . PRO B 1 396 ? -37.781 2.004 22.656 1 22.72 396 PRO B O 1
ATOM 6444 N N . MET B 1 397 ? -37.469 2.74 20.547 1 22.64 397 MET B N 1
ATOM 6445 C CA . MET B 1 397 ? -36.594 1.764 19.906 1 22.64 397 MET B CA 1
ATOM 6446 C C . MET B 1 397 ? -35.219 1.753 20.547 1 22.64 397 MET B C 1
ATOM 6448 O O . MET B 1 397 ? -34.594 2.801 20.688 1 22.64 397 MET B O 1
ATOM 6452 N N . GLN B 1 398 ? -34.969 0.928 21.547 1 24 398 GLN B N 1
ATOM 6453 C CA . GLN B 1 398 ? -33.688 0.763 22.219 1 24 398 GLN B CA 1
ATOM 6454 C C . GLN B 1 398 ? -32.562 0.621 21.219 1 24 398 GLN B C 1
ATOM 6456 O O . GLN B 1 398 ? -32.719 -0.062 20.203 1 24 398 GLN B O 1
ATOM 6461 N N . PRO B 1 399 ? -31.531 1.526 21.344 1 24.02 399 PRO B N 1
ATOM 6462 C CA . PRO B 1 399 ? -30.359 1.611 20.484 1 24.02 399 PRO B CA 1
ATOM 6463 C C . PRO B 1 399 ? -29.625 0.277 20.344 1 24.02 399 PRO B C 1
ATOM 6465 O O . PRO B 1 399 ? -29.484 -0.456 21.328 1 24.02 399 PRO B O 1
ATOM 6468 N N . GLN B 1 400 ? -29.734 -0.33 19.188 1 24.36 400 GLN B N 1
ATOM 6469 C CA . GLN B 1 400 ? -29.156 -1.619 18.828 1 24.36 400 GLN B CA 1
ATOM 6470 C C . GLN B 1 400 ? -27.688 -1.683 19.188 1 24.36 400 GLN B C 1
ATOM 6472 O O . GLN B 1 400 ? -26.953 -0.7 19.016 1 24.36 400 GLN B O 1
ATOM 6477 N N . LEU B 1 401 ? -27.312 -2.582 20.062 1 26.98 401 LEU B N 1
ATOM 6478 C CA . LEU B 1 401 ? -26.031 -2.941 20.641 1 26.98 401 LEU B CA 1
ATOM 6479 C C . LEU B 1 401 ? -24.969 -3.062 19.562 1 26.98 401 LEU B C 1
ATOM 6481 O O . LEU B 1 401 ? -25.25 -3.529 18.453 1 26.98 401 LEU B O 1
ATOM 6485 N N . PRO B 1 402 ? -23.812 -2.373 19.75 1 27.69 402 PRO B N 1
ATOM 6486 C CA . PRO B 1 402 ? -22.656 -2.314 18.859 1 27.69 402 PRO B CA 1
ATOM 6487 C C . PRO B 1 402 ? -22.188 -3.697 18.406 1 27.69 402 PRO B C 1
ATOM 6489 O O . PRO B 1 402 ? -22.328 -4.672 19.156 1 27.69 402 PRO B O 1
ATOM 6492 N N . LEU B 1 403 ? -22.172 -3.902 17.156 1 26.36 403 LEU B N 1
ATOM 6493 C CA . LEU B 1 403 ? -21.734 -5.137 16.5 1 26.36 403 LEU B CA 1
ATOM 6494 C C . LEU B 1 403 ? -20.422 -5.633 17.094 1 26.36 403 LEU B C 1
ATOM 6496 O O . LEU B 1 403 ? -19.438 -4.898 17.109 1 26.36 403 LEU B O 1
ATOM 6500 N N . LYS B 1 404 ? -20.406 -6.508 18.016 1 28.94 404 LYS B N 1
ATOM 6501 C CA . LYS B 1 404 ? -19.234 -7.195 18.547 1 28.94 404 LYS B CA 1
ATOM 6502 C C . LYS B 1 404 ? -18.328 -7.684 17.438 1 28.94 404 LYS B C 1
ATOM 6504 O O . LYS B 1 404 ? -18.781 -8.328 16.484 1 28.94 404 LYS B O 1
ATOM 6509 N N . VAL B 1 405 ? -17.234 -7.109 17.266 1 30.62 405 VAL B N 1
ATOM 6510 C CA . VAL B 1 405 ? -16.172 -7.602 16.406 1 30.62 405 VAL B CA 1
ATOM 6511 C C . VAL B 1 405 ? -15.977 -9.102 16.625 1 30.62 405 VAL B C 1
ATOM 6513 O O . VAL B 1 405 ? -15.609 -9.523 17.719 1 30.62 405 VAL B O 1
ATOM 6516 N N . VAL B 1 406 ? -16.797 -9.992 16.047 1 29.41 406 VAL B N 1
ATOM 6517 C CA . VAL B 1 406 ? -16.688 -11.438 16.156 1 29.41 406 VAL B CA 1
ATOM 6518 C C . VAL B 1 406 ? -15.273 -11.891 15.828 1 29.41 406 VAL B C 1
ATOM 6520 O O . VAL B 1 406 ? -14.742 -11.555 14.766 1 29.41 406 VAL B O 1
ATOM 6523 N N . ASP B 1 407 ? -14.523 -12.078 16.797 1 30.58 407 ASP B N 1
ATOM 6524 C CA . ASP B 1 407 ? -13.273 -12.812 16.625 1 30.58 407 ASP B CA 1
ATOM 6525 C C . ASP B 1 407 ? -13.492 -14.086 15.812 1 30.58 407 ASP B C 1
ATOM 6527 O O . ASP B 1 407 ? -14.227 -14.977 16.234 1 30.58 407 ASP B O 1
ATOM 6531 N N . ALA B 1 408 ? -13.617 -13.992 14.555 1 31.61 408 ALA B N 1
ATOM 6532 C CA . ALA B 1 408 ? -13.711 -15.211 13.758 1 31.61 408 ALA B CA 1
ATOM 6533 C C . ALA B 1 408 ? -12.727 -16.266 14.25 1 31.61 408 ALA B C 1
ATOM 6535 O O . ALA B 1 408 ? -11.516 -16.062 14.234 1 31.61 408 ALA B O 1
ATOM 6536 N N . GLY B 1 409 ? -13.039 -17.078 15.281 1 30.09 409 GLY B N 1
ATOM 6537 C CA . GLY B 1 409 ? -12.281 -18.234 15.75 1 30.09 409 GLY B CA 1
ATOM 6538 C C . GLY B 1 409 ? -11.586 -18.984 14.633 1 30.09 409 GLY B C 1
ATOM 6539 O O . GLY B 1 409 ? -11.867 -18.766 13.453 1 30.09 409 GLY B O 1
ATOM 6540 N N . PRO B 1 410 ? -10.469 -19.625 14.883 1 33.06 410 PRO B N 1
ATOM 6541 C CA . PRO B 1 410 ? -9.711 -20.422 13.914 1 33.06 410 PRO B CA 1
ATOM 6542 C C . PRO B 1 410 ? -10.594 -21.391 13.125 1 33.06 410 PRO B C 1
ATOM 6544 O O . PRO B 1 410 ? -11.586 -21.891 13.656 1 33.06 410 PRO B O 1
ATOM 6547 N N . LEU B 1 411 ? -10.805 -21.156 11.844 1 33 411 LEU B N 1
ATOM 6548 C CA . LEU B 1 411 ? -11.539 -22.078 10.977 1 33 411 LEU B CA 1
ATOM 6549 C C . LEU B 1 411 ? -11.117 -23.516 11.234 1 33 411 LEU B C 1
ATOM 6551 O O . LEU B 1 411 ? -9.969 -23.781 11.586 1 33 411 LEU B O 1
ATOM 6555 N N . PRO B 1 412 ? -12.102 -24.359 11.5 1 28.05 412 PRO B N 1
ATOM 6556 C CA . PRO B 1 412 ? -11.711 -25.75 11.742 1 28.05 412 PRO B CA 1
ATOM 6557 C C . PRO B 1 412 ? -10.781 -26.297 10.656 1 28.05 412 PRO B C 1
ATOM 6559 O O . PRO B 1 412 ? -10.906 -25.922 9.484 1 28.05 412 PRO B O 1
ATOM 6562 N N . LYS B 1 413 ? -9.656 -26.781 11 1 30.28 413 LYS B N 1
ATOM 6563 C CA . LYS B 1 413 ? -8.656 -27.438 10.164 1 30.28 413 LYS B CA 1
ATOM 6564 C C . LYS B 1 413 ? -9.281 -28.531 9.305 1 30.28 413 LYS B C 1
ATOM 6566 O O . LYS B 1 413 ? -9.727 -29.562 9.836 1 30.28 413 LYS B O 1
ATOM 6571 N N . ARG B 1 414 ? -10.078 -28.141 8.203 1 28.02 414 ARG B N 1
ATOM 6572 C CA . ARG B 1 414 ? -10.547 -29.25 7.375 1 28.02 414 ARG B CA 1
ATOM 6573 C C . ARG B 1 414 ? -9.383 -29.922 6.652 1 28.02 414 ARG B C 1
ATOM 6575 O O . ARG B 1 414 ? -8.445 -29.25 6.215 1 28.02 414 ARG B O 1
ATOM 6582 N N . HIS B 1 415 ? -9.156 -31.156 6.992 1 27.33 415 HIS B N 1
ATOM 6583 C CA . HIS B 1 415 ? -8.203 -31.969 6.258 1 27.33 415 HIS B CA 1
ATOM 6584 C C . HIS B 1 415 ? -8.422 -31.859 4.754 1 27.33 415 HIS B C 1
ATOM 6586 O O . HIS B 1 415 ? -9.562 -31.891 4.281 1 27.33 415 HIS B O 1
ATOM 6592 N N . PRO B 1 416 ? -7.395 -31.328 3.941 1 28.12 416 PRO B N 1
ATOM 6593 C CA . PRO B 1 416 ? -7.523 -31.219 2.486 1 28.12 416 PRO B CA 1
ATOM 6594 C C . PRO B 1 416 ? -8 -32.531 1.84 1 28.12 416 PRO B C 1
ATOM 6596 O O . PRO B 1 416 ? -7.734 -33.594 2.355 1 28.12 416 PRO B O 1
#

Secondary structure (DSSP, 8-state):
---------------------TTS---TTHHHHHHHHHHTGGGTT-TT--HHHHHHHTTT-HHHHHHHHHHHHTT-BSSSSB-HHHHHHHHHHHHHTS---SSSSHHHHHHHHHHHHHHHHHHTTTSS---HHHHHHHHHHHHHTTTT--SS-HHHHHHTT-HHHHHTTTSSHHHHHHHHHHHHHHHH-GGG-TTTTS-HHHHHHHHHHHHHHHHTT-GGGHHHHHHHHHHHHHH---GGG-S--HHHHHHHHHHHHH-GGGS-HHHHHHHHHHHHHHHHHHHHHHHHTTPPPPGGG-TTT--HHHHHHHHIIIIIHHHHHHHTTT-HHHHHHHHHHHHHHHHHHHHHHHTT--S-GGGSPP-------------------------------------PPP--------------/---------------------TTS---TTHHHHHHHHHHTGGGTT-TT--HHHHHHHTTT-HHHHHHHHHHHHTT-BSSSSB-HHHHHHHHHHHHHTS---SSSSHHHHHHHHHHHHHHHHHHTTTSS---HHHHHHHHHHHHHTTTT--SS-HHHHHHTT-HHHHHTTTSSHHHHHHHHHHHHHHHH-GGG-TTTTS-HHHHHHHHHHHHHHHHTT-GGGHHHHHHHHHHHHHH---GGG-S--HHHHHHHHHHHHH-GGGS-HHHHHHHHHHHHHHHHHHHHHHHHTTPPPPGGG-TTT--HHHHHHHHIIIIIHHHHHHHTTT-HHHHHHHHHHHHHHHHHHHHHHHTT--S-GGGSPP-------------------------------------PPP--------------

pLDDT: mean 84.07, std 26.44, range [17.61, 98.94]

Organism: Chlamydomonas reinhardtii (NCBI:txid3055)

InterPro domains:
  IPR002073 3'5'-cyclic nucleotide phosphodiesterase, catalytic domain [PF00233] (103-335)
  IPR002073 3'5'-cyclic nucleotide phosphodiesterase, catalytic domain [PS51845] (16-352)
  IPR003607 HD/PDEase domain [SM00471] (101-271)
  IPR003607 HD/PDEase domain [cd00077] (103-279)
  IPR023088 3'5'-cyclic nucleotide phosphodiesterase [PR00387] (99-112)
  IPR023088 3'5'-cyclic nucleotide phosphodiesterase [PR00387] (131-144)
  IPR023088 3'5'-cyclic nucleotide phosphodiesterase [PR00387] (145-160)
  IPR023088 3'5'-cyclic nucleotide phosphodiesterase [PR00387] (172-188)
  IPR023088 3'5'-cyclic nucleotide phosphodiesterase [PR00387] (253-266)
  IPR023088 3'5'-cyclic nucleotide phosphodiesterase [PR00387] (270-286)
  IPR023174 3'5'-cyclic nucleotide phosphodiesterase, conserved site [PS00126] (145-156)
  IPR036971 3'5'-cyclic nucleotide phosphodiesterase, catalytic domain superfamily [G3DSA:1.10.1300.10] (28-351)

Solvent-accessible surface area (backbone atoms only — not comparable to full-atom values): 46378 Å² total; per-residue (Å²): 139,83,79,78,76,75,72,76,72,73,77,71,69,72,76,73,75,71,74,61,54,88,87,52,56,76,68,88,50,61,88,51,43,60,59,55,25,62,70,43,56,84,38,52,68,42,74,75,57,56,41,68,58,40,22,62,76,48,76,73,41,27,33,47,37,54,51,52,38,51,37,47,73,69,56,41,43,83,78,47,58,34,52,58,66,22,42,51,40,32,34,45,42,51,48,70,45,28,34,86,35,69,35,54,19,41,46,46,25,28,41,24,25,41,40,32,48,35,47,49,60,29,28,55,81,45,31,82,75,83,50,72,65,55,52,50,29,51,44,52,26,34,52,33,40,54,38,54,37,83,47,60,58,55,66,56,33,44,75,66,62,32,69,59,18,42,56,45,66,64,48,57,30,60,27,45,49,7,49,17,49,53,54,48,52,29,65,71,39,82,62,22,29,58,59,72,60,51,54,72,68,53,45,52,52,38,50,52,52,26,46,54,26,25,49,42,58,35,71,88,47,41,68,60,51,51,50,53,49,48,52,44,44,70,75,44,69,55,51,59,69,51,84,74,55,61,66,58,49,19,50,44,46,30,45,27,68,58,42,55,55,27,21,51,48,74,58,18,49,54,52,49,54,22,45,50,48,29,28,28,52,38,18,54,49,26,50,73,71,71,39,83,55,46,77,89,14,28,53,87,77,49,40,51,34,58,52,51,52,49,46,39,63,69,52,40,51,56,51,43,60,63,32,40,79,56,21,43,66,43,34,54,56,31,49,59,27,28,55,54,30,52,52,50,33,51,49,40,41,74,69,64,53,34,63,61,76,92,62,48,72,72,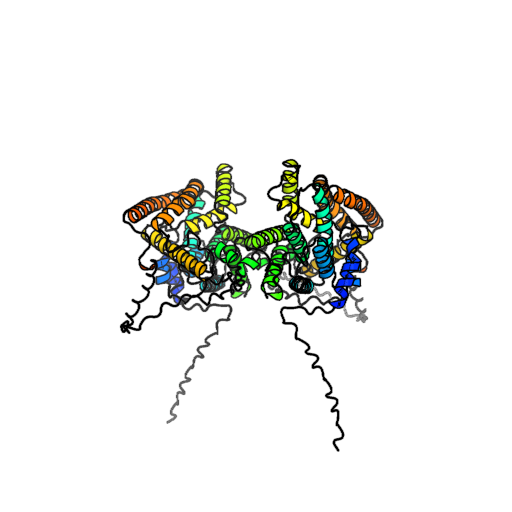72,67,75,69,75,68,74,71,73,78,68,79,74,75,78,77,77,79,82,77,77,79,78,75,79,81,82,76,80,75,74,80,77,80,83,72,81,77,75,78,80,70,80,71,74,78,64,83,72,76,83,65,80,131,139,83,77,77,78,74,73,76,74,73,74,72,67,73,75,73,73,72,74,61,54,87,89,51,54,77,66,88,51,61,87,52,43,60,57,55,26,61,72,42,58,85,40,52,67,41,75,76,57,55,41,67,58,40,23,62,75,47,76,71,42,27,33,47,38,52,50,51,36,50,36,48,73,69,55,41,45,83,81,48,61,35,54,58,67,22,42,52,39,32,34,46,43,50,49,68,47,29,34,85,36,68,35,56,20,41,45,47,25,28,40,25,26,39,39,33,48,35,48,49,60,29,29,55,81,46,32,83,76,82,51,69,65,56,53,52,29,51,45,52,26,34,53,34,40,54,37,54,37,82,48,61,58,56,64,58,34,44,77,67,62,32,67,60,17,42,56,44,66,64,48,60,29,59,29,45,48,6,50,19,48,52,54,48,52,29,65,70,39,81,62,23,29,57,60,72,60,50,54,71,69,54,45,51,51,37,49,51,51,26,47,53,26,24,50,42,58,35,70,90,46,42,68,60,50,51,51,53,50,47,51,45,43,68,75,45,68,55,53,59,70,51,85,74,53,60,65,59,49,18,50,44,46,30,46,29,66,60,41,53,56,27,21,51,49,75,57,18,49,53,51,49,53,22,44,50,49,29,28,27,52,38,17,53,51,27,50,74,70,71,40,83,56,46,78,88,14,28,54,88,74,50,39,50,33,59,51,50,53,50,45,39,64,70,53,41,50,58,51,43,60,62,32,39,79,56,22,43,64,44,36,54,57,32,49,60,27,27,55,52,30,54,53,51,32,53,49,39,39,74,70,64,53,34,62,60,77,91,62,48,74,71,72,67,73,68,75,69,73,72,72,77,69,78,74,73,77,76,75,80,83,78,82,82,82,77,81,80,85,76,79,77,75,79,77,80,83,73,82,79,75,79,80,71,81,71,72,78,65,83,72,78,84,64,81,129

Nearest PDB structures (foldseek):
  7yqf-assembly1_B  TM=9.470E-01  e=4.678E-18  Homo sapiens
  4wcu-assembly1_C  TM=9.477E-01  e=4.650E-17  Homo sapiens
  5tz3-assembly3_C  TM=8.861E-01  e=7.166E-14  Homo sapiens
  6c7d-assembly1_A  TM=8.809E-01  e=1.080E-13  Homo sapiens
  6blf-assembly1_A  TM=8.853E-01  e=1.695E-13  Homo sapiens

Radius of gyration: 34.36 Å; Cα contacts (8 Å, |Δi|>4): 1013; chains: 2; bounding box: 143×106×112 Å